Protein 6UQ8 (pdb70)

Organism: Leishmania major (NCBI:txid5664)

Radius of gyration: 29.62 Å; Cα contacts (8 Å, |Δi|>4): 2960; chains: 2; bounding box: 67×86×72 Å

Foldseek 3Di:
DDDDDDQFDFPCQQPPVFDKDFDPPQLVQWDWDADPRDIAIEGALLLLLVQLLVQLQVLQQFAAPLLLLLLLCLLPPPQRDPVSNVLSLLLLVLSQLSLVSAFGLFQQQAAKEKEKEAAPRAHHPPPNQVSNVNSQQCNQVVGQHAQDDWDPPDPPDIAGPPRSDDHHYHHHYDHDHKMKIKIFRAGPQQVVQKDKDWDAPVCPDVVNVLVVLLQSLLVNFCLQQDPWAKEKEKADADRVRQSVVRVCVQLVVSVRGAQDADPVWHKHWDVVVQVSSLVSQQVLQSHRQQGGRRSYSTYTYMYTDHDNGTIMMIIGIQHSSSGMKIWMQDSNGTMIGDGDSCSVVSDPAAAEQEQPDFVVVSLVVQQVDDFFGKYFYFWKEKEAADVRLVVQVVCVVVPDARDPVQQGGAYFHWFGGGAGVPFQGHQIAFHRPASNLVRQLVVLVRRGNQEYEGGGFYDQSNLVSLQVRSGFYWYFNPRSRSCQRRAWWDHKDFDADVVRPRNGIIMTGTGRGMTTTQHGNHSDGSCPSSSD/DDDDDDQFDFPCQQPPVFDKDFDPPQLVQKAWDADPRHIAMEGALLQLLVQLLVQLQVLQQFAAPLLLLLLLCLLPPPQWDPVQVVLSQLLLVLSQLSLVSAFGLFQQQAAKEKEKEAAPRAHHPPPNQVSNQNSQQNNQVVGQHAQDDWDPPDPPDIFGPVRSDDHHYHYHYDHDHKMKIKIFRAGPQQVVQKDKDWDAPVCPDVVNVLVVLLVSLLVNFCLQQDPWAKEKEKADADRVRQRVVRVCVQLVNSVRGAQDADPNWHKHKDVVVQVSSLVSQQVLQSHRQQGGRRSYSTYTYMYTDHDNGTIMMIMGIQHSSSGMKIWMQDSRGTIIGDGDSRSVVSDAAEQELPDAVVVSLVVQQVDDFFGKYFYFWKEKEAADVRLVVQVVCVVVPHANDPNQAGGAYFHWFGGHAGVPFQGHQIAFHRPASCLVRQLVVLVRHGNQEYEHGGFYDQSNLVSLQVRSGWYWYANPRSRSCQRRAWWHHKDFDADVSRHRRGIIMTGTGRGMTTTAHGNHSHGSCPSSSD

InterPro domains:
  IPR004646 Fe-S hydro-lyase, tartrate dehydratase alpha-type, catalytic domain [PF05681] (79-353)
  IPR004647 Fe-S hydro-lyase, tartrate dehydratase beta-type, catalytic domain [PF05683] (360-565)
  IPR004647 Fe-S hydro-lyase, tartrate dehydratase beta-type, catalytic domain [TIGR00723] (401-564)
  IPR011167 Iron-dependent fumarate hydratase [PIRSF001394] (62-565)
  IPR036660 Fe-S hydro-lyase, tartrate dehydratase beta-type, catalytic domain superfamily [G3DSA:3.20.130.10] (376-565)
  IPR036660 Fe-S hydro-lyase, tartrate dehydratase beta-type, catalytic domain superfamily [SSF117457] (390-563)
  IPR051208 Class-I Fumarase/Tartrate Dehydratase [PTHR30389] (26-566)

Structure (mmCIF, N/CA/C/O backbone):
data_6UQ8
#
_entry.id   6UQ8
#
_cell.length_a   65.732
_cell.length_b   84.748
_cell.length_c   240.120
_cell.angle_alpha   90.000
_cell.angle_beta   90.000
_cell.angle_gamma   90.000
#
_symmetry.space_group_name_H-M   'P 21 21 21'
#
loop_
_entity.id
_entity.type
_entity.pdbx_description
1 polymer 'Fumarate hydratase 2'
2 non-polymer 'IRON/SULFUR CLUSTER'
3 non-polymer '(2S)-2-hydroxybutanedioic acid'
4 non-polymer 'MALONIC ACID'
5 non-polymer GLYCEROL
6 water water
#
loop_
_atom_site.group_PDB
_atom_site.id
_atom_site.type_symbol
_atom_site.label_atom_id
_atom_site.label_alt_id
_atom_site.label_comp_id
_atom_site.label_asym_id
_atom_site.label_entity_id
_atom_site.label_seq_id
_atom_site.pdbx_PDB_ins_code
_atom_site.Cartn_x
_atom_site.Cartn_y
_atom_site.Cartn_z
_atom_site.occupancy
_atom_site.B_iso_or_equiv
_atom_site.auth_seq_id
_atom_site.auth_comp_id
_atom_site.auth_asym_id
_atom_site.auth_atom_id
_atom_site.pdbx_PDB_model_num
ATOM 1 N N . ASP A 1 64 ? 34.948 -41.745 -23.497 1.00 43.76 28 ASP A N 1
ATOM 2 C CA . ASP A 1 64 ? 35.003 -41.133 -22.176 1.00 32.59 28 ASP A CA 1
ATOM 3 C C . ASP A 1 64 ? 34.695 -39.638 -22.295 1.00 31.80 28 ASP A C 1
ATOM 4 O O . ASP A 1 64 ? 34.823 -39.038 -23.364 1.00 35.17 28 ASP A O 1
ATOM 8 N N . PHE A 1 65 ? 34.288 -39.051 -21.177 1.00 27.91 29 PHE A N 1
ATOM 9 C CA . PHE A 1 65 ? 33.914 -37.644 -21.150 1.00 25.81 29 PHE A CA 1
ATOM 10 C C . PHE A 1 65 ? 35.145 -36.759 -21.255 1.00 23.80 29 PHE A C 1
ATOM 11 O O . PHE A 1 65 ? 36.144 -36.978 -20.566 1.00 24.79 29 PHE A O 1
ATOM 28 N N A HIS A 1 66 ? 35.106 -35.789 -22.162 0.54 22.02 30 HIS A N 1
ATOM 29 N N B HIS A 1 66 ? 35.036 -35.708 -22.072 0.46 21.54 30 HIS A N 1
ATOM 30 C CA A HIS A 1 66 ? 36.130 -34.756 -22.211 0.54 22.23 30 HIS A CA 1
ATOM 31 C CA B HIS A 1 66 ? 36.126 -34.760 -22.307 0.46 22.15 30 HIS A CA 1
ATOM 32 C C A HIS A 1 66 ? 35.431 -33.416 -22.317 0.54 21.43 30 HIS A C 1
ATOM 33 C C B HIS A 1 66 ? 35.519 -33.364 -22.396 0.46 21.43 30 HIS A C 1
ATOM 34 O O A HIS A 1 66 ? 34.655 -33.186 -23.254 0.54 23.56 30 HIS A O 1
ATOM 35 O O B HIS A 1 66 ? 34.925 -33.017 -23.423 0.46 24.17 30 HIS A O 1
ATOM 62 N N . PHE A 1 67 ? 35.683 -32.555 -21.347 1.00 20.34 31 PHE A N 1
ATOM 63 C CA . PHE A 1 67 ? 35.130 -31.209 -21.385 1.00 20.52 31 PHE A CA 1
ATOM 64 C C . PHE A 1 67 ? 35.981 -30.335 -22.294 1.00 19.95 31 PHE A C 1
ATOM 65 O O . PHE A 1 67 ? 37.209 -30.294 -22.169 1.00 21.36 31 PHE A O 1
ATOM 82 N N . SER A 1 68 ? 35.314 -29.606 -23.176 1.00 17.18 32 SER A N 1
ATOM 83 C CA . SER A 1 68 ? 35.965 -28.676 -24.087 1.00 16.81 32 SER A CA 1
ATOM 84 C C . SER A 1 68 ? 35.146 -27.399 -24.081 1.00 15.83 32 SER A C 1
ATOM 85 O O . SER A 1 68 ? 34.012 -27.373 -24.577 1.00 16.95 32 SER A O 1
ATOM 93 N N . ALA A 1 69 ? 35.725 -26.332 -23.543 1.00 15.40 33 ALA A N 1
ATOM 94 C CA . ALA A 1 69 ? 35.086 -25.030 -23.611 1.00 14.61 33 ALA A CA 1
ATOM 95 C C . ALA A 1 69 ? 35.007 -24.590 -25.066 1.00 14.80 33 ALA A C 1
ATOM 96 O O . ALA A 1 69 ? 35.935 -24.816 -25.847 1.00 15.11 33 ALA A O 1
ATOM 103 N N . ILE A 1 70 ? 33.896 -23.964 -25.437 1.00 13.40 34 ILE A N 1
ATOM 104 C CA . ILE A 1 70 ? 33.773 -23.511 -26.821 1.00 12.85 34 ILE A CA 1
ATOM 105 C C . ILE A 1 70 ? 34.863 -22.504 -27.156 1.00 13.73 34 ILE A C 1
ATOM 106 O O . ILE A 1 70 ? 35.485 -22.578 -28.225 1.00 13.59 34 ILE A O 1
ATOM 122 N N . PHE A 1 71 ? 35.109 -21.548 -26.258 1.00 13.47 35 PHE A N 1
ATOM 123 C CA . PHE A 1 71 ? 36.074 -20.476 -26.489 1.00 13.67 35 PHE A CA 1
ATOM 124 C C . PHE A 1 71 ? 37.339 -20.723 -25.671 1.00 15.09 35 PHE A C 1
ATOM 125 O O . PHE A 1 71 ? 37.296 -20.750 -24.432 1.00 16.86 35 PHE A O 1
ATOM 142 N N . GLN A 1 72 ? 38.463 -20.874 -26.370 1.00 14.34 36 GLN A N 1
ATOM 143 C CA . GLN A 1 72 ? 39.764 -21.206 -25.776 1.00 13.98 36 GLN A CA 1
ATOM 144 C C . GLN A 1 72 ? 40.826 -20.206 -26.227 1.00 14.27 36 GLN A C 1
ATOM 145 O O . GLN A 1 72 ? 41.798 -20.557 -26.899 1.00 15.26 36 GLN A O 1
ATOM 159 N N . PRO A 1 73 ? 40.666 -18.932 -25.876 1.00 14.94 37 PRO A N 1
ATOM 160 C CA . PRO A 1 73 ? 41.698 -17.951 -26.228 1.00 15.39 37 PRO A CA 1
ATOM 161 C C . PRO A 1 73 ? 43.056 -18.311 -25.657 1.00 16.88 37 PRO A C 1
ATOM 162 O O . PRO A 1 73 ? 43.174 -18.776 -24.522 1.00 17.05 37 PRO A O 1
ATOM 173 N N . THR A 1 74 ? 44.102 -18.071 -26.440 1.00 16.05 38 THR A N 1
ATOM 174 C CA . THR A 1 74 ? 45.438 -18.246 -25.888 1.00 17.05 38 THR A CA 1
ATOM 175 C C . THR A 1 74 ? 45.832 -17.096 -24.972 1.00 17.23 38 THR A C 1
ATOM 176 O O . THR A 1 74 ? 46.791 -17.225 -24.198 1.00 19.02 38 THR A O 1
ATOM 187 N N . ASP A 1 75 ? 45.120 -15.975 -25.051 1.00 15.93 39 ASP A N 1
ATOM 188 C CA . ASP A 1 75 ? 45.402 -14.799 -24.223 1.00 17.46 39 ASP A CA 1
ATOM 189 C C . ASP A 1 75 ? 44.122 -14.387 -23.505 1.00 17.59 39 ASP A C 1
ATOM 190 O O . ASP A 1 75 ? 43.577 -13.308 -23.747 1.00 17.16 39 ASP A O 1
ATOM 199 N N . PRO A 1 76 ? 43.611 -15.231 -22.606 1.00 16.82 40 PRO A N 1
ATOM 200 C CA . PRO A 1 76 ? 42.295 -14.960 -22.000 1.00 16.88 40 PRO A CA 1
ATOM 201 C C . PRO A 1 76 ? 42.234 -13.686 -21.180 1.00 17.26 40 PRO A C 1
ATOM 202 O O . PRO A 1 76 ? 41.145 -13.111 -21.044 1.00 21.91 40 PRO A O 1
ATOM 213 N N . HIS A 1 77 ? 43.352 -13.238 -20.633 1.00 18.09 41 HIS A N 1
ATOM 214 C CA . HIS A 1 77 ? 43.406 -12.026 -19.824 1.00 18.91 41 HIS A CA 1
ATOM 215 C C . HIS A 1 77 ? 43.892 -10.809 -20.602 1.00 20.09 41 HIS A C 1
ATOM 216 O O . HIS A 1 77 ? 44.098 -9.748 -20.010 1.00 22.03 41 HIS A O 1
ATOM 230 N N . HIS A 1 78 ? 44.078 -10.938 -21.912 1.00 18.17 42 HIS A N 1
ATOM 231 C CA . HIS A 1 78 ? 44.403 -9.801 -22.772 1.00 16.27 42 HIS A CA 1
ATOM 232 C C . HIS A 1 78 ? 45.731 -9.152 -22.398 1.00 19.58 42 HIS A C 1
ATOM 233 O O . HIS A 1 78 ? 45.876 -7.926 -22.387 1.00 19.08 42 HIS A O 1
ATOM 247 N N . HIS A 1 79 ? 46.739 -9.992 -22.133 1.00 19.28 43 HIS A N 1
ATOM 248 C CA . HIS A 1 79 ? 48.092 -9.500 -21.881 1.00 23.25 43 HIS A CA 1
ATOM 249 C C . HIS A 1 79 ? 48.682 -8.752 -23.071 1.00 23.25 43 HIS A C 1
ATOM 250 O O . HIS A 1 79 ? 49.573 -7.917 -22.882 1.00 24.58 43 HIS A O 1
ATOM 264 N N . GLN A 1 80 ? 48.213 -9.023 -24.293 1.00 20.80 44 GLN A N 1
ATOM 265 C CA . GLN A 1 80 ? 48.668 -8.310 -25.485 1.00 20.81 44 GLN A CA 1
ATOM 266 C C . GLN A 1 80 ? 48.197 -6.861 -25.529 1.00 28.75 44 GLN A C 1
ATOM 267 O O . GLN A 1 80 ? 48.687 -6.088 -26.361 1.00 28.73 44 GLN A O 1
ATOM 276 N N . THR A 1 81 ? 47.253 -6.481 -24.678 1.00 19.21 45 THR A N 1
ATOM 277 C CA . THR A 1 81 ? 46.784 -5.107 -24.600 1.00 17.78 45 THR A CA 1
ATOM 278 C C . THR A 1 81 ? 47.589 -4.365 -23.537 1.00 18.09 45 THR A C 1
ATOM 279 O O . THR A 1 81 ? 47.949 -4.941 -22.512 1.00 18.47 45 THR A O 1
ATOM 290 N N . GLU A 1 82 ? 47.869 -3.086 -23.792 1.00 17.93 46 GLU A N 1
ATOM 291 C CA . GLU A 1 82 ? 48.550 -2.219 -22.838 1.00 16.91 46 GLU A CA 1
ATOM 292 C C . GLU A 1 82 ? 47.524 -1.616 -21.884 1.00 17.87 46 GLU A C 1
ATOM 293 O O . GLU A 1 82 ? 46.489 -1.102 -22.321 1.00 16.67 46 GLU A O 1
ATOM 305 N N . PHE A 1 83 ? 47.822 -1.668 -20.586 1.00 17.75 47 PHE A N 1
ATOM 306 C CA . PHE A 1 83 ? 46.940 -1.148 -19.552 1.00 17.82 47 PHE A CA 1
ATOM 307 C C . PHE A 1 83 ? 47.654 -0.088 -18.740 1.00 18.98 47 PHE A C 1
ATOM 308 O O . PHE A 1 83 ? 48.880 -0.120 -18.589 1.00 22.20 47 PHE A O 1
ATOM 325 N N . ALA A 1 84 ? 46.860 0.844 -18.232 1.00 18.99 48 ALA A N 1
ATOM 326 C CA . ALA A 1 84 ? 47.303 1.858 -17.285 1.00 21.18 48 ALA A CA 1
ATOM 327 C C . ALA A 1 84 ? 46.638 1.608 -15.937 1.00 18.55 48 ALA A C 1
ATOM 328 O O . ALA A 1 84 ? 45.457 1.268 -15.880 1.00 18.57 48 ALA A O 1
ATOM 335 N N . LYS A 1 85 ? 47.383 1.795 -14.847 1.00 20.30 49 LYS A N 1
ATOM 336 C CA . LYS A 1 85 ? 46.801 1.683 -13.523 1.00 18.92 49 LYS A CA 1
ATOM 337 C C . LYS A 1 85 ? 46.160 3.007 -13.133 1.00 20.04 49 LYS A C 1
ATOM 338 O O . LYS A 1 85 ? 46.732 4.081 -13.352 1.00 22.16 49 LYS A O 1
ATOM 357 N N . VAL A 1 86 ? 44.955 2.929 -12.582 1.00 19.79 50 VAL A N 1
ATOM 358 C CA . VAL A 1 86 ? 44.347 4.094 -11.951 1.00 20.75 50 VAL A CA 1
ATOM 359 C C . VAL A 1 86 ? 45.115 4.385 -10.667 1.00 20.95 50 VAL A C 1
ATOM 360 O O . VAL A 1 86 ? 45.150 3.559 -9.749 1.00 22.28 50 VAL A O 1
ATOM 373 N N . GLU A 1 87 ? 45.741 5.563 -10.598 1.00 22.25 51 GLU A N 1
ATOM 374 C CA . GLU A 1 87 ? 46.617 5.901 -9.483 1.00 26.42 51 GLU A CA 1
ATOM 375 C C . GLU A 1 87 ? 45.894 5.753 -8.150 1.00 23.55 51 GLU A C 1
ATOM 376 O O . GLU A 1 87 ? 44.767 6.230 -7.981 1.00 25.48 51 GLU A O 1
ATOM 380 N N . GLY A 1 88 ? 46.541 5.060 -7.218 1.00 24.17 52 GLY A N 1
ATOM 381 C CA . GLY A 1 88 ? 46.036 4.888 -5.871 1.00 24.22 52 GLY A CA 1
ATOM 382 C C . GLY A 1 88 ? 44.941 3.857 -5.714 1.00 24.38 52 GLY A C 1
ATOM 383 O O . GLY A 1 88 ? 44.475 3.644 -4.589 1.00 25.40 52 GLY A O 1
ATOM 387 N N . SER A 1 89 ? 44.533 3.189 -6.791 1.00 22.23 53 SER A N 1
ATOM 388 C CA . SER A 1 89 ? 43.331 2.360 -6.769 1.00 20.38 53 SER A CA 1
ATOM 389 C C . SER A 1 89 ? 43.493 1.063 -5.986 1.00 19.39 53 SER A C 1
ATOM 390 O O . SER A 1 89 ? 42.488 0.371 -5.768 1.00 19.39 53 SER A O 1
ATOM 398 N N . GLU A 1 90 ? 44.709 0.714 -5.556 1.00 21.40 54 GLU A N 1
ATOM 399 C CA . GLU A 1 90 ? 44.849 -0.435 -4.671 1.00 21.52 54 GLU A CA 1
ATOM 400 C C . GLU A 1 90 ? 44.077 -0.233 -3.374 1.00 20.68 54 GLU A C 1
ATOM 401 O O . GLU A 1 90 ? 43.745 -1.221 -2.700 1.00 21.79 54 GLU A O 1
ATOM 413 N N . LYS A 1 91 ? 43.729 1.015 -3.043 1.00 21.62 55 LYS A N 1
ATOM 414 C CA . LYS A 1 91 ? 42.951 1.277 -1.836 1.00 21.67 55 LYS A CA 1
ATOM 415 C C . LYS A 1 91 ? 41.548 0.683 -1.902 1.00 21.50 55 LYS A C 1
ATOM 416 O O . LYS A 1 91 ? 40.909 0.533 -0.852 1.00 23.46 55 LYS A O 1
ATOM 435 N N . TYR A 1 92 ? 41.072 0.298 -3.089 1.00 18.94 56 TYR A N 1
ATOM 436 C CA . TYR A 1 92 ? 39.728 -0.255 -3.237 1.00 18.07 56 TYR A CA 1
ATOM 437 C C . TYR A 1 92 ? 39.674 -1.772 -3.095 1.00 19.66 56 TYR A C 1
ATOM 438 O O . TYR A 1 92 ? 38.579 -2.339 -3.175 1.00 19.80 56 TYR A O 1
ATOM 456 N N . VAL A 1 93 ? 40.805 -2.444 -2.885 1.00 18.54 57 VAL A N 1
ATOM 457 C CA . VAL A 1 93 ? 40.812 -3.904 -2.870 1.00 17.91 57 VAL A CA 1
ATOM 458 C C . VAL A 1 93 ? 41.586 -4.399 -1.659 1.00 18.43 57 VAL A C 1
ATOM 459 O O . VAL A 1 93 ? 42.483 -3.720 -1.137 1.00 19.97 57 VAL A O 1
ATOM 472 N N . GLU A 1 94 ? 41.222 -5.598 -1.201 1.00 18.87 58 GLU A N 1
ATOM 473 C CA . GLU A 1 94 ? 41.887 -6.251 -0.077 1.00 19.42 58 GLU A CA 1
ATOM 474 C C . GLU A 1 94 ? 41.912 -7.749 -0.328 1.00 19.06 58 GLU A C 1
ATOM 475 O O . GLU A 1 94 ? 40.881 -8.334 -0.659 1.00 19.04 58 GLU A O 1
ATOM 487 N N . GLU A 1 95 ? 43.093 -8.356 -0.209 1.00 18.83 59 GLU A N 1
ATOM 488 C CA . GLU A 1 95 ? 43.231 -9.800 -0.329 1.00 18.75 59 GLU A CA 1
ATOM 489 C C . GLU A 1 95 ? 42.935 -10.458 1.010 1.00 16.89 59 GLU A C 1
ATOM 490 O O . GLU A 1 95 ? 43.451 -10.031 2.048 1.00 18.72 59 GLU A O 1
ATOM 502 N N . VAL A 1 96 ? 42.139 -11.517 0.971 1.00 16.61 60 VAL A N 1
ATOM 503 C CA . VAL A 1 96 ? 41.774 -12.272 2.160 1.00 17.26 60 VAL A CA 1
ATOM 504 C C . VAL A 1 96 ? 41.843 -13.753 1.828 1.00 16.43 60 VAL A C 1
ATOM 505 O O . VAL A 1 96 ? 42.015 -14.148 0.671 1.00 17.39 60 VAL A O 1
ATOM 518 N N . GLU A 1 97 ? 41.706 -14.575 2.863 1.00 18.74 61 GLU A N 1
ATOM 519 C CA . GLU A 1 97 ? 41.630 -16.017 2.689 1.00 17.76 61 GLU A CA 1
ATOM 520 C C . GLU A 1 97 ? 40.505 -16.559 3.550 1.00 17.42 61 GLU A C 1
ATOM 521 O O . GLU A 1 97 ? 40.441 -16.272 4.747 1.00 19.82 61 GLU A O 1
ATOM 533 N N . VAL A 1 98 ? 39.623 -17.330 2.924 1.00 20.12 62 VAL A N 1
ATOM 534 C CA . VAL A 1 98 ? 38.422 -17.880 3.540 1.00 25.90 62 VAL A CA 1
ATOM 535 C C . VAL A 1 98 ? 38.329 -19.338 3.098 1.00 21.58 62 VAL A C 1
ATOM 536 O O . VAL A 1 98 ? 38.475 -19.627 1.912 1.00 21.34 62 VAL A O 1
ATOM 549 N N . PHE A 1 99 ? 38.141 -20.253 4.041 1.00 21.60 63 PHE A N 1
ATOM 550 C CA . PHE A 1 99 ? 38.062 -21.688 3.745 1.00 23.98 63 PHE A CA 1
ATOM 551 C C . PHE A 1 99 ? 39.227 -22.144 2.859 1.00 22.84 63 PHE A C 1
ATOM 552 O O . PHE A 1 99 ? 39.071 -22.969 1.957 1.00 26.70 63 PHE A O 1
ATOM 569 N N . GLY A 1 100 ? 40.420 -21.605 3.125 1.00 20.76 64 GLY A N 1
ATOM 570 C CA . GLY A 1 100 ? 41.637 -21.995 2.441 1.00 20.24 64 GLY A CA 1
ATOM 571 C C . GLY A 1 100 ? 41.822 -21.398 1.065 1.00 21.16 64 GLY A C 1
ATOM 572 O O . GLY A 1 100 ? 42.843 -21.673 0.416 1.00 22.93 64 GLY A O 1
ATOM 576 N N . ARG A 1 101 ? 40.915 -20.540 0.630 1.00 19.05 65 ARG A N 1
ATOM 577 C CA . ARG A 1 101 ? 40.908 -20.028 -0.731 1.00 20.16 65 ARG A CA 1
ATOM 578 C C . ARG A 1 101 ? 41.155 -18.525 -0.740 1.00 19.67 65 ARG A C 1
ATOM 579 O O . ARG A 1 101 ? 40.668 -17.795 0.126 1.00 19.66 65 ARG A O 1
ATOM 600 N N . GLN A 1 102 ? 41.932 -18.075 -1.712 1.00 20.83 66 GLN A N 1
ATOM 601 C CA . GLN A 1 102 ? 42.267 -16.669 -1.837 1.00 21.13 66 GLN A CA 1
ATOM 602 C C . GLN A 1 102 ? 41.099 -15.931 -2.461 1.00 18.09 66 GLN A C 1
ATOM 603 O O . GLN A 1 102 ? 40.603 -16.320 -3.522 1.00 21.88 66 GLN A O 1
ATOM 617 N N . ALA A 1 103 ? 40.680 -14.850 -1.829 1.00 17.37 67 ALA A N 1
ATOM 618 C CA . ALA A 1 103 ? 39.576 -14.045 -2.325 1.00 16.58 67 ALA A CA 1
ATOM 619 C C . ALA A 1 103 ? 39.966 -12.580 -2.313 1.00 16.47 67 ALA A C 1
ATOM 620 O O . ALA A 1 103 ? 40.929 -12.165 -1.667 1.00 16.99 67 ALA A O 1
ATOM 627 N N . LEU A 1 104 ? 39.198 -11.787 -3.050 1.00 16.69 68 LEU A N 1
ATOM 628 C CA . LEU A 1 104 ? 39.463 -10.364 -3.179 1.00 16.60 68 LEU A CA 1
ATOM 629 C C . LEU A 1 104 ? 38.195 -9.610 -2.814 1.00 17.65 68 LEU A C 1
ATOM 630 O O . LEU A 1 104 ? 37.168 -9.765 -3.480 1.00 18.11 68 LEU A O 1
ATOM 646 N N A LYS A 1 105 ? 38.272 -8.768 -1.790 0.47 17.18 69 LYS A N 1
ATOM 647 N N B LYS A 1 105 ? 38.262 -8.829 -1.740 0.53 17.16 69 LYS A N 1
ATOM 648 C CA A LYS A 1 105 ? 37.163 -7.887 -1.442 0.47 17.92 69 LYS A CA 1
ATOM 649 C CA B LYS A 1 105 ? 37.213 -7.867 -1.437 0.53 18.15 69 LYS A CA 1
ATOM 650 C C A LYS A 1 105 ? 37.336 -6.560 -2.167 0.47 17.47 69 LYS A C 1
ATOM 651 C C B LYS A 1 105 ? 37.426 -6.658 -2.334 0.53 18.01 69 LYS A C 1
ATOM 652 O O A LYS A 1 105 ? 38.314 -5.837 -1.929 0.47 16.41 69 LYS A O 1
ATOM 653 O O B LYS A 1 105 ? 38.549 -6.153 -2.442 0.53 17.75 69 LYS A O 1
ATOM 690 N N . VAL A 1 106 ? 36.365 -6.228 -3.010 1.00 17.92 70 VAL A N 1
ATOM 691 C CA . VAL A 1 106 ? 36.402 -5.049 -3.869 1.00 17.01 70 VAL A CA 1
ATOM 692 C C . VAL A 1 106 ? 35.337 -4.073 -3.389 1.00 17.06 70 VAL A C 1
ATOM 693 O O . VAL A 1 106 ? 34.143 -4.399 -3.389 1.00 19.45 70 VAL A O 1
ATOM 706 N N . ASN A 1 107 ? 35.760 -2.878 -3.003 1.00 17.57 71 ASN A N 1
ATOM 707 C CA . ASN A 1 107 ? 34.819 -1.801 -2.718 1.00 18.08 71 ASN A CA 1
ATOM 708 C C . ASN A 1 107 ? 34.063 -1.477 -4.002 1.00 17.98 71 ASN A C 1
ATOM 709 O O . ASN A 1 107 ? 34.700 -1.191 -5.023 1.00 18.46 71 ASN A O 1
ATOM 720 N N . PRO A 1 108 ? 32.729 -1.534 -4.008 1.00 15.76 72 PRO A N 1
ATOM 721 C CA . PRO A 1 108 ? 31.989 -1.331 -5.263 1.00 16.81 72 PRO A CA 1
ATOM 722 C C . PRO A 1 108 ? 32.161 0.043 -5.862 1.00 16.61 72 PRO A C 1
ATOM 723 O O . PRO A 1 108 ? 31.873 0.214 -7.050 1.00 16.54 72 PRO A O 1
ATOM 734 N N A GLU A 1 109 ? 32.622 1.027 -5.084 0.45 16.91 73 GLU A N 1
ATOM 735 N N B GLU A 1 109 ? 32.625 1.027 -5.088 0.55 16.90 73 GLU A N 1
ATOM 736 C CA A GLU A 1 109 ? 32.975 2.318 -5.667 0.45 17.48 73 GLU A CA 1
ATOM 737 C CA B GLU A 1 109 ? 32.970 2.319 -5.675 0.55 17.27 73 GLU A CA 1
ATOM 738 C C A GLU A 1 109 ? 34.002 2.166 -6.786 0.45 18.52 73 GLU A C 1
ATOM 739 C C B GLU A 1 109 ? 34.014 2.174 -6.780 0.55 18.65 73 GLU A C 1
ATOM 740 O O A GLU A 1 109 ? 34.028 2.978 -7.719 0.45 16.95 73 GLU A O 1
ATOM 741 O O B GLU A 1 109 ? 34.063 3.002 -7.699 0.55 17.32 73 GLU A O 1
ATOM 764 N N . ALA A 1 110 ? 34.843 1.125 -6.726 1.00 15.85 74 ALA A N 1
ATOM 765 C CA . ALA A 1 110 ? 35.794 0.873 -7.808 1.00 16.76 74 ALA A CA 1
ATOM 766 C C . ALA A 1 110 ? 35.083 0.688 -9.140 1.00 16.13 74 ALA A C 1
ATOM 767 O O . ALA A 1 110 ? 35.605 1.086 -10.184 1.00 16.24 74 ALA A O 1
ATOM 774 N N A LEU A 1 111 ? 33.902 0.061 -9.122 0.69 15.15 75 LEU A N 1
ATOM 775 N N B LEU A 1 111 ? 33.900 0.063 -9.128 0.31 15.16 75 LEU A N 1
ATOM 776 C CA A LEU A 1 111 ? 33.137 -0.144 -10.346 0.69 14.79 75 LEU A CA 1
ATOM 777 C CA B LEU A 1 111 ? 33.155 -0.146 -10.367 0.31 15.09 75 LEU A CA 1
ATOM 778 C C A LEU A 1 111 ? 32.639 1.179 -10.908 0.69 14.63 75 LEU A C 1
ATOM 779 C C B LEU A 1 111 ? 32.607 1.168 -10.915 0.31 14.77 75 LEU A C 1
ATOM 780 O O A LEU A 1 111 ? 32.629 1.376 -12.131 0.69 15.04 75 LEU A O 1
ATOM 781 O O B LEU A 1 111 ? 32.527 1.350 -12.136 0.31 14.88 75 LEU A O 1
ATOM 812 N N . THR A 1 112 ? 32.206 2.086 -10.030 1.00 14.87 76 THR A N 1
ATOM 813 C CA . THR A 1 112 ? 31.780 3.407 -10.477 1.00 16.57 76 THR A CA 1
ATOM 814 C C . THR A 1 112 ? 32.947 4.170 -11.083 1.00 15.29 76 THR A C 1
ATOM 815 O O . THR A 1 112 ? 32.828 4.746 -12.171 1.00 16.24 76 THR A O 1
ATOM 826 N N A ILE A 1 113 ? 34.088 4.184 -10.391 0.57 15.52 77 ILE A N 1
ATOM 827 N N B ILE A 1 113 ? 34.080 4.197 -10.377 0.43 15.73 77 ILE A N 1
ATOM 828 C CA A ILE A 1 113 ? 35.265 4.888 -10.884 0.57 16.12 77 ILE A CA 1
ATOM 829 C CA B ILE A 1 113 ? 35.276 4.869 -10.872 0.43 16.38 77 ILE A CA 1
ATOM 830 C C A ILE A 1 113 ? 35.684 4.337 -12.240 0.57 16.23 77 ILE A C 1
ATOM 831 C C B ILE A 1 113 ? 35.649 4.334 -12.246 0.43 15.70 77 ILE A C 1
ATOM 832 O O A ILE A 1 113 ? 36.005 5.094 -13.166 0.57 15.55 77 ILE A O 1
ATOM 833 O O B ILE A 1 113 ? 35.901 5.094 -13.189 0.43 16.27 77 ILE A O 1
ATOM 864 N N . LEU A 1 114 ? 35.709 3.011 -12.370 1.00 15.71 78 LEU A N 1
ATOM 865 C CA . LEU A 1 114 ? 36.166 2.393 -13.602 1.00 14.85 78 LEU A CA 1
ATOM 866 C C . LEU A 1 114 ? 35.216 2.692 -14.752 1.00 15.69 78 LEU A C 1
ATOM 867 O O . LEU A 1 114 ? 35.652 3.088 -15.840 1.00 15.57 78 LEU A O 1
ATOM 884 N N . ALA A 1 115 ? 33.913 2.509 -14.540 1.00 13.70 79 ALA A N 1
ATOM 885 C CA . ALA A 1 115 ? 32.967 2.760 -15.629 1.00 14.55 79 ALA A CA 1
ATOM 886 C C . ALA A 1 115 ? 32.979 4.227 -16.039 1.00 15.21 79 ALA A C 1
ATOM 887 O O . ALA A 1 115 ? 32.864 4.552 -17.229 1.00 14.54 79 ALA A O 1
ATOM 894 N N A HIS A 1 116 ? 33.141 5.134 -15.074 0.53 14.53 80 HIS A N 1
ATOM 895 N N B HIS A 1 116 ? 33.091 5.132 -15.071 0.47 14.77 80 HIS A N 1
ATOM 896 C CA A HIS A 1 116 ? 33.196 6.557 -15.395 0.53 15.62 80 HIS A CA 1
ATOM 897 C CA B HIS A 1 116 ? 33.198 6.543 -15.408 0.47 15.74 80 HIS A CA 1
ATOM 898 C C A HIS A 1 116 ? 34.400 6.875 -16.271 0.53 15.72 80 HIS A C 1
ATOM 899 C C B HIS A 1 116 ? 34.376 6.778 -16.339 0.47 14.75 80 HIS A C 1
ATOM 900 O O A HIS A 1 116 ? 34.291 7.637 -17.238 0.53 15.33 80 HIS A O 1
ATOM 901 O O B HIS A 1 116 ? 34.225 7.363 -17.419 0.47 16.08 80 HIS A O 1
ATOM 928 N N . ARG A 1 117 ? 35.564 6.321 -15.945 1.00 15.97 81 ARG A N 1
ATOM 929 C CA . ARG A 1 117 ? 36.735 6.573 -16.772 1.00 17.17 81 ARG A CA 1
ATOM 930 C C . ARG A 1 117 ? 36.595 5.929 -18.149 1.00 16.29 81 ARG A C 1
ATOM 931 O O . ARG A 1 117 ? 36.920 6.554 -19.172 1.00 17.36 81 ARG A O 1
ATOM 953 N N . ALA A 1 118 ? 36.097 4.691 -18.207 1.00 14.66 82 ALA A N 1
ATOM 954 C CA . ALA A 1 118 ? 35.999 4.000 -19.484 1.00 15.82 82 ALA A CA 1
ATOM 955 C C . ALA A 1 118 ? 35.087 4.752 -20.433 1.00 16.42 82 ALA A C 1
ATOM 956 O O . ALA A 1 118 ? 35.412 4.933 -21.609 1.00 17.13 82 ALA A O 1
ATOM 963 N N . PHE A 1 119 ? 33.931 5.178 -19.958 1.00 14.20 83 PHE A N 1
ATOM 964 C CA . PHE A 1 119 ? 32.970 5.850 -20.826 1.00 14.22 83 PHE A CA 1
ATOM 965 C C . PHE A 1 119 ? 33.270 7.324 -21.011 1.00 19.56 83 PHE A C 1
ATOM 966 O O . PHE A 1 119 ? 32.474 8.014 -21.666 1.00 22.16 83 PHE A O 1
ATOM 983 N N . SER A 1 120 ? 34.386 7.803 -20.468 1.00 17.75 84 SER A N 1
ATOM 984 C CA . SER A 1 120 ? 34.970 9.084 -20.853 1.00 20.03 84 SER A CA 1
ATOM 985 C C . SER A 1 120 ? 36.062 8.890 -21.899 1.00 22.29 84 SER A C 1
ATOM 986 O O . SER A 1 120 ? 35.991 9.457 -23.008 1.00 22.10 84 SER A O 1
ATOM 994 N N . ASP A 1 121 ? 37.063 8.066 -21.576 1.00 21.84 85 ASP A N 1
ATOM 995 C CA . ASP A 1 121 ? 38.215 7.868 -22.447 1.00 23.42 85 ASP A CA 1
ATOM 996 C C . ASP A 1 121 ? 37.786 7.445 -23.837 1.00 20.63 85 ASP A C 1
ATOM 997 O O . ASP A 1 121 ? 38.360 7.885 -24.834 1.00 19.56 85 ASP A O 1
ATOM 1006 N N . VAL A 1 122 ? 36.796 6.564 -23.927 1.00 17.29 86 VAL A N 1
ATOM 1007 C CA . VAL A 1 122 ? 36.518 5.923 -25.191 1.00 17.62 86 VAL A CA 1
ATOM 1008 C C . VAL A 1 122 ? 35.963 6.900 -26.220 1.00 16.44 86 VAL A C 1
ATOM 1009 O O . VAL A 1 122 ? 35.983 6.611 -27.424 1.00 16.75 86 VAL A O 1
ATOM 1022 N N . HIS A 1 123 ? 35.472 8.052 -25.779 1.00 14.49 87 HIS A N 1
ATOM 1023 C CA . HIS A 1 123 ? 34.912 9.046 -26.678 1.00 14.26 87 HIS A CA 1
ATOM 1024 C C . HIS A 1 123 ? 35.937 9.998 -27.237 1.00 14.96 87 HIS A C 1
ATOM 1025 O O . HIS A 1 123 ? 35.602 10.809 -28.106 1.00 15.79 87 HIS A O 1
ATOM 1039 N N . HIS A 1 124 ? 37.183 9.904 -26.806 1.00 14.71 88 HIS A N 1
ATOM 1040 C CA . HIS A 1 124 ? 38.199 10.838 -27.242 1.00 14.57 88 HIS A CA 1
ATOM 1041 C C . HIS A 1 124 ? 39.412 10.196 -27.883 1.00 14.37 88 HIS A C 1
ATOM 1042 O O . HIS A 1 124 ? 40.227 10.923 -28.462 1.00 15.31 88 HIS A O 1
ATOM 1056 N N . PHE A 1 125 ? 39.527 8.867 -27.840 1.00 14.77 89 PHE A N 1
ATOM 1057 C CA . PHE A 1 125 ? 40.717 8.167 -28.283 1.00 14.15 89 PHE A CA 1
ATOM 1058 C C . PHE A 1 125 ? 40.300 6.857 -28.927 1.00 14.56 89 PHE A C 1
ATOM 1059 O O . PHE A 1 125 ? 39.225 6.324 -28.643 1.00 14.92 89 PHE A O 1
ATOM 1076 N N . PHE A 1 126 ? 41.189 6.331 -29.777 1.00 13.49 90 PHE A N 1
ATOM 1077 C CA . PHE A 1 126 ? 40.983 5.091 -30.515 1.00 12.82 90 PHE A CA 1
ATOM 1078 C C . PHE A 1 126 ? 42.156 4.135 -30.313 1.00 13.61 90 PHE A C 1
ATOM 1079 O O . PHE A 1 126 ? 43.241 4.524 -29.863 1.00 14.30 90 PHE A O 1
ATOM 1096 N N . ARG A 1 127 ? 41.927 2.870 -30.670 1.00 13.54 91 ARG A N 1
ATOM 1097 C CA . ARG A 1 127 ? 42.989 1.882 -30.708 1.00 13.28 91 ARG A CA 1
ATOM 1098 C C . ARG A 1 127 ? 43.883 2.089 -31.921 1.00 14.42 91 ARG A C 1
ATOM 1099 O O . ARG A 1 127 ? 43.463 2.611 -32.967 1.00 14.29 91 ARG A O 1
ATOM 1120 N N . LYS A 1 128 ? 45.111 1.595 -31.793 1.00 14.34 92 LYS A N 1
ATOM 1121 C CA . LYS A 1 128 ? 46.071 1.654 -32.889 1.00 16.68 92 LYS A CA 1
ATOM 1122 C C . LYS A 1 128 ? 45.577 0.918 -34.130 1.00 15.65 92 LYS A C 1
ATOM 1123 O O . LYS A 1 128 ? 45.827 1.382 -35.250 1.00 15.04 92 LYS A O 1
ATOM 1142 N N . ASP A 1 129 ? 44.886 -0.220 -33.985 1.00 14.50 93 ASP A N 1
ATOM 1143 C CA . ASP A 1 129 ? 44.496 -0.951 -35.196 1.00 15.52 93 ASP A CA 1
ATOM 1144 C C . ASP A 1 129 ? 43.521 -0.136 -36.038 1.00 16.20 93 ASP A C 1
ATOM 1145 O O . ASP A 1 129 ? 43.611 -0.130 -37.275 1.00 18.66 93 ASP A O 1
ATOM 1154 N N . HIS A 1 130 ? 42.654 0.632 -35.383 1.00 13.00 94 HIS A N 1
ATOM 1155 C CA . HIS A 1 130 ? 41.682 1.470 -36.076 1.00 12.83 94 HIS A CA 1
ATOM 1156 C C . HIS A 1 130 ? 42.382 2.625 -36.770 1.00 13.85 94 HIS A C 1
ATOM 1157 O O . HIS A 1 130 ? 42.156 2.886 -37.962 1.00 14.17 94 HIS A O 1
ATOM 1171 N N . LEU A 1 131 ? 43.252 3.326 -36.047 1.00 13.27 95 LEU A N 1
ATOM 1172 C CA . LEU A 1 131 ? 43.993 4.442 -36.620 1.00 13.93 95 LEU A CA 1
ATOM 1173 C C . LEU A 1 131 ? 44.885 3.993 -37.770 1.00 14.72 95 LEU A C 1
ATOM 1174 O O . LEU A 1 131 ? 44.989 4.684 -38.795 1.00 15.49 95 LEU A O 1
ATOM 1190 N N . GLU A 1 132 ? 45.554 2.851 -37.617 1.00 15.39 96 GLU A N 1
ATOM 1191 C CA . GLU A 1 132 ? 46.388 2.314 -38.688 1.00 15.51 96 GLU A CA 1
ATOM 1192 C C . GLU A 1 132 ? 45.570 2.043 -39.939 1.00 14.87 96 GLU A C 1
ATOM 1193 O O . GLU A 1 132 ? 46.081 2.186 -41.061 1.00 15.66 96 GLU A O 1
ATOM 1205 N N . GLY A 1 133 ? 44.305 1.644 -39.775 1.00 14.38 97 GLY A N 1
ATOM 1206 C CA . GLY A 1 133 ? 43.445 1.424 -40.925 1.00 13.97 97 GLY A CA 1
ATOM 1207 C C . GLY A 1 133 ? 43.198 2.693 -41.715 1.00 14.90 97 GLY A C 1
ATOM 1208 O O . GLY A 1 133 ? 43.222 2.685 -42.958 1.00 14.66 97 GLY A O 1
ATOM 1212 N N . TRP A 1 134 ? 42.957 3.803 -41.012 1.00 14.23 98 TRP A N 1
ATOM 1213 C CA . TRP A 1 134 ? 42.804 5.071 -41.710 1.00 13.59 98 TRP A CA 1
ATOM 1214 C C . TRP A 1 134 ? 44.091 5.470 -42.407 1.00 15.48 98 TRP A C 1
ATOM 1215 O O . TRP A 1 134 ? 44.061 5.955 -43.541 1.00 15.29 98 TRP A O 1
ATOM 1236 N N . ARG A 1 135 ? 45.239 5.278 -41.756 1.00 15.00 99 ARG A N 1
ATOM 1237 C CA . ARG A 1 135 ? 46.502 5.606 -42.403 1.00 16.01 99 ARG A CA 1
ATOM 1238 C C . ARG A 1 135 ? 46.710 4.753 -43.648 1.00 16.48 99 ARG A C 1
ATOM 1239 O O . ARG A 1 135 ? 47.199 5.248 -44.670 1.00 16.68 99 ARG A O 1
ATOM 1260 N N A ARG A 1 136 ? 46.345 3.469 -43.589 0.57 16.19 100 ARG A N 1
ATOM 1261 N N B ARG A 1 136 ? 46.317 3.483 -43.593 0.43 16.40 100 ARG A N 1
ATOM 1262 C CA A ARG A 1 136 ? 46.445 2.615 -44.772 0.57 18.72 100 ARG A CA 1
ATOM 1263 C CA B ARG A 1 136 ? 46.452 2.612 -44.754 0.43 18.78 100 ARG A CA 1
ATOM 1264 C C A ARG A 1 136 ? 45.641 3.190 -45.924 0.57 17.52 100 ARG A C 1
ATOM 1265 C C B ARG A 1 136 ? 45.617 3.121 -45.924 0.43 16.69 100 ARG A C 1
ATOM 1266 O O A ARG A 1 136 ? 46.120 3.250 -47.065 0.57 19.94 100 ARG A O 1
ATOM 1267 O O B ARG A 1 136 ? 46.062 3.077 -47.080 0.43 20.42 100 ARG A O 1
ATOM 1308 N N . ALA A 1 137 ? 44.412 3.624 -45.647 1.00 16.38 101 ALA A N 1
ATOM 1309 C CA . ALA A 1 137 ? 43.561 4.184 -46.694 1.00 17.86 101 ALA A CA 1
ATOM 1310 C C . ALA A 1 137 ? 44.160 5.446 -47.303 1.00 23.75 101 ALA A C 1
ATOM 1311 O O . ALA A 1 137 ? 43.829 5.793 -48.445 1.00 27.67 101 ALA A O 1
ATOM 1318 N N . ILE A 1 138 ? 44.968 6.191 -46.547 1.00 17.34 102 ILE A N 1
ATOM 1319 C CA . ILE A 1 138 ? 45.617 7.383 -47.089 1.00 17.60 102 ILE A CA 1
ATOM 1320 C C . ILE A 1 138 ? 46.839 7.013 -47.921 1.00 20.34 102 ILE A C 1
ATOM 1321 O O . ILE A 1 138 ? 47.091 7.614 -48.978 1.00 22.47 102 ILE A O 1
ATOM 1337 N N . GLU A 1 139 ? 47.622 6.029 -47.469 1.00 18.81 103 GLU A N 1
ATOM 1338 C CA . GLU A 1 139 ? 48.931 5.741 -48.053 1.00 19.30 103 GLU A CA 1
ATOM 1339 C C . GLU A 1 139 ? 48.915 4.676 -49.143 1.00 18.13 103 GLU A C 1
ATOM 1340 O O . GLU A 1 139 ? 49.899 4.567 -49.883 1.00 21.58 103 GLU A O 1
ATOM 1352 N N . ASP A 1 140 ? 47.868 3.896 -49.250 1.00 17.18 104 ASP A N 1
ATOM 1353 C CA . ASP A 1 140 ? 47.823 2.801 -50.226 1.00 17.07 104 ASP A CA 1
ATOM 1354 C C . ASP A 1 140 ? 47.634 3.382 -51.622 1.00 17.39 104 ASP A C 1
ATOM 1355 O O . ASP A 1 140 ? 46.650 4.092 -51.852 1.00 18.98 104 ASP A O 1
ATOM 1364 N N A PRO A 1 141 ? 48.536 3.135 -52.570 0.55 18.47 105 PRO A N 1
ATOM 1365 N N B PRO A 1 141 ? 48.509 3.086 -52.586 0.45 18.46 105 PRO A N 1
ATOM 1366 C CA A PRO A 1 141 ? 48.273 3.602 -53.943 0.55 18.88 105 PRO A CA 1
ATOM 1367 C CA B PRO A 1 141 ? 48.260 3.586 -53.948 0.45 18.90 105 PRO A CA 1
ATOM 1368 C C A PRO A 1 141 ? 46.952 3.101 -54.512 0.55 18.05 105 PRO A C 1
ATOM 1369 C C B PRO A 1 141 ? 46.943 3.100 -54.514 0.45 18.14 105 PRO A C 1
ATOM 1370 O O A PRO A 1 141 ? 46.375 3.765 -55.385 0.55 19.03 105 PRO A O 1
ATOM 1371 O O B PRO A 1 141 ? 46.358 3.770 -55.377 0.45 18.63 105 PRO A O 1
ATOM 1392 N N . GLU A 1 142 ? 46.453 1.952 -54.058 1.00 17.37 106 GLU A N 1
ATOM 1393 C CA . GLU A 1 142 ? 45.191 1.416 -54.544 1.00 17.52 106 GLU A CA 1
ATOM 1394 C C . GLU A 1 142 ? 43.972 2.081 -53.918 1.00 18.54 106 GLU A C 1
ATOM 1395 O O . GLU A 1 142 ? 42.859 1.878 -54.410 1.00 20.11 106 GLU A O 1
ATOM 1407 N N . ALA A 1 143 ? 44.138 2.885 -52.869 1.00 17.31 107 ALA A N 1
ATOM 1408 C CA . ALA A 1 143 ? 42.995 3.616 -52.346 1.00 16.35 107 ALA A CA 1
ATOM 1409 C C . ALA A 1 143 ? 42.510 4.611 -53.395 1.00 15.63 107 ALA A C 1
ATOM 1410 O O . ALA A 1 143 ? 43.306 5.235 -54.101 1.00 18.34 107 ALA A O 1
ATOM 1417 N N . SER A 1 144 ? 41.197 4.802 -53.456 1.00 13.94 108 SER A N 1
ATOM 1418 C CA . SER A 1 144 ? 40.659 5.832 -54.337 1.00 13.95 108 SER A CA 1
ATOM 1419 C C . SER A 1 144 ? 40.917 7.218 -53.748 1.00 15.67 108 SER A C 1
ATOM 1420 O O . SER A 1 144 ? 41.227 7.367 -52.566 1.00 15.25 108 SER A O 1
ATOM 1428 N N . ASP A 1 145 ? 40.760 8.248 -54.577 1.00 15.58 109 ASP A N 1
ATOM 1429 C CA . ASP A 1 145 ? 40.860 9.610 -54.064 1.00 16.11 109 ASP A CA 1
ATOM 1430 C C . ASP A 1 145 ? 39.835 9.848 -52.963 1.00 16.09 109 ASP A C 1
ATOM 1431 O O . ASP A 1 145 ? 40.139 10.482 -51.942 1.00 15.62 109 ASP A O 1
ATOM 1440 N N . ASN A 1 146 ? 38.623 9.322 -53.123 1.00 15.26 110 ASN A N 1
ATOM 1441 C CA . ASN A 1 146 ? 37.629 9.513 -52.075 1.00 14.58 110 ASN A CA 1
ATOM 1442 C C . ASN A 1 146 ? 37.988 8.741 -50.812 1.00 15.28 110 ASN A C 1
ATOM 1443 O O . ASN A 1 146 ? 37.726 9.218 -49.703 1.00 15.31 110 ASN A O 1
ATOM 1454 N N . ASP A 1 147 ? 38.540 7.522 -50.943 1.00 13.34 111 ASP A N 1
ATOM 1455 C CA . ASP A 1 147 ? 39.014 6.786 -49.773 1.00 14.35 111 ASP A CA 1
ATOM 1456 C C . ASP A 1 147 ? 39.972 7.650 -48.960 1.00 13.38 111 ASP A C 1
ATOM 1457 O O . ASP A 1 147 ? 39.871 7.741 -47.728 1.00 14.11 111 ASP A O 1
ATOM 1466 N N . ARG A 1 148 ? 40.938 8.265 -49.637 1.00 13.67 112 ARG A N 1
ATOM 1467 C CA . ARG A 1 148 ? 41.952 9.068 -48.965 1.00 13.97 112 ARG A CA 1
ATOM 1468 C C . ARG A 1 148 ? 41.323 10.282 -48.304 1.00 14.91 112 ARG A C 1
ATOM 1469 O O . ARG A 1 148 ? 41.698 10.651 -47.182 1.00 15.67 112 ARG A O 1
ATOM 1490 N N . TYR A 1 149 ? 40.353 10.897 -48.974 1.00 15.03 113 TYR A N 1
ATOM 1491 C CA . TYR A 1 149 ? 39.700 12.088 -48.438 1.00 14.99 113 TYR A CA 1
ATOM 1492 C C . TYR A 1 149 ? 38.914 11.753 -47.179 1.00 15.47 113 TYR A C 1
ATOM 1493 O O . TYR A 1 149 ? 38.976 12.480 -46.172 1.00 14.98 113 TYR A O 1
ATOM 1511 N N . VAL A 1 150 ? 38.148 10.664 -47.219 1.00 13.54 114 VAL A N 1
ATOM 1512 C CA . VAL A 1 150 ? 37.337 10.264 -46.074 1.00 13.10 114 VAL A CA 1
ATOM 1513 C C . VAL A 1 150 ? 38.224 9.892 -44.894 1.00 14.79 114 VAL A C 1
ATOM 1514 O O . VAL A 1 150 ? 37.992 10.327 -43.761 1.00 13.72 114 VAL A O 1
ATOM 1527 N N . ALA A 1 151 ? 39.257 9.076 -45.133 1.00 13.64 115 ALA A N 1
ATOM 1528 C CA . ALA A 1 151 ? 40.127 8.659 -44.039 1.00 14.28 115 ALA A CA 1
ATOM 1529 C C . ALA A 1 151 ? 40.879 9.842 -43.446 1.00 13.85 115 ALA A C 1
ATOM 1530 O O . ALA A 1 151 ? 41.089 9.898 -42.221 1.00 14.36 115 ALA A O 1
ATOM 1537 N N . THR A 1 152 ? 41.299 10.800 -44.283 1.00 12.91 116 THR A N 1
ATOM 1538 C CA . THR A 1 152 ? 41.946 11.998 -43.761 1.00 14.26 116 THR A CA 1
ATOM 1539 C C . THR A 1 152 ? 40.973 12.773 -42.878 1.00 15.66 116 THR A C 1
ATOM 1540 O O . THR A 1 152 ? 41.344 13.257 -41.800 1.00 15.05 116 THR A O 1
ATOM 1551 N N . THR A 1 153 ? 39.724 12.910 -43.326 1.00 14.82 117 THR A N 1
ATOM 1552 C CA . THR A 1 153 ? 38.730 13.616 -42.524 1.00 13.68 117 THR A CA 1
ATOM 1553 C C . THR A 1 153 ? 38.526 12.923 -41.185 1.00 15.16 117 THR A C 1
ATOM 1554 O O . THR A 1 153 ? 38.449 13.584 -40.143 1.00 14.14 117 THR A O 1
ATOM 1565 N N . LEU A 1 154 ? 38.429 11.594 -41.190 1.00 12.69 118 LEU A N 1
ATOM 1566 C CA . LEU A 1 154 ? 38.202 10.860 -39.946 1.00 13.21 118 LEU A CA 1
ATOM 1567 C C . LEU A 1 154 ? 39.402 10.960 -39.006 1.00 13.29 118 LEU A C 1
ATOM 1568 O O . LEU A 1 154 ? 39.228 11.077 -37.785 1.00 13.58 118 LEU A O 1
ATOM 1584 N N . LEU A 1 155 ? 40.624 10.935 -39.542 1.00 13.99 119 LEU A N 1
ATOM 1585 C CA . LEU A 1 155 ? 41.791 11.138 -38.690 1.00 14.90 119 LEU A CA 1
ATOM 1586 C C . LEU A 1 155 ? 41.824 12.547 -38.108 1.00 14.40 119 LEU A C 1
ATOM 1587 O O . LEU A 1 155 ? 42.147 12.722 -36.925 1.00 15.63 119 LEU A O 1
ATOM 1603 N N A LYS A 1 156 ? 41.495 13.564 -38.908 0.52 14.55 120 LYS A N 1
ATOM 1604 N N B LYS A 1 156 ? 41.498 13.565 -38.909 0.48 14.62 120 LYS A N 1
ATOM 1605 C CA A LYS A 1 156 ? 41.437 14.923 -38.373 0.52 16.18 120 LYS A CA 1
ATOM 1606 C CA B LYS A 1 156 ? 41.436 14.922 -38.372 0.48 16.15 120 LYS A CA 1
ATOM 1607 C C A LYS A 1 156 ? 40.357 15.044 -37.304 0.52 15.39 120 LYS A C 1
ATOM 1608 C C B LYS A 1 156 ? 40.360 15.037 -37.299 0.48 15.49 120 LYS A C 1
ATOM 1609 O O A LYS A 1 156 ? 40.550 15.731 -36.291 0.52 16.22 120 LYS A O 1
ATOM 1610 O O B LYS A 1 156 ? 40.556 15.715 -36.281 0.48 15.91 120 LYS A O 1
ATOM 1647 N N . ASN A 1 157 ? 39.223 14.367 -37.499 1.00 14.36 121 ASN A N 1
ATOM 1648 C CA . ASN A 1 157 ? 38.195 14.324 -36.469 1.00 13.83 121 ASN A CA 1
ATOM 1649 C C . ASN A 1 157 ? 38.743 13.723 -35.180 1.00 15.02 121 ASN A C 1
ATOM 1650 O O . ASN A 1 157 ? 38.465 14.221 -34.082 1.00 14.84 121 ASN A O 1
ATOM 1661 N N . ALA A 1 158 ? 39.493 12.622 -35.290 1.00 13.41 122 ALA A N 1
ATOM 1662 C CA . ALA A 1 158 ? 40.081 11.997 -34.108 1.00 13.81 122 ALA A CA 1
ATOM 1663 C C . ALA A 1 158 ? 41.040 12.945 -33.404 1.00 15.20 122 ALA A C 1
ATOM 1664 O O . ALA A 1 158 ? 41.127 12.937 -32.166 1.00 15.30 122 ALA A O 1
ATOM 1671 N N . CYS A 1 159 ? 41.778 13.757 -34.163 1.00 14.36 123 CYS A N 1
ATOM 1672 C CA . CYS A 1 159 ? 42.682 14.723 -33.539 1.00 16.65 123 CYS A CA 1
ATOM 1673 C C . CYS A 1 159 ? 41.912 15.746 -32.711 1.00 15.98 123 CYS A C 1
ATOM 1674 O O . CYS A 1 159 ? 42.356 16.133 -31.622 1.00 18.09 123 CYS A O 1
ATOM 1682 N N A ILE A 1 160 ? 40.768 16.212 -33.223 0.63 16.25 124 ILE A N 1
ATOM 1683 N N B ILE A 1 160 ? 40.752 16.183 -33.187 0.37 16.58 124 ILE A N 1
ATOM 1684 C CA A ILE A 1 160 ? 39.900 17.110 -32.461 0.63 16.54 124 ILE A CA 1
ATOM 1685 C CA B ILE A 1 160 ? 39.965 17.124 -32.399 0.37 16.86 124 ILE A CA 1
ATOM 1686 C C A ILE A 1 160 ? 39.399 16.418 -31.200 0.63 16.97 124 ILE A C 1
ATOM 1687 C C B ILE A 1 160 ? 39.359 16.434 -31.184 0.37 16.84 124 ILE A C 1
ATOM 1688 O O A ILE A 1 160 ? 39.472 16.969 -30.091 0.63 17.14 124 ILE A O 1
ATOM 1689 O O B ILE A 1 160 ? 39.333 17.002 -30.083 0.37 15.94 124 ILE A O 1
ATOM 1720 N N . ALA A 1 161 ? 38.874 15.201 -31.351 1.00 16.03 125 ALA A N 1
ATOM 1721 C CA . ALA A 1 161 ? 38.311 14.485 -30.213 1.00 14.68 125 ALA A CA 1
ATOM 1722 C C . ALA A 1 161 ? 39.344 14.259 -29.122 1.00 15.40 125 ALA A C 1
ATOM 1723 O O . ALA A 1 161 ? 38.997 14.248 -27.931 1.00 15.86 125 ALA A O 1
ATOM 1730 N N . ALA A 1 162 ? 40.611 14.108 -29.497 1.00 15.40 126 ALA A N 1
ATOM 1731 C CA . ALA A 1 162 ? 41.665 13.886 -28.517 1.00 15.85 126 ALA A CA 1
ATOM 1732 C C . ALA A 1 162 ? 41.892 15.099 -27.626 1.00 17.53 126 ALA A C 1
ATOM 1733 O O . ALA A 1 162 ? 42.604 14.973 -26.618 1.00 20.44 126 ALA A O 1
ATOM 1740 N N . GLY A 1 163 ? 41.299 16.246 -27.954 1.00 17.76 127 GLY A N 1
ATOM 1741 C CA . GLY A 1 163 ? 41.311 17.396 -27.056 1.00 19.94 127 GLY A CA 1
ATOM 1742 C C . GLY A 1 163 ? 40.446 17.234 -25.823 1.00 23.14 127 GLY A C 1
ATOM 1743 O O . GLY A 1 163 ? 40.472 18.110 -24.951 1.00 20.55 127 GLY A O 1
ATOM 1747 N N A ARG A 1 164 ? 39.676 16.149 -25.739 0.61 20.14 128 ARG A N 1
ATOM 1748 N N B ARG A 1 164 ? 39.678 16.154 -25.735 0.39 19.93 128 ARG A N 1
ATOM 1749 C CA A ARG A 1 164 ? 38.889 15.730 -24.579 0.61 17.09 128 ARG A CA 1
ATOM 1750 C CA B ARG A 1 164 ? 38.930 15.796 -24.538 0.39 18.41 128 ARG A CA 1
ATOM 1751 C C A ARG A 1 164 ? 37.643 16.574 -24.323 0.61 19.57 128 ARG A C 1
ATOM 1752 C C B ARG A 1 164 ? 37.778 16.746 -24.238 0.39 18.11 128 ARG A C 1
ATOM 1753 O O A ARG A 1 164 ? 36.965 16.364 -23.307 0.61 20.04 128 ARG A O 1
ATOM 1754 O O B ARG A 1 164 ? 37.354 16.853 -23.083 0.39 16.74 128 ARG A O 1
ATOM 1795 N N . VAL A 1 165 ? 37.283 17.474 -25.235 1.00 17.74 129 VAL A N 1
ATOM 1796 C CA . VAL A 1 165 ? 36.096 18.316 -25.086 1.00 18.41 129 VAL A CA 1
ATOM 1797 C C . VAL A 1 165 ? 34.940 17.765 -25.911 1.00 16.58 129 VAL A C 1
ATOM 1798 O O . VAL A 1 165 ? 33.855 17.503 -25.387 1.00 17.54 129 VAL A O 1
ATOM 1811 N N . LEU A 1 166 ? 35.157 17.581 -27.217 1.00 16.40 130 LEU A N 1
ATOM 1812 C CA . LEU A 1 166 ? 34.145 17.073 -28.132 1.00 15.04 130 LEU A CA 1
ATOM 1813 C C . LEU A 1 166 ? 34.312 15.577 -28.313 1.00 16.18 130 LEU A C 1
ATOM 1814 O O . LEU A 1 166 ? 35.439 15.109 -28.535 1.00 17.33 130 LEU A O 1
ATOM 1830 N N . PRO A 1 167 ? 33.242 14.796 -28.223 1.00 13.64 131 PRO A N 1
ATOM 1831 C CA . PRO A 1 167 ? 33.366 13.365 -28.506 1.00 13.56 131 PRO A CA 1
ATOM 1832 C C . PRO A 1 167 ? 33.528 13.115 -30.000 1.00 13.33 131 PRO A C 1
ATOM 1833 O O . PRO A 1 167 ? 33.096 13.895 -30.840 1.00 13.35 131 PRO A O 1
ATOM 1844 N N . SER A 1 168 ? 34.145 11.985 -30.322 1.00 12.55 132 SER A N 1
ATOM 1845 C CA . SER A 1 168 ? 34.428 11.663 -31.719 1.00 12.91 132 SER A CA 1
ATOM 1846 C C . SER A 1 168 ? 33.172 11.538 -32.569 1.00 13.21 132 SER A C 1
ATOM 1847 O O . SER A 1 168 ? 33.224 11.858 -33.759 1.00 13.69 132 SER A O 1
ATOM 1855 N N . CYS A 1 169 ? 32.049 11.086 -32.010 1.00 12.05 133 CYS A N 1
ATOM 1856 C CA . CYS A 1 169 ? 30.777 11.040 -32.725 1.00 11.92 133 CYS A CA 1
ATOM 1857 C C . CYS A 1 169 ? 29.684 11.673 -31.872 1.00 13.44 133 CYS A C 1
ATOM 1858 O O . CYS A 1 169 ? 29.716 11.575 -30.644 1.00 13.30 133 CYS A O 1
ATOM 1865 N N . GLN A 1 170 ? 28.704 12.314 -32.526 1.00 12.46 134 GLN A N 1
ATOM 1866 C CA . GLN A 1 170 ? 27.543 12.811 -31.785 1.00 12.87 134 GLN A CA 1
ATOM 1867 C C . GLN A 1 170 ? 26.776 11.675 -31.140 1.00 13.00 134 GLN A C 1
ATOM 1868 O O . GLN A 1 170 ? 26.170 11.861 -30.078 1.00 12.58 134 GLN A O 1
ATOM 1882 N N . ASP A 1 171 ? 26.760 10.506 -31.780 1.00 12.27 135 ASP A N 1
ATOM 1883 C CA . ASP A 1 171 ? 26.101 9.341 -31.208 1.00 11.57 135 ASP A CA 1
ATOM 1884 C C . ASP A 1 171 ? 27.087 8.708 -30.247 1.00 11.98 135 ASP A C 1
ATOM 1885 O O . ASP A 1 171 ? 27.899 7.868 -30.631 1.00 12.08 135 ASP A O 1
ATOM 1894 N N . THR A 1 172 ? 26.989 9.095 -28.973 1.00 11.35 136 THR A N 1
ATOM 1895 C CA . THR A 1 172 ? 27.876 8.568 -27.945 1.00 11.74 136 THR A CA 1
ATOM 1896 C C . THR A 1 172 ? 27.444 7.193 -27.446 1.00 11.78 136 THR A C 1
ATOM 1897 O O . THR A 1 172 ? 28.070 6.655 -26.524 1.00 12.91 136 THR A O 1
ATOM 1908 N N . GLY A 1 173 ? 26.436 6.596 -28.072 1.00 11.10 137 GLY A N 1
ATOM 1909 C CA . GLY A 1 173 ? 26.206 5.169 -27.991 1.00 11.72 137 GLY A CA 1
ATOM 1910 C C . GLY A 1 173 ? 25.364 4.710 -26.820 1.00 11.52 137 GLY A C 1
ATOM 1911 O O . GLY A 1 173 ? 25.017 5.468 -25.911 1.00 12.44 137 GLY A O 1
ATOM 1915 N N . THR A 1 174 ? 25.056 3.411 -26.868 1.00 11.51 138 THR A N 1
ATOM 1916 C CA . THR A 1 174 ? 24.564 2.648 -25.729 1.00 10.73 138 THR A CA 1
ATOM 1917 C C . THR A 1 174 ? 25.761 2.176 -24.915 1.00 11.32 138 THR A C 1
ATOM 1918 O O . THR A 1 174 ? 26.770 1.719 -25.483 1.00 12.13 138 THR A O 1
ATOM 1929 N N . ALA A 1 175 ? 25.659 2.302 -23.592 1.00 11.67 139 ALA A N 1
ATOM 1930 C CA . ALA A 1 175 ? 26.708 1.813 -22.705 1.00 12.53 139 ALA A CA 1
ATOM 1931 C C . ALA A 1 175 ? 26.518 0.319 -22.485 1.00 12.86 139 ALA A C 1
ATOM 1932 O O . ALA A 1 175 ? 25.480 -0.112 -21.956 1.00 13.29 139 ALA A O 1
ATOM 1939 N N . ILE A 1 176 ? 27.503 -0.471 -22.916 1.00 12.09 140 ILE A N 1
ATOM 1940 C CA . ILE A 1 176 ? 27.494 -1.919 -22.753 1.00 11.68 140 ILE A CA 1
ATOM 1941 C C . ILE A 1 176 ? 28.668 -2.307 -21.872 1.00 12.56 140 ILE A C 1
ATOM 1942 O O . ILE A 1 176 ? 29.794 -1.846 -22.093 1.00 12.75 140 ILE A O 1
ATOM 1958 N N . VAL A 1 177 ? 28.399 -3.156 -20.877 1.00 12.64 141 VAL A N 1
ATOM 1959 C CA . VAL A 1 177 ? 29.430 -3.709 -20.012 1.00 11.94 141 VAL A CA 1
ATOM 1960 C C . VAL A 1 177 ? 29.355 -5.225 -20.097 1.00 11.74 141 VAL A C 1
ATOM 1961 O O . VAL A 1 177 ? 28.339 -5.821 -19.718 1.00 13.86 141 VAL A O 1
ATOM 1974 N N . LEU A 1 178 ? 30.429 -5.848 -20.550 1.00 11.30 142 LEU A N 1
ATOM 1975 C CA . LEU A 1 178 ? 30.669 -7.271 -20.342 1.00 12.15 142 LEU A CA 1
ATOM 1976 C C . LEU A 1 178 ? 31.586 -7.370 -19.139 1.00 12.19 142 LEU A C 1
ATOM 1977 O O . LEU A 1 178 ? 32.714 -6.879 -19.173 1.00 13.95 142 LEU A O 1
ATOM 1993 N N . GLY A 1 179 ? 31.095 -7.973 -18.064 1.00 12.73 143 GLY A N 1
ATOM 1994 C CA . GLY A 1 179 ? 31.888 -8.168 -16.865 1.00 13.32 143 GLY A CA 1
ATOM 1995 C C . GLY A 1 179 ? 32.034 -9.645 -16.568 1.00 14.23 143 GLY A C 1
ATOM 1996 O O . GLY A 1 179 ? 31.147 -10.442 -16.859 1.00 15.74 143 GLY A O 1
ATOM 2000 N N . LYS A 1 180 ? 33.181 -10.004 -16.012 1.00 12.21 144 LYS A N 1
ATOM 2001 C CA . LYS A 1 180 ? 33.488 -11.387 -15.668 1.00 12.30 144 LYS A CA 1
ATOM 2002 C C . LYS A 1 180 ? 33.976 -11.373 -14.223 1.00 13.09 144 LYS A C 1
ATOM 2003 O O . LYS A 1 180 ? 35.126 -11.012 -13.958 1.00 12.63 144 LYS A O 1
ATOM 2022 N N . ARG A 1 181 ? 33.074 -11.710 -13.303 1.00 12.62 145 ARG A N 1
ATOM 2023 C CA . ARG A 1 181 ? 33.349 -11.634 -11.876 1.00 12.19 145 ARG A CA 1
ATOM 2024 C C . ARG A 1 181 ? 33.767 -13.003 -11.360 1.00 12.76 145 ARG A C 1
ATOM 2025 O O . ARG A 1 181 ? 32.992 -13.962 -11.442 1.00 13.04 145 ARG A O 1
ATOM 2046 N N . GLY A 1 182 ? 34.971 -13.084 -10.812 1.00 12.97 146 GLY A N 1
ATOM 2047 C CA . GLY A 1 182 ? 35.428 -14.337 -10.242 1.00 12.86 146 GLY A CA 1
ATOM 2048 C C . GLY A 1 182 ? 34.549 -14.793 -9.095 1.00 13.91 146 GLY A C 1
ATOM 2049 O O . GLY A 1 182 ? 33.990 -13.985 -8.347 1.00 14.16 146 GLY A O 1
ATOM 2053 N N . GLU A 1 183 ? 34.472 -16.123 -8.958 1.00 13.21 147 GLU A N 1
ATOM 2054 C CA . GLU A 1 183 ? 33.777 -16.782 -7.857 1.00 14.04 147 GLU A CA 1
ATOM 2055 C C . GLU A 1 183 ? 34.117 -16.145 -6.528 1.00 16.20 147 GLU A C 1
ATOM 2056 O O . GLU A 1 183 ? 33.249 -15.989 -5.657 1.00 18.39 147 GLU A O 1
ATOM 2068 N N . LEU A 1 184 ? 35.384 -15.801 -6.339 1.00 14.97 148 LEU A N 1
ATOM 2069 C CA . LEU A 1 184 ? 35.882 -15.280 -5.079 1.00 16.48 148 LEU A CA 1
ATOM 2070 C C . LEU A 1 184 ? 36.249 -13.804 -5.161 1.00 16.82 148 LEU A C 1
ATOM 2071 O O . LEU A 1 184 ? 37.092 -13.315 -4.394 1.00 17.80 148 LEU A O 1
ATOM 2087 N N . CYS A 1 185 ? 35.607 -13.087 -6.076 1.00 15.37 149 CYS A N 1
ATOM 2088 C CA . CYS A 1 185 ? 35.688 -11.638 -6.138 1.00 15.58 149 CYS A CA 1
ATOM 2089 C C . CYS A 1 185 ? 34.409 -11.105 -5.507 1.00 15.47 149 CYS A C 1
ATOM 2090 O O . CYS A 1 185 ? 33.316 -11.342 -6.035 1.00 16.29 149 CYS A O 1
ATOM 2098 N N . TRP A 1 186 ? 34.534 -10.421 -4.361 1.00 15.53 150 TRP A N 1
ATOM 2099 C CA . TRP A 1 186 ? 33.381 -10.045 -3.543 1.00 14.79 150 TRP A CA 1
ATOM 2100 C C . TRP A 1 186 ? 33.224 -8.535 -3.532 1.00 16.32 150 TRP A C 1
ATOM 2101 O O . TRP A 1 186 ? 34.009 -7.826 -2.906 1.00 18.98 150 TRP A O 1
ATOM 2122 N N . THR A 1 187 ? 32.174 -8.063 -4.190 1.00 15.48 151 THR A N 1
ATOM 2123 C CA . THR A 1 187 ? 31.879 -6.653 -4.371 1.00 15.47 151 THR A CA 1
ATOM 2124 C C . THR A 1 187 ? 30.762 -6.160 -3.465 1.00 16.53 151 THR A C 1
ATOM 2125 O O . THR A 1 187 ? 30.499 -4.949 -3.439 1.00 18.19 151 THR A O 1
ATOM 2136 N N . GLY A 1 188 ? 30.067 -7.055 -2.761 1.00 16.69 152 GLY A N 1
ATOM 2137 C CA . GLY A 1 188 ? 28.822 -6.709 -2.109 1.00 16.22 152 GLY A CA 1
ATOM 2138 C C . GLY A 1 188 ? 27.594 -6.949 -2.970 1.00 16.81 152 GLY A C 1
ATOM 2139 O O . GLY A 1 188 ? 26.469 -6.888 -2.453 1.00 18.32 152 GLY A O 1
ATOM 2143 N N . GLY A 1 189 ? 27.765 -7.207 -4.267 1.00 14.75 153 GLY A N 1
ATOM 2144 C CA . GLY A 1 189 ? 26.687 -7.688 -5.099 1.00 15.48 153 GLY A CA 1
ATOM 2145 C C . GLY A 1 189 ? 25.846 -6.641 -5.805 1.00 15.26 153 GLY A C 1
ATOM 2146 O O . GLY A 1 189 ? 25.003 -7.021 -6.616 1.00 16.14 153 GLY A O 1
ATOM 2150 N N . GLU A 1 190 ? 26.042 -5.352 -5.517 1.00 15.07 154 GLU A N 1
ATOM 2151 C CA . GLU A 1 190 ? 25.268 -4.273 -6.157 1.00 15.80 154 GLU A CA 1
ATOM 2152 C C . GLU A 1 190 ? 25.961 -3.744 -7.407 1.00 16.45 154 GLU A C 1
ATOM 2153 O O . GLU A 1 190 ? 25.900 -2.550 -7.746 1.00 16.17 154 GLU A O 1
ATOM 2165 N N . ASP A 1 191 ? 26.593 -4.659 -8.140 1.00 15.90 155 ASP A N 1
ATOM 2166 C CA . ASP A 1 191 ? 27.445 -4.280 -9.261 1.00 15.16 155 ASP A CA 1
ATOM 2167 C C . ASP A 1 191 ? 26.691 -3.453 -10.296 1.00 15.35 155 ASP A C 1
ATOM 2168 O O . ASP A 1 191 ? 27.232 -2.468 -10.816 1.00 14.17 155 ASP A O 1
ATOM 2177 N N . GLU A 1 192 ? 25.484 -3.837 -10.641 1.00 14.63 156 GLU A N 1
ATOM 2178 C CA . GLU A 1 192 ? 24.736 -3.127 -11.673 1.00 14.32 156 GLU A CA 1
ATOM 2179 C C . GLU A 1 192 ? 24.477 -1.683 -11.300 1.00 14.95 156 GLU A C 1
ATOM 2180 O O . GLU A 1 192 ? 24.621 -0.832 -12.103 1.00 14.69 156 GLU A O 1
ATOM 2192 N N . LYS A 1 193 ? 24.110 -1.445 -10.059 1.00 14.59 157 LYS A N 1
ATOM 2193 C CA . LYS A 1 193 ? 23.880 -0.072 -9.626 1.00 14.19 157 LYS A CA 1
ATOM 2194 C C . LYS A 1 193 ? 25.166 0.745 -9.680 1.00 14.98 157 LYS A C 1
ATOM 2195 O O . LYS A 1 193 ? 25.175 1.887 -10.157 1.00 15.29 157 LYS A O 1
ATOM 2214 N N . TYR A 1 194 ? 26.271 0.192 -9.178 1.00 14.68 158 TYR A N 1
ATOM 2215 C CA . TYR A 1 194 ? 27.506 0.968 -9.124 1.00 14.62 158 TYR A CA 1
ATOM 2216 C C . TYR A 1 194 ? 28.100 1.199 -10.515 1.00 14.84 158 TYR A C 1
ATOM 2217 O O . TYR A 1 194 ? 28.635 2.277 -10.791 1.00 15.16 158 TYR A O 1
ATOM 2235 N N . LEU A 1 195 ? 28.041 0.200 -11.401 1.00 14.08 159 LEU A N 1
ATOM 2236 C CA . LEU A 1 195 ? 28.459 0.426 -12.786 1.00 13.25 159 LEU A CA 1
ATOM 2237 C C . LEU A 1 195 ? 27.585 1.489 -13.430 1.00 14.27 159 LEU A C 1
ATOM 2238 O O . LEU A 1 195 ? 28.085 2.390 -14.113 1.00 14.90 159 LEU A O 1
ATOM 2254 N N . SER A 1 196 ? 26.274 1.403 -13.206 1.00 14.39 160 SER A N 1
ATOM 2255 C CA . SER A 1 196 ? 25.360 2.371 -13.804 1.00 13.80 160 SER A CA 1
ATOM 2256 C C . SER A 1 196 ? 25.634 3.770 -13.296 1.00 15.47 160 SER A C 1
ATOM 2257 O O . SER A 1 196 ? 25.509 4.737 -14.052 1.00 14.91 160 SER A O 1
ATOM 2265 N N . LYS A 1 197 ? 25.999 3.916 -12.023 1.00 14.68 161 LYS A N 1
ATOM 2266 C CA . LYS A 1 197 ? 26.318 5.247 -11.522 1.00 15.34 161 LYS A CA 1
ATOM 2267 C C . LYS A 1 197 ? 27.538 5.817 -12.242 1.00 15.19 161 LYS A C 1
ATOM 2268 O O . LYS A 1 197 ? 27.574 7.006 -12.563 1.00 16.27 161 LYS A O 1
ATOM 2287 N N . GLY A 1 198 ? 28.542 4.984 -12.527 1.00 14.15 162 GLY A N 1
ATOM 2288 C CA . GLY A 1 198 ? 29.709 5.471 -13.254 1.00 16.02 162 GLY A CA 1
ATOM 2289 C C . GLY A 1 198 ? 29.369 5.879 -14.676 1.00 14.56 162 GLY A C 1
ATOM 2290 O O . GLY A 1 198 ? 29.873 6.888 -15.180 1.00 15.26 162 GLY A O 1
ATOM 2294 N N . ILE A 1 199 ? 28.525 5.095 -15.328 1.00 13.90 163 ILE A N 1
ATOM 2295 C CA . ILE A 1 199 ? 28.039 5.433 -16.661 1.00 14.49 163 ILE A CA 1
ATOM 2296 C C . ILE A 1 199 ? 27.262 6.736 -16.615 1.00 14.22 163 ILE A C 1
ATOM 2297 O O . ILE A 1 199 ? 27.456 7.631 -17.452 1.00 14.54 163 ILE A O 1
ATOM 2313 N N . TRP A 1 200 ? 26.353 6.847 -15.644 1.00 13.90 164 TRP A N 1
ATOM 2314 C CA . TRP A 1 200 ? 25.576 8.066 -15.475 1.00 13.66 164 TRP A CA 1
ATOM 2315 C C . TRP A 1 200 ? 26.494 9.272 -15.326 1.00 16.31 164 TRP A C 1
ATOM 2316 O O . TRP A 1 200 ? 26.284 10.305 -15.970 1.00 15.69 164 TRP A O 1
ATOM 2337 N N . ASN A 1 201 ? 27.545 9.152 -14.507 1.00 15.35 165 ASN A N 1
ATOM 2338 C CA . ASN A 1 201 ? 28.503 10.246 -14.323 1.00 16.63 165 ASN A CA 1
ATOM 2339 C C . ASN A 1 201 ? 29.170 10.621 -15.640 1.00 16.55 165 ASN A C 1
ATOM 2340 O O . ASN A 1 201 ? 29.328 11.808 -15.957 1.00 19.15 165 ASN A O 1
ATOM 2351 N N . ALA A 1 202 ? 29.608 9.615 -16.398 1.00 15.69 166 ALA A N 1
ATOM 2352 C CA . ALA A 1 202 ? 30.301 9.872 -17.658 1.00 16.26 166 ALA A CA 1
ATOM 2353 C C . ALA A 1 202 ? 29.419 10.673 -18.611 1.00 16.06 166 ALA A C 1
ATOM 2354 O O . ALA A 1 202 ? 29.878 11.640 -19.232 1.00 18.88 166 ALA A O 1
ATOM 2361 N N . TYR A 1 203 ? 28.152 10.289 -18.736 1.00 14.21 167 TYR A N 1
ATOM 2362 C CA . TYR A 1 203 ? 27.264 10.954 -19.689 1.00 14.57 167 TYR A CA 1
ATOM 2363 C C . TYR A 1 203 ? 26.729 12.280 -19.156 1.00 15.52 167 TYR A C 1
ATOM 2364 O O . TYR A 1 203 ? 26.483 13.200 -19.954 1.00 15.33 167 TYR A O 1
ATOM 2382 N N . ARG A 1 204 ? 26.582 12.428 -17.832 1.00 15.70 168 ARG A N 1
ATOM 2383 C CA . ARG A 1 204 ? 26.043 13.658 -17.259 1.00 17.81 168 ARG A CA 1
ATOM 2384 C C . ARG A 1 204 ? 27.074 14.777 -17.272 1.00 16.75 168 ARG A C 1
ATOM 2385 O O . ARG A 1 204 ? 26.739 15.924 -17.585 1.00 18.65 168 ARG A O 1
ATOM 2406 N N . TYR A 1 205 ? 28.321 14.475 -16.910 1.00 17.52 169 TYR A N 1
ATOM 2407 C CA . TYR A 1 205 ? 29.320 15.504 -16.627 1.00 20.11 169 TYR A CA 1
ATOM 2408 C C . TYR A 1 205 ? 30.301 15.735 -17.761 1.00 22.55 169 TYR A C 1
ATOM 2409 O O . TYR A 1 205 ? 31.265 16.492 -17.589 1.00 25.44 169 TYR A O 1
ATOM 2427 N N . HIS A 1 206 ? 30.077 15.113 -18.905 1.00 18.47 170 HIS A N 1
ATOM 2428 C CA . HIS A 1 206 ? 30.868 15.339 -20.102 1.00 17.56 170 HIS A CA 1
ATOM 2429 C C . HIS A 1 206 ? 29.921 15.684 -21.244 1.00 16.43 170 HIS A C 1
ATOM 2430 O O . HIS A 1 206 ? 28.700 15.568 -21.118 1.00 16.34 170 HIS A O 1
ATOM 2444 N N . ASN A 1 207 ? 30.494 16.151 -22.355 1.00 16.03 171 ASN A N 1
ATOM 2445 C CA . ASN A 1 207 ? 29.702 16.663 -23.477 1.00 15.33 171 ASN A CA 1
ATOM 2446 C C . ASN A 1 207 ? 29.252 15.545 -24.414 1.00 14.96 171 ASN A C 1
ATOM 2447 O O . ASN A 1 207 ? 29.512 15.557 -25.617 1.00 14.82 171 ASN A O 1
ATOM 2458 N N . LEU A 1 208 ? 28.557 14.571 -23.830 1.00 14.43 172 LEU A N 1
ATOM 2459 C CA . LEU A 1 208 ? 28.072 13.392 -24.534 1.00 12.60 172 LEU A CA 1
ATOM 2460 C C . LEU A 1 208 ? 26.590 13.597 -24.865 1.00 14.10 172 LEU A C 1
ATOM 2461 O O . LEU A 1 208 ? 26.104 14.733 -24.913 1.00 14.47 172 LEU A O 1
ATOM 2477 N N . ARG A 1 209 ? 25.866 12.514 -25.117 1.00 13.16 173 ARG A N 1
ATOM 2478 C CA . ARG A 1 209 ? 24.480 12.615 -25.546 1.00 13.21 173 ARG A CA 1
ATOM 2479 C C . ARG A 1 209 ? 23.635 11.571 -24.838 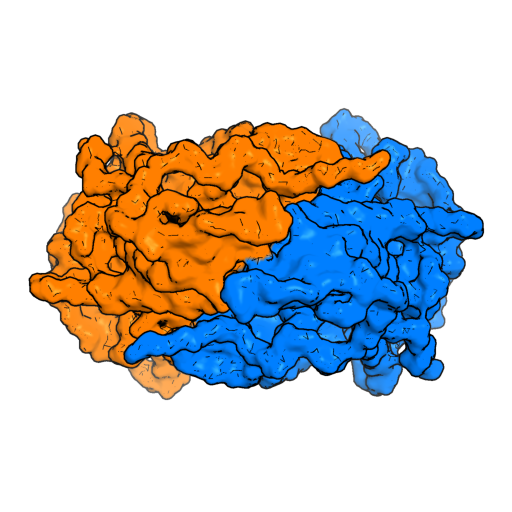1.00 13.55 173 ARG A C 1
ATOM 2480 O O . ARG A 1 209 ? 24.104 10.464 -24.564 1.00 14.44 173 ARG A O 1
ATOM 2501 N N . TYR A 1 210 ? 22.394 11.942 -24.530 1.00 14.27 174 TYR A N 1
ATOM 2502 C CA . TYR A 1 210 ? 21.427 11.014 -23.939 1.00 12.72 174 TYR A CA 1
ATOM 2503 C C . TYR A 1 210 ? 20.651 10.363 -25.078 1.00 14.01 174 TYR A C 1
ATOM 2504 O O . TYR A 1 210 ? 19.803 11.001 -25.708 1.00 14.89 174 TYR A O 1
ATOM 2522 N N . SER A 1 211 ? 20.968 9.100 -25.369 1.00 13.22 175 SER A N 1
ATOM 2523 C CA . SER A 1 211 ? 20.491 8.437 -26.574 1.00 12.34 175 SER A CA 1
ATOM 2524 C C . SER A 1 211 ? 19.456 7.355 -26.336 1.00 12.81 175 SER A C 1
ATOM 2525 O O . SER A 1 211 ? 19.074 6.680 -27.298 1.00 14.41 175 SER A O 1
ATOM 2533 N N . GLN A 1 212 ? 19.046 7.110 -25.104 1.00 12.52 176 GLN A N 1
ATOM 2534 C CA . GLN A 1 212 ? 18.138 6.006 -24.818 1.00 13.85 176 GLN A CA 1
ATOM 2535 C C . GLN A 1 212 ? 16.680 6.456 -24.762 1.00 12.72 176 GLN A C 1
ATOM 2536 O O . GLN A 1 212 ? 16.342 7.466 -24.126 1.00 14.67 176 GLN A O 1
ATOM 2550 N N . THR A 1 213 ? 15.822 5.683 -25.409 1.00 13.37 177 THR A N 1
ATOM 2551 C CA . THR A 1 213 ? 14.402 5.961 -25.551 1.00 13.26 177 THR A CA 1
ATOM 2552 C C . THR A 1 213 ? 13.607 4.925 -24.769 1.00 14.31 177 THR A C 1
ATOM 2553 O O . THR A 1 213 ? 13.644 3.734 -25.106 1.00 14.62 177 THR A O 1
ATOM 2564 N N . ALA A 1 214 ? 12.896 5.389 -23.742 1.00 14.64 178 ALA A N 1
ATOM 2565 C CA . ALA A 1 214 ? 12.027 4.544 -22.935 1.00 17.09 178 ALA A CA 1
ATOM 2566 C C . ALA A 1 214 ? 10.653 4.435 -23.572 1.00 15.76 178 ALA A C 1
ATOM 2567 O O . ALA A 1 214 ? 10.137 5.397 -24.162 1.00 15.81 178 ALA A O 1
ATOM 2574 N N . ALA A 1 215 ? 10.050 3.259 -23.424 1.00 14.19 179 ALA A N 1
ATOM 2575 C CA . ALA A 1 215 ? 8.680 2.996 -23.851 1.00 14.06 179 ALA A CA 1
ATOM 2576 C C . ALA A 1 215 ? 7.760 3.117 -22.643 1.00 15.60 179 ALA A C 1
ATOM 2577 O O . ALA A 1 215 ? 7.770 2.259 -21.751 1.00 15.51 179 ALA A O 1
ATOM 2584 N N . LEU A 1 216 ? 6.947 4.174 -22.626 1.00 16.27 180 LEU A N 1
ATOM 2585 C CA . LEU A 1 216 ? 5.928 4.307 -21.585 1.00 17.54 180 LEU A CA 1
ATOM 2586 C C . LEU A 1 216 ? 4.784 3.330 -21.824 1.00 19.93 180 LEU A C 1
ATOM 2587 O O . LEU A 1 216 ? 4.199 2.798 -20.868 1.00 21.65 180 LEU A O 1
ATOM 2603 N N . ASP A 1 217 ? 4.441 3.097 -23.089 1.00 16.52 181 ASP A N 1
ATOM 2604 C CA . ASP A 1 217 ? 3.601 1.984 -23.530 1.00 17.67 181 ASP A CA 1
ATOM 2605 C C . ASP A 1 217 ? 4.188 1.494 -24.846 1.00 16.29 181 ASP A C 1
ATOM 2606 O O . ASP A 1 217 ? 5.307 1.862 -25.217 1.00 16.96 181 ASP A O 1
ATOM 2615 N N . MET A 1 218 ? 3.458 0.646 -25.561 1.00 16.54 182 MET A N 1
ATOM 2616 C CA . MET A 1 218 ? 4.023 0.079 -26.775 1.00 15.24 182 MET A CA 1
ATOM 2617 C C . MET A 1 218 ? 4.530 1.167 -27.720 1.00 14.99 182 MET A C 1
ATOM 2618 O O . MET A 1 218 ? 5.563 0.994 -28.377 1.00 15.52 182 MET A O 1
ATOM 2632 N N . PHE A 1 219 ? 3.806 2.287 -27.818 1.00 15.99 183 PHE A N 1
ATOM 2633 C CA . PHE A 1 219 ? 4.105 3.320 -28.805 1.00 15.27 183 PHE A CA 1
ATOM 2634 C C . PHE A 1 219 ? 4.514 4.669 -28.230 1.00 16.39 183 PHE A C 1
ATOM 2635 O O . PHE A 1 219 ? 5.215 5.425 -28.913 1.00 20.11 183 PHE A O 1
ATOM 2652 N N . LYS A 1 220 ? 4.115 4.998 -27.015 1.00 15.57 184 LYS A N 1
ATOM 2653 C CA . LYS A 1 220 ? 4.431 6.291 -26.412 1.00 16.62 184 LYS A CA 1
ATOM 2654 C C . LYS A 1 220 ? 5.828 6.221 -25.808 1.00 16.92 184 LYS A C 1
ATOM 2655 O O . LYS A 1 220 ? 6.096 5.361 -24.962 1.00 17.93 184 LYS A O 1
ATOM 2674 N N . GLU A 1 221 ? 6.716 7.120 -26.229 1.00 15.87 185 GLU A N 1
ATOM 2675 C CA . GLU A 1 221 ? 8.125 7.059 -25.864 1.00 15.56 185 GLU A CA 1
ATOM 2676 C C . GLU A 1 221 ? 8.598 8.379 -25.282 1.00 17.28 185 GLU A C 1
ATOM 2677 O O . GLU A 1 221 ? 8.017 9.438 -25.529 1.00 19.32 185 GLU A O 1
ATOM 2689 N N . CYS A 1 222 ? 9.676 8.301 -24.502 1.00 16.62 186 CYS A N 1
ATOM 2690 C CA . CYS A 1 222 ? 10.357 9.486 -23.999 1.00 16.88 186 CYS A CA 1
ATOM 2691 C C . CYS A 1 222 ? 11.842 9.167 -23.898 1.00 17.15 186 CYS A C 1
ATOM 2692 O O . CYS A 1 222 ? 12.230 8.013 -23.735 1.00 19.46 186 CYS A O 1
ATOM 2700 N N . ASN A 1 223 ? 12.674 10.191 -24.000 1.00 16.31 187 ASN A N 1
ATOM 2701 C CA . ASN A 1 223 ? 14.096 10.002 -23.735 1.00 15.53 187 ASN A CA 1
ATOM 2702 C C . ASN A 1 223 ? 14.306 9.870 -22.231 1.00 17.52 187 ASN A C 1
ATOM 2703 O O . ASN A 1 223 ? 13.672 10.567 -21.434 1.00 18.11 187 ASN A O 1
ATOM 2714 N N . THR A 1 224 ? 15.194 8.960 -21.830 1.00 15.40 188 THR A N 1
ATOM 2715 C CA . THR A 1 224 ? 15.437 8.785 -20.400 1.00 14.96 188 THR A CA 1
ATOM 2716 C C . THR A 1 224 ? 16.225 9.935 -19.789 1.00 16.38 188 THR A C 1
ATOM 2717 O O . THR A 1 224 ? 16.255 10.062 -18.556 1.00 17.44 188 THR A O 1
ATOM 2728 N N . GLY A 1 225 ? 16.878 10.753 -20.611 1.00 15.73 189 GLY A N 1
ATOM 2729 C CA . GLY A 1 225 ? 17.570 11.927 -20.125 1.00 16.77 189 GLY A CA 1
ATOM 2730 C C . GLY A 1 225 ? 18.911 11.686 -19.474 1.00 15.90 189 GLY A C 1
ATOM 2731 O O . GLY A 1 225 ? 19.507 12.647 -18.962 1.00 16.97 189 GLY A O 1
ATOM 2735 N N . ASP A 1 226 ? 19.438 10.448 -19.507 1.00 15.35 190 ASP A N 1
ATOM 2736 C CA . ASP A 1 226 ? 20.710 10.191 -18.839 1.00 15.41 190 ASP A CA 1
ATOM 2737 C C . ASP A 1 226 ? 21.524 9.093 -19.513 1.00 14.90 190 ASP A C 1
ATOM 2738 O O . ASP A 1 226 ? 22.554 8.685 -18.959 1.00 15.46 190 ASP A O 1
ATOM 2747 N N . ASN A 1 227 ? 21.114 8.619 -20.687 1.00 14.22 191 ASN A N 1
ATOM 2748 C CA . ASN A 1 227 ? 21.746 7.523 -21.405 1.00 13.87 191 ASN A CA 1
ATOM 2749 C C . ASN A 1 227 ? 21.704 6.202 -20.663 1.00 13.31 191 ASN A C 1
ATOM 2750 O O . ASN A 1 227 ? 22.468 5.300 -20.997 1.00 14.29 191 ASN A O 1
ATOM 2761 N N . LEU A 1 228 ? 20.811 6.054 -19.702 1.00 14.25 192 LEU A N 1
ATOM 2762 C CA . LEU A 1 228 ? 20.494 4.764 -19.105 1.00 13.37 192 LEU A CA 1
ATOM 2763 C C . LEU A 1 228 ? 19.143 4.289 -19.627 1.00 14.22 192 LEU A C 1
ATOM 2764 O O . LEU A 1 228 ? 18.331 5.097 -20.093 1.00 14.96 192 LEU A O 1
ATOM 2780 N N . PRO A 1 229 ? 18.855 2.988 -19.596 1.00 12.95 193 PRO A N 1
ATOM 2781 C CA . PRO A 1 229 ? 19.682 1.922 -19.031 1.00 12.72 193 PRO A CA 1
ATOM 2782 C C . PRO A 1 229 ? 20.822 1.461 -19.913 1.00 13.51 193 PRO A C 1
ATOM 2783 O O . PRO A 1 229 ? 20.809 1.592 -21.139 1.00 14.46 193 PRO A O 1
ATOM 2794 N N . ALA A 1 230 ? 21.820 0.908 -19.239 1.00 14.05 194 ALA A N 1
ATOM 2795 C CA . ALA A 1 230 ? 22.944 0.239 -19.863 1.00 13.70 194 ALA A CA 1
ATOM 2796 C C . ALA A 1 230 ? 22.614 -1.232 -20.094 1.00 13.24 194 ALA A C 1
ATOM 2797 O O . ALA A 1 230 ? 21.729 -1.816 -19.451 1.00 15.40 194 ALA A O 1
ATOM 2804 N N . GLN A 1 231 ? 23.376 -1.861 -20.984 1.00 12.80 195 GLN A N 1
ATOM 2805 C CA . GLN A 1 231 ? 23.347 -3.311 -21.127 1.00 12.90 195 GLN A CA 1
ATOM 2806 C C . GLN A 1 231 ? 24.444 -3.875 -20.233 1.00 13.27 195 GLN A C 1
ATOM 2807 O O . GLN A 1 231 ? 25.627 -3.646 -20.488 1.00 13.85 195 GLN A O 1
ATOM 2821 N N . LEU A 1 232 ? 24.058 -4.589 -19.173 1.00 12.39 196 LEU A N 1
ATOM 2822 C CA . LEU A 1 232 ? 25.001 -5.062 -18.156 1.00 13.84 196 LEU A CA 1
ATOM 2823 C C . LEU A 1 232 ? 25.027 -6.587 -18.137 1.00 14.53 196 LEU A C 1
ATOM 2824 O O . LEU A 1 232 ? 24.150 -7.228 -17.548 1.00 19.18 196 LEU A O 1
ATOM 2840 N N . ASP A 1 233 ? 26.029 -7.170 -18.765 1.00 13.42 197 ASP A N 1
ATOM 2841 C CA . ASP A 1 233 ? 26.149 -8.622 -18.917 1.00 13.45 197 ASP A CA 1
ATOM 2842 C C . ASP A 1 233 ? 27.268 -9.074 -17.988 1.00 12.15 197 ASP A C 1
ATOM 2843 O O . ASP A 1 233 ? 28.443 -9.034 -18.359 1.00 13.34 197 ASP A O 1
ATOM 2852 N N . LEU A 1 234 ? 26.906 -9.518 -16.786 1.00 12.28 198 LEU A N 1
ATOM 2853 C CA . LEU A 1 234 ? 27.885 -9.837 -15.751 1.00 12.29 198 LEU A CA 1
ATOM 2854 C C . LEU A 1 234 ? 27.921 -11.353 -15.584 1.00 12.05 198 LEU A C 1
ATOM 2855 O O . LEU A 1 234 ? 26.917 -11.969 -15.192 1.00 13.67 198 LEU A O 1
ATOM 2871 N N . LEU A 1 235 ? 29.058 -11.943 -15.906 1.00 12.62 199 LEU A N 1
ATOM 2872 C CA . LEU A 1 235 ? 29.224 -13.390 -15.953 1.00 12.49 199 LEU A CA 1
ATOM 2873 C C . LEU A 1 235 ? 29.959 -13.890 -14.725 1.00 12.45 199 LEU A C 1
ATOM 2874 O O . LEU A 1 235 ? 30.770 -13.179 -14.134 1.00 13.47 199 LEU A O 1
ATOM 2890 N N . ALA A 1 236 ? 29.673 -15.134 -14.359 1.00 12.44 200 ALA A N 1
ATOM 2891 C CA . ALA A 1 236 ? 30.328 -15.817 -13.255 1.00 12.34 200 ALA A CA 1
ATOM 2892 C C . ALA A 1 236 ? 31.450 -16.679 -13.815 1.00 13.20 200 ALA A C 1
ATOM 2893 O O . ALA A 1 236 ? 31.211 -17.529 -14.671 1.00 15.81 200 ALA A O 1
ATOM 2900 N N . VAL A 1 237 ? 32.674 -16.443 -13.352 1.00 12.94 201 VAL A N 1
ATOM 2901 C CA . VAL A 1 237 ? 33.855 -17.109 -13.897 1.00 13.67 201 VAL A CA 1
ATOM 2902 C C . VAL A 1 237 ? 34.755 -17.569 -12.760 1.00 14.47 201 VAL A C 1
ATOM 2903 O O . VAL A 1 237 ? 34.537 -17.181 -11.599 1.00 13.29 201 VAL A O 1
ATOM 2916 N N . PRO A 1 238 ? 35.790 -18.364 -13.032 1.00 14.39 202 PRO A N 1
ATOM 2917 C CA . PRO A 1 238 ? 36.709 -18.764 -11.967 1.00 14.54 202 PRO A CA 1
ATOM 2918 C C . PRO A 1 238 ? 37.576 -17.616 -11.472 1.00 13.88 202 PRO A C 1
ATOM 2919 O O . PRO A 1 238 ? 37.783 -16.616 -12.161 1.00 15.15 202 PRO A O 1
ATOM 2930 N N . GLY A 1 239 ? 38.084 -17.774 -10.258 1.00 15.41 203 GLY A N 1
ATOM 2931 C CA . GLY A 1 239 ? 39.109 -16.907 -9.739 1.00 15.12 203 GLY A CA 1
ATOM 2932 C C . GLY A 1 239 ? 38.586 -15.819 -8.824 1.00 14.39 203 GLY A C 1
ATOM 2933 O O . GLY A 1 239 ? 37.489 -15.902 -8.269 1.00 17.06 203 GLY A O 1
ATOM 2937 N N . SER A 1 240 ? 39.423 -14.795 -8.629 1.00 15.67 204 SER A N 1
ATOM 2938 C CA . SER A 1 240 ? 39.104 -13.733 -7.681 1.00 16.68 204 SER A CA 1
ATOM 2939 C C . SER A 1 240 ? 39.217 -12.326 -8.263 1.00 16.89 204 SER A C 1
ATOM 2940 O O . SER A 1 240 ? 39.172 -11.353 -7.502 1.00 19.11 204 SER A O 1
ATOM 2948 N N . ASP A 1 241 ? 39.357 -12.190 -9.574 1.00 15.37 205 ASP A N 1
ATOM 2949 C CA . ASP A 1 241 ? 39.486 -10.892 -10.219 1.00 16.06 205 ASP A CA 1
ATOM 2950 C C . ASP A 1 241 ? 38.149 -10.483 -10.834 1.00 13.94 205 ASP A C 1
ATOM 2951 O O . ASP A 1 241 ? 37.161 -11.218 -10.818 1.00 13.57 205 ASP A O 1
ATOM 2960 N N . TYR A 1 242 ? 38.126 -9.292 -11.418 1.00 14.42 206 TYR A N 1
ATOM 2961 C CA . TYR A 1 242 ? 36.962 -8.808 -12.149 1.00 12.29 206 TYR A CA 1
ATOM 2962 C C . TYR A 1 242 ? 37.475 -8.232 -13.463 1.00 13.25 206 TYR A C 1
ATOM 2963 O O . TYR A 1 242 ? 38.241 -7.264 -13.455 1.00 14.57 206 TYR A O 1
ATOM 2981 N N A GLU A 1 243 ? 37.073 -8.832 -14.568 0.62 12.37 207 GLU A N 1
ATOM 2982 N N B GLU A 1 243 ? 37.050 -8.813 -14.579 0.38 12.45 207 GLU A N 1
ATOM 2983 C CA A GLU A 1 243 ? 37.531 -8.434 -15.889 0.62 12.41 207 GLU A CA 1
ATOM 2984 C CA B GLU A 1 243 ? 37.549 -8.443 -15.899 0.38 12.64 207 GLU A CA 1
ATOM 2985 C C A GLU A 1 243 ? 36.365 -7.839 -16.666 0.62 13.24 207 GLU A C 1
ATOM 2986 C C B GLU A 1 243 ? 36.404 -7.945 -16.774 0.38 12.89 207 GLU A C 1
ATOM 2987 O O A GLU A 1 243 ? 35.201 -8.174 -16.424 0.62 12.93 207 GLU A O 1
ATOM 2988 O O B GLU A 1 243 ? 35.305 -8.507 -16.758 0.38 13.27 207 GLU A O 1
ATOM 3011 N N . PHE A 1 244 ? 36.679 -6.906 -17.569 1.00 12.86 208 PHE A N 1
ATOM 3012 C CA . PHE A 1 244 ? 35.643 -6.165 -18.274 1.00 12.45 208 PHE A CA 1
ATOM 3013 C C . PHE A 1 244 ? 36.007 -5.880 -19.727 1.00 12.10 208 PHE A C 1
ATOM 3014 O O . PHE A 1 244 ? 37.178 -5.669 -20.072 1.00 13.17 208 PHE A O 1
ATOM 3031 N N . LEU A 1 245 ? 34.966 -5.822 -20.558 1.00 11.18 209 LEU A N 1
ATOM 3032 C CA . LEU A 1 245 ? 34.999 -5.122 -21.840 1.00 11.69 209 LEU A CA 1
ATOM 3033 C C . LEU A 1 245 ? 33.872 -4.097 -21.812 1.00 11.58 209 LEU A C 1
ATOM 3034 O O . LEU A 1 245 ? 32.701 -4.462 -21.664 1.00 12.88 209 LEU A O 1
ATOM 3050 N N . PHE A 1 246 ? 34.223 -2.820 -21.960 1.00 11.92 210 PHE A N 1
ATOM 3051 C CA . PHE A 1 246 ? 33.251 -1.738 -22.064 1.00 11.93 210 PHE A CA 1
ATOM 3052 C C . PHE A 1 246 ? 33.114 -1.360 -23.531 1.00 12.18 210 PHE A C 1
ATOM 3053 O O . PHE A 1 246 ? 34.125 -1.222 -24.223 1.00 12.50 210 PHE A O 1
ATOM 3070 N N . ILE A 1 247 ? 31.876 -1.202 -24.000 1.00 11.44 211 ILE A N 1
ATOM 3071 C CA . ILE A 1 247 ? 31.603 -0.821 -25.385 1.00 11.51 211 ILE A CA 1
ATOM 3072 C C . ILE A 1 247 ? 30.641 0.363 -25.361 1.00 11.85 211 ILE A C 1
ATOM 3073 O O . ILE A 1 247 ? 29.588 0.301 -24.719 1.00 12.03 211 ILE A O 1
ATOM 3089 N N . ALA A 1 248 ? 30.986 1.439 -26.071 1.00 11.89 212 ALA A N 1
ATOM 3090 C CA . ALA A 1 248 ? 30.047 2.553 -26.287 1.00 12.07 212 ALA A CA 1
ATOM 3091 C C . ALA A 1 248 ? 29.572 2.382 -27.722 1.00 12.18 212 ALA A C 1
ATOM 3092 O O . ALA A 1 248 ? 30.228 2.823 -28.675 1.00 12.18 212 ALA A O 1
ATOM 3099 N N . LYS A 1 249 ? 28.454 1.695 -27.878 1.00 10.98 213 LYS A N 1
ATOM 3100 C CA . LYS A 1 249 ? 28.051 1.178 -29.176 1.00 11.17 213 LYS A CA 1
ATOM 3101 C C . LYS A 1 249 ? 27.087 2.134 -29.860 1.00 10.93 213 LYS A C 1
ATOM 3102 O O . LYS A 1 249 ? 25.967 2.359 -29.389 1.00 11.82 213 LYS A O 1
ATOM 3121 N N . GLY A 1 250 ? 27.498 2.642 -31.014 1.00 11.01 214 GLY A N 1
ATOM 3122 C CA . GLY A 1 250 ? 26.637 3.517 -31.781 1.00 11.28 214 GLY A CA 1
ATOM 3123 C C . GLY A 1 250 ? 25.411 2.794 -32.312 1.00 12.62 214 GLY A C 1
ATOM 3124 O O . GLY A 1 250 ? 25.433 1.591 -32.604 1.00 12.27 214 GLY A O 1
ATOM 3128 N N . GLY A 1 251 ? 24.318 3.537 -32.436 1.00 12.35 215 GLY A N 1
ATOM 3129 C CA . GLY A 1 251 ? 23.096 2.958 -32.974 1.00 11.52 215 GLY A CA 1
ATOM 3130 C C . GLY A 1 251 ? 23.211 2.521 -34.422 1.00 11.92 215 GLY A C 1
ATOM 3131 O O . GLY A 1 251 ? 22.648 1.497 -34.815 1.00 11.42 215 GLY A O 1
ATOM 3135 N N . GLY A 1 252 ? 23.895 3.308 -35.255 1.00 12.16 216 GLY A N 1
ATOM 3136 C CA . GLY A 1 252 ? 23.967 2.968 -36.663 1.00 12.05 216 GLY A CA 1
ATOM 3137 C C . GLY A 1 252 ? 24.660 1.646 -36.922 1.00 11.18 216 GLY A C 1
ATOM 3138 O O . GLY A 1 252 ? 24.245 0.877 -37.793 1.00 12.39 216 GLY A O 1
ATOM 3142 N N . SER A 1 253 ? 25.744 1.375 -36.196 1.00 11.87 217 SER A N 1
ATOM 3143 C CA . SER A 1 253 ? 26.422 0.089 -36.347 1.00 11.03 217 SER A CA 1
ATOM 3144 C C . SER A 1 253 ? 25.692 -1.029 -35.614 1.00 12.83 217 SER A C 1
ATOM 3145 O O . SER A 1 253 ? 25.702 -2.164 -36.090 1.00 11.84 217 SER A O 1
ATOM 3153 N N . ALA A 1 254 ? 25.027 -0.726 -34.499 1.00 11.38 218 ALA A N 1
ATOM 3154 C CA . ALA A 1 254 ? 24.162 -1.711 -33.855 1.00 10.53 218 ALA A CA 1
ATOM 3155 C C . ALA A 1 254 ? 23.087 -2.198 -34.815 1.00 10.88 218 ALA A C 1
ATOM 3156 O O . ALA A 1 254 ? 22.685 -3.376 -34.775 1.00 11.10 218 ALA A O 1
ATOM 3163 N N . ASN A 1 255 ? 22.590 -1.297 -35.676 1.00 10.41 219 ASN A N 1
ATOM 3164 C CA . ASN A 1 255 ? 21.541 -1.648 -36.635 1.00 11.41 219 ASN A CA 1
ATOM 3165 C C . ASN A 1 255 ? 22.066 -2.542 -37.750 1.00 11.45 219 ASN A C 1
ATOM 3166 O O . ASN A 1 255 ? 21.254 -3.176 -38.438 1.00 14.55 219 ASN A O 1
ATOM 3177 N N . LYS A 1 256 ? 23.376 -2.567 -37.962 1.00 10.85 220 LYS A N 1
ATOM 3178 C CA . LYS A 1 256 ? 24.030 -3.429 -38.944 1.00 12.83 220 LYS A CA 1
ATOM 3179 C C . LYS A 1 256 ? 24.653 -4.627 -38.248 1.00 15.08 220 LYS A C 1
ATOM 3180 O O . LYS A 1 256 ? 25.862 -4.888 -38.342 1.00 19.74 220 LYS A O 1
ATOM 3199 N N . ALA A 1 257 ? 23.827 -5.242 -37.406 1.00 13.23 221 ALA A N 1
ATOM 3200 C CA . ALA A 1 257 ? 24.058 -6.557 -36.822 1.00 12.53 221 ALA A CA 1
ATOM 3201 C C . ALA A 1 257 ? 22.909 -7.416 -37.316 1.00 11.25 221 ALA A C 1
ATOM 3202 O O . ALA A 1 257 ? 21.746 -7.169 -36.983 1.00 11.88 221 ALA A O 1
ATOM 3209 N N . TYR A 1 258 ? 23.218 -8.391 -38.156 1.00 11.11 222 TYR A N 1
ATOM 3210 C CA . TYR A 1 258 ? 22.219 -9.188 -38.839 1.00 10.86 222 TYR A CA 1
ATOM 3211 C C . TYR A 1 258 ? 22.375 -10.661 -38.503 1.00 10.37 222 TYR A C 1
ATOM 3212 O O . TYR A 1 258 ? 23.493 -11.167 -38.371 1.00 11.16 222 TYR A O 1
ATOM 3230 N N . LEU A 1 259 ? 21.233 -11.336 -38.393 1.00 10.59 223 LEU A N 1
ATOM 3231 C CA . LEU A 1 259 ? 21.145 -12.775 -38.157 1.00 10.52 223 LEU A CA 1
ATOM 3232 C C . LEU A 1 259 ? 20.515 -13.444 -39.360 1.00 10.53 223 LEU A C 1
ATOM 3233 O O . LEU A 1 259 ? 19.434 -13.045 -39.795 1.00 11.19 223 LEU A O 1
ATOM 3249 N N . TYR A 1 260 ? 21.164 -14.482 -39.864 1.00 11.17 224 TYR A N 1
ATOM 3250 C CA . TYR A 1 260 ? 20.637 -15.285 -40.960 1.00 10.63 224 TYR A CA 1
ATOM 3251 C C . TYR A 1 260 ? 20.458 -16.708 -40.471 1.00 11.27 224 TYR A C 1
ATOM 3252 O O . TYR A 1 260 ? 21.298 -17.233 -39.736 1.00 13.29 224 TYR A O 1
ATOM 3270 N N . GLN A 1 261 ? 19.365 -17.339 -40.880 1.00 11.02 225 GLN A N 1
ATOM 3271 C CA . GLN A 1 261 ? 19.082 -18.727 -40.518 1.00 11.33 225 GLN A CA 1
ATOM 3272 C C . GLN A 1 261 ? 19.322 -19.544 -41.774 1.00 11.46 225 GLN A C 1
ATOM 3273 O O . GLN A 1 261 ? 18.493 -19.557 -42.684 1.00 13.19 225 GLN A O 1
ATOM 3287 N N . GLU A 1 262 ? 20.468 -20.204 -41.829 1.00 10.64 226 GLU A N 1
ATOM 3288 C CA . GLU A 1 262 ? 20.938 -20.876 -43.029 1.00 11.47 226 GLU A CA 1
ATOM 3289 C C . GLU A 1 262 ? 20.945 -22.381 -42.806 1.00 12.17 226 GLU A C 1
ATOM 3290 O O . GLU A 1 262 ? 20.402 -22.872 -41.812 1.00 13.06 226 GLU A O 1
ATOM 3302 N N . THR A 1 263 ? 21.549 -23.110 -43.742 1.00 12.43 227 THR A N 1
ATOM 3303 C CA . THR A 1 263 ? 21.569 -24.567 -43.716 1.00 12.96 227 THR A CA 1
ATOM 3304 C C . THR A 1 263 ? 22.922 -25.082 -44.182 1.00 12.70 227 THR A C 1
ATOM 3305 O O . THR A 1 263 ? 23.760 -24.339 -44.703 1.00 12.69 227 THR A O 1
ATOM 3316 N N . LYS A 1 264 ? 23.072 -26.410 -44.066 1.00 12.84 228 LYS A N 1
ATOM 3317 C CA . LYS A 1 264 ? 24.207 -27.142 -44.614 1.00 12.70 228 LYS A CA 1
ATOM 3318 C C . LYS A 1 264 ? 24.454 -26.824 -46.080 1.00 13.11 228 LYS A C 1
ATOM 3319 O O . LYS A 1 264 ? 25.593 -26.919 -46.551 1.00 13.38 228 LYS A O 1
ATOM 3338 N N . ALA A 1 265 ? 23.416 -26.448 -46.826 1.00 13.16 229 ALA A N 1
ATOM 3339 C CA . ALA A 1 265 ? 23.598 -26.138 -48.239 1.00 14.06 229 ALA A CA 1
ATOM 3340 C C . ALA A 1 265 ? 24.482 -24.912 -48.464 1.00 13.86 229 ALA A C 1
ATOM 3341 O O . ALA A 1 265 ? 25.004 -24.726 -49.572 1.00 15.31 229 ALA A O 1
ATOM 3348 N N . LEU A 1 266 ? 24.652 -24.070 -47.435 1.00 13.26 230 LEU A N 1
ATOM 3349 C CA . LEU A 1 266 ? 25.562 -22.936 -47.521 1.00 12.30 230 LEU A CA 1
ATOM 3350 C C . LEU A 1 266 ? 27.020 -23.345 -47.373 1.00 12.58 230 LEU A C 1
ATOM 3351 O O . LEU A 1 266 ? 27.919 -22.598 -47.791 1.00 13.47 230 LEU A O 1
ATOM 3367 N N . LEU A 1 267 ? 27.278 -24.483 -46.737 1.00 12.77 231 LEU A N 1
ATOM 3368 C CA . LEU A 1 267 ? 28.602 -24.815 -46.210 1.00 12.85 231 LEU A CA 1
ATOM 3369 C C . LEU A 1 267 ? 29.448 -25.519 -47.277 1.00 13.95 231 LEU A C 1
ATOM 3370 O O . LEU A 1 267 ? 29.868 -26.683 -47.160 1.00 14.49 231 LEU A O 1
ATOM 3386 N N . ASN A 1 268 ? 29.743 -24.747 -48.320 1.00 12.69 232 ASN A N 1
ATOM 3387 C CA . ASN A 1 268 ? 30.725 -25.120 -49.332 1.00 12.95 232 ASN A CA 1
ATOM 3388 C C . ASN A 1 268 ? 31.328 -23.831 -49.872 1.00 14.14 232 ASN A C 1
ATOM 3389 O O . ASN A 1 268 ? 30.730 -22.756 -49.727 1.00 14.25 232 ASN A O 1
ATOM 3400 N N . PRO A 1 269 ? 32.538 -23.893 -50.452 1.00 14.93 233 PRO A N 1
ATOM 3401 C CA . PRO A 1 269 ? 33.245 -22.647 -50.820 1.00 14.97 233 PRO A CA 1
ATOM 3402 C C . PRO A 1 269 ? 32.472 -21.746 -51.765 1.00 14.04 233 PRO A C 1
ATOM 3403 O O . PRO A 1 269 ? 32.435 -20.525 -51.560 1.00 15.68 233 PRO A O 1
ATOM 3414 N N . LYS A 1 270 ? 31.840 -22.304 -52.804 1.00 15.64 234 LYS A N 1
ATOM 3415 C CA . LYS A 1 270 ? 31.139 -21.463 -53.774 1.00 15.45 234 LYS A CA 1
ATOM 3416 C C . LYS A 1 270 ? 29.941 -20.767 -53.134 1.00 14.87 234 LYS A C 1
ATOM 3417 O O . LYS A 1 270 ? 29.744 -19.556 -53.303 1.00 15.86 234 LYS A O 1
ATOM 3426 N N . SER A 1 271 ? 29.113 -21.524 -52.407 1.00 15.09 235 SER A N 1
ATOM 3427 C CA . SER A 1 271 ? 27.940 -20.934 -51.769 1.00 14.54 235 SER A CA 1
ATOM 3428 C C . SER A 1 271 ? 28.342 -19.898 -50.728 1.00 13.44 235 SER A C 1
ATOM 3429 O O . SER A 1 271 ? 27.728 -18.825 -50.643 1.00 13.84 235 SER A O 1
ATOM 3437 N N . LEU A 1 272 ? 29.368 -20.189 -49.925 1.00 13.21 236 LEU A N 1
ATOM 3438 C CA . LEU A 1 272 ? 29.707 -19.250 -48.861 1.00 12.06 236 LEU A CA 1
ATOM 3439 C C . LEU A 1 272 ? 30.264 -17.955 -49.441 1.00 12.94 236 LEU A C 1
ATOM 3440 O O . LEU A 1 272 ? 29.919 -16.865 -48.968 1.00 13.54 236 LEU A O 1
ATOM 3456 N N A ARG A 1 273 ? 31.124 -18.038 -50.464 0.53 14.09 237 ARG A N 1
ATOM 3457 N N B ARG A 1 273 ? 31.124 -18.048 -50.465 0.47 14.11 237 ARG A N 1
ATOM 3458 C CA A ARG A 1 273 ? 31.644 -16.800 -51.032 0.53 14.59 237 ARG A CA 1
ATOM 3459 C CA B ARG A 1 273 ? 31.662 -16.833 -51.073 0.47 13.91 237 ARG A CA 1
ATOM 3460 C C A ARG A 1 273 ? 30.525 -15.965 -51.650 0.53 14.58 237 ARG A C 1
ATOM 3461 C C B ARG A 1 273 ? 30.547 -15.977 -51.668 0.47 14.90 237 ARG A C 1
ATOM 3462 O O A ARG A 1 273 ? 30.500 -14.742 -51.489 0.53 15.46 237 ARG A O 1
ATOM 3463 O O B ARG A 1 273 ? 30.546 -14.753 -51.509 0.47 15.25 237 ARG A O 1
ATOM 3504 N N . ALA A 1 274 ? 29.584 -16.603 -52.350 1.00 13.59 238 ALA A N 1
ATOM 3505 C CA . ALA A 1 274 ? 28.475 -15.847 -52.932 1.00 14.00 238 ALA A CA 1
ATOM 3506 C C . ALA A 1 274 ? 27.619 -15.202 -51.852 1.00 14.02 238 ALA A C 1
ATOM 3507 O O . ALA A 1 274 ? 27.167 -14.057 -51.997 1.00 15.51 238 ALA A O 1
ATOM 3514 N N . PHE A 1 275 ? 27.401 -15.918 -50.750 1.00 13.78 239 PHE A N 1
ATOM 3515 C CA . PHE A 1 275 ? 26.647 -15.372 -49.623 1.00 13.23 239 PHE A CA 1
ATOM 3516 C C . PHE A 1 275 ? 27.339 -14.146 -49.033 1.00 12.81 239 PHE A C 1
ATOM 3517 O O . PHE A 1 275 ? 26.697 -13.124 -48.756 1.00 13.73 239 PHE A O 1
ATOM 3534 N N . ILE A 1 276 ? 28.654 -14.232 -48.835 1.00 13.52 240 ILE A N 1
ATOM 3535 C CA . ILE A 1 276 ? 29.391 -13.103 -48.277 1.00 13.29 240 ILE A CA 1
ATOM 3536 C C . ILE A 1 276 ? 29.266 -11.877 -49.181 1.00 13.97 240 ILE A C 1
ATOM 3537 O O . ILE A 1 276 ? 29.001 -10.764 -48.711 1.00 14.41 240 ILE A O 1
ATOM 3553 N N A GLU A 1 277 ? 29.436 -12.082 -50.492 0.50 14.31 241 GLU A N 1
ATOM 3554 N N B GLU A 1 277 ? 29.444 -12.049 -50.487 0.50 14.34 241 GLU A N 1
ATOM 3555 C CA A GLU A 1 277 ? 29.342 -10.991 -51.462 0.50 14.95 241 GLU A CA 1
ATOM 3556 C CA B GLU A 1 277 ? 29.296 -10.905 -51.387 0.50 14.58 241 GLU A CA 1
ATOM 3557 C C A GLU A 1 277 ? 27.968 -10.336 -51.425 0.50 15.54 241 GLU A C 1
ATOM 3558 C C B GLU A 1 277 ? 27.919 -10.273 -51.233 0.50 15.53 241 GLU A C 1
ATOM 3559 O O A GLU A 1 277 ? 27.855 -9.112 -51.570 0.50 17.08 241 GLU A O 1
ATOM 3560 O O B GLU A 1 277 ? 27.797 -9.056 -51.023 0.50 12.86 241 GLU A O 1
ATOM 3583 N N A GLU A 1 278 ? 26.910 -11.134 -51.238 0.50 14.48 242 GLU A N 1
ATOM 3584 N N B GLU A 1 278 ? 26.867 -11.095 -51.320 0.50 13.99 242 GLU A N 1
ATOM 3585 C CA A GLU A 1 278 ? 25.555 -10.592 -51.196 0.50 15.07 242 GLU A CA 1
ATOM 3586 C CA B GLU A 1 278 ? 25.499 -10.610 -51.181 0.50 14.98 242 GLU A CA 1
ATOM 3587 C C A GLU A 1 278 ? 25.294 -9.858 -49.887 0.50 14.88 242 GLU A C 1
ATOM 3588 C C B GLU A 1 278 ? 25.317 -9.837 -49.883 0.50 15.22 242 GLU A C 1
ATOM 3589 O O A GLU A 1 278 ? 24.718 -8.762 -49.884 0.50 15.94 242 GLU A O 1
ATOM 3590 O O B GLU A 1 278 ? 24.817 -8.705 -49.877 0.50 14.64 242 GLU A O 1
ATOM 3613 N N . LYS A 1 279 ? 25.712 -10.434 -48.760 1.00 14.00 243 LYS A N 1
ATOM 3614 C CA . LYS A 1 279 ? 25.386 -9.832 -47.476 1.00 13.63 243 LYS A CA 1
ATOM 3615 C C . LYS A 1 279 ? 26.223 -8.589 -47.189 1.00 13.35 243 LYS A C 1
ATOM 3616 O O . LYS A 1 279 ? 25.727 -7.646 -46.571 1.00 14.13 243 LYS A O 1
ATOM 3635 N N A LEU A 1 280 ? 27.482 -8.548 -47.625 0.54 14.85 244 LEU A N 1
ATOM 3636 N N B LEU A 1 280 ? 27.485 -8.565 -47.608 0.46 14.79 244 LEU A N 1
ATOM 3637 C CA A LEU A 1 280 ? 28.264 -7.343 -47.358 0.54 13.54 244 LEU A CA 1
ATOM 3638 C CA B LEU A 1 280 ? 28.273 -7.364 -47.355 0.46 13.75 244 LEU A CA 1
ATOM 3639 C C A LEU A 1 280 ? 27.614 -6.124 -47.995 0.54 14.22 244 LEU A C 1
ATOM 3640 C C B LEU A 1 280 ? 27.656 -6.152 -48.043 0.46 13.86 244 LEU A C 1
ATOM 3641 O O A LEU A 1 280 ? 27.595 -5.044 -47.399 0.54 14.24 244 LEU A O 1
ATOM 3642 O O B LEU A 1 280 ? 27.706 -5.044 -47.505 0.46 13.52 244 LEU A O 1
ATOM 3673 N N A LYS A 1 281 ? 27.056 -6.274 -49.203 0.54 13.76 245 LYS A N 1
ATOM 3674 N N B LYS A 1 281 ? 27.042 -6.342 -49.218 0.46 14.57 245 LYS A N 1
ATOM 3675 C CA A LYS A 1 281 ? 26.415 -5.142 -49.862 0.54 13.77 245 LYS A CA 1
ATOM 3676 C CA B LYS A 1 281 ? 26.371 -5.236 -49.895 0.46 14.41 245 LYS A CA 1
ATOM 3677 C C A LYS A 1 281 ? 25.215 -4.633 -49.080 0.54 13.19 245 LYS A C 1
ATOM 3678 C C B LYS A 1 281 ? 25.273 -4.641 -49.028 0.46 13.03 245 LYS A C 1
ATOM 3679 O O A LYS A 1 281 ? 24.862 -3.454 -49.209 0.54 15.13 245 LYS A O 1
ATOM 3680 O O B LYS A 1 281 ? 25.047 -3.425 -49.043 0.46 14.62 245 LYS A O 1
ATOM 3717 N N . THR A 1 282 ? 24.582 -5.480 -48.255 1.00 13.67 246 THR A N 1
ATOM 3718 C CA . THR A 1 282 ? 23.438 -5.020 -47.469 1.00 13.73 246 THR A CA 1
ATOM 3719 C C . THR A 1 282 ? 23.858 -4.141 -46.294 1.00 13.50 246 THR A C 1
ATOM 3720 O O . THR A 1 282 ? 23.009 -3.446 -45.717 1.00 15.86 246 THR A O 1
ATOM 3731 N N . LEU A 1 283 ? 25.141 -4.152 -45.930 1.00 13.12 247 LEU A N 1
ATOM 3732 C CA . LEU A 1 283 ? 25.650 -3.186 -44.966 1.00 13.33 247 LEU A CA 1
ATOM 3733 C C . LEU A 1 283 ? 25.679 -1.795 -45.579 1.00 13.76 247 LEU A C 1
ATOM 3734 O O . LEU A 1 283 ? 25.485 -0.792 -44.871 1.00 14.91 247 LEU A O 1
ATOM 3750 N N . GLY A 1 284 ? 25.933 -1.714 -46.876 1.00 13.52 248 GLY A N 1
ATOM 3751 C CA . GLY A 1 284 ? 26.048 -0.441 -47.544 1.00 12.43 248 GLY A CA 1
ATOM 3752 C C . GLY A 1 284 ? 27.075 0.450 -46.872 1.00 12.45 248 GLY A C 1
ATOM 3753 O O . GLY A 1 284 ? 28.025 -0.014 -46.228 1.00 13.35 248 GLY A O 1
ATOM 3757 N N . THR A 1 285 ? 26.869 1.754 -47.010 1.00 12.04 249 THR A N 1
ATOM 3758 C CA . THR A 1 285 ? 27.656 2.750 -46.302 1.00 11.96 249 THR A CA 1
ATOM 3759 C C . THR A 1 285 ? 26.890 3.294 -45.107 1.00 13.84 249 THR A C 1
ATOM 3760 O O . THR A 1 285 ? 27.251 4.329 -44.549 1.00 14.00 249 THR A O 1
ATOM 3771 N N . ALA A 1 286 ? 25.841 2.599 -44.691 1.00 12.91 250 ALA A N 1
ATOM 3772 C CA . ALA A 1 286 ? 24.933 3.127 -43.693 1.00 13.19 250 ALA A CA 1
ATOM 3773 C C . ALA A 1 286 ? 25.491 3.123 -42.276 1.00 12.10 250 ALA A C 1
ATOM 3774 O O . ALA A 1 286 ? 24.856 3.734 -41.405 1.00 13.80 250 ALA A O 1
ATOM 3781 N N . ALA A 1 287 ? 26.630 2.486 -42.014 1.00 12.46 251 ALA A N 1
ATOM 3782 C CA . ALA A 1 287 ? 27.265 2.507 -40.696 1.00 12.46 251 ALA A CA 1
ATOM 3783 C C . ALA A 1 287 ? 28.690 3.062 -40.749 1.00 12.31 251 ALA A C 1
ATOM 3784 O O . ALA A 1 287 ? 29.554 2.662 -39.984 1.00 12.10 251 ALA A O 1
ATOM 3791 N N . CYS A 1 288 ? 28.929 4.034 -41.621 1.00 12.32 252 CYS A N 1
ATOM 3792 C CA . CYS A 1 288 ? 30.156 4.833 -41.597 1.00 12.11 252 CYS A CA 1
ATOM 3793 C C . CYS A 1 288 ? 31.416 3.985 -41.723 1.00 11.90 252 CYS A C 1
ATOM 3794 O O . CYS A 1 288 ? 32.268 3.970 -40.821 1.00 11.84 252 CYS A O 1
ATOM 3801 N N . PRO A 1 289 ? 31.594 3.288 -42.837 1.00 12.21 253 PRO A N 1
ATOM 3802 C CA . PRO A 1 289 ? 32.852 2.586 -43.081 1.00 11.27 253 PRO A CA 1
ATOM 3803 C C . PRO A 1 289 ? 34.009 3.562 -43.230 1.00 12.09 253 PRO A C 1
ATOM 3804 O O . PRO A 1 289 ? 33.798 4.782 -43.365 1.00 12.87 253 PRO A O 1
ATOM 3815 N N . PRO A 1 290 ? 35.263 3.083 -43.215 1.00 12.32 254 PRO A N 1
ATOM 3816 C CA . PRO A 1 290 ? 35.699 1.682 -43.185 1.00 11.38 254 PRO A CA 1
ATOM 3817 C C . PRO A 1 290 ? 35.225 0.899 -41.960 1.00 12.02 254 PRO A C 1
ATOM 3818 O O . PRO A 1 290 ? 35.252 1.389 -40.830 1.00 12.55 254 PRO A O 1
ATOM 3829 N N . TYR A 1 291 ? 34.799 -0.338 -42.189 1.00 11.77 255 TYR A N 1
ATOM 3830 C CA . TYR A 1 291 ? 34.272 -1.201 -41.149 1.00 11.60 255 TYR A CA 1
ATOM 3831 C C . TYR A 1 291 ? 35.314 -2.167 -40.607 1.00 12.19 255 TYR A C 1
ATOM 3832 O O . TYR A 1 291 ? 36.169 -2.666 -41.341 1.00 12.79 255 TYR A O 1
ATOM 3850 N N . HIS A 1 292 ? 35.190 -2.507 -39.333 1.00 11.24 256 HIS A N 1
ATOM 3851 C CA . HIS A 1 292 ? 35.694 -3.791 -38.847 1.00 11.00 256 HIS A CA 1
ATOM 3852 C C . HIS A 1 292 ? 34.550 -4.765 -39.070 1.00 11.35 256 HIS A C 1
ATOM 3853 O O . HIS A 1 292 ? 33.481 -4.609 -38.470 1.00 12.50 256 HIS A O 1
ATOM 3867 N N . ILE A 1 293 ? 34.744 -5.732 -39.971 1.00 11.53 257 ILE A N 1
ATOM 3868 C CA . ILE A 1 293 ? 33.687 -6.667 -40.340 1.00 11.26 257 ILE A CA 1
ATOM 3869 C C . ILE A 1 293 ? 33.870 -7.955 -39.565 1.00 11.96 257 ILE A C 1
ATOM 3870 O O . ILE A 1 293 ? 34.955 -8.554 -39.591 1.00 13.74 257 ILE A O 1
ATOM 3886 N N . ALA A 1 294 ? 32.809 -8.417 -38.919 1.00 10.74 258 ALA A N 1
ATOM 3887 C CA . ALA A 1 294 ? 32.828 -9.704 -38.237 1.00 11.13 258 ALA A CA 1
ATOM 3888 C C . ALA A 1 294 ? 31.745 -10.608 -38.804 1.00 9.72 258 ALA A C 1
ATOM 3889 O O . ALA A 1 294 ? 30.619 -10.176 -39.080 1.00 10.81 258 ALA A O 1
ATOM 3896 N N . LEU A 1 295 ? 32.111 -11.873 -38.994 1.00 10.88 259 LEU A N 1
ATOM 3897 C CA . LEU A 1 295 ? 31.220 -12.880 -39.553 1.00 11.20 259 LEU A CA 1
ATOM 3898 C C . LEU A 1 295 ? 31.356 -14.125 -38.697 1.00 10.15 259 LEU A C 1
ATOM 3899 O O . LEU A 1 295 ? 32.472 -14.615 -38.477 1.00 11.67 259 LEU A O 1
ATOM 3915 N N . VAL A 1 296 ? 30.231 -14.638 -38.216 1.00 10.33 260 VAL A N 1
ATOM 3916 C CA . VAL A 1 296 ? 30.202 -15.832 -37.377 1.00 10.92 260 VAL A CA 1
ATOM 3917 C C . VAL A 1 296 ? 29.348 -16.865 -38.086 1.00 10.49 260 VAL A C 1
ATOM 3918 O O . VAL A 1 296 ? 28.178 -16.601 -38.404 1.00 11.26 260 VAL A O 1
ATOM 3931 N N A ILE A 1 297 ? 29.950 -18.026 -38.357 0.54 10.61 261 ILE A N 1
ATOM 3932 N N B ILE A 1 297 ? 29.917 -18.039 -38.332 0.46 10.85 261 ILE A N 1
ATOM 3933 C CA A ILE A 1 297 ? 29.305 -19.153 -39.028 0.54 10.34 261 ILE A CA 1
ATOM 3934 C CA B ILE A 1 297 ? 29.213 -19.108 -39.032 0.46 11.39 261 ILE A CA 1
ATOM 3935 C C A ILE A 1 297 ? 29.022 -20.207 -37.964 0.54 9.93 261 ILE A C 1
ATOM 3936 C C B ILE A 1 297 ? 29.004 -20.242 -38.047 0.46 10.06 261 ILE A C 1
ATOM 3937 O O A ILE A 1 297 ? 29.957 -20.762 -37.374 0.54 9.91 261 ILE A O 1
ATOM 3938 O O B ILE A 1 297 ? 29.965 -20.886 -37.611 0.46 11.49 261 ILE A O 1
ATOM 3969 N N . GLY A 1 298 ? 27.745 -20.487 -37.717 1.00 10.43 262 GLY A N 1
ATOM 3970 C CA . GLY A 1 298 ? 27.353 -21.462 -36.709 1.00 11.12 262 GLY A CA 1
ATOM 3971 C C . GLY A 1 298 ? 27.031 -20.811 -35.380 1.00 10.51 262 GLY A C 1
ATOM 3972 O O . GLY A 1 298 ? 27.001 -19.581 -35.253 1.00 11.37 262 GLY A O 1
ATOM 3977 N N . GLY A 1 299 ? 26.805 -21.654 -34.383 1.00 10.63 263 GLY A N 1
ATOM 3978 C CA . GLY A 1 299 ? 26.503 -21.230 -33.028 1.00 10.36 263 GLY A CA 1
ATOM 3979 C C . GLY A 1 299 ? 25.464 -22.132 -32.402 1.00 11.35 263 GLY A C 1
ATOM 3980 O O . GLY A 1 299 ? 24.712 -22.827 -33.090 1.00 11.58 263 GLY A O 1
ATOM 3984 N N . THR A 1 300 ? 25.403 -22.089 -31.070 1.00 10.47 264 THR A N 1
ATOM 3985 C CA . THR A 1 300 ? 24.503 -22.950 -30.317 1.00 11.13 264 THR A CA 1
ATOM 3986 C C . THR A 1 300 ? 23.103 -22.362 -30.202 1.00 10.68 264 THR A C 1
ATOM 3987 O O . THR A 1 300 ? 22.180 -23.088 -29.809 1.00 11.83 264 THR A O 1
ATOM 3998 N N . SER A 1 301 ? 22.918 -21.090 -30.543 1.00 11.05 265 SER A N 1
ATOM 3999 C CA . SER A 1 301 ? 21.617 -20.430 -30.591 1.00 10.60 265 SER A CA 1
ATOM 4000 C C . SER A 1 301 ? 21.819 -19.112 -31.319 1.00 10.31 265 SER A C 1
ATOM 4001 O O . SER A 1 301 ? 22.943 -18.623 -31.431 1.00 11.20 265 SER A O 1
ATOM 4009 N N . ALA A 1 302 ? 20.714 -18.520 -31.776 1.00 11.00 266 ALA A N 1
ATOM 4010 C CA . ALA A 1 302 ? 20.788 -17.217 -32.440 1.00 11.07 266 ALA A CA 1
ATOM 4011 C C . ALA A 1 302 ? 21.443 -16.168 -31.544 1.00 10.35 266 ALA A C 1
ATOM 4012 O O . ALA A 1 302 ? 22.275 -15.375 -32.006 1.00 11.10 266 ALA A O 1
ATOM 4019 N N . GLU A 1 303 ? 21.064 -16.132 -30.274 1.00 10.87 267 GLU A N 1
ATOM 4020 C CA . GLU A 1 303 ? 21.599 -15.123 -29.368 1.00 11.00 267 GLU A CA 1
ATOM 4021 C C . GLU A 1 303 ? 23.082 -15.337 -29.131 1.00 10.67 267 GLU A C 1
ATOM 4022 O O . GLU A 1 303 ? 23.841 -14.368 -29.012 1.00 12.25 267 GLU A O 1
ATOM 4034 N N . MET A 1 304 ? 23.530 -16.593 -29.076 1.00 10.69 268 MET A N 1
ATOM 4035 C CA . MET A 1 304 ? 24.959 -16.861 -28.931 1.00 10.07 268 MET A CA 1
ATOM 4036 C C . MET A 1 304 ? 25.731 -16.450 -30.187 1.00 9.64 268 MET A C 1
ATOM 4037 O O . MET A 1 304 ? 26.803 -15.833 -30.088 1.00 10.78 268 MET A O 1
ATOM 4051 N N . THR A 1 305 ? 25.204 -16.755 -31.367 1.00 10.22 269 THR A N 1
ATOM 4052 C CA . THR A 1 305 ? 25.815 -16.274 -32.599 1.00 10.04 269 THR A CA 1
ATOM 4053 C C . THR A 1 305 ? 25.946 -14.759 -32.590 1.00 10.29 269 THR A C 1
ATOM 4054 O O . THR A 1 305 ? 26.995 -14.219 -32.960 1.00 10.48 269 THR A O 1
ATOM 4065 N N . MET A 1 306 ? 24.876 -14.052 -32.198 1.00 10.19 270 MET A N 1
ATOM 4066 C CA . MET A 1 306 ? 24.907 -12.595 -32.241 1.00 10.72 270 MET A CA 1
ATOM 4067 C C . MET A 1 306 ? 25.824 -11.998 -31.177 1.00 9.98 270 MET A C 1
ATOM 4068 O O . MET A 1 306 ? 26.493 -10.999 -31.443 1.00 11.04 270 MET A O 1
ATOM 4082 N N A LYS A 1 307 ? 25.920 -12.601 -29.992 0.43 9.92 271 LYS A N 1
ATOM 4083 N N B LYS A 1 307 ? 25.889 -12.596 -29.983 0.57 10.62 271 LYS A N 1
ATOM 4084 C CA A LYS A 1 307 ? 26.885 -12.085 -29.032 0.43 10.05 271 LYS A CA 1
ATOM 4085 C CA B LYS A 1 307 ? 26.872 -12.152 -29.006 0.57 11.65 271 LYS A CA 1
ATOM 4086 C C A LYS A 1 307 ? 28.307 -12.366 -29.499 0.43 11.24 271 LYS A C 1
ATOM 4087 C C B LYS A 1 307 ? 28.272 -12.338 -29.566 0.57 10.53 271 LYS A C 1
ATOM 4088 O O A LYS A 1 307 ? 29.220 -11.557 -29.270 0.43 10.17 271 LYS A O 1
ATOM 4089 O O B LYS A 1 307 ? 29.119 -11.432 -29.504 0.57 10.87 271 LYS A O 1
ATOM 4126 N N . THR A 1 308 ? 28.524 -13.506 -30.155 1.00 9.99 272 THR A N 1
ATOM 4127 C CA . THR A 1 308 ? 29.853 -13.803 -30.650 1.00 10.44 272 THR A CA 1
ATOM 4128 C C . THR A 1 308 ? 30.258 -12.818 -31.742 1.00 10.91 272 THR A C 1
ATOM 4129 O O . THR A 1 308 ? 31.414 -12.376 -31.788 1.00 10.88 272 THR A O 1
ATOM 4140 N N . VAL A 1 309 ? 29.337 -12.475 -32.650 1.00 9.95 273 VAL A N 1
ATOM 4141 C CA . VAL A 1 309 ? 29.724 -11.562 -33.729 1.00 9.93 273 VAL A CA 1
ATOM 4142 C C . VAL A 1 309 ? 29.986 -10.151 -33.194 1.00 10.66 273 VAL A C 1
ATOM 4143 O O . VAL A 1 309 ? 30.908 -9.471 -33.663 1.00 10.56 273 VAL A O 1
ATOM 4156 N N . LYS A 1 310 ? 29.239 -9.709 -32.179 1.00 10.35 274 LYS A N 1
ATOM 4157 C CA . LYS A 1 310 ? 29.562 -8.450 -31.506 1.00 11.09 274 LYS A CA 1
ATOM 4158 C C . LYS A 1 310 ? 30.971 -8.498 -30.953 1.00 10.05 274 LYS A C 1
ATOM 4159 O O . LYS A 1 310 ? 31.795 -7.605 -31.203 1.00 11.04 274 LYS A O 1
ATOM 4178 N N . LEU A 1 311 ? 31.279 -9.523 -30.172 1.00 10.30 275 LEU A N 1
ATOM 4179 C CA . LEU A 1 311 ? 32.587 -9.567 -29.532 1.00 10.96 275 LEU A CA 1
ATOM 4180 C C . LEU A 1 311 ? 33.705 -9.688 -30.562 1.00 11.36 275 LEU A C 1
ATOM 4181 O O . LEU A 1 311 ? 34.782 -9.091 -30.409 1.00 11.53 275 LEU A O 1
ATOM 4197 N N . ALA A 1 312 ? 33.461 -10.442 -31.630 1.00 11.09 276 ALA A N 1
ATOM 4198 C CA . ALA A 1 312 ? 34.450 -10.557 -32.691 1.00 11.32 276 ALA A CA 1
ATOM 4199 C C . ALA A 1 312 ? 34.740 -9.200 -33.309 1.00 11.42 276 ALA A C 1
ATOM 4200 O O . ALA A 1 312 ? 35.902 -8.896 -33.605 1.00 11.89 276 ALA A O 1
ATOM 4207 N N . SER A 1 313 ? 33.701 -8.370 -33.500 1.00 10.99 277 SER A N 1
ATOM 4208 C CA . SER A 1 313 ? 33.893 -7.047 -34.093 1.00 10.88 277 SER A CA 1
ATOM 4209 C C . SER A 1 313 ? 34.698 -6.125 -33.194 1.00 12.09 277 SER A C 1
ATOM 4210 O O . SER A 1 313 ? 35.324 -5.188 -33.705 1.00 12.09 277 SER A O 1
ATOM 4218 N N . CYS A 1 314 ? 34.711 -6.388 -31.891 1.00 11.57 278 CYS A N 1
ATOM 4219 C CA . CYS A 1 314 ? 35.506 -5.648 -30.911 1.00 11.36 278 CYS A CA 1
ATOM 4220 C C . CYS A 1 314 ? 36.901 -6.229 -30.741 1.00 11.46 278 CYS A C 1
ATOM 4221 O O . CYS A 1 314 ? 37.643 -5.793 -29.855 1.00 12.58 278 CYS A O 1
ATOM 4229 N N . ARG A 1 315 ? 37.262 -7.221 -31.561 1.00 11.82 279 ARG A N 1
ATOM 4230 C CA . ARG A 1 315 ? 38.552 -7.908 -31.522 1.00 11.54 279 ARG A CA 1
ATOM 4231 C C . ARG A 1 315 ? 38.778 -8.634 -30.199 1.00 12.98 279 ARG A C 1
ATOM 4232 O O . ARG A 1 315 ? 39.912 -8.944 -29.835 1.00 14.32 279 ARG A O 1
ATOM 4253 N N . TYR A 1 316 ? 37.689 -8.978 -29.508 1.00 12.64 280 TYR A N 1
ATOM 4254 C CA . TYR A 1 316 ? 37.783 -9.653 -28.219 1.00 12.36 280 TYR A CA 1
ATOM 4255 C C . TYR A 1 316 ? 38.239 -11.088 -28.361 1.00 12.00 280 TYR A C 1
ATOM 4256 O O . TYR A 1 316 ? 38.806 -11.647 -27.411 1.00 13.92 280 TYR A O 1
ATOM 4274 N N . TYR A 1 317 ? 38.000 -11.705 -29.516 1.00 12.59 281 TYR A N 1
ATOM 4275 C CA . TYR A 1 317 ? 38.324 -13.113 -29.747 1.00 12.92 281 TYR A CA 1
ATOM 4276 C C . TYR A 1 317 ? 39.560 -13.293 -30.630 1.00 13.67 281 TYR A C 1
ATOM 4277 O O . TYR A 1 317 ? 39.754 -14.355 -31.234 1.00 13.39 281 TYR A O 1
ATOM 4295 N N . ASP A 1 318 ? 40.438 -12.296 -30.673 1.00 12.66 282 ASP A N 1
ATOM 4296 C CA . ASP A 1 318 ? 41.563 -12.357 -31.601 1.00 13.28 282 ASP A CA 1
ATOM 4297 C C . ASP A 1 318 ? 42.511 -13.517 -31.310 1.00 12.64 282 ASP A C 1
ATOM 4298 O O . ASP A 1 318 ? 43.174 -14.004 -32.231 1.00 14.98 282 ASP A O 1
ATOM 4307 N N . SER A 1 319 ? 42.585 -13.994 -30.066 1.00 13.62 283 SER A N 1
ATOM 4308 C CA . SER A 1 319 ? 43.538 -15.035 -29.693 1.00 14.55 283 SER A CA 1
ATOM 4309 C C . SER A 1 319 ? 42.952 -16.439 -29.707 1.00 14.17 283 SER A C 1
ATOM 4310 O O . SER A 1 319 ? 43.583 -17.360 -29.190 1.00 14.25 283 SER A O 1
ATOM 4318 N N . LEU A 1 320 ? 41.789 -16.635 -30.320 1.00 13.83 284 LEU A N 1
ATOM 4319 C CA . LEU A 1 320 ? 41.260 -17.987 -30.438 1.00 13.75 284 LEU A CA 1
ATOM 4320 C C . LEU A 1 320 ? 42.190 -18.867 -31.277 1.00 13.73 284 LEU A C 1
ATOM 4321 O O . LEU A 1 320 ? 42.990 -18.375 -32.076 1.00 14.90 284 LEU A O 1
ATOM 4337 N N . PRO A 1 321 ? 42.086 -20.186 -31.120 1.00 13.26 285 PRO A N 1
ATOM 4338 C CA . PRO A 1 321 ? 42.742 -21.089 -32.066 1.00 14.94 285 PRO A CA 1
ATOM 4339 C C . PRO A 1 321 ? 42.291 -20.789 -33.483 1.00 13.78 285 PRO A C 1
ATOM 4340 O O . PRO A 1 321 ? 41.242 -20.189 -33.714 1.00 14.60 285 PRO A O 1
ATOM 4351 N N . THR A 1 322 ? 43.089 -21.253 -34.446 1.00 14.81 286 THR A N 1
ATOM 4352 C CA . THR A 1 322 ? 42.769 -21.096 -35.861 1.00 15.30 286 THR A CA 1
ATOM 4353 C C . THR A 1 322 ? 42.426 -22.425 -36.533 1.00 13.40 286 THR A C 1
ATOM 4354 O O . THR A 1 322 ? 42.327 -22.477 -37.769 1.00 16.27 286 THR A O 1
ATOM 4365 N N . THR A 1 323 ? 42.221 -23.484 -35.753 1.00 14.90 287 THR A N 1
ATOM 4366 C CA . THR A 1 323 ? 41.747 -24.756 -36.281 1.00 15.55 287 THR A CA 1
ATOM 4367 C C . THR A 1 323 ? 40.679 -25.324 -35.360 1.00 15.99 287 THR A C 1
ATOM 4368 O O . THR A 1 323 ? 40.680 -25.084 -34.151 1.00 14.92 287 THR A O 1
ATOM 4379 N N . GLY A 1 324 ? 39.770 -26.098 -35.942 1.00 14.85 288 GLY A N 1
ATOM 4380 C CA . GLY A 1 324 ? 38.754 -26.780 -35.164 1.00 14.84 288 GLY A CA 1
ATOM 4381 C C . GLY A 1 324 ? 39.220 -28.136 -34.644 1.00 15.43 288 GLY A C 1
ATOM 4382 O O . GLY A 1 324 ? 40.345 -28.571 -34.875 1.00 17.32 288 GLY A O 1
ATOM 4386 N N . ASP A 1 325 ? 38.320 -28.803 -33.920 1.00 15.21 289 ASP A N 1
ATOM 4387 C CA . ASP A 1 325 ? 38.610 -30.145 -33.419 1.00 15.48 289 ASP A CA 1
ATOM 4388 C C . ASP A 1 325 ? 37.318 -30.942 -33.244 1.00 15.90 289 ASP A C 1
ATOM 4389 O O . ASP A 1 325 ? 36.209 -30.435 -33.428 1.00 16.10 289 ASP A O 1
ATOM 4398 N N . LYS A 1 326 ? 37.472 -32.220 -32.879 1.00 17.95 290 LYS A N 1
ATOM 4399 C CA . LYS A 1 326 ? 36.305 -33.079 -32.789 1.00 19.64 290 LYS A CA 1
ATOM 4400 C C . LYS A 1 326 ? 35.424 -32.765 -31.591 1.00 17.74 290 LYS A C 1
ATOM 4401 O O . LYS A 1 326 ? 34.369 -33.387 -31.447 1.00 18.87 290 LYS A O 1
ATOM 4420 N N . TYR A 1 327 ? 35.825 -31.832 -30.729 1.00 15.27 291 TYR A N 1
ATOM 4421 C CA . TYR A 1 327 ? 35.023 -31.396 -29.600 1.00 14.50 291 TYR A CA 1
ATOM 4422 C C . TYR A 1 327 ? 34.234 -30.129 -29.902 1.00 14.97 291 TYR A C 1
ATOM 4423 O O . TYR A 1 327 ? 33.514 -29.644 -29.025 1.00 16.51 291 TYR A O 1
ATOM 4441 N N . GLY A 1 328 ? 34.390 -29.565 -31.095 1.00 14.41 292 GLY A N 1
ATOM 4442 C CA . GLY A 1 328 ? 33.581 -28.442 -31.513 1.00 15.46 292 GLY A CA 1
ATOM 4443 C C . GLY A 1 328 ? 34.041 -27.089 -31.025 1.00 14.56 292 GLY A C 1
ATOM 4444 O O . GLY A 1 328 ? 33.226 -26.159 -30.962 1.00 17.13 292 GLY A O 1
ATOM 4448 N N . ARG A 1 329 ? 35.314 -26.919 -30.703 1.00 13.50 293 ARG A N 1
ATOM 4449 C CA . ARG A 1 329 ? 35.770 -25.625 -30.230 1.00 13.69 293 ARG A CA 1
ATOM 4450 C C . ARG A 1 329 ? 35.649 -24.570 -31.325 1.00 14.21 293 ARG A C 1
ATOM 4451 O O . ARG A 1 329 ? 35.787 -24.850 -32.523 1.00 13.49 293 ARG A O 1
ATOM 4472 N N . ALA A 1 330 ? 35.409 -23.337 -30.898 1.00 13.20 294 ALA A N 1
ATOM 4473 C CA . ALA A 1 330 ? 35.416 -22.190 -31.792 1.00 11.58 294 ALA A CA 1
ATOM 4474 C C . ALA A 1 330 ? 36.809 -21.940 -32.361 1.00 12.31 294 ALA A C 1
ATOM 4475 O O . ALA A 1 330 ? 37.839 -22.202 -31.714 1.00 13.37 294 ALA A O 1
ATOM 4482 N N . PHE A 1 331 ? 36.860 -21.375 -33.569 1.00 12.41 295 PHE A N 1
ATOM 4483 C CA . PHE A 1 331 ? 38.146 -20.958 -34.106 1.00 12.83 295 PHE A CA 1
ATOM 4484 C C . PHE A 1 331 ? 37.978 -19.755 -35.009 1.00 12.49 295 PHE A C 1
ATOM 4485 O O . PHE A 1 331 ? 36.929 -19.567 -35.628 1.00 13.20 295 PHE A O 1
ATOM 4502 N N . ARG A 1 332 ? 39.024 -18.930 -35.059 1.00 13.52 296 ARG A N 1
ATOM 4503 C CA . ARG A 1 332 ? 39.137 -17.899 -36.070 1.00 13.83 296 ARG A CA 1
ATOM 4504 C C . ARG A 1 332 ? 39.639 -18.559 -37.340 1.00 13.04 296 ARG A C 1
ATOM 4505 O O . ARG A 1 332 ? 40.473 -19.464 -37.286 1.00 14.12 296 ARG A O 1
ATOM 4526 N N . ASP A 1 333 ? 39.157 -18.097 -38.486 1.00 13.46 297 ASP A N 1
ATOM 4527 C CA . ASP A 1 333 ? 39.508 -18.685 -39.778 1.00 13.20 297 ASP A CA 1
ATOM 4528 C C . ASP A 1 333 ? 40.220 -17.652 -40.645 1.00 15.03 297 ASP A C 1
ATOM 4529 O O . ASP A 1 333 ? 39.572 -16.874 -41.368 1.00 14.02 297 ASP A O 1
ATOM 4538 N N . PRO A 1 334 ? 41.559 -17.606 -40.598 1.00 15.57 298 PRO A N 1
ATOM 4539 C CA . PRO A 1 334 ? 42.287 -16.590 -41.376 1.00 16.31 298 PRO A CA 1
ATOM 4540 C C . PRO A 1 334 ? 42.051 -16.688 -42.868 1.00 15.29 298 PRO A C 1
ATOM 4541 O O . PRO A 1 334 ? 42.023 -15.647 -43.538 1.00 15.51 298 PRO A O 1
ATOM 4552 N N . GLU A 1 335 ? 41.893 -17.885 -43.425 1.00 15.50 299 GLU A N 1
ATOM 4553 C CA . GLU A 1 335 ? 41.633 -17.986 -44.856 1.00 16.35 299 GLU A CA 1
ATOM 4554 C C . GLU A 1 335 ? 40.364 -17.223 -45.226 1.00 15.13 299 GLU A C 1
ATOM 4555 O O . GLU A 1 335 ? 40.325 -16.493 -46.233 1.00 14.82 299 GLU A O 1
ATOM 4567 N N . TRP A 1 336 ? 39.301 -17.403 -44.437 1.00 13.33 300 TRP A N 1
ATOM 4568 C CA . TRP A 1 336 ? 38.034 -16.756 -44.744 1.00 13.29 300 TRP A CA 1
ATOM 4569 C C . TRP A 1 336 ? 38.037 -15.287 -44.355 1.00 13.21 300 TRP A C 1
ATOM 4570 O O . TRP A 1 336 ? 37.325 -14.501 -44.984 1.00 13.37 300 TRP A O 1
ATOM 4591 N N . GLU A 1 337 ? 38.860 -14.874 -43.388 1.00 13.30 301 GLU A N 1
ATOM 4592 C CA . GLU A 1 337 ? 39.065 -13.446 -43.163 1.00 13.55 301 GLU A CA 1
ATOM 4593 C C . GLU A 1 337 ? 39.658 -12.793 -44.404 1.00 13.80 301 GLU A C 1
ATOM 4594 O O . GLU A 1 337 ? 39.230 -11.708 -44.811 1.00 13.46 301 GLU A O 1
ATOM 4606 N N . LYS A 1 338 ? 40.636 -13.446 -45.024 1.00 12.78 302 LYS A N 1
ATOM 4607 C CA . LYS A 1 338 ? 41.242 -12.900 -46.232 1.00 13.44 302 LYS A CA 1
ATOM 4608 C C . LYS A 1 338 ? 40.222 -12.834 -47.365 1.00 15.37 302 LYS A C 1
ATOM 4609 O O . LYS A 1 338 ? 40.191 -11.861 -48.126 1.00 15.07 302 LYS A O 1
ATOM 4618 N N . ILE A 1 339 ? 39.350 -13.842 -47.473 1.00 13.48 303 ILE A N 1
ATOM 4619 C CA . ILE A 1 339 ? 38.302 -13.827 -48.488 1.00 13.95 303 ILE A CA 1
ATOM 4620 C C . ILE A 1 339 ? 37.318 -12.683 -48.241 1.00 12.16 303 ILE A C 1
ATOM 4621 O O . ILE A 1 339 ? 36.952 -11.951 -49.167 1.00 13.98 303 ILE A O 1
ATOM 4637 N N . VAL A 1 340 ? 36.895 -12.484 -46.991 1.00 12.41 304 VAL A N 1
ATOM 4638 C CA . VAL A 1 340 ? 36.024 -11.348 -46.687 1.00 12.34 304 VAL A CA 1
ATOM 4639 C C . VAL A 1 340 ? 36.692 -10.045 -47.112 1.00 12.59 304 VAL A C 1
ATOM 4640 O O . VAL A 1 340 ? 36.050 -9.170 -47.712 1.00 12.81 304 VAL A O 1
ATOM 4653 N N . MET A 1 341 ? 37.979 -9.888 -46.818 1.00 13.51 305 MET A N 1
ATOM 4654 C CA . MET A 1 341 ? 38.660 -8.656 -47.200 1.00 14.18 305 MET A CA 1
ATOM 4655 C C . MET A 1 341 ? 38.735 -8.507 -48.708 1.00 14.54 305 MET A C 1
ATOM 4656 O O . MET A 1 341 ? 38.622 -7.387 -49.222 1.00 14.34 305 MET A O 1
ATOM 4670 N N . GLU A 1 342 ? 38.980 -9.601 -49.438 1.00 13.79 306 GLU A N 1
ATOM 4671 C CA . GLU A 1 342 ? 39.001 -9.520 -50.894 1.00 13.47 306 GLU A CA 1
ATOM 4672 C C . GLU A 1 342 ? 37.642 -9.103 -51.431 1.00 14.05 306 GLU A C 1
ATOM 4673 O O . GLU A 1 342 ? 37.561 -8.261 -52.338 1.00 15.00 306 GLU A O 1
ATOM 4682 N N . VAL A 1 343 ? 36.568 -9.689 -50.911 1.00 13.69 307 VAL A N 1
ATOM 4683 C CA . VAL A 1 343 ? 35.225 -9.291 -51.326 1.00 13.55 307 VAL A CA 1
ATOM 4684 C C . VAL A 1 343 ? 34.987 -7.812 -51.027 1.00 13.62 307 VAL A C 1
ATOM 4685 O O . VAL A 1 343 ? 34.489 -7.053 -51.879 1.00 14.13 307 VAL A O 1
ATOM 4699 N N . ALA A 1 344 ? 35.368 -7.362 -49.831 1.00 12.77 308 ALA A N 1
ATOM 4700 C CA . ALA A 1 344 ? 35.153 -5.968 -49.448 1.00 13.29 308 ALA A CA 1
ATOM 4701 C C . ALA A 1 344 ? 35.906 -5.021 -50.364 1.00 15.09 308 ALA A C 1
ATOM 4702 O O . ALA A 1 344 ? 35.358 -4.001 -50.793 1.00 14.43 308 ALA A O 1
ATOM 4709 N N . GLN A 1 345 ? 37.166 -5.333 -50.660 1.00 13.98 309 GLN A N 1
ATOM 4710 C CA . GLN A 1 345 ? 37.975 -4.479 -51.514 1.00 13.82 309 GLN A CA 1
ATOM 4711 C C . GLN A 1 345 ? 37.437 -4.469 -52.938 1.00 15.80 309 GLN A C 1
ATOM 4712 O O . GLN A 1 345 ? 37.256 -3.399 -53.536 1.00 18.30 309 GLN A O 1
ATOM 4726 N N . LYS A 1 346 ? 37.159 -5.643 -53.495 1.00 14.65 310 LYS A N 1
ATOM 4727 C CA . LYS A 1 346 ? 36.721 -5.730 -54.886 1.00 15.71 310 LYS A CA 1
ATOM 4728 C C . LYS A 1 346 ? 35.309 -5.212 -55.089 1.00 15.98 310 LYS A C 1
ATOM 4729 O O . LYS A 1 346 ? 34.924 -4.920 -56.227 1.00 17.03 310 LYS A O 1
ATOM 4738 N N . SER A 1 347 ? 34.541 -5.036 -54.019 1.00 15.91 311 SER A N 1
ATOM 4739 C CA . SER A 1 347 ? 33.185 -4.543 -54.170 1.00 14.04 311 SER A CA 1
ATOM 4740 C C . SER A 1 347 ? 33.156 -3.150 -54.754 1.00 15.00 311 SER A C 1
ATOM 4741 O O . SER A 1 347 ? 32.135 -2.754 -55.337 1.00 16.18 311 SER A O 1
ATOM 4749 N N . GLY A 1 348 ? 34.232 -2.392 -54.577 1.00 15.09 312 GLY A N 1
ATOM 4750 C CA . GLY A 1 348 ? 34.258 -1.009 -54.995 1.00 13.71 312 GLY A CA 1
ATOM 4751 C C . GLY A 1 348 ? 33.455 -0.060 -54.133 1.00 13.44 312 GLY A C 1
ATOM 4752 O O . GLY A 1 348 ? 33.399 1.133 -54.460 1.00 14.31 312 GLY A O 1
ATOM 4756 N N . ILE A 1 349 ? 32.839 -0.537 -53.055 1.00 14.09 313 ILE A N 1
ATOM 4757 C CA . ILE A 1 349 ? 32.002 0.348 -52.243 1.00 13.12 313 ILE A CA 1
ATOM 4758 C C . ILE A 1 349 ? 32.852 1.434 -51.609 1.00 12.98 313 ILE A C 1
ATOM 4759 O O . ILE A 1 349 ? 32.468 2.615 -51.575 1.00 14.83 313 ILE A O 1
ATOM 4775 N N . GLY A 1 350 ? 34.017 1.047 -51.086 1.00 12.92 314 GLY A N 1
ATOM 4776 C CA . GLY A 1 350 ? 34.989 1.974 -50.571 1.00 14.14 314 GLY A CA 1
ATOM 4777 C C . GLY A 1 350 ? 34.656 2.520 -49.196 1.00 11.98 314 GLY A C 1
ATOM 4778 O O . GLY A 1 350 ? 33.680 2.153 -48.533 1.00 13.07 314 GLY A O 1
ATOM 4782 N N . ALA A 1 351 ? 35.505 3.466 -48.789 1.00 12.63 315 ALA A N 1
ATOM 4783 C CA . ALA A 1 351 ? 35.323 4.216 -47.549 1.00 12.64 315 ALA A CA 1
ATOM 4784 C C . ALA A 1 351 ? 34.280 5.310 -47.782 1.00 12.53 315 ALA A C 1
ATOM 4785 O O . ALA A 1 351 ? 34.575 6.501 -47.839 1.00 14.25 315 ALA A O 1
ATOM 4792 N N . GLN A 1 352 ? 33.036 4.851 -47.910 1.00 13.46 316 GLN A N 1
ATOM 4793 C CA . GLN A 1 352 ? 31.810 5.643 -48.000 1.00 13.20 316 GLN A CA 1
ATOM 4794 C C . GLN A 1 352 ? 31.439 6.115 -49.399 1.00 13.31 316 GLN A C 1
ATOM 4795 O O . GLN A 1 352 ? 30.248 6.264 -49.681 1.00 13.78 316 GLN A O 1
ATOM 4809 N N . PHE A 1 353 ? 32.417 6.397 -50.272 1.00 12.97 317 PHE A N 1
ATOM 4810 C CA . PHE A 1 353 ? 32.110 7.069 -51.538 1.00 12.44 317 PHE A CA 1
ATOM 4811 C C . PHE A 1 353 ? 32.874 6.475 -52.725 1.00 13.66 317 PHE A C 1
ATOM 4812 O O . PHE A 1 353 ? 33.264 7.186 -53.662 1.00 15.04 317 PHE A O 1
ATOM 4829 N N . GLY A 1 354 ? 33.041 5.150 -52.713 1.00 13.40 318 GLY A N 1
ATOM 4830 C CA . GLY A 1 354 ? 33.641 4.433 -53.828 1.00 14.55 318 GLY A CA 1
ATOM 4831 C C . GLY A 1 354 ? 35.133 4.253 -53.656 1.00 15.93 318 GLY A C 1
ATOM 4832 O O . GLY A 1 354 ? 35.854 5.225 -53.395 1.00 16.65 318 GLY A O 1
ATOM 4836 N N . GLY A 1 355 ? 35.605 3.022 -53.818 1.00 14.15 319 GLY A N 1
ATOM 4837 C CA . GLY A 1 355 ? 37.023 2.725 -53.698 1.00 14.15 319 GLY A CA 1
ATOM 4838 C C . GLY A 1 355 ? 37.269 1.328 -53.137 1.00 14.56 319 GLY A C 1
ATOM 4839 O O . GLY A 1 355 ? 36.475 0.406 -53.332 1.00 14.09 319 GLY A O 1
ATOM 4843 N N . LYS A 1 356 ? 38.391 1.223 -52.434 1.00 14.11 320 LYS A N 1
ATOM 4844 C CA . LYS A 1 356 ? 38.905 -0.037 -51.922 1.00 13.73 320 LYS A CA 1
ATOM 4845 C C . LYS A 1 356 ? 38.633 -0.237 -50.441 1.00 14.26 320 LYS A C 1
ATOM 4846 O O . LYS A 1 356 ? 38.603 -1.388 -49.992 1.00 14.40 320 LYS A O 1
ATOM 4865 N N . TYR A 1 357 ? 38.419 0.835 -49.680 1.00 13.03 321 TYR A N 1
ATOM 4866 C CA . TYR A 1 357 ? 38.488 0.779 -48.218 1.00 12.95 321 TYR A CA 1
ATOM 4867 C C . TYR A 1 357 ? 37.115 0.677 -47.552 1.00 12.55 321 TYR A C 1
ATOM 4868 O O . TYR A 1 357 ? 36.818 1.315 -46.547 1.00 13.35 321 TYR A O 1
ATOM 4886 N N . PHE A 1 358 ? 36.272 -0.224 -48.064 1.00 12.70 322 PHE A N 1
ATOM 4887 C CA . PHE A 1 358 ? 35.055 -0.611 -47.364 1.00 12.21 322 PHE A CA 1
ATOM 4888 C C . PHE A 1 358 ? 35.355 -1.146 -45.966 1.00 12.64 322 PHE A C 1
ATOM 4889 O O . PHE A 1 358 ? 34.574 -0.909 -45.035 1.00 12.36 322 PHE A O 1
ATOM 4906 N N . ALA A 1 359 ? 36.469 -1.867 -45.793 1.00 13.08 323 ALA A N 1
ATOM 4907 C CA . ALA A 1 359 ? 36.814 -2.536 -44.539 1.00 11.90 323 ALA A CA 1
ATOM 4908 C C . ALA A 1 359 ? 38.260 -2.275 -44.106 1.00 13.08 323 ALA A C 1
ATOM 4909 O O . ALA A 1 359 ? 39.187 -2.302 -44.921 1.00 15.58 323 ALA A O 1
ATOM 4916 N N . HIS A 1 360 ? 38.430 -2.038 -42.797 1.00 14.05 324 HIS A N 1
ATOM 4917 C CA . HIS A 1 360 ? 39.741 -2.048 -42.142 1.00 16.25 324 HIS A CA 1
ATOM 4918 C C . HIS A 1 360 ? 40.316 -3.453 -42.078 1.00 13.11 324 HIS A C 1
ATOM 4919 O O . HIS A 1 360 ? 41.504 -3.669 -42.338 1.00 15.31 324 HIS A O 1
ATOM 4933 N N . GLN A 1 361 ? 39.497 -4.396 -41.625 1.00 14.03 325 GLN A N 1
ATOM 4934 C CA . GLN A 1 361 ? 39.936 -5.753 -41.323 1.00 13.31 325 GLN A CA 1
ATOM 4935 C C . GLN A 1 361 ? 38.691 -6.588 -41.107 1.00 12.62 325 GLN A C 1
ATOM 4936 O O . GLN A 1 361 ? 37.577 -6.070 -41.006 1.00 13.15 325 GLN A O 1
ATOM 4950 N N . ALA A 1 362 ? 38.898 -7.898 -41.057 1.00 12.94 326 ALA A N 1
ATOM 4951 C CA . ALA A 1 362 ? 37.812 -8.851 -40.917 1.00 12.35 326 ALA A CA 1
ATOM 4952 C C . ALA A 1 362 ? 38.151 -9.864 -39.839 1.00 12.54 326 ALA A C 1
ATOM 4953 O O . ALA A 1 362 ? 39.317 -10.206 -39.628 1.00 12.88 326 ALA A O 1
ATOM 4960 N N . ARG A 1 363 ? 37.108 -10.345 -39.168 1.00 11.72 327 ARG A N 1
ATOM 4961 C CA . ARG A 1 363 ? 37.189 -11.425 -38.191 1.00 11.01 327 ARG A CA 1
ATOM 4962 C C . ARG A 1 363 ? 36.123 -12.438 -38.566 1.00 11.86 327 ARG A C 1
ATOM 4963 O O . ARG A 1 363 ? 34.956 -12.079 -38.751 1.00 13.08 327 ARG A O 1
ATOM 4984 N N . VAL A 1 364 ? 36.532 -13.693 -38.718 1.00 10.85 328 VAL A N 1
ATOM 4985 C CA . VAL A 1 364 ? 35.614 -14.776 -39.069 1.00 11.53 328 VAL A CA 1
ATOM 4986 C C . VAL A 1 364 ? 35.770 -15.848 -38.005 1.00 11.92 328 VAL A C 1
ATOM 4987 O O . VAL A 1 364 ? 36.871 -16.387 -37.816 1.00 13.30 328 VAL A O 1
ATOM 5000 N N A ILE A 1 365 ? 34.685 -16.164 -37.308 0.54 11.10 329 ILE A N 1
ATOM 5001 N N B ILE A 1 365 ? 34.680 -16.137 -37.302 0.46 11.18 329 ILE A N 1
ATOM 5002 C CA A ILE A 1 365 ? 34.713 -17.192 -36.272 0.54 10.83 329 ILE A CA 1
ATOM 5003 C CA B ILE A 1 365 ? 34.648 -17.168 -36.272 0.46 10.84 329 ILE A CA 1
ATOM 5004 C C A ILE A 1 365 ? 33.754 -18.299 -36.667 0.54 10.15 329 ILE A C 1
ATOM 5005 C C B ILE A 1 365 ? 33.763 -18.296 -36.779 0.46 10.24 329 ILE A C 1
ATOM 5006 O O A ILE A 1 365 ? 32.558 -18.051 -36.891 0.54 10.88 329 ILE A O 1
ATOM 5007 O O B ILE A 1 365 ? 32.630 -18.057 -37.214 0.46 10.36 329 ILE A O 1
ATOM 5038 N N . ARG A 1 366 ? 34.278 -19.521 -36.726 1.00 11.60 330 ARG A N 1
ATOM 5039 C CA . ARG A 1 366 ? 33.488 -20.709 -37.011 1.00 11.24 330 ARG A CA 1
ATOM 5040 C C . ARG A 1 366 ? 33.120 -21.371 -35.687 1.00 11.03 330 ARG A C 1
ATOM 5041 O O . ARG A 1 366 ? 33.991 -21.582 -34.830 1.00 11.91 330 ARG A O 1
ATOM 5063 N N . LEU A 1 367 ? 31.841 -21.673 -35.513 1.00 10.57 331 LEU A N 1
ATOM 5064 C CA . LEU A 1 367 ? 31.298 -22.246 -34.293 1.00 11.72 331 LEU A CA 1
ATOM 5065 C C . LEU A 1 367 ? 30.640 -23.593 -34.564 1.00 10.78 331 LEU A C 1
ATOM 5066 O O . LEU A 1 367 ? 30.220 -23.875 -35.699 1.00 10.48 331 LEU A O 1
ATOM 5082 N N . PRO A 1 368 ? 30.490 -24.423 -33.530 1.00 11.24 332 PRO A N 1
ATOM 5083 C CA . PRO A 1 368 ? 29.708 -25.653 -33.668 1.00 11.03 332 PRO A CA 1
ATOM 5084 C C . PRO A 1 368 ? 28.247 -25.332 -33.918 1.00 12.38 332 PRO A C 1
ATOM 5085 O O . PRO A 1 368 ? 27.783 -24.213 -33.698 1.00 11.66 332 PRO A O 1
ATOM 5096 N N . ARG A 1 369 ? 27.508 -26.338 -34.388 1.00 10.78 333 ARG A N 1
ATOM 5097 C CA . ARG A 1 369 ? 26.088 -26.155 -34.663 1.00 10.63 333 ARG A CA 1
ATOM 5098 C C . ARG A 1 369 ? 25.333 -27.460 -34.444 1.00 10.88 333 ARG A C 1
ATOM 5099 O O . ARG A 1 369 ? 25.870 -28.553 -34.651 1.00 11.63 333 ARG A O 1
ATOM 5120 N N . HIS A 1 370 ? 24.063 -27.341 -34.066 1.00 10.64 334 HIS A N 1
ATOM 5121 C CA . HIS A 1 370 ? 23.153 -28.479 -34.143 1.00 10.88 334 HIS A CA 1
ATOM 5122 C C . HIS A 1 370 ? 23.030 -28.884 -35.614 1.00 11.47 334 HIS A C 1
ATOM 5123 O O . HIS A 1 370 ? 23.003 -28.035 -36.499 1.00 10.84 334 HIS A O 1
ATOM 5137 N N . GLY A 1 371 ? 22.972 -30.193 -35.900 1.00 11.47 335 GLY A N 1
ATOM 5138 C CA . GLY A 1 371 ? 22.904 -30.623 -37.297 1.00 11.08 335 GLY A CA 1
ATOM 5139 C C . GLY A 1 371 ? 21.770 -30.008 -38.093 1.00 11.15 335 GLY A C 1
ATOM 5140 O O . GLY A 1 371 ? 21.886 -29.815 -39.308 1.00 13.10 335 GLY A O 1
ATOM 5144 N N . ALA A 1 372 ? 20.662 -29.679 -37.434 1.00 10.62 336 ALA A N 1
ATOM 5145 C CA . ALA A 1 372 ? 19.524 -29.089 -38.131 1.00 10.20 336 ALA A CA 1
ATOM 5146 C C . ALA A 1 372 ? 19.645 -27.590 -38.349 1.00 10.13 336 ALA A C 1
ATOM 5147 O O . ALA A 1 372 ? 18.766 -27.015 -38.989 1.00 11.62 336 ALA A O 1
ATOM 5154 N N . SER A 1 373 ? 20.692 -26.958 -37.828 1.00 10.76 337 SER A N 1
ATOM 5155 C CA . SER A 1 373 ? 20.759 -25.502 -37.700 1.00 11.31 337 SER A CA 1
ATOM 5156 C C . SER A 1 373 ? 22.043 -24.944 -38.287 1.00 10.65 337 SER A C 1
ATOM 5157 O O . SER A 1 373 ? 23.096 -25.582 -38.254 1.00 11.83 337 SER A O 1
ATOM 5165 N N . CYS A 1 374 ? 21.979 -23.712 -38.780 1.00 11.48 338 CYS A N 1
ATOM 5166 C CA . CYS A 1 374 ? 23.190 -22.980 -39.132 1.00 11.54 338 CYS A CA 1
ATOM 5167 C C . CYS A 1 374 ? 22.905 -21.497 -39.025 1.00 11.03 338 CYS A C 1
ATOM 5168 O O . CYS A 1 374 ? 22.740 -20.794 -40.037 1.00 11.12 338 CYS A O 1
ATOM 5176 N N . PRO A 1 375 ? 22.840 -20.974 -37.810 1.00 10.24 339 PRO A N 1
ATOM 5177 C CA . PRO A 1 375 ? 22.745 -19.517 -37.664 1.00 10.35 339 PRO A CA 1
ATOM 5178 C C . PRO A 1 375 ? 24.038 -18.873 -38.138 1.00 10.16 339 PRO A C 1
ATOM 5179 O O . PRO A 1 375 ? 25.120 -19.445 -37.999 1.00 11.11 339 PRO A O 1
ATOM 5190 N N . VAL A 1 376 ? 23.911 -17.675 -38.699 1.00 10.60 340 VAL A N 1
ATOM 5191 C CA . VAL A 1 376 ? 25.048 -16.907 -39.193 1.00 10.56 340 VAL A CA 1
ATOM 5192 C C . VAL A 1 376 ? 24.843 -15.472 -38.743 1.00 11.36 340 VAL A C 1
ATOM 5193 O O . VAL A 1 376 ? 23.741 -14.926 -38.868 1.00 11.57 340 VAL A O 1
ATOM 5206 N N . GLY A 1 377 ? 25.888 -14.864 -38.200 1.00 10.63 341 GLY A N 1
ATOM 5207 C CA . GLY A 1 377 ? 25.850 -13.467 -37.789 1.00 11.22 341 GLY A CA 1
ATOM 5208 C C . GLY A 1 377 ? 26.822 -12.623 -38.593 1.00 9.86 341 GLY A C 1
ATOM 5209 O O . GLY A 1 377 ? 27.939 -13.050 -38.890 1.00 11.29 341 GLY A O 1
ATOM 5213 N N . LEU A 1 378 ? 26.388 -11.410 -38.952 1.00 10.27 342 LEU A N 1
ATOM 5214 C CA . LEU A 1 378 ? 27.235 -10.440 -39.628 1.00 10.91 342 LEU A CA 1
ATOM 5215 C C . LEU A 1 378 ? 27.085 -9.125 -38.886 1.00 12.12 342 LEU A C 1
ATOM 5216 O O . LEU A 1 378 ? 25.964 -8.684 -38.647 1.00 13.20 342 LEU A O 1
ATOM 5232 N N . ALA A 1 379 ? 28.198 -8.478 -38.530 1.00 10.83 343 ALA A N 1
ATOM 5233 C CA . ALA A 1 379 ? 28.099 -7.213 -37.826 1.00 10.91 343 ALA A CA 1
ATOM 5234 C C . ALA A 1 379 ? 29.352 -6.397 -38.086 1.00 11.32 343 ALA A C 1
ATOM 5235 O O . ALA A 1 379 ? 30.390 -6.927 -38.488 1.00 13.45 343 ALA A O 1
ATOM 5242 N N . VAL A 1 380 ? 29.254 -5.097 -37.845 1.00 10.99 344 VAL A N 1
ATOM 5243 C CA . VAL A 1 380 ? 30.386 -4.203 -38.036 1.00 10.09 344 VAL A CA 1
ATOM 5244 C C . VAL A 1 380 ? 30.659 -3.384 -36.790 1.00 10.79 344 VAL A C 1
ATOM 5245 O O . VAL A 1 380 ? 29.764 -3.104 -35.987 1.00 12.14 344 VAL A O 1
ATOM 5258 N N . SER A 1 381 ? 31.903 -2.953 -36.665 1.00 11.24 345 SER A N 1
ATOM 5259 C CA . SER A 1 381 ? 32.234 -1.780 -35.859 1.00 10.66 345 SER A CA 1
ATOM 5260 C C . SER A 1 381 ? 32.464 -0.627 -36.829 1.00 11.82 345 SER A C 1
ATOM 5261 O O . SER A 1 381 ? 33.184 -0.782 -37.829 1.00 12.39 345 SER A O 1
ATOM 5269 N N . CYS A 1 382 ? 31.811 0.499 -36.560 1.00 10.69 346 CYS A N 1
ATOM 5270 C CA . CYS A 1 382 ? 31.797 1.663 -37.426 1.00 10.23 346 CYS A CA 1
ATOM 5271 C C . CYS A 1 382 ? 32.999 2.557 -37.132 1.00 12.01 346 CYS A C 1
ATOM 5272 O O . CYS A 1 382 ? 33.884 2.236 -36.334 1.00 12.54 346 CYS A O 1
ATOM 5279 N N . SER A 1 383 ? 33.020 3.732 -37.767 1.00 11.90 347 SER A N 1
ATOM 5280 C CA . SER A 1 383 ? 34.092 4.703 -37.542 1.00 11.68 347 SER A CA 1
ATOM 5281 C C . SER A 1 383 ? 34.212 5.096 -36.073 1.00 12.23 347 SER A C 1
ATOM 5282 O O . SER A 1 383 ? 35.320 5.405 -35.607 1.00 12.89 347 SER A O 1
ATOM 5290 N N . ALA A 1 384 ? 33.100 5.126 -35.343 1.00 11.33 348 ALA A N 1
ATOM 5291 C CA . ALA A 1 384 ? 33.129 5.361 -33.891 1.00 11.89 348 ALA A CA 1
ATOM 5292 C C . ALA A 1 384 ? 33.372 4.028 -33.183 1.00 12.13 348 ALA A C 1
ATOM 5293 O O . ALA A 1 384 ? 32.526 3.479 -32.480 1.00 12.67 348 ALA A O 1
ATOM 5300 N N . ASP A 1 385 ? 34.570 3.511 -33.415 1.00 12.20 349 ASP A N 1
ATOM 5301 C CA . ASP A 1 385 ? 34.994 2.204 -32.919 1.00 11.70 349 ASP A CA 1
ATOM 5302 C C . ASP A 1 385 ? 35.427 2.403 -31.474 1.00 11.53 349 ASP A C 1
ATOM 5303 O O . ASP A 1 385 ? 36.507 2.921 -31.217 1.00 13.01 349 ASP A O 1
ATOM 5312 N N . ARG A 1 386 ? 34.575 1.998 -30.527 1.00 12.22 350 ARG A N 1
ATOM 5313 C CA . ARG A 1 386 ? 34.709 2.403 -29.121 1.00 11.73 350 ARG A CA 1
ATOM 5314 C C . ARG A 1 386 ? 34.546 1.212 -28.176 1.00 11.25 350 ARG A C 1
ATOM 5315 O O . ARG A 1 386 ? 33.417 0.836 -27.829 1.00 12.24 350 ARG A O 1
ATOM 5336 N N . GLN A 1 387 ? 35.677 0.663 -27.740 1.00 11.51 351 GLN A N 1
ATOM 5337 C CA . GLN A 1 387 ? 35.688 -0.356 -26.696 1.00 11.59 351 GLN A CA 1
ATOM 5338 C C . GLN A 1 387 ? 36.952 -0.209 -25.866 1.00 13.02 351 GLN A C 1
ATOM 5339 O O . GLN A 1 387 ? 37.978 0.276 -26.345 1.00 13.30 351 GLN A O 1
ATOM 5353 N N A ILE A 1 388 ? 36.857 -0.600 -24.592 0.45 11.96 352 ILE A N 1
ATOM 5354 N N B ILE A 1 388 ? 36.888 -0.684 -24.633 0.55 12.14 352 ILE A N 1
ATOM 5355 C CA A ILE A 1 388 ? 37.966 -0.527 -23.641 0.45 13.54 352 ILE A CA 1
ATOM 5356 C CA B ILE A 1 388 ? 38.042 -0.568 -23.761 0.55 12.82 352 ILE A CA 1
ATOM 5357 C C A ILE A 1 388 ? 37.943 -1.785 -22.782 0.45 11.76 352 ILE A C 1
ATOM 5358 C C B ILE A 1 388 ? 38.002 -1.694 -22.735 0.55 13.65 352 ILE A C 1
ATOM 5359 O O A ILE A 1 388 ? 36.905 -2.135 -22.210 0.45 12.03 352 ILE A O 1
ATOM 5360 O O B ILE A 1 388 ? 36.999 -1.904 -22.043 0.55 12.78 352 ILE A O 1
ATOM 5391 N N . LEU A 1 389 ? 39.084 -2.456 -22.691 1.00 11.98 353 LEU A N 1
ATOM 5392 C CA . LEU A 1 389 ? 39.248 -3.559 -21.756 1.00 12.19 353 LEU A CA 1
ATOM 5393 C C . LEU A 1 389 ? 39.701 -3.017 -20.409 1.00 12.48 353 LEU A C 1
ATOM 5394 O O . LEU A 1 389 ? 40.329 -1.966 -20.314 1.00 13.83 353 LEU A O 1
ATOM 5411 N N . ALA A 1 390 ? 39.388 -3.757 -19.351 1.00 12.91 354 ALA A N 1
ATOM 5412 C CA . ALA A 1 390 ? 39.800 -3.348 -18.011 1.00 12.79 354 ALA A CA 1
ATOM 5413 C C . ALA A 1 390 ? 39.791 -4.549 -17.079 1.00 13.50 354 ALA A C 1
ATOM 5414 O O . ALA A 1 390 ? 39.145 -5.557 -17.349 1.00 13.82 354 ALA A O 1
ATOM 5421 N N . HIS A 1 391 ? 40.496 -4.420 -15.959 1.00 13.73 355 HIS A N 1
ATOM 5422 C CA . HIS A 1 391 ? 40.413 -5.444 -14.933 1.00 14.51 355 HIS A CA 1
ATOM 5423 C C . HIS A 1 391 ? 40.707 -4.847 -13.572 1.00 15.40 355 HIS A C 1
ATOM 5424 O O . HIS A 1 391 ? 41.426 -3.852 -13.448 1.00 15.33 355 HIS A O 1
ATOM 5438 N N . ILE A 1 392 ? 40.123 -5.473 -12.557 1.00 13.45 356 ILE A N 1
ATOM 5439 C CA . ILE A 1 392 ? 40.378 -5.169 -11.153 1.00 15.24 356 ILE A CA 1
ATOM 5440 C C . ILE A 1 392 ? 41.012 -6.404 -10.525 1.00 15.12 356 ILE A C 1
ATOM 5441 O O . ILE A 1 392 ? 40.497 -7.522 -10.680 1.00 14.81 356 ILE A O 1
ATOM 5457 N N . ASN A 1 393 ? 42.138 -6.210 -9.850 1.00 14.89 357 ASN A N 1
ATOM 5458 C CA . ASN A 1 393 ? 42.839 -7.320 -9.216 1.00 15.88 357 ASN A CA 1
ATOM 5459 C C . ASN A 1 393 ? 43.467 -6.828 -7.918 1.00 16.44 357 ASN A C 1
ATOM 5460 O O . ASN A 1 393 ? 43.193 -5.721 -7.450 1.00 17.01 357 ASN A O 1
ATOM 5471 N N . LYS A 1 394 ? 44.322 -7.664 -7.322 1.00 17.78 358 LYS A N 1
ATOM 5472 C CA . LYS A 1 394 ? 44.913 -7.338 -6.028 1.00 17.63 358 LYS A CA 1
ATOM 5473 C C . LYS A 1 394 ? 45.749 -6.065 -6.048 1.00 18.33 358 LYS A C 1
ATOM 5474 O O . LYS A 1 394 ? 46.049 -5.522 -4.978 1.00 21.34 358 LYS A O 1
ATOM 5493 N N . SER A 1 395 ? 46.136 -5.581 -7.234 1.00 18.20 359 SER A N 1
ATOM 5494 C CA . SER A 1 395 ? 46.950 -4.379 -7.380 1.00 21.68 359 SER A CA 1
ATOM 5495 C C . SER A 1 395 ? 46.122 -3.142 -7.688 1.00 19.93 359 SER A C 1
ATOM 5496 O O . SER A 1 395 ? 46.677 -2.040 -7.725 1.00 23.59 359 SER A O 1
ATOM 5504 N N . GLY A 1 396 ? 44.817 -3.293 -7.913 1.00 18.31 360 GLY A N 1
ATOM 5505 C CA . GLY A 1 396 ? 43.961 -2.147 -8.153 1.00 19.11 360 GLY A CA 1
ATOM 5506 C C . GLY A 1 396 ? 43.185 -2.244 -9.453 1.00 16.95 360 GLY A C 1
ATOM 5507 O O . GLY A 1 396 ? 42.849 -3.338 -9.918 1.00 17.62 360 GLY A O 1
ATOM 5511 N N . ILE A 1 397 ? 42.910 -1.074 -10.036 1.00 16.59 361 ILE A N 1
ATOM 5512 C CA . ILE A 1 397 ? 42.074 -0.919 -11.223 1.00 15.98 361 ILE A CA 1
ATOM 5513 C C . ILE A 1 397 ? 42.971 -0.607 -12.417 1.00 15.44 361 ILE A C 1
ATOM 5514 O O . ILE A 1 397 ? 43.749 0.353 -12.378 1.00 17.20 361 ILE A O 1
ATOM 5530 N N . TYR A 1 398 ? 42.855 -1.412 -13.472 1.00 16.20 362 TYR A N 1
ATOM 5531 C CA . TYR A 1 398 ? 43.625 -1.251 -14.703 1.00 16.12 362 TYR A CA 1
ATOM 5532 C C . TYR A 1 398 ? 42.691 -1.043 -15.888 1.00 15.88 362 TYR A C 1
ATOM 5533 O O . TYR A 1 398 ? 41.664 -1.721 -16.012 1.00 15.04 362 TYR A O 1
ATOM 5551 N N . ILE A 1 399 ? 43.040 -0.103 -16.768 1.00 15.11 363 ILE A N 1
ATOM 5552 C CA . ILE A 1 399 ? 42.202 0.224 -17.911 1.00 15.08 363 ILE A CA 1
ATOM 5553 C C . ILE A 1 399 ? 43.068 0.280 -19.164 1.00 13.65 363 ILE A C 1
ATOM 5554 O O . ILE A 1 399 ? 44.201 0.773 -19.140 1.00 15.63 363 ILE A O 1
ATOM 5570 N N . GLU A 1 400 ? 42.523 -0.232 -20.267 1.00 14.08 364 GLU A N 1
ATOM 5571 C CA . GLU A 1 400 ? 43.267 -0.252 -21.518 1.00 14.87 364 GLU A CA 1
ATOM 5572 C C . GLU A 1 400 ? 43.684 1.163 -21.916 1.00 14.33 364 GLU A C 1
ATOM 5573 O O . GLU A 1 400 ? 42.902 2.113 -21.815 1.00 15.53 364 GLU A O 1
ATOM 5585 N N . GLN A 1 401 ? 44.936 1.284 -22.364 1.00 14.22 365 GLN A N 1
ATOM 5586 C CA . GLN A 1 401 ? 45.519 2.537 -22.834 1.00 14.76 365 GLN A CA 1
ATOM 5587 C C . GLN A 1 401 ? 45.244 2.676 -24.325 1.00 15.06 365 GLN A C 1
ATOM 5588 O O . GLN A 1 401 ? 45.712 1.856 -25.125 1.00 16.40 365 GLN A O 1
ATOM 5602 N N . LEU A 1 402 ? 44.468 3.689 -24.693 1.00 14.77 366 LEU A N 1
ATOM 5603 C CA . LEU A 1 402 ? 44.199 4.006 -26.093 1.00 15.62 366 LEU A CA 1
ATOM 5604 C C . LEU A 1 402 ? 45.250 5.012 -26.593 1.00 16.14 366 LEU A C 1
ATOM 5605 O O . LEU A 1 402 ? 46.110 5.487 -25.846 1.00 17.55 366 LEU A O 1
ATOM 5621 N N . GLU A 1 403 ? 45.213 5.334 -27.890 1.00 16.00 367 GLU A N 1
ATOM 5622 C CA . GLU A 1 403 ? 46.236 6.176 -28.502 1.00 15.89 367 GLU A CA 1
ATOM 5623 C C . GLU A 1 403 ? 45.900 7.646 -28.282 1.00 18.73 367 GLU A C 1
ATOM 5624 O O . GLU A 1 403 ? 44.919 8.162 -28.828 1.00 19.21 367 GLU A O 1
ATOM 5636 N N A GLN A 1 404 ? 46.724 8.326 -27.484 0.49 19.27 368 GLN A N 1
ATOM 5637 N N B GLN A 1 404 ? 46.703 8.337 -27.490 0.51 19.30 368 GLN A N 1
ATOM 5638 C CA A GLN A 1 404 ? 46.462 9.714 -27.132 0.49 21.31 368 GLN A CA 1
ATOM 5639 C CA B GLN A 1 404 ? 46.372 9.715 -27.165 0.51 21.21 368 GLN A CA 1
ATOM 5640 C C A GLN A 1 404 ? 46.887 10.688 -28.216 0.49 20.94 368 GLN A C 1
ATOM 5641 C C B GLN A 1 404 ? 47.049 10.727 -28.088 0.51 21.13 368 GLN A C 1
ATOM 5642 O O A GLN A 1 404 ? 46.415 11.833 -28.219 0.49 18.65 368 GLN A O 1
ATOM 5643 O O B GLN A 1 404 ? 46.847 11.931 -27.908 0.51 22.81 368 GLN A O 1
ATOM 5670 N N . ASN A 1 405 ? 47.777 10.267 -29.114 1.00 20.73 369 ASN A N 1
ATOM 5671 C CA . ASN A 1 405 ? 48.345 11.133 -30.152 1.00 20.93 369 ASN A CA 1
ATOM 5672 C C . ASN A 1 405 ? 48.004 10.597 -31.543 1.00 22.18 369 ASN A C 1
ATOM 5673 O O . ASN A 1 405 ? 48.882 10.111 -32.269 1.00 21.39 369 ASN A O 1
ATOM 5685 N N . PRO A 1 406 ? 46.735 10.675 -31.950 1.00 19.64 370 PRO A N 1
ATOM 5686 C CA . PRO A 1 406 ? 46.370 10.217 -33.301 1.00 18.68 370 PRO A CA 1
ATOM 5687 C C . PRO A 1 406 ? 47.009 11.005 -34.430 1.00 17.68 370 PRO A C 1
ATOM 5688 O O . PRO A 1 406 ? 47.091 10.485 -35.543 1.00 19.79 370 PRO A O 1
ATOM 5699 N N . ALA A 1 407 ? 47.474 12.234 -34.183 1.00 19.87 371 ALA A N 1
ATOM 5700 C CA . ALA A 1 407 ? 48.061 13.035 -35.252 1.00 20.35 371 ALA A CA 1
ATOM 5701 C C . ALA A 1 407 ? 49.271 12.358 -35.875 1.00 22.50 371 ALA A C 1
ATOM 5702 O O . ALA A 1 407 ? 49.600 12.645 -37.031 1.00 23.23 371 ALA A O 1
ATOM 5709 N N . GLN A 1 408 ? 49.930 11.451 -35.151 1.00 21.75 372 GLN A N 1
ATOM 5710 C CA . GLN A 1 408 ? 51.084 10.780 -35.739 1.00 23.79 372 GLN A CA 1
ATOM 5711 C C . GLN A 1 408 ? 50.711 9.907 -36.931 1.00 24.36 372 GLN A C 1
ATOM 5712 O O . GLN A 1 408 ? 51.601 9.525 -37.695 1.00 26.22 372 GLN A O 1
ATOM 5726 N N . TYR A 1 409 ? 49.422 9.594 -37.122 1.00 21.12 373 TYR A N 1
ATOM 5727 C CA . TYR A 1 409 ? 48.985 8.740 -38.221 1.00 21.37 373 TYR A CA 1
ATOM 5728 C C . TYR A 1 409 ? 48.655 9.514 -39.483 1.00 21.99 373 TYR A C 1
ATOM 5729 O O . TYR A 1 409 ? 48.374 8.890 -40.514 1.00 24.16 373 TYR A O 1
ATOM 5747 N N . LEU A 1 410 ? 48.651 10.845 -39.420 1.00 22.29 374 LEU A N 1
ATOM 5748 C CA . LEU A 1 410 ? 48.436 11.669 -40.595 1.00 23.19 374 LEU A CA 1
ATOM 5749 C C . LEU A 1 410 ? 49.754 11.844 -41.345 1.00 28.33 374 LEU A C 1
ATOM 5750 O O . LEU A 1 410 ? 50.822 11.897 -40.731 1.00 34.04 374 LEU A O 1
ATOM 5766 N N . PRO A 1 411 ? 49.707 11.986 -42.677 1.00 35.58 375 PRO A N 1
ATOM 5767 C CA . PRO A 1 411 ? 50.947 12.034 -43.462 1.00 38.88 375 PRO A CA 1
ATOM 5768 C C . PRO A 1 411 ? 51.716 13.348 -43.337 1.00 37.13 375 PRO A C 1
ATOM 5769 O O . PRO A 1 411 ? 51.209 14.306 -42.751 1.00 46.19 375 PRO A O 1
ATOM 5780 N N . THR A 1 421 ? 38.267 21.308 -56.646 1.00 40.76 385 THR A N 1
ATOM 5781 C CA . THR A 1 421 ? 37.906 19.947 -56.273 1.00 40.98 385 THR A CA 1
ATOM 5782 C C . THR A 1 421 ? 36.494 19.866 -55.688 1.00 46.63 385 THR A C 1
ATOM 5783 O O . THR A 1 421 ? 35.965 18.767 -55.503 1.00 48.28 385 THR A O 1
ATOM 5787 N N . SER A 1 422 ? 35.886 21.014 -55.378 1.00 34.77 386 SER A N 1
ATOM 5788 C CA . SER A 1 422 ? 34.507 21.028 -54.901 1.00 27.03 386 SER A CA 1
ATOM 5789 C C . SER A 1 422 ? 33.774 22.259 -55.420 1.00 26.61 386 SER A C 1
ATOM 5790 O O . SER A 1 422 ? 34.381 23.251 -55.831 1.00 30.97 386 SER A O 1
ATOM 5798 N N . VAL A 1 423 ? 32.447 22.156 -55.412 1.00 20.06 387 VAL A N 1
ATOM 5799 C CA . VAL A 1 423 ? 31.541 23.216 -55.844 1.00 22.15 387 VAL A CA 1
ATOM 5800 C C . VAL A 1 423 ? 30.979 23.907 -54.606 1.00 18.60 387 VAL A C 1
ATOM 5801 O O . VAL A 1 423 ? 30.394 23.249 -53.741 1.00 18.93 387 VAL A O 1
ATOM 5814 N N . LYS A 1 424 ? 31.125 25.226 -54.526 1.00 20.20 388 LYS A N 1
ATOM 5815 C CA . LYS A 1 424 ? 30.557 25.974 -53.409 1.00 18.18 388 LYS A CA 1
ATOM 5816 C C . LYS A 1 424 ? 29.066 26.190 -53.643 1.00 18.70 388 LYS A C 1
ATOM 5817 O O . LYS A 1 424 ? 28.656 26.695 -54.694 1.00 21.47 388 LYS A O 1
ATOM 5826 N N . VAL A 1 425 ? 28.263 25.814 -52.651 1.00 17.71 389 VAL A N 1
ATOM 5827 C CA . VAL A 1 425 ? 26.806 25.907 -52.720 1.00 19.00 389 VAL A CA 1
ATOM 5828 C C . VAL A 1 425 ? 26.325 26.826 -51.599 1.00 19.97 389 VAL A C 1
ATOM 5829 O O . VAL A 1 425 ? 26.451 26.495 -50.412 1.00 20.51 389 VAL A O 1
ATOM 5842 N N . ASP A 1 426 ? 25.763 27.967 -51.980 1.00 19.78 390 ASP A N 1
ATOM 5843 C CA . ASP A 1 426 ? 25.234 28.950 -51.036 1.00 20.34 390 ASP A CA 1
ATOM 5844 C C . ASP A 1 426 ? 23.787 28.576 -50.754 1.00 20.83 390 ASP A C 1
ATOM 5845 O O . ASP A 1 426 ? 22.931 28.686 -51.639 1.00 23.38 390 ASP A O 1
ATOM 5854 N N . LEU A 1 427 ? 23.509 28.148 -49.525 1.00 21.46 391 LEU A N 1
ATOM 5855 C CA . LEU A 1 427 ? 22.155 27.777 -49.145 1.00 21.85 391 LEU A CA 1
ATOM 5856 C C . LEU A 1 427 ? 21.308 28.993 -48.781 1.00 25.69 391 LEU A C 1
ATOM 5857 O O . LEU A 1 427 ? 20.089 28.848 -48.635 1.00 31.76 391 LEU A O 1
ATOM 5873 N N . LYS A 1 428 ? 21.919 30.178 -48.665 1.00 25.39 392 LYS A N 1
ATOM 5874 C CA . LYS A 1 428 ? 21.214 31.401 -48.288 1.00 23.29 392 LYS A CA 1
ATOM 5875 C C . LYS A 1 428 ? 20.598 32.028 -49.526 1.00 29.23 392 LYS A C 1
ATOM 5876 O O . LYS A 1 428 ? 20.780 33.218 -49.824 1.00 31.00 392 LYS A O 1
ATOM 5895 N N . ARG A 1 429 ? 19.923 31.203 -50.279 1.00 27.69 393 ARG A N 1
ATOM 5896 C CA . ARG A 1 429 ? 19.249 31.576 -51.505 1.00 28.22 393 ARG A CA 1
ATOM 5897 C C . ARG A 1 429 ? 17.904 30.881 -51.444 1.00 25.28 393 ARG A C 1
ATOM 5898 O O . ARG A 1 429 ? 17.715 29.970 -50.631 1.00 27.18 393 ARG A O 1
ATOM 5919 N N . PRO A 1 430 ? 16.955 31.276 -52.283 1.00 23.29 394 PRO A N 1
ATOM 5920 C CA . PRO A 1 430 ? 15.711 30.508 -52.380 1.00 25.79 394 PRO A CA 1
ATOM 5921 C C . PRO A 1 430 ? 16.028 29.051 -52.687 1.00 26.55 394 PRO A C 1
ATOM 5922 O O . PRO A 1 430 ? 16.942 28.734 -53.451 1.00 23.96 394 PRO A O 1
ATOM 5933 N N . ILE A 1 431 ? 15.288 28.143 -52.055 1.00 23.22 395 ILE A N 1
ATOM 5934 C CA . ILE A 1 431 ? 15.636 26.738 -52.211 1.00 23.88 395 ILE A CA 1
ATOM 5935 C C . ILE A 1 431 ? 15.525 26.302 -53.667 1.00 20.49 395 ILE A C 1
ATOM 5936 O O . ILE A 1 431 ? 16.242 25.396 -54.106 1.00 22.45 395 ILE A O 1
ATOM 5952 N N . ASP A 1 432 ? 14.656 26.940 -54.447 1.00 21.02 396 ASP A N 1
ATOM 5953 C CA . ASP A 1 432 ? 14.554 26.538 -55.844 1.00 21.29 396 ASP A CA 1
ATOM 5954 C C . ASP A 1 432 ? 15.807 26.901 -56.633 1.00 23.43 396 ASP A C 1
ATOM 5955 O O . ASP A 1 432 ? 16.146 26.214 -57.606 1.00 22.53 396 ASP A O 1
ATOM 5964 N N . LYS A 1 433 ? 16.511 27.964 -56.238 1.00 21.03 397 LYS A N 1
ATOM 5965 C CA . LYS A 1 433 ? 17.784 28.279 -56.881 1.00 20.54 397 LYS A CA 1
ATOM 5966 C C . LYS A 1 433 ? 18.869 27.284 -56.477 1.00 20.96 397 LYS A C 1
ATOM 5967 O O . LYS A 1 433 ? 19.760 26.977 -57.283 1.00 20.26 397 LYS A O 1
ATOM 5986 N N . VAL A 1 434 ? 18.835 26.793 -55.235 1.00 18.46 398 VAL A N 1
ATOM 5987 C CA . VAL A 1 434 ? 19.789 25.773 -54.827 1.00 17.75 398 VAL A CA 1
ATOM 5988 C C . VAL A 1 434 ? 19.563 24.513 -55.638 1.00 20.75 398 VAL A C 1
ATOM 5989 O O . VAL A 1 434 ? 20.513 23.887 -56.122 1.00 20.30 398 VAL A O 1
ATOM 6002 N N . ARG A 1 435 ? 18.292 24.119 -55.795 1.00 20.51 399 ARG A N 1
ATOM 6003 C CA . ARG A 1 435 ? 17.974 22.959 -56.620 1.00 20.35 399 ARG A CA 1
ATOM 6004 C C . ARG A 1 435 ? 18.489 23.162 -58.036 1.00 19.37 399 ARG A C 1
ATOM 6005 O O . ARG A 1 435 ? 19.074 22.238 -58.629 1.00 20.08 399 ARG A O 1
ATOM 6026 N N A GLN A 1 436 ? 18.293 24.362 -58.592 0.58 20.23 400 GLN A N 1
ATOM 6027 N N B GLN A 1 436 ? 18.294 24.363 -58.592 0.42 19.85 400 GLN A N 1
ATOM 6028 C CA A GLN A 1 436 ? 18.775 24.640 -59.938 0.58 20.62 400 GLN A CA 1
ATOM 6029 C CA B GLN A 1 436 ? 18.781 24.648 -59.936 0.42 20.74 400 GLN A CA 1
ATOM 6030 C C A GLN A 1 436 ? 20.290 24.485 -60.029 0.58 22.69 400 GLN A C 1
ATOM 6031 C C B GLN A 1 436 ? 20.292 24.478 -60.023 0.42 22.40 400 GLN A C 1
ATOM 6032 O O A GLN A 1 436 ? 20.802 23.920 -61.003 0.58 24.01 400 GLN A O 1
ATOM 6033 O O B GLN A 1 436 ? 20.801 23.903 -60.993 0.42 23.67 400 GLN A O 1
ATOM 6059 N N . GLN A 1 437 ? 21.028 24.972 -59.025 1.00 20.62 401 GLN A N 1
ATOM 6060 C CA . GLN A 1 437 ? 22.480 24.822 -59.051 1.00 20.63 401 GLN A CA 1
ATOM 6061 C C . GLN A 1 437 ? 22.877 23.353 -58.991 1.00 21.76 401 GLN A C 1
ATOM 6062 O O . GLN A 1 437 ? 23.687 22.879 -59.795 1.00 21.19 401 GLN A O 1
ATOM 6077 N N . LEU A 1 438 ? 22.305 22.613 -58.056 1.00 19.29 402 LEU A N 1
ATOM 6078 C CA . LEU A 1 438 ? 22.668 21.209 -57.935 1.00 17.36 402 LEU A CA 1
ATOM 6079 C C . LEU A 1 438 ? 22.351 20.433 -59.210 1.00 19.70 402 LEU A C 1
ATOM 6080 O O . LEU A 1 438 ? 23.060 19.475 -59.543 1.00 19.45 402 LEU A O 1
ATOM 6096 N N . SER A 1 439 ? 21.294 20.820 -59.933 1.00 19.90 403 SER A N 1
ATOM 6097 C CA . SER A 1 439 ? 20.902 20.089 -61.133 1.00 19.46 403 SER A CA 1
ATOM 6098 C C . SER A 1 439 ? 21.957 20.170 -62.225 1.00 21.31 403 SER A C 1
ATOM 6099 O O . SER A 1 439 ? 21.922 19.373 -63.166 1.00 22.09 403 SER A O 1
ATOM 6107 N N A GLN A 1 440 ? 22.902 21.101 -62.107 0.59 20.67 404 GLN A N 1
ATOM 6108 N N B GLN A 1 440 ? 22.902 21.092 -62.128 0.41 20.98 404 GLN A N 1
ATOM 6109 C CA A GLN A 1 440 ? 23.955 21.286 -63.098 0.59 21.54 404 GLN A CA 1
ATOM 6110 C CA B GLN A 1 440 ? 23.917 21.233 -63.162 0.41 21.71 404 GLN A CA 1
ATOM 6111 C C A GLN A 1 440 ? 25.033 20.208 -63.029 0.59 20.05 404 GLN A C 1
ATOM 6112 C C B GLN A 1 440 ? 25.104 20.293 -62.959 0.41 20.58 404 GLN A C 1
ATOM 6113 O O A GLN A 1 440 ? 25.845 20.105 -63.956 0.59 24.42 404 GLN A O 1
ATOM 6114 O O B GLN A 1 440 ? 26.089 20.395 -63.702 0.41 22.15 404 GLN A O 1
ATOM 6141 N N . TYR A 1 441 ? 25.041 19.389 -61.981 1.00 19.82 405 TYR A N 1
ATOM 6142 C CA . TYR A 1 441 ? 26.174 18.527 -61.685 1.00 21.07 405 TYR A CA 1
ATOM 6143 C C . TYR A 1 441 ? 25.785 17.057 -61.604 1.00 20.02 405 TYR A C 1
ATOM 6144 O O . TYR A 1 441 ? 24.657 16.714 -61.224 1.00 21.03 405 TYR A O 1
ATOM 6162 N N . PRO A 1 442 ? 26.718 16.160 -61.917 1.00 19.75 406 PRO A N 1
ATOM 6163 C CA . PRO A 1 442 ? 26.434 14.727 -61.807 1.00 20.18 406 PRO A CA 1
ATOM 6164 C C . PRO A 1 442 ? 26.576 14.217 -60.380 1.00 17.97 406 PRO A C 1
ATOM 6165 O O . PRO A 1 442 ? 27.232 14.824 -59.526 1.00 19.47 406 PRO A O 1
ATOM 6176 N N . VAL A 1 443 ? 25.978 13.050 -60.136 1.00 17.66 407 VAL A N 1
ATOM 6177 C CA . VAL A 1 443 ? 26.199 12.385 -58.866 1.00 15.87 407 VAL A CA 1
ATOM 6178 C C . VAL A 1 443 ? 27.692 12.118 -58.721 1.00 17.94 407 VAL A C 1
ATOM 6179 O O . VAL A 1 443 ? 28.418 11.950 -59.709 1.00 18.91 407 VAL A O 1
ATOM 6192 N N . GLY A 1 444 ? 28.162 12.126 -57.473 1.00 17.07 408 GLY A N 1
ATOM 6193 C CA . GLY A 1 444 ? 29.578 12.040 -57.190 1.00 17.22 408 GLY A CA 1
ATOM 6194 C C . GLY A 1 444 ? 30.283 13.370 -57.051 1.00 17.57 408 GLY A C 1
ATOM 6195 O O . GLY A 1 444 ? 31.423 13.401 -56.578 1.00 18.38 408 GLY A O 1
ATOM 6199 N N . THR A 1 445 ? 29.648 14.467 -57.448 1.00 15.98 409 THR A N 1
ATOM 6200 C CA . THR A 1 445 ? 30.241 15.790 -57.307 1.00 16.01 409 THR A CA 1
ATOM 6201 C C . THR A 1 445 ? 30.355 16.143 -55.834 1.00 16.87 409 THR A C 1
ATOM 6202 O O . THR A 1 445 ? 29.407 15.970 -55.066 1.00 17.09 409 THR A O 1
ATOM 6213 N N . ARG A 1 446 ? 31.517 16.658 -55.439 1.00 18.06 410 ARG A N 1
ATOM 6214 C CA . ARG A 1 446 ? 31.694 17.111 -54.073 1.00 17.34 410 ARG A CA 1
ATOM 6215 C C . ARG A 1 446 ? 31.286 18.575 -54.000 1.00 17.41 410 ARG A C 1
ATOM 6216 O O . ARG A 1 446 ? 31.682 19.379 -54.841 1.00 18.60 410 ARG A O 1
ATOM 6237 N N . VAL A 1 447 ? 30.497 18.903 -52.985 1.00 16.73 411 VAL A N 1
ATOM 6238 C CA . VAL A 1 447 ? 30.010 20.253 -52.745 1.00 16.87 411 VAL A CA 1
ATOM 6239 C C . VAL A 1 447 ? 30.453 20.712 -51.359 1.00 16.55 411 VAL A C 1
ATOM 6240 O O . VAL A 1 447 ? 30.790 19.914 -50.480 1.00 17.59 411 VAL A O 1
ATOM 6253 N N A MET A 1 448 ? 30.421 22.030 -51.172 0.58 16.90 412 MET A N 1
ATOM 6254 N N B MET A 1 448 ? 30.475 22.036 -51.195 0.42 16.88 412 MET A N 1
ATOM 6255 C CA A MET A 1 448 ? 30.723 22.659 -49.891 0.58 15.76 412 MET A CA 1
ATOM 6256 C CA B MET A 1 448 ? 30.724 22.694 -49.919 0.42 16.25 412 MET A CA 1
ATOM 6257 C C A MET A 1 448 ? 29.570 23.603 -49.582 0.58 15.43 412 MET A C 1
ATOM 6258 C C B MET A 1 448 ? 29.514 23.566 -49.632 0.42 15.43 412 MET A C 1
ATOM 6259 O O A MET A 1 448 ? 29.377 24.603 -50.277 0.58 17.94 412 MET A O 1
ATOM 6260 O O B MET A 1 448 ? 29.211 24.477 -50.407 0.42 16.88 412 MET A O 1
ATOM 6287 N N . LEU A 1 449 ? 28.812 23.270 -48.538 1.00 15.10 413 LEU A N 1
ATOM 6288 C CA . LEU A 1 449 ? 27.567 23.959 -48.213 1.00 17.62 413 LEU A CA 1
ATOM 6289 C C . LEU A 1 449 ? 27.793 25.112 -47.247 1.00 16.50 413 LEU A C 1
ATOM 6290 O O . LEU A 1 449 ? 28.520 24.973 -46.251 1.00 16.75 413 LEU A O 1
ATOM 6306 N N . ASN A 1 450 ? 27.108 26.225 -47.517 1.00 18.10 414 ASN A N 1
ATOM 6307 C CA . ASN A 1 450 ? 27.216 27.440 -46.713 1.00 16.50 414 ASN A CA 1
ATOM 6308 C C . ASN A 1 450 ? 25.828 28.027 -46.522 1.00 18.25 414 ASN A C 1
ATOM 6309 O O . ASN A 1 450 ? 25.251 28.568 -47.462 1.00 21.16 414 ASN A O 1
ATOM 6320 N N . GLY A 1 451 ? 25.310 27.957 -45.298 1.00 17.63 415 GLY A N 1
ATOM 6321 C CA . GLY A 1 451 ? 24.021 28.552 -44.997 1.00 18.21 415 GLY A CA 1
ATOM 6322 C C . GLY A 1 451 ? 23.219 27.716 -44.015 1.00 16.30 415 GLY A C 1
ATOM 6323 O O . GLY A 1 451 ? 23.783 26.985 -43.198 1.00 17.18 415 GLY A O 1
ATOM 6327 N N . THR A 1 452 ? 21.895 27.841 -44.103 1.00 18.85 416 THR A N 1
ATOM 6328 C CA . THR A 1 452 ? 20.981 27.268 -43.121 1.00 16.34 416 THR A CA 1
ATOM 6329 C C . THR A 1 452 ? 20.609 25.831 -43.470 1.00 17.20 416 THR A C 1
ATOM 6330 O O . THR A 1 452 ? 20.299 25.516 -44.626 1.00 16.71 416 THR A O 1
ATOM 6341 N N . LEU A 1 453 ? 20.626 24.976 -42.453 1.00 15.93 417 LEU A N 1
ATOM 6342 C CA . LEU A 1 453 ? 20.044 23.644 -42.495 1.00 15.81 417 LEU A CA 1
ATOM 6343 C C . LEU A 1 453 ? 18.948 23.555 -41.442 1.00 16.64 417 LEU A C 1
ATOM 6344 O O . LEU A 1 453 ? 19.106 24.061 -40.323 1.00 16.68 417 LEU A O 1
ATOM 6360 N N . ILE A 1 454 ? 17.862 22.881 -41.786 1.00 16.77 418 ILE A N 1
ATOM 6361 C CA . ILE A 1 454 ? 16.834 22.507 -40.823 1.00 16.55 418 ILE A CA 1
ATOM 6362 C C . ILE A 1 454 ? 17.060 21.053 -40.438 1.00 15.83 418 ILE A C 1
ATOM 6363 O O . ILE A 1 454 ? 17.122 20.175 -41.303 1.00 16.14 418 ILE A O 1
ATOM 6379 N N . VAL A 1 455 ? 17.182 20.794 -39.141 1.00 14.79 419 VAL A N 1
ATOM 6380 C CA . VAL A 1 455 ? 17.595 19.491 -38.633 1.00 15.80 419 VAL A CA 1
ATOM 6381 C C . VAL A 1 455 ? 16.370 18.740 -38.132 1.00 14.72 419 VAL A C 1
ATOM 6382 O O . VAL A 1 455 ? 15.621 19.256 -37.290 1.00 16.98 419 VAL A O 1
ATOM 6395 N N . ALA A 1 456 ? 16.155 17.548 -38.674 1.00 16.15 420 ALA A N 1
ATOM 6396 C CA . ALA A 1 456 ? 15.009 16.722 -38.306 1.00 16.93 420 ALA A CA 1
ATOM 6397 C C . ALA A 1 456 ? 15.384 15.274 -38.546 1.00 15.79 420 ALA A C 1
ATOM 6398 O O . ALA A 1 456 ? 15.805 14.912 -39.647 1.00 15.60 420 ALA A O 1
ATOM 6405 N N . ALA A 1 457 ? 15.225 14.434 -37.519 1.00 15.91 421 ALA A N 1
ATOM 6406 C CA . ALA A 1 457 ? 15.546 13.015 -37.636 1.00 15.71 421 ALA A CA 1
ATOM 6407 C C . ALA A 1 457 ? 14.303 12.152 -37.408 1.00 15.58 421 ALA A C 1
ATOM 6408 O O . ALA A 1 457 ? 13.211 12.554 -37.795 1.00 15.38 421 ALA A O 1
ATOM 6415 N N . ASP A 1 458 ? 14.450 10.983 -36.763 1.00 15.23 422 ASP A N 1
ATOM 6416 C CA . ASP A 1 458 ? 13.400 9.967 -36.797 1.00 13.98 422 ASP A CA 1
ATOM 6417 C C . ASP A 1 458 ? 12.112 10.433 -36.124 1.00 16.35 422 ASP A C 1
ATOM 6418 O O . ASP A 1 458 ? 11.026 10.307 -36.705 1.00 16.62 422 ASP A O 1
ATOM 6427 N N A ILE A 1 459 ? 12.205 10.978 -34.912 0.53 15.65 423 ILE A N 1
ATOM 6428 N N B ILE A 1 459 ? 12.201 10.907 -34.872 0.47 16.85 423 ILE A N 1
ATOM 6429 C CA A ILE A 1 459 ? 10.993 11.309 -34.168 0.53 18.81 423 ILE A CA 1
ATOM 6430 C CA B ILE A 1 459 ? 10.999 11.338 -34.155 0.47 18.65 423 ILE A CA 1
ATOM 6431 C C A ILE A 1 459 ? 10.299 12.518 -34.777 0.53 18.17 423 ILE A C 1
ATOM 6432 C C B ILE A 1 459 ? 10.316 12.455 -34.915 0.47 17.61 423 ILE A C 1
ATOM 6433 O O A ILE A 1 459 ? 9.065 12.582 -34.826 0.53 15.48 423 ILE A O 1
ATOM 6434 O O B ILE A 1 459 ? 9.113 12.400 -35.195 0.47 20.32 423 ILE A O 1
ATOM 6465 N N . ALA A 1 460 ? 11.075 13.513 -35.220 1.00 17.48 424 ALA A N 1
ATOM 6466 C CA . ALA A 1 460 ? 10.495 14.674 -35.872 1.00 17.00 424 ALA A CA 1
ATOM 6467 C C . ALA A 1 460 ? 9.772 14.289 -37.154 1.00 16.26 424 ALA A C 1
ATOM 6468 O O . ALA A 1 460 ? 8.664 14.774 -37.410 1.00 17.76 424 ALA A O 1
ATOM 6475 N N . HIS A 1 461 ? 10.383 13.426 -37.975 1.00 16.05 425 HIS A N 1
ATOM 6476 C CA . HIS A 1 461 ? 9.719 12.980 -39.197 1.00 16.70 425 HIS A CA 1
ATOM 6477 C C . HIS A 1 461 ? 8.422 12.250 -38.871 1.00 16.73 425 HIS A C 1
ATOM 6478 O O . HIS A 1 461 ? 7.395 12.483 -39.513 1.00 17.18 425 HIS A O 1
ATOM 6492 N N . ALA A 1 462 ? 8.453 11.361 -37.877 1.00 16.58 426 ALA A N 1
ATOM 6493 C CA . ALA A 1 462 ? 7.240 10.633 -37.506 1.00 17.71 426 ALA A CA 1
ATOM 6494 C C . ALA A 1 462 ? 6.155 11.578 -37.002 1.00 17.88 426 ALA A C 1
ATOM 6495 O O . ALA A 1 462 ? 4.981 11.432 -37.362 1.00 20.03 426 ALA A O 1
ATOM 6502 N N . LYS A 1 463 ? 6.518 12.571 -36.187 1.00 18.87 427 LYS A N 1
ATOM 6503 C CA . LYS A 1 463 ? 5.521 13.507 -35.679 1.00 18.98 427 LYS A CA 1
ATOM 6504 C C . LYS A 1 463 ? 4.911 14.341 -36.801 1.00 20.64 427 LYS A C 1
ATOM 6505 O O . LYS A 1 463 ? 3.708 14.632 -36.789 1.00 22.46 427 LYS A O 1
ATOM 6514 N N . ILE A 1 464 ? 5.734 14.763 -37.762 1.00 20.30 428 ILE A N 1
ATOM 6515 C CA . ILE A 1 464 ? 5.241 15.567 -38.869 1.00 22.57 428 ILE A CA 1
ATOM 6516 C C . ILE A 1 464 ? 4.328 14.746 -39.766 1.00 21.22 428 ILE A C 1
ATOM 6517 O O . ILE A 1 464 ? 3.282 15.238 -40.209 1.00 21.44 428 ILE A O 1
ATOM 6534 N N . LYS A 1 465 ? 4.684 13.489 -40.037 1.00 19.03 429 LYS A N 1
ATOM 6535 C CA . LYS A 1 465 ? 3.782 12.635 -40.804 1.00 18.87 429 LYS A CA 1
ATOM 6536 C C . LYS A 1 465 ? 2.454 12.474 -40.080 1.00 22.70 429 LYS A C 1
ATOM 6537 O O . LYS A 1 465 ? 1.392 12.511 -40.706 1.00 22.99 429 LYS A O 1
ATOM 6556 N N . GLU A 1 466 ? 2.497 12.278 -38.761 1.00 23.16 430 GLU A N 1
ATOM 6557 C CA . GLU A 1 466 ? 1.264 12.134 -37.995 1.00 27.23 430 GLU A CA 1
ATOM 6558 C C . GLU A 1 466 ? 0.401 13.382 -38.115 1.00 29.09 430 GLU A C 1
ATOM 6559 O O . GLU A 1 466 ? -0.827 13.290 -38.251 1.00 26.50 430 GLU A O 1
ATOM 6571 N N . MET A 1 467 ? 1.021 14.564 -38.058 1.00 23.30 431 MET A N 1
ATOM 6572 C CA . MET A 1 467 ? 0.265 15.796 -38.258 1.00 23.25 431 MET A CA 1
ATOM 6573 C C . MET A 1 467 ? -0.389 15.820 -39.629 1.00 26.08 431 MET A C 1
ATOM 6574 O O . MET A 1 467 ? -1.550 16.228 -39.772 1.00 26.96 431 MET A O 1
ATOM 6588 N N . MET A 1 468 ? 0.341 15.390 -40.656 1.00 25.43 432 MET A N 1
ATOM 6589 C CA . MET A 1 468 ? -0.203 15.418 -42.009 1.00 24.66 432 MET A CA 1
ATOM 6590 C C . MET A 1 468 ? -1.330 14.407 -42.157 1.00 27.63 432 MET A C 1
ATOM 6591 O O . MET A 1 468 ? -2.336 14.687 -42.822 1.00 28.17 432 MET A O 1
ATOM 6605 N N . ASP A 1 469 ? -1.185 13.240 -41.518 1.00 25.44 433 ASP A N 1
ATOM 6606 C CA . ASP A 1 469 ? -2.236 12.227 -41.544 1.00 25.81 433 ASP A CA 1
ATOM 6607 C C . ASP A 1 469 ? -3.501 12.742 -40.877 1.00 29.20 433 ASP A C 1
ATOM 6608 O O . ASP A 1 469 ? -4.600 12.280 -41.192 1.00 32.13 433 ASP A O 1
ATOM 6617 N N . ASN A 1 470 ? -3.363 13.679 -39.947 1.00 29.51 434 ASN A N 1
ATOM 6618 C CA . ASN A 1 470 ? -4.496 14.314 -39.290 1.00 32.63 434 ASN A CA 1
ATOM 6619 C C . ASN A 1 470 ? -4.928 15.606 -39.974 1.00 35.33 434 ASN A C 1
ATOM 6620 O O . ASN A 1 470 ? -5.647 16.406 -39.365 1.00 36.74 434 ASN A O 1
ATOM 6631 N N . GLY A 1 471 ? -4.510 15.822 -41.222 1.00 30.17 435 GLY A N 1
ATOM 6632 C CA . GLY A 1 471 ? -4.992 16.929 -42.024 1.00 34.55 435 GLY A CA 1
ATOM 6633 C C . GLY A 1 471 ? -4.196 18.213 -41.933 1.00 33.61 435 GLY A C 1
ATOM 6634 O O . GLY A 1 471 ? -4.593 19.205 -42.557 1.00 31.94 435 GLY A O 1
ATOM 6638 N N . GLU A 1 472 ? -3.083 18.235 -41.196 1.00 31.36 436 GLU A N 1
ATOM 6639 C CA . GLU A 1 472 ? -2.329 19.476 -41.113 1.00 31.52 436 GLU A CA 1
ATOM 6640 C C . GLU A 1 472 ? -1.351 19.564 -42.277 1.00 28.00 436 GLU A C 1
ATOM 6641 O O . GLU A 1 472 ? -0.973 18.549 -42.865 1.00 28.20 436 GLU A O 1
ATOM 6653 N N . PRO A 1 473 ? -0.949 20.770 -42.663 1.00 29.17 437 PRO A N 1
ATOM 6654 C CA . PRO A 1 473 ? 0.022 20.907 -43.755 1.00 26.27 437 PRO A CA 1
ATOM 6655 C C . PRO A 1 473 ? 1.417 20.508 -43.298 1.00 24.08 437 PRO A C 1
ATOM 6656 O O . PRO A 1 473 ? 1.730 20.500 -42.108 1.00 28.65 437 PRO A O 1
ATOM 6667 N N . LEU A 1 474 ? 2.255 20.146 -44.268 1.00 24.69 438 LEU A N 1
ATOM 6668 C CA . LEU A 1 474 ? 3.689 20.080 -44.004 1.00 21.83 438 LEU A CA 1
ATOM 6669 C C . LEU A 1 474 ? 4.145 21.449 -43.493 1.00 21.38 438 LEU A C 1
ATOM 6670 O O . LEU A 1 474 ? 3.843 22.469 -44.128 1.00 24.03 438 LEU A O 1
ATOM 6686 N N . PRO A 1 475 ? 4.864 21.519 -42.365 1.00 22.11 439 PRO A N 1
ATOM 6687 C CA . PRO A 1 475 ? 5.225 22.832 -41.812 1.00 22.13 439 PRO A CA 1
ATOM 6688 C C . PRO A 1 475 ? 6.108 23.618 -42.762 1.00 20.93 439 PRO A C 1
ATOM 6689 O O . PRO A 1 475 ? 6.938 23.057 -43.477 1.00 22.37 439 PRO A O 1
ATOM 6700 N N . GLU A 1 476 ? 5.930 24.942 -42.729 1.00 23.27 440 GLU A N 1
ATOM 6701 C CA . GLU A 1 476 ? 6.718 25.830 -43.573 1.00 22.33 440 GLU A CA 1
ATOM 6702 C C . GLU A 1 476 ? 8.213 25.651 -43.336 1.00 23.87 440 GLU A C 1
ATOM 6703 O O . GLU A 1 476 ? 9.001 25.760 -44.282 1.00 22.27 440 GLU A O 1
ATOM 6715 N N . TYR A 1 477 ? 8.628 25.374 -42.094 1.00 22.45 441 TYR A N 1
ATOM 6716 C CA . TYR A 1 477 ? 10.055 25.227 -41.834 1.00 20.48 441 TYR A CA 1
ATOM 6717 C C . TYR A 1 477 ? 10.651 23.991 -42.487 1.00 22.55 441 TYR A C 1
ATOM 6718 O O . TYR A 1 477 ? 11.872 23.839 -42.457 1.00 23.01 441 TYR A O 1
ATOM 6736 N N . MET A 1 478 ? 9.834 23.096 -43.059 1.00 19.55 442 MET A N 1
ATOM 6737 C CA . MET A 1 478 ? 10.352 21.971 -43.824 1.00 18.58 442 MET A CA 1
ATOM 6738 C C . MET A 1 478 ? 10.526 22.288 -45.302 1.00 19.79 442 MET A C 1
ATOM 6739 O O . MET A 1 478 ? 10.960 21.409 -46.060 1.00 20.76 442 MET A O 1
ATOM 6753 N N . LYS A 1 479 ? 10.222 23.519 -45.714 1.00 19.86 443 LYS A N 1
ATOM 6754 C CA . LYS A 1 479 ? 10.218 23.907 -47.113 1.00 21.38 443 LYS A CA 1
ATOM 6755 C C . LYS A 1 479 ? 11.250 24.976 -47.445 1.00 20.61 443 LYS A C 1
ATOM 6756 O O . LYS A 1 479 ? 11.398 25.313 -48.621 1.00 24.09 443 LYS A O 1
ATOM 6775 N N . THR A 1 480 ? 11.968 25.514 -46.461 1.00 21.87 444 THR A N 1
ATOM 6776 C CA . THR A 1 480 ? 12.786 26.705 -46.690 1.00 21.76 444 THR A CA 1
ATOM 6777 C C . THR A 1 480 ? 14.275 26.405 -46.884 1.00 22.86 444 THR A C 1
ATOM 6778 O O . THR A 1 480 ? 14.966 27.201 -47.536 1.00 23.22 444 THR A O 1
ATOM 6789 N N . SER A 1 481 ? 14.774 25.290 -46.367 1.00 21.38 445 SER A N 1
ATOM 6790 C CA . SER A 1 481 ? 16.197 24.966 -46.346 1.00 19.61 445 SER A CA 1
ATOM 6791 C C . SER A 1 481 ? 16.340 23.468 -46.524 1.00 19.77 445 SER A C 1
ATOM 6792 O O . SER A 1 481 ? 15.406 22.712 -46.228 1.00 19.73 445 SER A O 1
ATOM 6800 N N . PRO A 1 482 ? 17.521 22.988 -46.920 1.00 17.88 446 PRO A N 1
ATOM 6801 C CA . PRO A 1 482 ? 17.755 21.543 -46.905 1.00 18.35 446 PRO A CA 1
ATOM 6802 C C . PRO A 1 482 ? 17.564 20.972 -45.510 1.00 16.71 446 PRO A C 1
ATOM 6803 O O . PRO A 1 482 ? 17.813 21.647 -44.505 1.00 17.38 446 PRO A O 1
ATOM 6814 N N . ILE A 1 483 ? 17.132 19.721 -45.465 1.00 15.32 447 ILE A N 1
ATOM 6815 C CA . ILE A 1 483 ? 16.887 18.988 -44.229 1.00 14.95 447 ILE A CA 1
ATOM 6816 C C . ILE A 1 483 ? 18.112 18.131 -43.922 1.00 14.51 447 ILE A C 1
ATOM 6817 O O . ILE A 1 483 ? 18.458 17.217 -44.685 1.00 16.59 447 ILE A O 1
ATOM 6833 N N . TYR A 1 484 ? 18.721 18.381 -42.761 1.00 14.05 448 TYR A N 1
ATOM 6834 C CA . TYR A 1 484 ? 19.857 17.622 -42.254 1.00 14.01 448 TYR A CA 1
ATOM 6835 C C . TYR A 1 484 ? 19.333 16.639 -41.218 1.00 13.30 448 TYR A C 1
ATOM 6836 O O . TYR A 1 484 ? 18.751 17.055 -40.202 1.00 14.80 448 TYR A O 1
ATOM 6854 N N . TYR A 1 485 ? 19.522 15.348 -41.463 1.00 13.09 449 TYR A N 1
ATOM 6855 C CA . TYR A 1 485 ? 19.114 14.352 -40.479 1.00 12.35 449 TYR A CA 1
ATOM 6856 C C . TYR A 1 485 ? 20.249 14.211 -39.472 1.00 13.18 449 TYR A C 1
ATOM 6857 O O . TYR A 1 485 ? 21.318 13.693 -39.812 1.00 13.13 449 TYR A O 1
ATOM 6875 N N . ALA A 1 486 ? 20.038 14.653 -38.228 1.00 12.43 450 ALA A N 1
ATOM 6876 C CA . ALA A 1 486 ? 21.111 14.606 -37.245 1.00 12.35 450 ALA A CA 1
ATOM 6877 C C . ALA A 1 486 ? 20.511 14.831 -35.866 1.00 13.78 450 ALA A C 1
ATOM 6878 O O . ALA A 1 486 ? 19.421 15.395 -35.732 1.00 15.02 450 ALA A O 1
ATOM 6885 N N . GLY A 1 487 ? 21.271 14.433 -34.846 1.00 14.33 451 GLY A N 1
ATOM 6886 C CA . GLY A 1 487 ? 20.931 14.709 -33.464 1.00 15.15 451 GLY A CA 1
ATOM 6887 C C . GLY A 1 487 ? 22.176 15.096 -32.691 1.00 12.67 451 GLY A C 1
ATOM 6888 O O . GLY A 1 487 ? 23.116 14.307 -32.573 1.00 14.27 451 GLY A O 1
ATOM 6892 N N . PRO A 1 488 ? 22.218 16.305 -32.152 1.00 13.46 452 PRO A N 1
ATOM 6893 C CA . PRO A 1 488 ? 23.463 16.794 -31.555 1.00 14.64 452 PRO A CA 1
ATOM 6894 C C . PRO A 1 488 ? 23.733 16.227 -30.173 1.00 13.55 452 PRO A C 1
ATOM 6895 O O . PRO A 1 488 ? 22.821 15.964 -29.390 1.00 15.91 452 PRO A O 1
ATOM 6906 N N . ALA A 1 489 ? 25.016 16.059 -29.885 1.00 13.72 453 ALA A N 1
ATOM 6907 C CA . ALA A 1 489 ? 25.473 15.890 -28.513 1.00 14.73 453 ALA A CA 1
ATOM 6908 C C . ALA A 1 489 ? 25.468 17.239 -27.787 1.00 14.48 453 ALA A C 1
ATOM 6909 O O . ALA A 1 489 ? 25.220 18.301 -28.374 1.00 15.62 453 ALA A O 1
ATOM 6916 N N . LYS A 1 490 ? 25.712 17.196 -26.478 1.00 14.73 454 LYS A N 1
ATOM 6917 C CA . LYS A 1 490 ? 25.597 18.402 -25.664 1.00 15.63 454 LYS A CA 1
ATOM 6918 C C . LYS A 1 490 ? 26.674 19.426 -26.020 1.00 16.03 454 LYS A C 1
ATOM 6919 O O . LYS A 1 490 ? 27.798 19.086 -26.399 1.00 16.45 454 LYS A O 1
ATOM 6938 N N . THR A 1 491 ? 26.316 20.698 -25.882 1.00 16.44 455 THR A N 1
ATOM 6939 C CA . THR A 1 491 ? 27.202 21.783 -26.280 1.00 17.09 455 THR A CA 1
ATOM 6940 C C . THR A 1 491 ? 28.205 22.107 -25.176 1.00 16.92 455 THR A C 1
ATOM 6941 O O . THR A 1 491 ? 27.792 22.476 -24.064 1.00 19.66 455 THR A O 1
ATOM 6952 N N . PRO A 1 492 ? 29.513 22.038 -25.443 1.00 17.11 456 PRO A N 1
ATOM 6953 C CA . PRO A 1 492 ? 30.493 22.479 -24.442 1.00 18.97 456 PRO A CA 1
ATOM 6954 C C . PRO A 1 492 ? 30.362 23.967 -24.156 1.00 18.76 456 PRO A C 1
ATOM 6955 O O . PRO A 1 492 ? 30.035 24.774 -25.033 1.00 19.98 456 PRO A O 1
ATOM 6966 N N . GLU A 1 493 ? 30.650 24.330 -22.908 1.00 21.71 457 GLU A N 1
ATOM 6967 C CA . GLU A 1 493 ? 30.666 25.734 -22.537 1.00 25.41 457 GLU A CA 1
ATOM 6968 C C . GLU A 1 493 ? 31.589 26.494 -23.479 1.00 20.50 457 GLU A C 1
ATOM 6969 O O . GLU A 1 493 ? 32.727 26.081 -23.729 1.00 25.53 457 GLU A O 1
ATOM 6973 N N . GLY A 1 494 ? 31.078 27.588 -24.035 1.00 24.58 458 GLY A N 1
ATOM 6974 C CA . GLY A 1 494 ? 31.852 28.424 -24.920 1.00 23.17 458 GLY A CA 1
ATOM 6975 C C . GLY A 1 494 ? 31.864 28.012 -26.369 1.00 27.63 458 GLY A C 1
ATOM 6976 O O . GLY A 1 494 ? 32.408 28.750 -27.197 1.00 29.87 458 GLY A O 1
ATOM 6980 N N . TYR A 1 495 ? 31.253 26.886 -26.714 1.00 22.57 459 TYR A N 1
ATOM 6981 C CA . TYR A 1 495 ? 31.222 26.418 -28.091 1.00 22.94 459 TYR A CA 1
ATOM 6982 C C . TYR A 1 495 ? 29.870 26.719 -28.724 1.00 20.19 459 TYR A C 1
ATOM 6983 O O . TYR A 1 495 ? 28.835 26.745 -28.056 1.00 23.67 459 TYR A O 1
ATOM 7001 N N . ALA A 1 496 ? 29.876 26.873 -30.050 1.00 21.88 460 ALA A N 1
ATOM 7002 C CA . ALA A 1 496 ? 28.625 27.090 -30.755 1.00 24.34 460 ALA A CA 1
ATOM 7003 C C . ALA A 1 496 ? 27.801 25.815 -30.832 1.00 20.27 460 ALA A C 1
ATOM 7004 O O . ALA A 1 496 ? 26.565 25.875 -30.899 1.00 20.48 460 ALA A O 1
ATOM 7011 N N . SER A 1 497 ? 28.466 24.659 -30.797 1.00 18.86 461 SER A N 1
ATOM 7012 C CA . SER A 1 497 ? 27.834 23.377 -31.046 1.00 17.37 461 SER A CA 1
ATOM 7013 C C . SER A 1 497 ? 28.627 22.261 -30.378 1.00 17.16 461 SER A C 1
ATOM 7014 O O . SER A 1 497 ? 29.862 22.310 -30.325 1.00 19.49 461 SER A O 1
ATOM 7022 N N . GLY A 1 498 ? 27.909 21.241 -29.906 1.00 16.14 462 GLY A N 1
ATOM 7023 C CA . GLY A 1 498 ? 28.530 19.969 -29.613 1.00 17.23 462 GLY A CA 1
ATOM 7024 C C . GLY A 1 498 ? 28.716 19.164 -30.882 1.00 14.62 462 GLY A C 1
ATOM 7025 O O . GLY A 1 498 ? 28.358 19.595 -31.978 1.00 14.79 462 GLY A O 1
ATOM 7029 N N . SER A 1 499 ? 29.293 17.979 -30.735 1.00 14.26 463 SER A N 1
ATOM 7030 C CA . SER A 1 499 ? 29.461 17.105 -31.894 1.00 13.39 463 SER A CA 1
ATOM 7031 C C . SER A 1 499 ? 28.114 16.893 -32.573 1.00 14.54 463 SER A C 1
ATOM 7032 O O . SER A 1 499 ? 27.091 16.732 -31.912 1.00 14.05 463 SER A O 1
ATOM 7040 N N . PHE A 1 500 ? 28.108 16.920 -33.912 1.00 14.24 464 PHE A N 1
ATOM 7041 C CA . PHE A 1 500 ? 26.845 17.104 -34.627 1.00 14.46 464 PHE A CA 1
ATOM 7042 C C . PHE A 1 500 ? 26.933 16.573 -36.058 1.00 14.35 464 PHE A C 1
ATOM 7043 O O . PHE A 1 500 ? 26.654 17.312 -37.018 1.00 14.76 464 PHE A O 1
ATOM 7060 N N . GLY A 1 501 ? 27.310 15.303 -36.202 1.00 12.64 465 GLY A N 1
ATOM 7061 C CA . GLY A 1 501 ? 27.371 14.649 -37.492 1.00 13.08 465 GLY A CA 1
ATOM 7062 C C . GLY A 1 501 ? 26.063 14.013 -37.894 1.00 14.11 465 GLY A C 1
ATOM 7063 O O . GLY A 1 501 ? 25.093 13.989 -37.130 1.00 13.45 465 GLY A O 1
ATOM 7067 N N . PRO A 1 502 ? 26.027 13.463 -39.108 1.00 12.95 466 PRO A N 1
ATOM 7068 C CA . PRO A 1 502 ? 24.771 12.981 -39.689 1.00 12.75 466 PRO A CA 1
ATOM 7069 C C . PRO A 1 502 ? 24.308 11.636 -39.163 1.00 12.14 466 PRO A C 1
ATOM 7070 O O . PRO A 1 502 ? 25.100 10.791 -38.762 1.00 12.24 466 PRO A O 1
ATOM 7081 N N A THR A 1 503 ? 22.996 11.435 -39.190 0.46 11.56 467 THR A N 1
ATOM 7082 N N B THR A 1 503 ? 22.993 11.457 -39.238 0.54 12.66 467 THR A N 1
ATOM 7083 C CA A THR A 1 503 ? 22.402 10.131 -38.926 0.46 14.74 467 THR A CA 1
ATOM 7084 C CA B THR A 1 503 ? 22.244 10.233 -39.007 0.54 12.59 467 THR A CA 1
ATOM 7085 C C A THR A 1 503 ? 22.083 9.421 -40.245 0.46 12.61 467 THR A C 1
ATOM 7086 C C B THR A 1 503 ? 22.162 9.404 -40.289 0.54 11.22 467 THR A C 1
ATOM 7087 O O A THR A 1 503 ? 22.080 10.011 -41.332 0.46 12.63 467 THR A O 1
ATOM 7088 O O B THR A 1 503 ? 22.386 9.900 -41.395 0.54 13.52 467 THR A O 1
ATOM 7109 N N . THR A 1 504 ? 21.824 8.124 -40.127 1.00 12.26 468 THR A N 1
ATOM 7110 C CA . THR A 1 504 ? 21.639 7.250 -41.282 1.00 12.32 468 THR A CA 1
ATOM 7111 C C . THR A 1 504 ? 20.394 7.638 -42.076 1.00 12.88 468 THR A C 1
ATOM 7112 O O . THR A 1 504 ? 19.269 7.638 -41.550 1.00 13.81 468 THR A O 1
ATOM 7124 N N . ALA A 1 505 ? 20.600 7.933 -43.360 1.00 12.63 469 ALA A N 1
ATOM 7125 C CA . ALA A 1 505 ? 19.535 8.463 -44.201 1.00 13.67 469 ALA A CA 1
ATOM 7126 C C . ALA A 1 505 ? 18.408 7.460 -44.426 1.00 14.00 469 ALA A C 1
ATOM 7127 O O . ALA A 1 505 ? 17.232 7.852 -44.518 1.00 14.76 469 ALA A O 1
ATOM 7134 N N . GLY A 1 506 ? 18.755 6.180 -44.562 1.00 13.70 470 GLY A N 1
ATOM 7135 C CA . GLY A 1 506 ? 17.781 5.177 -44.962 1.00 14.86 470 GLY A CA 1
ATOM 7136 C C . GLY A 1 506 ? 16.581 5.096 -44.042 1.00 14.24 470 GLY A C 1
ATOM 7137 O O . GLY A 1 506 ? 15.478 4.751 -44.488 1.00 15.44 470 GLY A O 1
ATOM 7141 N N . ARG A 1 507 ? 16.763 5.417 -42.763 1.00 14.07 471 ARG A N 1
ATOM 7142 C CA . ARG A 1 507 ? 15.657 5.321 -41.820 1.00 14.89 471 ARG A CA 1
ATOM 7143 C C . ARG A 1 507 ? 14.565 6.337 -42.103 1.00 14.28 471 ARG A C 1
ATOM 7144 O O . ARG A 1 507 ? 13.460 6.201 -41.570 1.00 15.94 471 ARG A O 1
ATOM 7165 N N . MET A 1 508 ? 14.850 7.369 -42.901 1.00 14.17 472 MET A N 1
ATOM 7166 C CA . MET A 1 508 ? 13.872 8.384 -43.251 1.00 14.90 472 MET A CA 1
ATOM 7167 C C . MET A 1 508 ? 13.293 8.183 -44.652 1.00 14.04 472 MET A C 1
ATOM 7168 O O . MET A 1 508 ? 12.546 9.052 -45.124 1.00 15.06 472 MET A O 1
ATOM 7182 N N . ASP A 1 509 ? 13.634 7.080 -45.331 1.00 14.46 473 ASP A N 1
ATOM 7183 C CA . ASP A 1 509 ? 13.235 6.921 -46.728 1.00 15.69 473 ASP A CA 1
ATOM 7184 C C . ASP A 1 509 ? 11.726 6.951 -46.915 1.00 16.53 473 ASP A C 1
ATOM 7185 O O . ASP A 1 509 ? 11.254 7.433 -47.948 1.00 17.99 473 ASP A O 1
ATOM 7194 N N . SER A 1 510 ? 10.960 6.431 -45.951 1.00 16.75 474 SER A N 1
ATOM 7195 C CA . SER A 1 510 ? 9.515 6.369 -46.136 1.00 16.93 474 SER A CA 1
ATOM 7196 C C . SER A 1 510 ? 8.846 7.734 -46.134 1.00 18.89 474 SER A C 1
ATOM 7197 O O . SER A 1 510 ? 7.667 7.818 -46.490 1.00 20.45 474 SER A O 1
ATOM 7205 N N . TYR A 1 511 ? 9.554 8.803 -45.762 1.00 17.38 475 TYR A N 1
ATOM 7206 C CA . TYR A 1 511 ? 8.961 10.129 -45.700 1.00 17.13 475 TYR A CA 1
ATOM 7207 C C . TYR A 1 511 ? 9.237 10.994 -46.925 1.00 17.27 475 TYR A C 1
ATOM 7208 O O . TYR A 1 511 ? 8.566 12.013 -47.097 1.00 18.09 475 TYR A O 1
ATOM 7226 N N . VAL A 1 512 ? 10.223 10.636 -47.748 1.00 17.95 476 VAL A N 1
ATOM 7227 C CA . VAL A 1 512 ? 10.727 11.590 -48.734 1.00 16.44 476 VAL A CA 1
ATOM 7228 C C . VAL A 1 512 ? 9.669 11.909 -49.783 1.00 17.85 476 VAL A C 1
ATOM 7229 O O . VAL A 1 512 ? 9.371 13.080 -50.037 1.00 17.71 476 VAL A O 1
ATOM 7242 N N . ASP A 1 513 ? 9.111 10.881 -50.431 1.00 18.51 477 ASP A N 1
ATOM 7243 C CA . ASP A 1 513 ? 8.111 11.147 -51.460 1.00 17.98 477 ASP A CA 1
ATOM 7244 C C . ASP A 1 513 ? 6.927 11.909 -50.891 1.00 17.94 477 ASP A C 1
ATOM 7245 O O . ASP A 1 513 ? 6.444 12.864 -51.510 1.00 18.69 477 ASP A O 1
ATOM 7254 N N . LEU A 1 514 ? 6.446 11.508 -49.710 1.00 18.21 478 LEU A N 1
ATOM 7255 C CA . LEU A 1 514 ? 5.338 12.225 -49.090 1.00 19.12 478 LEU A CA 1
ATOM 7256 C C . LEU A 1 514 ? 5.656 13.705 -48.903 1.00 19.09 478 LEU A C 1
ATOM 7257 O O . LEU A 1 514 ? 4.860 14.579 -49.273 1.00 20.26 478 LEU A O 1
ATOM 7273 N N . PHE A 1 515 ? 6.804 14.006 -48.292 1.00 19.52 479 PHE A N 1
ATOM 7274 C CA . PHE A 1 515 ? 7.108 15.404 -47.999 1.00 18.88 479 PHE A CA 1
ATOM 7275 C C . PHE A 1 515 ? 7.331 16.201 -49.282 1.00 18.60 479 PHE A C 1
ATOM 7276 O O . PHE A 1 515 ? 6.883 17.347 -49.388 1.00 18.95 479 PHE A O 1
ATOM 7293 N N . GLN A 1 516 ? 8.013 15.605 -50.268 1.00 18.66 480 GLN A N 1
ATOM 7294 C CA . GLN A 1 516 ? 8.238 16.306 -51.537 1.00 18.10 480 GLN A CA 1
ATOM 7295 C C . GLN A 1 516 ? 6.935 16.552 -52.282 1.00 20.99 480 GLN A C 1
ATOM 7296 O O . GLN A 1 516 ? 6.793 17.584 -52.946 1.00 21.06 480 GLN A O 1
ATOM 7310 N N A SER A 1 517 ? 5.976 15.629 -52.184 0.36 19.47 481 SER A N 1
ATOM 7311 N N B SER A 1 517 ? 5.981 15.622 -52.184 0.64 19.71 481 SER A N 1
ATOM 7312 C CA A SER A 1 517 ? 4.675 15.836 -52.810 0.36 19.93 481 SER A CA 1
ATOM 7313 C CA B SER A 1 517 ? 4.669 15.830 -52.789 0.64 19.75 481 SER A CA 1
ATOM 7314 C C A SER A 1 517 ? 3.859 16.916 -52.114 0.36 21.00 481 SER A C 1
ATOM 7315 C C B SER A 1 517 ? 3.944 17.011 -52.171 0.64 22.19 481 SER A C 1
ATOM 7316 O O A SER A 1 517 ? 2.821 17.318 -52.649 0.36 22.26 481 SER A O 1
ATOM 7317 O O B SER A 1 517 ? 3.067 17.591 -52.819 0.64 23.30 481 SER A O 1
ATOM 7332 N N . HIS A 1 518 ? 4.298 17.389 -50.945 1.00 22.13 482 HIS A N 1
ATOM 7333 C CA . HIS A 1 518 ? 3.704 18.526 -50.256 1.00 21.91 482 HIS A CA 1
ATOM 7334 C C . HIS A 1 518 ? 4.645 19.721 -50.214 1.00 23.30 482 HIS A C 1
ATOM 7335 O O . HIS A 1 518 ? 4.428 20.650 -49.433 1.00 26.74 482 HIS A O 1
ATOM 7350 N N . GLY A 1 519 ? 5.677 19.721 -51.053 1.00 21.89 483 GLY A N 1
ATOM 7351 C CA . GLY A 1 519 ? 6.449 20.925 -51.297 1.00 21.07 483 GLY A CA 1
ATOM 7352 C C . GLY A 1 519 ? 7.663 21.133 -50.421 1.00 22.01 483 GLY A C 1
ATOM 7353 O O . GLY A 1 519 ? 8.172 22.260 -50.372 1.00 22.61 483 GLY A O 1
ATOM 7357 N N . GLY A 1 520 ? 8.148 20.097 -49.734 1.00 21.36 484 GLY A N 1
ATOM 7358 C CA . GLY A 1 520 ? 9.305 20.228 -48.873 1.00 19.54 484 GLY A CA 1
ATOM 7359 C C . GLY A 1 520 ? 10.215 19.022 -48.967 1.00 19.29 484 GLY A C 1
ATOM 7360 O O . GLY A 1 520 ? 9.954 18.068 -49.697 1.00 19.60 484 GLY A O 1
ATOM 7364 N N . SER A 1 521 ? 11.301 19.088 -48.208 1.00 18.21 485 SER A N 1
ATOM 7365 C CA . SER A 1 521 ? 12.312 18.044 -48.206 1.00 17.21 485 SER A CA 1
ATOM 7366 C C . SER A 1 521 ? 12.883 17.766 -49.602 1.00 16.16 485 SER A C 1
ATOM 7367 O O . SER A 1 521 ? 13.333 16.649 -49.886 1.00 17.46 485 SER A O 1
ATOM 7375 N N . TYR A 1 522 ? 12.946 18.790 -50.460 1.00 16.94 486 TYR A N 1
ATOM 7376 C CA . TYR A 1 522 ? 13.508 18.581 -51.792 1.00 17.71 486 TYR A CA 1
ATOM 7377 C C . TYR A 1 522 ? 15.002 18.292 -51.749 1.00 19.28 486 TYR A C 1
ATOM 7378 O O . TYR A 1 522 ? 15.522 17.625 -52.647 1.00 20.18 486 TYR A O 1
ATOM 7396 N N . ILE A 1 523 ? 15.714 18.807 -50.749 1.00 16.12 487 ILE A N 1
ATOM 7397 C CA . ILE A 1 523 ? 17.134 18.517 -50.570 1.00 15.90 487 ILE A CA 1
ATOM 7398 C C . ILE A 1 523 ? 17.304 17.969 -49.167 1.00 14.62 487 ILE A C 1
ATOM 7399 O O . ILE A 1 523 ? 16.895 18.618 -48.196 1.00 16.82 487 ILE A O 1
ATOM 7415 N N . THR A 1 524 ? 17.881 16.781 -49.058 1.00 14.75 488 THR A N 1
ATOM 7416 C CA . THR A 1 524 ? 18.193 16.179 -47.773 1.00 13.90 488 THR A CA 1
ATOM 7417 C C . THR A 1 524 ? 19.693 15.935 -47.690 1.00 14.63 488 THR A C 1
ATOM 7418 O O . THR A 1 524 ? 20.375 15.775 -48.709 1.00 15.48 488 THR A O 1
ATOM 7429 N N . LEU A 1 525 ? 20.206 15.974 -46.461 1.00 13.83 489 LEU A N 1
ATOM 7430 C CA . LEU A 1 525 ? 21.627 15.838 -46.152 1.00 13.90 489 LEU A CA 1
ATOM 7431 C C . LEU A 1 525 ? 21.753 14.878 -44.986 1.00 14.05 489 LEU A C 1
ATOM 7432 O O . LEU A 1 525 ? 21.184 15.113 -43.917 1.00 14.42 489 LEU A O 1
ATOM 7448 N N . ALA A 1 526 ? 22.479 13.789 -45.198 1.00 12.52 490 ALA A N 1
ATOM 7449 C CA . ALA A 1 526 ? 22.663 12.782 -44.166 1.00 12.86 490 ALA A CA 1
ATOM 7450 C C . ALA A 1 526 ? 23.803 11.867 -44.603 1.00 12.91 490 ALA A C 1
ATOM 7451 O O . ALA A 1 526 ? 24.673 12.307 -45.360 1.00 13.87 490 ALA A O 1
ATOM 7458 N N . LYS A 1 527 ? 23.835 10.620 -44.153 1.00 12.41 491 LYS A N 1
ATOM 7459 C CA . LYS A 1 527 ? 24.861 9.690 -44.607 1.00 12.47 491 LYS A CA 1
ATOM 7460 C C . LYS A 1 527 ? 24.247 8.330 -44.857 1.00 13.79 491 LYS A C 1
ATOM 7461 O O . LYS A 1 527 ? 23.251 7.956 -44.235 1.00 13.66 491 LYS A O 1
ATOM 7480 N N . GLY A 1 528 ? 24.854 7.601 -45.777 1.00 12.88 492 GLY A N 1
ATOM 7481 C CA . GLY A 1 528 ? 24.414 6.268 -46.118 1.00 13.39 492 GLY A CA 1
ATOM 7482 C C . GLY A 1 528 ? 23.687 6.220 -47.453 1.00 13.17 492 GLY A C 1
ATOM 7483 O O . GLY A 1 528 ? 23.073 7.195 -47.906 1.00 13.74 492 GLY A O 1
ATOM 7487 N N . ASN A 1 529 ? 23.728 5.046 -48.071 1.00 13.92 493 ASN A N 1
ATOM 7488 C CA . ASN A 1 529 ? 22.973 4.785 -49.281 1.00 14.28 493 ASN A CA 1
ATOM 7489 C C . ASN A 1 529 ? 21.494 4.621 -48.952 1.00 13.88 493 ASN A C 1
ATOM 7490 O O . ASN A 1 529 ? 21.123 4.196 -47.854 1.00 15.73 493 ASN A O 1
ATOM 7501 N N . ARG A 1 530 ? 20.643 4.976 -49.911 1.00 14.67 494 ARG A N 1
ATOM 7502 C CA . ARG A 1 530 ? 19.205 4.984 -49.696 1.00 14.33 494 ARG A CA 1
ATOM 7503 C C . ARG A 1 530 ? 18.507 4.036 -50.662 1.00 16.31 494 ARG A C 1
ATOM 7504 O O . ARG A 1 530 ? 19.085 3.563 -51.641 1.00 17.07 494 ARG A O 1
ATOM 7525 N N . SER A 1 531 ? 17.235 3.791 -50.378 1.00 16.55 495 SER A N 1
ATOM 7526 C CA . SER A 1 531 ? 16.452 2.864 -51.184 1.00 17.25 495 SER A CA 1
ATOM 7527 C C . SER A 1 531 ? 15.966 3.502 -52.482 1.00 18.02 495 SER A C 1
ATOM 7528 O O . SER A 1 531 ? 16.008 4.719 -52.684 1.00 17.99 495 SER A O 1
ATOM 7536 N N . LYS A 1 532 ? 15.484 2.646 -53.390 1.00 18.65 496 LYS A N 1
ATOM 7537 C CA . LYS A 1 532 ? 15.067 3.112 -54.706 1.00 18.55 496 LYS A CA 1
ATOM 7538 C C . LYS A 1 532 ? 13.912 4.110 -54.631 1.00 17.41 496 LYS A C 1
ATOM 7539 O O . LYS A 1 532 ? 13.807 4.990 -55.493 1.00 18.99 496 LYS A O 1
ATOM 7548 N N . GLN A 1 533 ? 13.043 4.002 -53.621 1.00 18.62 497 GLN A N 1
ATOM 7549 C CA . GLN A 1 533 ? 11.943 4.955 -53.517 1.00 18.19 497 GLN A CA 1
ATOM 7550 C C . GLN A 1 533 ? 12.458 6.388 -53.421 1.00 18.49 497 GLN A C 1
ATOM 7551 O O . GLN A 1 533 ? 11.798 7.317 -53.886 1.00 18.81 497 GLN A O 1
ATOM 7565 N N . VAL A 1 534 ? 13.633 6.589 -52.828 1.00 17.46 498 VAL A N 1
ATOM 7566 C CA . VAL A 1 534 ? 14.170 7.945 -52.729 1.00 15.78 498 VAL A CA 1
ATOM 7567 C C . VAL A 1 534 ? 14.713 8.433 -54.067 1.00 17.05 498 VAL A C 1
ATOM 7568 O O . VAL A 1 534 ? 14.504 9.586 -54.441 1.00 17.24 498 VAL A O 1
ATOM 7581 N N . THR A 1 535 ? 15.415 7.567 -54.809 1.00 17.01 499 THR A N 1
ATOM 7582 C CA . THR A 1 535 ? 15.847 7.932 -56.152 1.00 17.00 499 THR A CA 1
ATOM 7583 C C . THR A 1 535 ? 14.647 8.297 -57.014 1.00 17.01 499 THR A C 1
ATOM 7584 O O . THR A 1 535 ? 14.664 9.306 -57.724 1.00 17.01 499 THR A O 1
ATOM 7595 N N . ASP A 1 536 ? 13.575 7.501 -56.930 1.00 17.85 500 ASP A N 1
ATOM 7596 C CA . ASP A 1 536 ? 12.378 7.784 -57.718 1.00 17.35 500 ASP A CA 1
ATOM 7597 C C . ASP A 1 536 ? 11.728 9.093 -57.282 1.00 18.10 500 ASP A C 1
ATOM 7598 O O . ASP A 1 536 ? 11.287 9.885 -58.120 1.00 18.54 500 ASP A O 1
ATOM 7607 N N . ALA A 1 537 ? 11.658 9.333 -55.968 1.00 17.81 501 ALA A N 1
ATOM 7608 C CA . ALA A 1 537 ? 11.066 10.569 -55.477 1.00 18.46 501 ALA A CA 1
ATOM 7609 C C . ALA A 1 537 ? 11.838 11.762 -56.002 1.00 18.07 501 ALA A C 1
ATOM 7610 O O . ALA A 1 537 ? 11.257 12.730 -56.483 1.00 17.76 501 ALA A O 1
ATOM 7617 N N . CYS A 1 538 ? 13.165 11.708 -55.919 1.00 17.28 502 CYS A N 1
ATOM 7618 C CA . CYS A 1 538 ? 13.948 12.859 -56.358 1.00 15.51 502 CYS A CA 1
ATOM 7619 C C . CYS A 1 538 ? 13.792 13.111 -57.848 1.00 16.65 502 CYS A C 1
ATOM 7620 O O . CYS A 1 538 ? 13.811 14.260 -58.287 1.00 17.50 502 CYS A O 1
ATOM 7628 N N . LYS A 1 539 ? 13.626 12.052 -58.644 1.00 17.89 503 LYS A N 1
ATOM 7629 C CA . LYS A 1 539 ? 13.393 12.249 -60.071 1.00 18.01 503 LYS A CA 1
ATOM 7630 C C . LYS A 1 539 ? 12.005 12.827 -60.333 1.00 20.23 503 LYS A C 1
ATOM 7631 O O . LYS A 1 539 ? 11.851 13.745 -61.151 1.00 21.54 503 LYS A O 1
ATOM 7650 N N . LYS A 1 540 ? 10.994 12.333 -59.608 1.00 18.31 504 LYS A N 1
ATOM 7651 C CA . LYS A 1 540 ? 9.636 12.845 -59.803 1.00 19.51 504 LYS A CA 1
ATOM 7652 C C . LYS A 1 540 ? 9.519 14.306 -59.400 1.00 20.47 504 LYS A C 1
ATOM 7653 O O . LYS A 1 540 ? 8.767 15.062 -60.016 1.00 21.36 504 LYS A O 1
ATOM 7672 N N . HIS A 1 541 ? 10.217 14.708 -58.336 1.00 19.48 505 HIS A N 1
ATOM 7673 C CA . HIS A 1 541 ? 9.959 15.988 -57.695 1.00 19.68 505 HIS A CA 1
ATOM 7674 C C . HIS A 1 541 ? 11.084 16.996 -57.822 1.00 20.64 505 HIS A C 1
ATOM 7675 O O . HIS A 1 541 ? 10.991 18.067 -57.221 1.00 23.89 505 HIS A O 1
ATOM 7689 N N . GLY A 1 542 ? 12.153 16.677 -58.535 1.00 19.42 506 GLY A N 1
ATOM 7690 C CA . GLY A 1 542 ? 13.243 17.617 -58.692 1.00 19.02 506 GLY A CA 1
ATOM 7691 C C . GLY A 1 542 ? 14.030 17.784 -57.406 1.00 19.18 506 GLY A C 1
ATOM 7692 O O . GLY A 1 542 ? 14.348 18.919 -57.018 1.00 20.92 506 GLY A O 1
ATOM 7696 N N . GLY A 1 543 ? 14.359 16.676 -56.748 1.00 17.59 507 GLY A N 1
ATOM 7697 C CA . GLY A 1 543 ? 15.058 16.691 -55.487 1.00 16.22 507 GLY A CA 1
ATOM 7698 C C . GLY A 1 543 ? 16.453 16.091 -55.571 1.00 17.66 507 GLY A C 1
ATOM 7699 O O . GLY A 1 543 ? 16.896 15.617 -56.613 1.00 17.43 507 GLY A O 1
ATOM 7703 N N . PHE A 1 544 ? 17.153 16.181 -54.432 1.00 15.54 508 PHE A N 1
ATOM 7704 C CA . PHE A 1 544 ? 18.532 15.727 -54.290 1.00 15.54 508 PHE A CA 1
ATOM 7705 C C . PHE A 1 544 ? 18.746 15.165 -52.903 1.00 14.91 508 PHE A C 1
ATOM 7706 O O . PHE A 1 544 ? 18.151 15.636 -51.926 1.00 16.57 508 PHE A O 1
ATOM 7723 N N . TYR A 1 545 ? 19.619 14.163 -52.823 1.00 14.12 509 TYR A N 1
ATOM 7724 C CA . TYR A 1 545 ? 20.121 13.665 -51.551 1.00 14.32 509 TYR A CA 1
ATOM 7725 C C . TYR A 1 545 ? 21.630 13.852 -51.537 1.00 16.52 509 TYR A C 1
ATOM 7726 O O . TYR A 1 545 ? 22.330 13.365 -52.434 1.00 15.13 509 TYR A O 1
ATOM 7744 N N . LEU A 1 546 ? 22.109 14.595 -50.542 1.00 14.94 510 LEU A N 1
ATOM 7745 C CA . LEU A 1 546 ? 23.524 14.903 -50.345 1.00 13.99 510 LEU A CA 1
ATOM 7746 C C . LEU A 1 546 ? 24.064 14.060 -49.196 1.00 14.85 510 LEU A C 1
ATOM 7747 O O . LEU A 1 546 ? 23.465 14.008 -48.113 1.00 14.71 510 LEU A O 1
ATOM 7763 N N . GLY A 1 547 ? 25.172 13.372 -49.455 1.00 14.34 511 GLY A N 1
ATOM 7764 C CA . GLY A 1 547 ? 25.828 12.557 -48.458 1.00 13.50 511 GLY A CA 1
ATOM 7765 C C . GLY A 1 547 ? 26.966 13.303 -47.794 1.00 13.93 511 GLY A C 1
ATOM 7766 O O . GLY A 1 547 ? 27.986 13.600 -48.416 1.00 14.84 511 GLY A O 1
ATOM 7770 N N . SER A 1 548 ? 26.761 13.671 -46.533 1.00 13.75 512 SER A N 1
ATOM 7771 C CA . SER A 1 548 ? 27.864 14.073 -45.674 1.00 14.48 512 SER A CA 1
ATOM 7772 C C . SER A 1 548 ? 28.802 12.898 -45.465 1.00 13.59 512 SER A C 1
ATOM 7773 O O . SER A 1 548 ? 28.398 11.730 -45.525 1.00 13.65 512 SER A O 1
ATOM 7781 N N A ILE A 1 549 ? 30.073 13.197 -45.192 0.45 13.17 513 ILE A N 1
ATOM 7782 N N B ILE A 1 549 ? 30.071 13.208 -45.191 0.55 12.91 513 ILE A N 1
ATOM 7783 C CA A ILE A 1 549 ? 30.917 12.154 -44.629 0.45 12.80 513 ILE A CA 1
ATOM 7784 C CA B ILE A 1 549 ? 30.943 12.198 -44.607 0.55 13.81 513 ILE A CA 1
ATOM 7785 C C A ILE A 1 549 ? 30.293 11.720 -43.314 0.45 13.39 513 ILE A C 1
ATOM 7786 C C B ILE A 1 549 ? 30.279 11.721 -43.318 0.55 13.47 513 ILE A C 1
ATOM 7787 O O A ILE A 1 549 ? 29.790 12.541 -42.532 0.45 13.07 513 ILE A O 1
ATOM 7788 O O B ILE A 1 549 ? 29.729 12.525 -42.551 0.55 12.76 513 ILE A O 1
ATOM 7819 N N . GLY A 1 550 ? 30.292 10.408 -43.088 1.00 13.51 514 GLY A N 1
ATOM 7820 C CA . GLY A 1 550 ? 29.701 9.830 -41.889 1.00 12.33 514 GLY A CA 1
ATOM 7821 C C . GLY A 1 550 ? 30.761 9.639 -40.826 1.00 13.01 514 GLY A C 1
ATOM 7822 O O . GLY A 1 550 ? 31.835 9.102 -41.104 1.00 14.19 514 GLY A O 1
ATOM 7827 N N . GLY A 1 551 ? 30.477 10.135 -39.621 1.00 12.87 515 GLY A N 1
ATOM 7828 C CA . GLY A 1 551 ? 31.379 9.967 -38.510 1.00 12.42 515 GLY A CA 1
ATOM 7829 C C . GLY A 1 551 ? 32.138 11.183 -37.995 1.00 12.69 515 GLY A C 1
ATOM 7830 O O . GLY A 1 551 ? 32.482 11.212 -36.810 1.00 13.25 515 GLY A O 1
ATOM 7834 N N . PRO A 1 552 ? 32.457 12.201 -38.816 1.00 12.70 516 PRO A N 1
ATOM 7835 C CA . PRO A 1 552 ? 33.388 13.244 -38.321 1.00 14.05 516 PRO A CA 1
ATOM 7836 C C . PRO A 1 552 ? 32.680 14.369 -37.563 1.00 12.77 516 PRO A C 1
ATOM 7837 O O . PRO A 1 552 ? 32.742 15.554 -37.927 1.00 13.50 516 PRO A O 1
ATOM 7848 N N . ALA A 1 553 ? 32.006 13.986 -36.477 1.00 13.14 517 ALA A N 1
ATOM 7849 C CA . ALA A 1 553 ? 31.081 14.887 -35.785 1.00 12.99 517 ALA A CA 1
ATOM 7850 C C . ALA A 1 553 ? 31.795 16.007 -35.051 1.00 12.20 517 ALA A C 1
ATOM 7851 O O . ALA A 1 553 ? 31.241 17.113 -34.921 1.00 13.60 517 ALA A O 1
ATOM 7858 N N . ALA A 1 554 ? 33.002 15.738 -34.537 1.00 12.70 518 ALA A N 1
ATOM 7859 C CA . ALA A 1 554 ? 33.745 16.738 -33.781 1.00 13.96 518 ALA A CA 1
ATOM 7860 C C . ALA A 1 554 ? 34.323 17.808 -34.695 1.00 16.28 518 ALA A C 1
ATOM 7861 O O . ALA A 1 554 ? 34.212 19.012 -34.403 1.00 15.98 518 ALA A O 1
ATOM 7868 N N . ILE A 1 555 ? 34.920 17.412 -35.827 1.00 15.25 519 ILE A N 1
ATOM 7869 C CA . ILE A 1 555 ? 35.450 18.422 -36.738 1.00 15.71 519 ILE A CA 1
ATOM 7870 C C . ILE A 1 555 ? 34.324 19.207 -37.423 1.00 15.36 519 ILE A C 1
ATOM 7871 O O . ILE A 1 555 ? 34.458 20.409 -37.661 1.00 17.08 519 ILE A O 1
ATOM 7887 N N . LEU A 1 556 ? 33.194 18.570 -37.718 1.00 14.04 520 LEU A N 1
ATOM 7888 C CA . LEU A 1 556 ? 32.051 19.328 -38.219 1.00 15.21 520 LEU A CA 1
ATOM 7889 C C . LEU A 1 556 ? 31.610 20.374 -37.205 1.00 16.92 520 LEU A C 1
ATOM 7890 O O . LEU A 1 556 ? 31.374 21.536 -37.557 1.00 17.12 520 LEU A O 1
ATOM 7906 N N . ALA A 1 557 ? 31.502 19.992 -35.932 1.00 16.03 521 ALA A N 1
ATOM 7907 C CA . ALA A 1 557 ? 31.106 20.962 -34.917 1.00 17.51 521 ALA A CA 1
ATOM 7908 C C . ALA A 1 557 ? 32.133 22.075 -34.773 1.00 20.52 521 ALA A C 1
ATOM 7909 O O . ALA A 1 557 ? 31.774 23.256 -34.673 1.00 22.76 521 ALA A O 1
ATOM 7916 N N . LYS A 1 558 ? 33.416 21.723 -34.755 1.00 17.52 522 LYS A N 1
ATOM 7917 C CA . LYS A 1 558 ? 34.450 22.724 -34.494 1.00 19.43 522 LYS A CA 1
ATOM 7918 C C . LYS A 1 558 ? 34.579 23.710 -35.645 1.00 21.46 522 LYS A C 1
ATOM 7919 O O . LYS A 1 558 ? 34.745 24.919 -35.412 1.00 23.64 522 LYS A O 1
ATOM 7938 N N . ASP A 1 559 ? 34.560 23.220 -36.888 1.00 18.41 523 ASP A N 1
ATOM 7939 C CA . ASP A 1 559 ? 34.918 24.022 -38.056 1.00 19.68 523 ASP A CA 1
ATOM 7940 C C . ASP A 1 559 ? 33.731 24.465 -38.895 1.00 19.27 523 ASP A C 1
ATOM 7941 O O . ASP A 1 559 ? 33.825 25.514 -39.550 1.00 21.08 523 ASP A O 1
ATOM 7950 N N . SER A 1 560 ? 32.630 23.710 -38.916 1.00 17.42 524 SER A N 1
ATOM 7951 C CA . SER A 1 560 ? 31.529 23.994 -39.825 1.00 16.94 524 SER A CA 1
ATOM 7952 C C . SER A 1 560 ? 30.273 24.544 -39.169 1.00 17.06 524 SER A C 1
ATOM 7953 O O . SER A 1 560 ? 29.622 25.394 -39.770 1.00 19.11 524 SER A O 1
ATOM 7961 N N A ILE A 1 561 ? 29.896 24.130 -37.967 0.64 17.38 525 ILE A N 1
ATOM 7962 N N B ILE A 1 561 ? 29.900 24.067 -37.982 0.36 17.07 525 ILE A N 1
ATOM 7963 C CA A ILE A 1 561 ? 28.605 24.529 -37.413 0.64 16.42 525 ILE A CA 1
ATOM 7964 C CA B ILE A 1 561 ? 28.673 24.514 -37.324 0.36 16.78 525 ILE A CA 1
ATOM 7965 C C A ILE A 1 561 ? 28.794 25.780 -36.565 0.64 17.33 525 ILE A C 1
ATOM 7966 C C B ILE A 1 561 ? 28.949 25.847 -36.640 0.36 18.65 525 ILE A C 1
ATOM 7967 O O A ILE A 1 561 ? 29.438 25.745 -35.513 0.64 20.20 525 ILE A O 1
ATOM 7968 O O B ILE A 1 561 ? 29.843 25.952 -35.793 0.36 18.56 525 ILE A O 1
ATOM 7999 N N . LYS A 1 562 ? 28.201 26.882 -37.019 1.00 17.85 526 LYS A N 1
ATOM 8000 C CA . LYS A 1 562 ? 28.430 28.188 -36.443 1.00 17.27 526 LYS A CA 1
ATOM 8001 C C . LYS A 1 562 ? 27.350 28.659 -35.490 1.00 19.78 526 LYS A C 1
ATOM 8002 O O . LYS A 1 562 ? 27.622 29.534 -34.666 1.00 20.79 526 LYS A O 1
ATOM 8021 N N . GLN A 1 563 ? 26.131 28.161 -35.626 1.00 19.33 527 GLN A N 1
ATOM 8022 C CA . GLN A 1 563 ? 25.047 28.587 -34.756 1.00 18.94 527 GLN A CA 1
ATOM 8023 C C . GLN A 1 563 ? 23.995 27.492 -34.746 1.00 19.36 527 GLN A C 1
ATOM 8024 O O . GLN A 1 563 ? 23.715 26.881 -35.779 1.00 20.20 527 GLN A O 1
ATOM 8038 N N . VAL A 1 564 ? 23.412 27.264 -33.574 1.00 18.86 528 VAL A N 1
ATOM 8039 C CA . VAL A 1 564 ? 22.371 26.267 -33.378 1.00 18.69 528 VAL A CA 1
ATOM 8040 C C . VAL A 1 564 ? 21.251 26.885 -32.560 1.00 22.41 528 VAL A C 1
ATOM 8041 O O . VAL A 1 564 ? 21.505 27.459 -31.494 1.00 25.31 528 VAL A O 1
ATOM 8054 N N . THR A 1 565 ? 20.021 26.766 -33.050 1.00 19.88 529 THR A N 1
ATOM 8055 C CA . THR A 1 565 ? 18.849 27.250 -32.332 1.00 23.63 529 THR A CA 1
ATOM 8056 C C . THR A 1 565 ? 17.728 26.230 -32.473 1.00 26.50 529 THR A C 1
ATOM 8057 O O . THR A 1 565 ? 17.632 25.530 -33.487 1.00 23.38 529 THR A O 1
ATOM 8068 N N . CYS A 1 566 ? 16.935 26.082 -31.421 1.00 25.04 530 CYS A N 1
ATOM 8069 C CA . CYS A 1 566 ? 15.809 25.161 -31.462 1.00 23.04 530 CYS A CA 1
ATOM 8070 C C . CYS A 1 566 ? 14.617 25.830 -32.125 1.00 20.95 530 CYS A C 1
ATOM 8071 O O . CYS A 1 566 ? 14.247 26.955 -31.768 1.00 26.28 530 CYS A O 1
ATOM 8079 N N . LEU A 1 567 ? 14.037 25.154 -33.117 1.00 20.82 531 LEU A N 1
ATOM 8080 C CA . LEU A 1 567 ? 12.956 25.704 -33.924 1.00 22.53 531 LEU A CA 1
ATOM 8081 C C . LEU A 1 567 ? 11.584 25.131 -33.597 1.00 24.33 531 LEU A C 1
ATOM 8082 O O . LEU A 1 567 ? 10.603 25.877 -33.573 1.00 24.57 531 LEU A O 1
ATOM 8098 N N . ALA A 1 568 ? 11.482 23.823 -33.367 1.00 24.10 532 ALA A N 1
ATOM 8099 C CA . ALA A 1 568 ? 10.189 23.210 -33.102 1.00 25.59 532 ALA A CA 1
ATOM 8100 C C . ALA A 1 568 ? 10.378 21.978 -32.230 1.00 25.78 532 ALA A C 1
ATOM 8101 O O . ALA A 1 568 ? 11.460 21.392 -32.157 1.00 21.72 532 ALA A O 1
ATOM 8108 N N . PHE A 1 569 ? 9.298 21.594 -31.555 1.00 28.23 533 PHE A N 1
ATOM 8109 C CA . PHE A 1 569 ? 9.279 20.420 -30.693 1.00 28.37 533 PHE A CA 1
ATOM 8110 C C . PHE A 1 569 ? 10.388 20.477 -29.639 1.00 30.32 533 PHE A C 1
ATOM 8111 O O . PHE A 1 569 ? 11.136 19.511 -29.470 1.00 25.60 533 PHE A O 1
ATOM 8128 N N . PRO A 1 570 ? 10.519 21.590 -28.909 1.00 23.34 534 PRO A N 1
ATOM 8129 C CA . PRO A 1 570 ? 11.588 21.657 -27.902 1.00 26.64 534 PRO A CA 1
ATOM 8130 C C . PRO A 1 570 ? 11.476 20.558 -26.869 1.00 27.35 534 PRO A C 1
ATOM 8131 O O . PRO A 1 570 ? 12.489 20.136 -26.303 1.00 32.39 534 PRO A O 1
ATOM 8142 N N . GLU A 1 571 ? 10.263 20.063 -26.630 1.00 29.47 535 GLU A N 1
ATOM 8143 C CA . GLU A 1 571 ? 10.074 19.009 -25.648 1.00 33.39 535 GLU A CA 1
ATOM 8144 C C . GLU A 1 571 ? 10.841 17.746 -26.007 1.00 37.43 535 GLU A C 1
ATOM 8145 O O . GLU A 1 571 ? 11.055 16.898 -25.136 1.00 38.55 535 GLU A O 1
ATOM 8157 N N . LEU A 1 572 ? 11.260 17.599 -27.266 1.00 34.69 536 LEU A N 1
ATOM 8158 C CA . LEU A 1 572 ? 11.965 16.402 -27.709 1.00 24.22 536 LEU A CA 1
ATOM 8159 C C . LEU A 1 572 ? 13.457 16.426 -27.413 1.00 27.05 536 LEU A C 1
ATOM 8160 O O . LEU A 1 572 ? 14.155 15.481 -27.793 1.00 25.07 536 LEU A O 1
ATOM 8176 N N . GLY A 1 573 ? 13.977 17.469 -26.785 1.00 25.81 537 GLY A N 1
ATOM 8177 C CA . GLY A 1 573 ? 15.392 17.462 -26.462 1.00 30.23 537 GLY A CA 1
ATOM 8178 C C . GLY A 1 573 ? 16.219 17.482 -27.730 1.00 25.23 537 GLY A C 1
ATOM 8179 O O . GLY A 1 573 ? 15.978 18.290 -28.630 1.00 23.79 537 GLY A O 1
ATOM 8183 N N . MET A 1 574 ? 17.197 16.581 -27.823 1.00 24.86 538 MET A N 1
ATOM 8184 C CA . MET A 1 574 ? 18.095 16.623 -28.971 1.00 25.48 538 MET A CA 1
ATOM 8185 C C . MET A 1 574 ? 17.394 16.195 -30.245 1.00 20.49 538 MET A C 1
ATOM 8186 O O . MET A 1 574 ? 17.916 16.451 -31.338 1.00 19.66 538 MET A O 1
ATOM 8200 N N . GLU A 1 575 ? 16.224 15.569 -30.129 1.00 21.29 539 GLU A N 1
ATOM 8201 C CA . GLU A 1 575 ? 15.463 15.087 -31.277 1.00 22.28 539 GLU A CA 1
ATOM 8202 C C . GLU A 1 575 ? 14.460 16.136 -31.739 1.00 19.54 539 GLU A C 1
ATOM 8203 O O . GLU A 1 575 ? 13.620 15.850 -32.601 1.00 20.44 539 GLU A O 1
ATOM 8215 N N . ALA A 1 576 ? 14.536 17.347 -31.181 1.00 20.40 540 ALA A N 1
ATOM 8216 C CA . ALA A 1 576 ? 13.781 18.496 -31.652 1.00 19.66 540 ALA A CA 1
ATOM 8217 C C . ALA A 1 576 ? 14.213 18.854 -33.069 1.00 19.30 540 ALA A C 1
ATOM 8218 O O . ALA A 1 576 ? 15.211 18.350 -33.589 1.00 19.45 540 ALA A O 1
ATOM 8225 N N . VAL A 1 577 ? 13.420 19.711 -33.690 1.00 19.93 541 VAL A N 1
ATOM 8226 C CA . VAL A 1 577 ? 13.812 20.347 -34.946 1.00 18.28 541 VAL A CA 1
ATOM 8227 C C . VAL A 1 577 ? 14.697 21.538 -34.623 1.00 18.86 541 VAL A C 1
ATOM 8228 O O . VAL A 1 577 ? 14.306 22.439 -33.867 1.00 20.66 541 VAL A O 1
ATOM 8241 N N . TRP A 1 578 ? 15.883 21.559 -35.221 1.00 16.87 542 TRP A N 1
ATOM 8242 C CA . TRP A 1 578 ? 16.823 22.651 -35.032 1.00 16.61 542 TRP A CA 1
ATOM 8243 C C . TRP A 1 578 ? 16.997 23.429 -36.325 1.00 17.06 542 TRP A C 1
ATOM 8244 O O . TRP A 1 578 ? 16.780 22.916 -37.424 1.00 18.68 542 TRP A O 1
ATOM 8265 N N . LYS A 1 579 ? 17.400 24.684 -36.178 1.00 18.60 543 LYS A N 1
ATOM 8266 C CA . LYS A 1 579 ? 17.822 25.522 -37.295 1.00 16.90 543 LYS A CA 1
ATOM 8267 C C . LYS A 1 579 ? 19.295 25.825 -37.047 1.00 18.44 543 LYS A C 1
ATOM 8268 O O . LYS A 1 579 ? 19.645 26.397 -36.007 1.00 19.20 543 LYS A O 1
ATOM 8287 N N . ILE A 1 580 ? 20.162 25.397 -37.965 1.00 16.97 544 ILE A N 1
ATOM 8288 C CA . ILE A 1 580 ? 21.602 25.562 -37.783 1.00 17.36 544 ILE A CA 1
ATOM 8289 C C . ILE A 1 580 ? 22.189 26.304 -38.972 1.00 17.26 544 ILE A C 1
ATOM 8290 O O . ILE A 1 580 ? 21.677 26.231 -40.094 1.00 17.37 544 ILE A O 1
ATOM 8306 N N . GLU A 1 581 ? 23.259 27.047 -38.708 1.00 15.74 545 GLU A N 1
ATOM 8307 C CA . GLU A 1 581 ? 24.002 27.767 -39.740 1.00 16.11 545 GLU A CA 1
ATOM 8308 C C . GLU A 1 581 ? 25.369 27.117 -39.873 1.00 16.06 545 GLU A C 1
ATOM 8309 O O . GLU A 1 581 ? 26.060 26.907 -38.872 1.00 18.23 545 GLU A O 1
ATOM 8321 N N . VAL A 1 582 ? 25.750 26.771 -41.109 1.00 16.38 546 VAL A N 1
ATOM 8322 C CA . VAL A 1 582 ? 26.984 26.028 -41.359 1.00 15.24 546 VAL A CA 1
ATOM 8323 C C . VAL A 1 582 ? 27.823 26.749 -42.412 1.00 16.74 546 VAL A C 1
ATOM 8324 O O . VAL A 1 582 ? 27.314 27.488 -43.248 1.00 17.51 546 VAL A O 1
ATOM 8337 N N . GLU A 1 583 ? 29.136 26.485 -42.364 1.00 16.76 547 GLU A N 1
ATOM 8338 C CA . GLU A 1 583 ? 30.083 26.969 -43.357 1.00 15.88 547 GLU A CA 1
ATOM 8339 C C . GLU A 1 583 ? 31.008 25.820 -43.741 1.00 15.88 547 GLU A C 1
ATOM 8340 O O . GLU A 1 583 ? 31.351 24.981 -42.907 1.00 18.41 547 GLU A O 1
ATOM 8352 N N . ASP A 1 584 ? 31.385 25.790 -45.023 1.00 17.61 548 ASP A N 1
ATOM 8353 C CA . ASP A 1 584 ? 32.368 24.813 -45.506 1.00 19.77 548 ASP A CA 1
ATOM 8354 C C . ASP A 1 584 ? 31.983 23.387 -45.119 1.00 18.51 548 ASP A C 1
ATOM 8355 O O . ASP A 1 584 ? 32.819 22.590 -44.690 1.00 19.99 548 ASP A O 1
ATOM 8364 N N . PHE A 1 585 ? 30.703 23.050 -45.246 1.00 16.21 549 PHE A N 1
ATOM 8365 C CA . PHE A 1 585 ? 30.216 21.736 -44.825 1.00 16.91 549 PHE A CA 1
ATOM 8366 C C . PHE A 1 585 ? 30.309 20.797 -46.024 1.00 13.88 549 PHE A C 1
ATOM 8367 O O . PHE A 1 585 ? 29.584 21.004 -47.007 1.00 15.10 549 PHE A O 1
ATOM 8384 N N . PRO A 1 586 ? 31.172 19.782 -46.007 1.00 14.40 550 PRO A N 1
ATOM 8385 C CA . PRO A 1 586 ? 31.369 18.960 -47.215 1.00 15.34 550 PRO A CA 1
ATOM 8386 C C . PRO A 1 586 ? 30.288 17.913 -47.401 1.00 13.45 550 PRO A C 1
ATOM 8387 O O . PRO A 1 586 ? 29.784 17.324 -46.457 1.00 14.61 550 PRO A O 1
ATOM 8398 N N . ALA A 1 587 ? 29.965 17.645 -48.668 1.00 14.36 551 ALA A N 1
ATOM 8399 C CA . ALA A 1 587 ? 29.059 16.545 -48.984 1.00 14.73 551 ALA A CA 1
ATOM 8400 C C . ALA A 1 587 ? 29.295 16.135 -50.429 1.00 14.50 551 ALA A C 1
ATOM 8401 O O . ALA A 1 587 ? 29.952 16.839 -51.193 1.00 16.65 551 ALA A O 1
ATOM 8408 N N . PHE A 1 588 ? 28.754 14.978 -50.794 1.00 14.19 552 PHE A N 1
ATOM 8409 C CA . PHE A 1 588 ? 28.735 14.519 -52.174 1.00 14.09 552 PHE A CA 1
ATOM 8410 C C . PHE A 1 588 ? 27.292 14.458 -52.641 1.00 13.89 552 PHE A C 1
ATOM 8411 O O . PHE A 1 588 ? 26.403 14.109 -51.868 1.00 15.39 552 PHE A O 1
ATOM 8428 N N . ILE A 1 589 ? 27.057 14.760 -53.914 1.00 15.73 553 ILE A N 1
ATOM 8429 C CA . ILE A 1 589 ? 25.723 14.553 -54.478 1.00 15.51 553 ILE A CA 1
ATOM 8430 C C . ILE A 1 589 ? 25.537 13.052 -54.692 1.00 14.62 553 ILE A C 1
ATOM 8431 O O . ILE A 1 589 ? 26.149 12.466 -55.590 1.00 17.39 553 ILE A O 1
ATOM 8447 N N . VAL A 1 590 ? 24.694 12.431 -53.881 1.00 14.82 554 VAL A N 1
ATOM 8448 C CA . VAL A 1 590 ? 24.487 10.985 -53.950 1.00 15.83 554 VAL A CA 1
ATOM 8449 C C . VAL A 1 590 ? 23.350 10.641 -54.900 1.00 17.44 554 VAL A C 1
ATOM 8450 O O . VAL A 1 590 ? 23.493 9.741 -55.735 1.00 17.75 554 VAL A O 1
ATOM 8463 N N . VAL A 1 591 ? 22.211 11.319 -54.768 1.00 15.23 555 VAL A N 1
ATOM 8464 C CA . VAL A 1 591 ? 21.062 11.143 -55.661 1.00 14.85 555 VAL A CA 1
ATOM 8465 C C . VAL A 1 591 ? 20.747 12.488 -56.281 1.00 16.77 555 VAL A C 1
ATOM 8466 O O . VAL A 1 591 ? 20.646 13.492 -55.567 1.00 16.92 555 VAL A O 1
ATOM 8479 N N . ASP A 1 592 ? 20.586 12.521 -57.606 1.00 16.15 556 ASP A N 1
ATOM 8480 C CA . ASP A 1 592 ? 20.248 13.746 -58.310 1.00 17.34 556 ASP A CA 1
ATOM 8481 C C . ASP A 1 592 ? 18.749 13.781 -58.617 1.00 17.23 556 ASP A C 1
ATOM 8482 O O . ASP A 1 592 ? 17.956 12.995 -58.075 1.00 17.09 556 ASP A O 1
ATOM 8491 N N . ASP A 1 593 ? 18.364 14.717 -59.481 1.00 17.44 557 ASP A N 1
ATOM 8492 C CA . ASP A 1 593 ? 16.978 14.918 -59.895 1.00 17.79 557 ASP A CA 1
ATOM 8493 C C . ASP A 1 593 ? 16.662 14.219 -61.214 1.00 19.95 557 ASP A C 1
ATOM 8494 O O . ASP A 1 593 ? 15.691 14.579 -61.891 1.00 20.93 557 ASP A O 1
ATOM 8503 N N . LYS A 1 594 ? 17.450 13.210 -61.581 1.00 18.11 558 LYS A N 1
ATOM 8504 C CA . LYS A 1 594 ? 17.387 12.619 -62.914 1.00 18.96 558 LYS A CA 1
ATOM 8505 C C . LYS A 1 594 ? 17.359 11.096 -62.869 1.00 21.12 558 LYS A C 1
ATOM 8506 O O . LYS A 1 594 ? 17.443 10.459 -63.930 1.00 23.14 558 LYS A O 1
ATOM 8525 N N . GLY A 1 595 ? 17.251 10.498 -61.691 1.00 17.83 559 GLY A N 1
ATOM 8526 C CA . GLY A 1 595 ? 17.254 9.064 -61.564 1.00 17.27 559 GLY A CA 1
ATOM 8527 C C . GLY A 1 595 ? 18.596 8.433 -61.286 1.00 17.21 559 GLY A C 1
ATOM 8528 O O . GLY A 1 595 ? 18.694 7.199 -61.288 1.00 19.86 559 GLY A O 1
ATOM 8532 N N . ASN A 1 596 ? 19.635 9.226 -61.058 1.00 18.46 560 ASN A N 1
ATOM 8533 C CA . ASN A 1 596 ? 20.968 8.692 -60.834 1.00 17.97 560 ASN A CA 1
ATOM 8534 C C . ASN A 1 596 ? 21.313 8.646 -59.351 1.00 17.94 560 ASN A C 1
ATOM 8535 O O . ASN A 1 596 ? 20.840 9.458 -58.550 1.00 17.42 560 ASN A O 1
ATOM 8546 N N . ASP A 1 597 ? 22.141 7.668 -58.999 1.00 15.87 561 ASP A N 1
ATOM 8547 C CA . ASP A 1 597 ? 22.494 7.355 -57.619 1.00 15.95 561 ASP A CA 1
ATOM 8548 C C . ASP A 1 597 ? 23.945 6.904 -57.637 1.00 19.59 561 ASP A C 1
ATOM 8549 O O . ASP A 1 597 ? 24.302 5.971 -58.359 1.00 17.91 561 ASP A O 1
ATOM 8558 N N A MET A 1 598 ? 24.760 7.572 -56.818 0.58 17.23 562 MET A N 1
ATOM 8559 N N B MET A 1 598 ? 24.810 7.568 -56.877 0.42 16.60 562 MET A N 1
ATOM 8560 C CA A MET A 1 598 ? 26.186 7.301 -56.741 0.58 18.68 562 MET A CA 1
ATOM 8561 C CA B MET A 1 598 ? 26.211 7.195 -56.986 0.42 17.38 562 MET A CA 1
ATOM 8562 C C A MET A 1 598 ? 26.466 5.847 -56.409 0.58 16.86 562 MET A C 1
ATOM 8563 C C B MET A 1 598 ? 26.499 5.819 -56.397 0.42 17.47 562 MET A C 1
ATOM 8564 O O A MET A 1 598 ? 27.541 5.332 -56.736 0.58 19.07 562 MET A O 1
ATOM 8565 O O B MET A 1 598 ? 27.624 5.331 -56.545 0.42 17.38 562 MET A O 1
ATOM 8592 N N . TYR A 1 599 ? 25.530 5.177 -55.740 1.00 15.08 563 TYR A N 1
ATOM 8593 C CA . TYR A 1 599 ? 25.699 3.820 -55.253 1.00 16.14 563 TYR A CA 1
ATOM 8594 C C . TYR A 1 599 ? 25.068 2.775 -56.169 1.00 17.05 563 TYR A C 1
ATOM 8595 O O . TYR A 1 599 ? 25.033 1.596 -55.808 1.00 19.49 563 TYR A O 1
ATOM 8613 N N . SER A 1 600 ? 24.572 3.165 -57.337 1.00 18.21 564 SER A N 1
ATOM 8614 C CA . SER A 1 600 ? 23.766 2.220 -58.116 1.00 20.21 564 SER A CA 1
ATOM 8615 C C . SER A 1 600 ? 24.584 1.053 -58.667 1.00 23.74 564 SER A C 1
ATOM 8616 O O . SER A 1 600 ? 24.014 -0.006 -58.952 1.00 27.24 564 SER A O 1
ATOM 8624 N N . LYS A 1 601 ? 25.877 1.247 -58.917 1.00 18.49 565 LYS A N 1
ATOM 8625 C CA . LYS A 1 601 ? 26.726 0.156 -59.393 1.00 21.31 565 LYS A CA 1
ATOM 8626 C C . LYS A 1 601 ? 27.266 -0.688 -58.240 1.00 22.60 565 LYS A C 1
ATOM 8627 O O . LYS A 1 601 ? 27.176 -1.920 -58.260 1.00 24.04 565 LYS A O 1
ATOM 8633 N N . THR A 1 602 ? 27.792 -0.051 -57.197 1.00 17.60 566 THR A N 1
ATOM 8634 C CA . THR A 1 602 ? 28.456 -0.805 -56.141 1.00 16.42 566 THR A CA 1
ATOM 8635 C C . THR A 1 602 ? 27.473 -1.456 -55.177 1.00 17.04 566 THR A C 1
ATOM 8636 O O . THR A 1 602 ? 27.820 -2.458 -54.534 1.00 18.47 566 THR A O 1
ATOM 8647 N N . LEU A 1 603 ? 26.261 -0.921 -55.069 1.00 17.13 567 LEU A N 1
ATOM 8648 C CA . LEU A 1 603 ? 25.261 -1.447 -54.151 1.00 20.01 567 LEU A CA 1
ATOM 8649 C C . LEU A 1 603 ? 24.008 -1.876 -54.910 1.00 36.05 567 LEU A C 1
ATOM 8650 O O . LEU A 1 603 ? 22.894 -1.804 -54.390 1.00 43.93 567 LEU A O 1
ATOM 8666 N N . ALA A 1 604 ? 24.198 -2.347 -56.137 1.00 35.43 568 ALA A N 1
ATOM 8667 C CA . ALA A 1 604 ? 23.112 -2.880 -56.954 1.00 48.14 568 ALA A CA 1
ATOM 8668 C C . ALA A 1 604 ? 22.554 -4.136 -56.300 1.00 50.76 568 ALA A C 1
ATOM 8669 O O . ALA A 1 604 ? 23.299 -5.086 -56.038 1.00 51.02 568 ALA A O 1
ATOM 8676 N N . ASP B 1 64 ? 18.725 13.732 -10.495 1.00 50.35 28 ASP B N 1
ATOM 8677 C CA . ASP B 1 64 ? 19.504 12.814 -9.673 1.00 42.18 28 ASP B CA 1
ATOM 8678 C C . ASP B 1 64 ? 19.553 11.424 -10.308 1.00 36.54 28 ASP B C 1
ATOM 8679 O O . ASP B 1 64 ? 18.706 11.064 -11.123 1.00 36.29 28 ASP B O 1
ATOM 8683 N N . PHE B 1 65 ? 20.562 10.653 -9.918 1.00 30.63 29 PHE B N 1
ATOM 8684 C CA . PHE B 1 65 ? 20.733 9.304 -10.435 1.00 23.99 29 PHE B CA 1
ATOM 8685 C C . PHE B 1 65 ? 19.685 8.384 -9.825 1.00 25.64 29 PHE B C 1
ATOM 8686 O O . PHE B 1 65 ? 19.415 8.429 -8.623 1.00 26.05 29 PHE B O 1
ATOM 8703 N N . HIS B 1 66 ? 19.093 7.542 -10.667 1.00 25.13 30 HIS B N 1
ATOM 8704 C CA . HIS B 1 66 ? 18.148 6.532 -10.210 1.00 26.09 30 HIS B CA 1
ATOM 8705 C C . HIS B 1 66 ? 18.437 5.271 -11.001 1.00 23.84 30 HIS B C 1
ATOM 8706 O O . HIS B 1 66 ? 18.272 5.254 -12.224 1.00 26.55 30 HIS B O 1
ATOM 8720 N N . PHE B 1 67 ? 18.892 4.230 -10.317 1.00 23.07 31 PHE B N 1
ATOM 8721 C CA . PHE B 1 67 ? 19.155 2.974 -10.997 1.00 21.94 31 PHE B CA 1
ATOM 8722 C C . PHE B 1 67 ? 17.843 2.234 -11.198 1.00 19.63 31 PHE B C 1
ATOM 8723 O O . PHE B 1 67 ? 17.046 2.089 -10.262 1.00 21.92 31 PHE B O 1
ATOM 8740 N N . SER B 1 68 ? 17.642 1.740 -12.412 1.00 18.57 32 SER B N 1
ATOM 8741 C CA . SER B 1 68 ? 16.474 0.936 -12.761 1.00 17.01 32 SER B CA 1
ATOM 8742 C C . SER B 1 68 ? 16.947 -0.249 -13.589 1.00 16.37 32 SER B C 1
ATOM 8743 O O . SER B 1 68 ? 17.408 -0.081 -14.723 1.00 16.45 32 SER B O 1
ATOM 8751 N N . ALA B 1 69 ? 16.832 -1.449 -13.033 1.00 16.58 33 ALA B N 1
ATOM 8752 C CA . ALA B 1 69 ? 17.131 -2.647 -13.798 1.00 16.99 33 ALA B CA 1
ATOM 8753 C C . ALA B 1 69 ? 16.141 -2.785 -14.946 1.00 15.80 33 ALA B C 1
ATOM 8754 O O . ALA B 1 69 ? 14.951 -2.502 -14.804 1.00 16.20 33 ALA B O 1
ATOM 8761 N N . ILE B 1 70 ? 16.623 -3.245 -16.091 1.00 14.77 34 ILE B N 1
ATOM 8762 C CA . ILE B 1 70 ? 15.716 -3.419 -17.225 1.00 15.17 34 ILE B CA 1
ATOM 8763 C C . ILE B 1 70 ? 14.631 -4.435 -16.893 1.00 14.77 34 ILE B C 1
ATOM 8764 O O . ILE B 1 70 ? 13.446 -4.205 -17.155 1.00 14.08 34 ILE B O 1
ATOM 8780 N N . PHE B 1 71 ? 15.014 -5.560 -16.294 1.00 14.30 35 PHE B N 1
ATOM 8781 C CA . PHE B 1 71 ? 14.074 -6.632 -15.984 1.00 14.50 35 PHE B CA 1
ATOM 8782 C C . PHE B 1 71 ? 13.764 -6.635 -14.489 1.00 15.30 35 PHE B C 1
ATOM 8783 O O . PHE B 1 71 ? 14.667 -6.814 -13.655 1.00 17.03 35 PHE B O 1
ATOM 8800 N N . GLN B 1 72 ? 12.491 -6.437 -14.162 1.00 13.87 36 GLN B N 1
ATOM 8801 C CA . GLN B 1 72 ? 12.011 -6.329 -12.781 1.00 14.64 36 GLN B CA 1
ATOM 8802 C C . G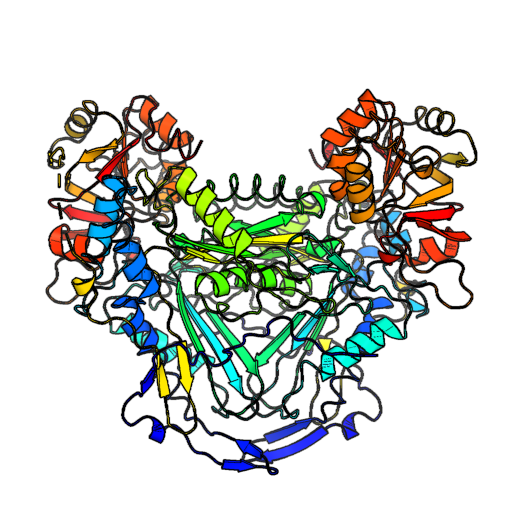LN B 1 72 ? 10.848 -7.290 -12.574 1.00 14.70 36 GLN B C 1
ATOM 8803 O O . GLN B 1 72 ? 9.725 -6.885 -12.266 1.00 16.37 36 GLN B O 1
ATOM 8817 N N . PRO B 1 73 ? 11.095 -8.591 -12.719 1.00 15.24 37 PRO B N 1
ATOM 8818 C CA . PRO B 1 73 ? 10.031 -9.567 -12.439 1.00 17.24 37 PRO B CA 1
ATOM 8819 C C . PRO B 1 73 ? 9.512 -9.447 -11.011 1.00 16.98 37 PRO B C 1
ATOM 8820 O O . PRO B 1 73 ? 10.273 -9.228 -10.065 1.00 18.53 37 PRO B O 1
ATOM 8831 N N . THR B 1 74 ? 8.202 -9.615 -10.848 1.00 15.97 38 THR B N 1
ATOM 8832 C CA . THR B 1 74 ? 7.649 -9.674 -9.501 1.00 17.81 38 THR B CA 1
ATOM 8833 C C . THR B 1 74 ? 7.918 -11.010 -8.835 1.00 18.06 38 THR B C 1
ATOM 8834 O O . THR B 1 74 ? 7.767 -11.112 -7.612 1.00 19.79 38 THR B O 1
ATOM 8845 N N . ASP B 1 75 ? 8.294 -12.021 -9.610 1.00 16.26 39 ASP B N 1
ATOM 8846 C CA . ASP B 1 75 ? 8.582 -13.364 -9.098 1.00 17.48 39 ASP B CA 1
ATOM 8847 C C . ASP B 1 75 ? 9.965 -13.793 -9.573 1.00 17.22 39 ASP B C 1
ATOM 8848 O O . ASP B 1 75 ? 10.109 -14.728 -10.370 1.00 17.28 39 ASP B O 1
ATOM 8857 N N . PRO B 1 76 ? 11.016 -13.097 -9.128 1.00 15.98 40 PRO B N 1
ATOM 8858 C CA . PRO B 1 76 ? 12.360 -13.368 -9.660 1.00 18.77 40 PRO B CA 1
ATOM 8859 C C . PRO B 1 76 ? 12.860 -14.772 -9.380 1.00 21.04 40 PRO B C 1
ATOM 8860 O O . PRO B 1 76 ? 13.670 -15.290 -10.157 1.00 22.78 40 PRO B O 1
ATOM 8871 N N . HIS B 1 77 ? 12.400 -15.408 -8.311 1.00 18.90 41 HIS B N 1
ATOM 8872 C CA . HIS B 1 77 ? 12.835 -16.753 -7.949 1.00 19.28 41 HIS B CA 1
ATOM 8873 C C . HIS B 1 77 ? 11.855 -17.830 -8.391 1.00 23.58 41 HIS B C 1
ATOM 8874 O O . HIS B 1 77 ? 12.024 -18.997 -8.025 1.00 24.12 41 HIS B O 1
ATOM 8888 N N . HIS B 1 78 ? 10.835 -17.472 -9.171 1.00 19.57 42 HIS B N 1
ATOM 8889 C CA . HIS B 1 78 ? 9.925 -18.449 -9.759 1.00 18.56 42 HIS B CA 1
ATOM 8890 C C . HIS B 1 78 ? 9.178 -19.250 -8.705 1.00 20.58 42 HIS B C 1
ATOM 8891 O O . HIS B 1 78 ? 8.990 -20.464 -8.833 1.00 19.26 42 HIS B O 1
ATOM 8905 N N . HIS B 1 79 ? 8.697 -18.544 -7.681 1.00 20.43 43 HIS B N 1
ATOM 8906 C CA . HIS B 1 79 ? 7.826 -19.145 -6.682 1.00 21.41 43 HIS B CA 1
ATOM 8907 C C . HIS B 1 79 ? 6.538 -19.682 -7.275 1.00 22.22 43 HIS B C 1
ATOM 8908 O O . HIS B 1 79 ? 5.901 -20.547 -6.657 1.00 25.73 43 HIS B O 1
ATOM 8922 N N . GLN B 1 80 ? 6.124 -19.204 -8.448 1.00 20.94 44 GLN B N 1
ATOM 8923 C CA . GLN B 1 80 ? 4.935 -19.747 -9.084 1.00 20.43 44 GLN B CA 1
ATOM 8924 C C . GLN B 1 80 ? 5.137 -21.169 -9.577 1.00 25.75 44 GLN B C 1
ATOM 8925 O O . GLN B 1 80 ? 4.159 -21.821 -9.957 1.00 30.08 44 GLN B O 1
ATOM 8939 N N . THR B 1 81 ? 6.379 -21.643 -9.632 1.00 19.65 45 THR B N 1
ATOM 8940 C CA . THR B 1 81 ? 6.677 -22.990 -10.078 1.00 17.71 45 THR B CA 1
ATOM 8941 C C . THR B 1 81 ? 6.783 -23.940 -8.888 1.00 15.75 45 THR B C 1
ATOM 8942 O O . THR B 1 81 ? 7.239 -23.561 -7.808 1.00 17.94 45 THR B O 1
ATOM 8953 N N . GLU B 1 82 ? 6.320 -25.166 -9.097 1.00 16.49 46 GLU B N 1
ATOM 8954 C CA . GLU B 1 82 ? 6.427 -26.250 -8.125 1.00 15.95 46 GLU B CA 1
ATOM 8955 C C . GLU B 1 82 ? 7.743 -26.988 -8.336 1.00 15.48 46 GLU B C 1
ATOM 8956 O O . GLU B 1 82 ? 8.099 -27.300 -9.477 1.00 16.00 46 GLU B O 1
ATOM 8968 N N . PHE B 1 83 ? 8.459 -27.262 -7.241 1.00 15.00 47 PHE B N 1
ATOM 8969 C CA . PHE B 1 83 ? 9.741 -27.958 -7.301 1.00 14.27 47 PHE B CA 1
ATOM 8970 C C . PHE B 1 83 ? 9.716 -29.168 -6.381 1.00 15.06 47 PHE B C 1
ATOM 8971 O O . PHE B 1 83 ? 9.037 -29.174 -5.347 1.00 16.63 47 PHE B O 1
ATOM 8988 N N . ALA B 1 84 ? 10.483 -30.187 -6.756 1.00 15.12 48 ALA B N 1
ATOM 8989 C CA . ALA B 1 84 ? 10.758 -31.333 -5.914 1.00 16.80 48 ALA B CA 1
ATOM 8990 C C . ALA B 1 84 ? 12.228 -31.302 -5.514 1.00 15.78 48 ALA B C 1
ATOM 8991 O O . ALA B 1 84 ? 13.089 -30.968 -6.325 1.00 16.41 48 ALA B O 1
ATOM 8998 N N . LYS B 1 85 ? 12.515 -31.647 -4.268 1.00 17.07 49 LYS B N 1
ATOM 8999 C CA . LYS B 1 85 ? 13.891 -31.729 -3.812 1.00 16.06 49 LYS B CA 1
ATOM 9000 C C . LYS B 1 85 ? 14.451 -33.098 -4.146 1.00 18.37 49 LYS B C 1
ATOM 9001 O O . LYS B 1 85 ? 13.807 -34.121 -3.879 1.00 21.68 49 LYS B O 1
ATOM 9020 N N . VAL B 1 86 ? 15.673 -33.119 -4.669 1.00 18.88 50 VAL B N 1
ATOM 9021 C CA . VAL B 1 86 ? 16.402 -34.369 -4.869 1.00 20.37 50 VAL B CA 1
ATOM 9022 C C . VAL B 1 86 ? 16.739 -34.971 -3.507 1.00 24.15 50 VAL B C 1
ATOM 9023 O O . VAL B 1 86 ? 17.380 -34.327 -2.669 1.00 21.94 50 VAL B O 1
ATOM 9036 N N . GLU B 1 87 ? 16.252 -36.195 -3.251 1.00 25.10 51 GLU B N 1
ATOM 9037 C CA . GLU B 1 87 ? 16.439 -36.832 -1.948 1.00 27.23 51 GLU B CA 1
ATOM 9038 C C . GLU B 1 87 ? 17.924 -36.905 -1.591 1.00 24.36 51 GLU B C 1
ATOM 9039 O O . GLU B 1 87 ? 18.757 -37.257 -2.430 1.00 27.13 51 GLU B O 1
ATOM 9043 N N . GLY B 1 88 ? 18.240 -36.514 -0.365 1.00 29.56 52 GLY B N 1
ATOM 9044 C CA . GLY B 1 88 ? 19.586 -36.563 0.164 1.00 32.66 52 GLY B CA 1
ATOM 9045 C C . GLY B 1 88 ? 20.499 -35.451 -0.297 1.00 33.54 52 GLY B C 1
ATOM 9046 O O . GLY B 1 88 ? 21.641 -35.379 0.171 1.00 30.98 52 GLY B O 1
ATOM 9050 N N . SER B 1 89 ? 20.022 -34.545 -1.155 1.00 24.91 53 SER B N 1
ATOM 9051 C CA . SER B 1 89 ? 20.913 -33.579 -1.790 1.00 24.18 53 SER B CA 1
ATOM 9052 C C . SER B 1 89 ? 21.430 -32.519 -0.823 1.00 24.27 53 SER B C 1
ATOM 9053 O O . SER B 1 89 ? 22.336 -31.762 -1.195 1.00 21.21 53 SER B O 1
ATOM 9061 N N . GLU B 1 90 ? 20.907 -32.446 0.407 1.00 22.98 54 GLU B N 1
ATOM 9062 C CA . GLU B 1 90 ? 21.485 -31.539 1.393 1.00 25.05 54 GLU B CA 1
ATOM 9063 C C . GLU B 1 90 ? 22.939 -31.893 1.704 1.00 21.14 54 GLU B C 1
ATOM 9064 O O . GLU B 1 90 ? 23.690 -31.030 2.175 1.00 24.12 54 GLU B O 1
ATOM 9076 N N . LYS B 1 91 ? 23.358 -33.120 1.392 1.00 22.57 55 LYS B N 1
ATOM 9077 C CA . LYS B 1 91 ? 24.743 -33.507 1.624 1.00 28.17 55 LYS B CA 1
ATOM 9078 C C . LYS B 1 91 ? 25.716 -32.744 0.735 1.00 25.18 55 LYS B C 1
ATOM 9079 O O . LYS B 1 91 ? 26.918 -32.746 1.020 1.00 27.40 55 LYS B O 1
ATOM 9088 N N . TYR B 1 92 ? 25.235 -32.095 -0.328 1.00 21.96 56 TYR B N 1
ATOM 9089 C CA . TYR B 1 92 ? 26.108 -31.390 -1.256 1.00 22.10 56 TYR B CA 1
ATOM 9090 C C . TYR B 1 92 ? 26.273 -29.917 -0.932 1.00 21.07 56 TYR B C 1
ATOM 9091 O O . TYR B 1 92 ? 27.010 -29.223 -1.643 1.00 22.09 56 TYR B O 1
ATOM 9109 N N . VAL B 1 93 ? 25.608 -29.412 0.097 1.00 20.49 57 VAL B N 1
ATOM 9110 C CA . VAL B 1 93 ? 25.619 -27.989 0.398 1.00 21.88 57 VAL B CA 1
ATOM 9111 C C . VAL B 1 93 ? 25.877 -27.767 1.874 1.00 20.67 57 VAL B C 1
ATOM 9112 O O . VAL B 1 93 ? 25.538 -28.601 2.725 1.00 21.55 57 VAL B O 1
ATOM 9125 N N . GLU B 1 94 ? 26.479 -26.627 2.183 1.00 20.88 58 GLU B N 1
ATOM 9126 C CA . GLU B 1 94 ? 26.708 -26.246 3.568 1.00 23.63 58 GLU B CA 1
ATOM 9127 C C . GLU B 1 94 ? 26.602 -24.735 3.690 1.00 23.09 58 GLU B C 1
ATOM 9128 O O . GLU B 1 94 ? 27.382 -23.994 3.079 1.00 20.97 58 GLU B O 1
ATOM 9140 N N . GLU B 1 95 ? 25.710 -24.276 4.555 1.00 23.52 59 GLU B N 1
ATOM 9141 C CA . GLU B 1 95 ? 25.590 -22.859 4.825 1.00 24.75 59 GLU B CA 1
ATOM 9142 C C . GLU B 1 95 ? 26.724 -22.461 5.757 1.00 24.15 59 GLU B C 1
ATOM 9143 O O . GLU B 1 95 ? 26.998 -23.141 6.753 1.00 25.70 59 GLU B O 1
ATOM 9155 N N . VAL B 1 96 ? 27.394 -21.367 5.432 1.00 25.93 60 VAL B N 1
ATOM 9156 C CA . VAL B 1 96 ? 28.513 -20.869 6.213 1.00 22.83 60 VAL B CA 1
ATOM 9157 C C . VAL B 1 96 ? 28.379 -19.358 6.313 1.00 28.21 60 VAL B C 1
ATOM 9158 O O . VAL B 1 96 ? 27.534 -18.739 5.665 1.00 25.68 60 VAL B O 1
ATOM 9171 N N . GLU B 1 97 ? 29.244 -18.761 7.109 1.00 34.18 61 GLU B N 1
ATOM 9172 C CA . GLU B 1 97 ? 29.252 -17.318 7.263 1.00 43.66 61 GLU B CA 1
ATOM 9173 C C . GLU B 1 97 ? 30.673 -16.820 7.100 1.00 47.35 61 GLU B C 1
ATOM 9174 O O . GLU B 1 97 ? 31.594 -17.330 7.744 1.00 53.69 61 GLU B O 1
ATOM 9186 N N . VAL B 1 98 ? 30.838 -15.816 6.246 1.00 37.25 62 VAL B N 1
ATOM 9187 C CA . VAL B 1 98 ? 32.149 -15.289 5.909 1.00 40.74 62 VAL B CA 1
ATOM 9188 C C . VAL B 1 98 ? 32.077 -13.779 6.032 1.00 29.57 62 VAL B C 1
ATOM 9189 O O . VAL B 1 98 ? 31.225 -13.139 5.403 1.00 28.12 62 VAL B O 1
ATOM 9193 N N . PHE B 1 99 ? 32.962 -13.214 6.851 1.00 30.51 63 PHE B N 1
ATOM 9194 C CA . PHE B 1 99 ? 33.018 -11.771 7.045 1.00 33.01 63 PHE B CA 1
ATOM 9195 C C . PHE B 1 99 ? 31.629 -11.187 7.294 1.00 28.44 63 PHE B C 1
ATOM 9196 O O . PHE B 1 99 ? 31.261 -10.144 6.749 1.00 34.43 63 PHE B O 1
ATOM 9213 N N . GLY B 1 100 ? 30.841 -11.896 8.098 1.00 29.22 64 GLY B N 1
ATOM 9214 C CA . GLY B 1 100 ? 29.539 -11.438 8.538 1.00 35.13 64 GLY B CA 1
ATOM 9215 C C . GLY B 1 100 ? 28.394 -11.606 7.563 1.00 35.34 64 GLY B C 1
ATOM 9216 O O . GLY B 1 100 ? 27.299 -11.102 7.836 1.00 40.08 64 GLY B O 1
ATOM 9220 N N A ARG B 1 101 ? 28.601 -12.278 6.434 0.54 24.83 65 ARG B N 1
ATOM 9221 N N B ARG B 1 101 ? 28.595 -12.328 6.461 0.46 25.38 65 ARG B N 1
ATOM 9222 C CA A ARG B 1 101 ? 27.534 -12.489 5.471 0.54 25.22 65 ARG B CA 1
ATOM 9223 C CA B ARG B 1 101 ? 27.579 -12.495 5.435 0.46 25.12 65 ARG B CA 1
ATOM 9224 C C A ARG B 1 101 ? 27.276 -13.976 5.282 0.54 25.62 65 ARG B C 1
ATOM 9225 C C B ARG B 1 101 ? 27.301 -13.975 5.208 0.46 25.40 65 ARG B C 1
ATOM 9226 O O A ARG B 1 101 ? 28.152 -14.816 5.508 0.54 29.64 65 ARG B O 1
ATOM 9227 O O B ARG B 1 101 ? 28.195 -14.817 5.338 0.46 28.57 65 ARG B O 1
ATOM 9268 N N . GLN B 1 102 ? 26.052 -14.287 4.862 1.00 27.40 66 GLN B N 1
ATOM 9269 C CA . GLN B 1 102 ? 25.646 -15.666 4.618 1.00 27.44 66 GLN B CA 1
ATOM 9270 C C . GLN B 1 102 ? 26.192 -16.145 3.280 1.00 23.85 66 GLN B C 1
ATOM 9271 O O . GLN B 1 102 ? 26.046 -15.475 2.258 1.00 24.45 66 GLN B O 1
ATOM 9276 N N . ALA B 1 103 ? 26.826 -17.304 3.285 1.00 22.02 67 ALA B N 1
ATOM 9277 C CA . ALA B 1 103 ? 27.372 -17.899 2.075 1.00 20.26 67 ALA B CA 1
ATOM 9278 C C . ALA B 1 103 ? 27.002 -19.377 2.021 1.00 18.19 67 ALA B C 1
ATOM 9279 O O . ALA B 1 103 ? 26.534 -19.971 3.000 1.00 20.35 67 ALA B O 1
ATOM 9286 N N . LEU B 1 104 ? 27.206 -19.977 0.857 1.00 17.80 68 LEU B N 1
ATOM 9287 C CA . LEU B 1 104 ? 26.869 -21.375 0.621 1.00 16.92 68 LEU B CA 1
ATOM 9288 C C . LEU B 1 104 ? 28.017 -22.076 -0.088 1.00 17.60 68 LEU B C 1
ATOM 9289 O O . LEU B 1 104 ? 28.411 -21.665 -1.189 1.00 18.68 68 LEU B O 1
ATOM 9305 N N . LYS B 1 105 ? 28.554 -23.118 0.534 1.00 18.01 69 LYS B N 1
ATOM 9306 C CA . LYS B 1 105 ? 29.482 -24.025 -0.116 1.00 17.84 69 LYS B CA 1
ATOM 9307 C C . LYS B 1 105 ? 28.678 -25.088 -0.852 1.00 18.06 69 LYS B C 1
ATOM 9308 O O . LYS B 1 105 ? 27.837 -25.766 -0.248 1.00 19.23 69 LYS B O 1
ATOM 9327 N N . VAL B 1 106 ? 28.941 -25.245 -2.143 1.00 18.17 70 VAL B N 1
ATOM 9328 C CA . VAL B 1 106 ? 28.270 -26.228 -2.978 1.00 17.86 70 VAL B CA 1
ATOM 9329 C C . VAL B 1 106 ? 29.331 -27.164 -3.537 1.00 19.43 70 VAL B C 1
ATOM 9330 O O . VAL B 1 106 ? 30.238 -26.719 -4.249 1.00 19.40 70 VAL B O 1
ATOM 9343 N N . ASN B 1 107 ? 29.228 -28.447 -3.210 1.00 17.13 71 ASN B N 1
ATOM 9344 C CA . ASN B 1 107 ? 30.034 -29.474 -3.866 1.00 17.87 71 ASN B CA 1
ATOM 9345 C C . ASN B 1 107 ? 29.682 -29.463 -5.346 1.00 18.56 71 ASN B C 1
ATOM 9346 O O . ASN B 1 107 ? 28.503 -29.621 -5.687 1.00 17.46 71 ASN B O 1
ATOM 9357 N N . PRO B 1 108 ? 30.644 -29.283 -6.252 1.00 17.54 72 PRO B N 1
ATOM 9358 C CA . PRO B 1 108 ? 30.282 -29.165 -7.673 1.00 16.89 72 PRO B CA 1
ATOM 9359 C C . PRO B 1 108 ? 29.642 -30.417 -8.245 1.00 16.32 72 PRO B C 1
ATOM 9360 O O . PRO B 1 108 ? 29.014 -30.343 -9.301 1.00 16.21 72 PRO B O 1
ATOM 9371 N N A GLU B 1 109 ? 29.774 -31.569 -7.591 0.53 17.78 73 GLU B N 1
ATOM 9372 N N B GLU B 1 109 ? 29.776 -31.568 -7.582 0.47 17.81 73 GLU B N 1
ATOM 9373 C CA A GLU B 1 109 ? 29.036 -32.742 -8.040 0.53 17.32 73 GLU B CA 1
ATOM 9374 C CA B GLU B 1 109 ? 29.041 -32.750 -8.016 0.47 17.46 73 GLU B CA 1
ATOM 9375 C C A GLU B 1 109 ? 27.529 -32.498 -8.045 0.53 17.54 73 GLU B C 1
ATOM 9376 C C B GLU B 1 109 ? 27.537 -32.483 -8.060 0.47 17.51 73 GLU B C 1
ATOM 9377 O O A GLU B 1 109 ? 26.811 -33.162 -8.797 0.53 16.48 73 GLU B O 1
ATOM 9378 O O B GLU B 1 109 ? 26.824 -33.107 -8.855 0.47 16.98 73 GLU B O 1
ATOM 9401 N N . ALA B 1 110 ? 27.037 -31.557 -7.229 1.00 15.95 74 ALA B N 1
ATOM 9402 C CA . ALA B 1 110 ? 25.617 -31.187 -7.282 1.00 16.07 74 ALA B CA 1
ATOM 9403 C C . ALA B 1 110 ? 25.230 -30.658 -8.655 1.00 16.03 74 ALA B C 1
ATOM 9404 O O . ALA B 1 110 ? 24.108 -30.881 -9.112 1.00 16.70 74 ALA B O 1
ATOM 9411 N N A LEU B 1 111 ? 26.139 -29.951 -9.319 0.67 14.16 75 LEU B N 1
ATOM 9412 N N B LEU B 1 111 ? 26.138 -29.945 -9.324 0.33 14.38 75 LEU B N 1
ATOM 9413 C CA A LEU B 1 111 ? 25.849 -29.455 -10.657 0.67 14.79 75 LEU B CA 1
ATOM 9414 C CA B LEU B 1 111 ? 25.839 -29.447 -10.662 0.33 14.66 75 LEU B CA 1
ATOM 9415 C C A LEU B 1 111 ? 25.705 -30.604 -11.646 0.67 13.77 75 LEU B C 1
ATOM 9416 C C B LEU B 1 111 ? 25.735 -30.584 -11.674 0.33 14.16 75 LEU B C 1
ATOM 9417 O O A LEU B 1 111 ? 24.837 -30.572 -12.530 0.67 15.45 75 LEU B O 1
ATOM 9418 O O B LEU B 1 111 ? 24.929 -30.509 -12.611 0.33 14.77 75 LEU B O 1
ATOM 9449 N N . THR B 1 112 ? 26.547 -31.633 -11.511 1.00 14.79 76 THR B N 1
ATOM 9450 C CA . THR B 1 112 ? 26.432 -32.808 -12.373 1.00 15.65 76 THR B CA 1
ATOM 9451 C C . THR B 1 112 ? 25.103 -33.513 -12.140 1.00 15.05 76 THR B C 1
ATOM 9452 O O . THR B 1 112 ? 24.387 -33.853 -13.093 1.00 15.51 76 THR B O 1
ATOM 9463 N N . ILE B 1 113 ? 24.782 -33.774 -10.871 1.00 15.92 77 ILE B N 1
ATOM 9464 C CA . ILE B 1 113 ? 23.531 -34.439 -10.510 1.00 15.05 77 ILE B CA 1
ATOM 9465 C C . ILE B 1 113 ? 22.345 -33.679 -11.082 1.00 16.03 77 ILE B C 1
ATOM 9466 O O . ILE B 1 113 ? 21.426 -34.266 -11.674 1.00 15.40 77 ILE B O 1
ATOM 9482 N N . LEU B 1 114 ? 22.334 -32.366 -10.885 1.00 15.66 78 LEU B N 1
ATOM 9483 C CA . LEU B 1 114 ? 21.210 -31.549 -11.320 1.00 14.98 78 LEU B CA 1
ATOM 9484 C C . LEU B 1 114 ? 21.071 -31.559 -12.839 1.00 14.35 78 LEU B C 1
ATOM 9485 O O . LEU B 1 114 ? 19.973 -31.759 -13.367 1.00 14.80 78 LEU B O 1
ATOM 9501 N N . ALA B 1 115 ? 22.164 -31.313 -13.566 1.00 13.54 79 ALA B N 1
ATOM 9502 C CA . ALA B 1 115 ? 22.079 -31.277 -15.022 1.00 13.44 79 ALA B CA 1
ATOM 9503 C C . ALA B 1 115 ? 21.671 -32.635 -15.582 1.00 14.32 79 ALA B C 1
ATOM 9504 O O . ALA B 1 115 ? 20.899 -32.716 -16.547 1.00 14.47 79 ALA B O 1
ATOM 9511 N N A HIS B 1 116 ? 22.173 -33.719 -14.992 0.55 14.46 80 HIS B N 1
ATOM 9512 N N B HIS B 1 116 ? 22.195 -33.713 -15.000 0.45 14.24 80 HIS B N 1
ATOM 9513 C CA A HIS B 1 116 ? 21.775 -35.049 -15.444 0.55 15.20 80 HIS B CA 1
ATOM 9514 C CA B HIS B 1 116 ? 21.787 -35.048 -15.416 0.45 15.34 80 HIS B CA 1
ATOM 9515 C C A HIS B 1 116 ? 20.273 -35.260 -15.272 0.55 14.70 80 HIS B C 1
ATOM 9516 C C B HIS B 1 116 ? 20.280 -35.224 -15.281 0.45 14.71 80 HIS B C 1
ATOM 9517 O O A HIS B 1 116 ? 19.590 -35.747 -16.181 0.55 16.11 80 HIS B O 1
ATOM 9518 O O B HIS B 1 116 ? 19.600 -35.648 -16.224 0.45 16.25 80 HIS B O 1
ATOM 9545 N N . ARG B 1 117 ? 19.731 -34.890 -14.117 1.00 14.59 81 ARG B N 1
ATOM 9546 C CA . ARG B 1 117 ? 18.303 -35.095 -13.903 1.00 16.69 81 ARG B CA 1
ATOM 9547 C C . ARG B 1 117 ? 17.478 -34.192 -14.807 1.00 15.10 81 ARG B C 1
ATOM 9548 O O . ARG B 1 117 ? 16.494 -34.639 -15.399 1.00 17.06 81 ARG B O 1
ATOM 9570 N N . ALA B 1 118 ? 17.875 -32.929 -14.957 1.00 14.78 82 ALA B N 1
ATOM 9571 C CA . ALA B 1 118 ? 17.105 -31.998 -15.774 1.00 15.21 82 ALA B CA 1
ATOM 9572 C C . ALA B 1 118 ? 17.038 -32.468 -17.218 1.00 14.82 82 ALA B C 1
ATOM 9573 O O . ALA B 1 118 ? 15.965 -32.479 -17.830 1.00 17.30 82 ALA B O 1
ATOM 9580 N N . PHE B 1 119 ? 18.165 -32.878 -17.777 1.00 15.09 83 PHE B N 1
ATOM 9581 C CA . PHE B 1 119 ? 18.211 -33.284 -19.177 1.00 16.56 83 PHE B CA 1
ATOM 9582 C C . PHE B 1 119 ? 17.787 -34.724 -19.398 1.00 20.49 83 PHE B C 1
ATOM 9583 O O . PHE B 1 119 ? 17.855 -35.197 -20.545 1.00 25.41 83 PHE B O 1
ATOM 9600 N N . SER B 1 120 ? 17.355 -35.411 -18.345 1.00 18.43 84 SER B N 1
ATOM 9601 C CA . SER B 1 120 ? 16.597 -36.657 -18.466 1.00 20.75 84 SER B CA 1
ATOM 9602 C C . SER B 1 120 ? 15.099 -36.385 -18.390 1.00 21.46 84 SER B C 1
ATOM 9603 O O . SER B 1 120 ? 14.354 -36.728 -19.318 1.00 24.76 84 SER B O 1
ATOM 9611 N N . ASP B 1 121 ? 14.655 -35.731 -17.309 1.00 19.63 85 ASP B N 1
ATOM 9612 C CA . ASP B 1 121 ? 13.232 -35.492 -17.065 1.00 22.91 85 ASP B CA 1
ATOM 9613 C C . ASP B 1 121 ? 12.587 -34.761 -18.229 1.00 20.75 85 ASP B C 1
ATOM 9614 O O . ASP B 1 121 ? 11.429 -35.008 -18.576 1.00 18.52 85 ASP B O 1
ATOM 9623 N N . VAL B 1 122 ? 13.295 -33.790 -18.800 1.00 16.05 86 VAL B N 1
ATOM 9624 C CA . VAL B 1 122 ? 12.637 -32.881 -19.717 1.00 16.17 86 VAL B CA 1
ATOM 9625 C C . VAL B 1 122 ? 12.228 -33.571 -21.010 1.00 14.73 86 VAL B C 1
ATOM 9626 O O . VAL B 1 122 ? 11.397 -33.042 -21.754 1.00 17.33 86 VAL B O 1
ATOM 9639 N N . HIS B 1 123 ? 12.800 -34.734 -21.298 1.00 15.11 87 HIS B N 1
ATOM 9640 C CA . HIS B 1 123 ? 12.498 -35.478 -22.506 1.00 14.39 87 HIS B CA 1
ATOM 9641 C C . HIS B 1 123 ? 11.299 -36.382 -22.374 1.00 16.36 87 HIS B C 1
ATOM 9642 O O . HIS B 1 123 ? 10.877 -36.975 -23.372 1.00 15.77 87 HIS B O 1
ATOM 9656 N N . HIS B 1 124 ? 10.712 -36.479 -21.191 1.00 15.03 88 HIS B N 1
ATOM 9657 C CA . HIS B 1 124 ? 9.628 -37.411 -20.974 1.00 14.60 88 HIS B CA 1
ATOM 9658 C C . HIS B 1 124 ? 8.366 -36.757 -20.451 1.00 13.57 88 HIS B C 1
ATOM 9659 O O . HIS B 1 124 ? 7.319 -37.412 -20.437 1.00 15.73 88 HIS B O 1
ATOM 9673 N N . PHE B 1 125 ? 8.420 -35.481 -20.074 1.00 14.82 89 PHE B N 1
ATOM 9674 C CA . PHE B 1 125 ? 7.298 -34.806 -19.446 1.00 14.36 89 PHE B CA 1
ATOM 9675 C C . PHE B 1 125 ? 7.245 -33.364 -19.916 1.00 15.29 89 PHE B C 1
ATOM 9676 O O . PHE B 1 125 ? 8.252 -32.800 -20.359 1.00 15.91 89 PHE B O 1
ATOM 9693 N N . PHE B 1 126 ? 6.057 -32.765 -19.788 1.00 15.13 90 PHE B N 1
ATOM 9694 C CA . PHE B 1 126 ? 5.770 -31.402 -20.218 1.00 14.06 90 PHE B CA 1
ATOM 9695 C C . PHE B 1 126 ? 5.146 -30.577 -19.094 1.00 15.63 90 PHE B C 1
ATOM 9696 O O . PHE B 1 126 ? 4.653 -31.112 -18.095 1.00 15.77 90 PHE B O 1
ATOM 9713 N N . ARG B 1 127 ? 5.150 -29.255 -19.282 1.00 14.82 91 ARG B N 1
ATOM 9714 C CA . ARG B 1 127 ? 4.440 -28.349 -18.397 1.00 13.67 91 ARG B CA 1
ATOM 9715 C C . ARG B 1 127 ? 2.938 -28.380 -18.658 1.00 16.83 91 ARG B C 1
ATOM 9716 O O . ARG B 1 127 ? 2.468 -28.696 -19.758 1.00 15.92 91 ARG B O 1
ATOM 9737 N N . LYS B 1 128 ? 2.188 -27.994 -17.629 1.00 14.98 92 LYS B N 1
ATOM 9738 C CA . LYS B 1 128 ? 0.736 -27.934 -17.745 1.00 17.19 92 LYS B CA 1
ATOM 9739 C C . LYS B 1 128 ? 0.280 -26.948 -18.815 1.00 17.95 92 LYS B C 1
ATOM 9740 O O . LYS B 1 128 ? -0.699 -27.215 -19.517 1.00 17.57 92 LYS B O 1
ATOM 9744 N N . ASP B 1 129 ? 0.946 -25.793 -18.957 1.00 16.46 93 ASP B N 1
ATOM 9745 C CA . ASP B 1 129 ? 0.455 -24.822 -19.936 1.00 16.30 93 ASP B CA 1
ATOM 9746 C C . ASP B 1 129 ? 0.526 -25.383 -21.353 1.00 18.86 93 ASP B C 1
ATOM 9747 O O . ASP B 1 129 ? -0.386 -25.144 -22.165 1.00 20.67 93 ASP B O 1
ATOM 9756 N N . HIS B 1 130 ? 1.536 -26.206 -21.629 1.00 15.82 94 HIS B N 1
ATOM 9757 C CA . HIS B 1 130 ? 1.683 -26.846 -22.938 1.00 15.38 94 HIS B CA 1
ATOM 9758 C C . HIS B 1 130 ? 0.607 -27.914 -23.159 1.00 16.66 94 HIS B C 1
ATOM 9759 O O . HIS B 1 130 ? -0.103 -27.912 -24.176 1.00 15.64 94 HIS B O 1
ATOM 9773 N N . LEU B 1 131 ? 0.447 -28.819 -22.192 1.00 16.48 95 LEU B N 1
ATOM 9774 C CA . LEU B 1 131 ? -0.569 -29.868 -22.287 1.00 16.49 95 LEU B CA 1
ATOM 9775 C C . LEU B 1 131 ? -1.971 -29.278 -22.373 1.00 18.90 95 LEU B C 1
ATOM 9776 O O . LEU B 1 131 ? -2.815 -29.781 -23.130 1.00 18.09 95 LEU B O 1
ATOM 9792 N N . GLU B 1 132 ? -2.249 -28.230 -21.581 1.00 18.31 96 GLU B N 1
ATOM 9793 C CA . GLU B 1 132 ? -3.551 -27.565 -21.632 1.00 18.73 96 GLU B CA 1
ATOM 9794 C C . GLU B 1 132 ? -3.841 -27.030 -23.027 1.00 19.06 96 GLU B C 1
ATOM 9795 O O . GLU B 1 132 ? -4.995 -27.014 -23.465 1.00 17.92 96 GLU B O 1
ATOM 9807 N N . GLY B 1 133 ? -2.811 -26.570 -23.734 1.00 16.95 97 GLY B N 1
ATOM 9808 C CA . GLY B 1 133 ? -3.017 -26.077 -25.084 1.00 16.76 97 GLY B CA 1
ATOM 9809 C C . GLY B 1 133 ? -3.479 -27.160 -26.035 1.00 16.68 97 GLY B C 1
ATOM 9810 O O . GLY B 1 133 ? -4.336 -26.922 -26.892 1.00 18.16 97 GLY B O 1
ATOM 9814 N N . TRP B 1 134 ? -2.883 -28.349 -25.936 1.00 16.30 98 TRP B N 1
ATOM 9815 C CA . TRP B 1 134 ? -3.331 -29.460 -26.771 1.00 17.28 98 TRP B CA 1
ATOM 9816 C C . TRP B 1 134 ? -4.767 -29.840 -26.428 1.00 18.50 98 TRP B C 1
ATOM 9817 O O . TRP B 1 134 ? -5.579 -30.122 -27.322 1.00 18.22 98 TRP B O 1
ATOM 9838 N N . ARG B 1 135 ? -5.108 -29.848 -25.138 1.00 17.92 99 ARG B N 1
ATOM 9839 C CA . ARG B 1 135 ? -6.483 -30.157 -24.769 1.00 19.32 99 ARG B CA 1
ATOM 9840 C C . ARG B 1 135 ? -7.445 -29.113 -25.322 1.00 17.79 99 ARG B C 1
ATOM 9841 O O . ARG B 1 135 ? -8.533 -29.464 -25.806 1.00 19.97 99 ARG B O 1
ATOM 9862 N N A ARG B 1 136 ? -7.055 -27.838 -25.287 0.40 18.67 100 ARG B N 1
ATOM 9863 N N B ARG B 1 136 ? -7.081 -27.830 -25.249 0.60 18.53 100 ARG B N 1
ATOM 9864 C CA A ARG B 1 136 ? -7.914 -26.769 -25.784 0.40 20.27 100 ARG B CA 1
ATOM 9865 C CA B ARG B 1 136 ? -7.936 -26.785 -25.803 0.60 19.67 100 ARG B CA 1
ATOM 9866 C C A ARG B 1 136 ? -8.148 -26.886 -27.288 0.40 23.39 100 ARG B C 1
ATOM 9867 C C B ARG B 1 136 ? -8.202 -27.031 -27.281 0.60 24.85 100 ARG B C 1
ATOM 9868 O O A ARG B 1 136 ? -9.221 -26.509 -27.779 0.40 25.03 100 ARG B O 1
ATOM 9869 O O B ARG B 1 136 ? -9.345 -26.916 -27.746 0.60 21.32 100 ARG B O 1
ATOM 9910 N N . ALA B 1 137 ? -7.162 -27.396 -28.031 1.00 20.32 101 ALA B N 1
ATOM 9911 C CA . ALA B 1 137 ? -7.342 -27.638 -29.455 1.00 20.35 101 ALA B CA 1
ATOM 9912 C C . ALA B 1 137 ? -8.311 -28.785 -29.707 1.00 24.21 101 ALA B C 1
ATOM 9913 O O . ALA B 1 137 ? -9.055 -28.754 -30.693 1.00 34.54 101 ALA B O 1
ATOM 9920 N N . ILE B 1 138 ? -8.350 -29.775 -28.815 1.00 20.20 102 ILE B N 1
ATOM 9921 C CA . ILE B 1 138 ? -9.263 -30.901 -28.986 1.00 22.93 102 ILE B CA 1
ATOM 9922 C C . ILE B 1 138 ? -10.688 -30.500 -28.619 1.00 26.94 102 ILE B C 1
ATOM 9923 O O . ILE B 1 138 ? -11.645 -30.856 -29.316 1.00 27.75 102 ILE B O 1
ATOM 9939 N N . GLU B 1 139 ? -10.856 -29.704 -27.568 1.00 23.87 103 GLU B N 1
ATOM 9940 C CA . GLU B 1 139 ? -12.184 -29.455 -27.022 1.00 22.19 103 GLU B CA 1
ATOM 9941 C C . GLU B 1 139 ? -12.892 -28.259 -27.644 1.00 26.75 103 GLU B C 1
ATOM 9942 O O . GLU B 1 139 ? -14.121 -28.154 -27.513 1.00 27.04 103 GLU B O 1
ATOM 9954 N N . ASP B 1 140 ? -12.175 -27.391 -28.333 1.00 22.96 104 ASP B N 1
ATOM 9955 C CA . ASP B 1 140 ? -12.743 -26.167 -28.887 1.00 22.01 104 ASP B CA 1
ATOM 9956 C C . ASP B 1 140 ? -13.627 -26.512 -30.081 1.00 26.20 104 ASP B C 1
ATOM 9957 O O . ASP B 1 140 ? -13.136 -27.095 -31.054 1.00 23.88 104 ASP B O 1
ATOM 9966 N N . PRO B 1 141 ? -14.921 -26.184 -30.059 1.00 24.10 105 PRO B N 1
ATOM 9967 C CA . PRO B 1 141 ? -15.754 -26.444 -31.247 1.00 25.58 105 PRO B CA 1
ATOM 9968 C C . PRO B 1 141 ? -15.265 -25.738 -32.492 1.00 24.40 105 PRO B C 1
ATOM 9969 O O . PRO B 1 141 ? -15.593 -26.181 -33.603 1.00 27.41 105 PRO B O 1
ATOM 9980 N N . GLU B 1 142 ? -14.503 -24.654 -32.347 1.00 23.46 106 GLU B N 1
ATOM 9981 C CA . GLU B 1 142 ? -13.997 -23.890 -33.479 1.00 21.81 106 GLU B CA 1
ATOM 9982 C C . GLU B 1 142 ? -12.699 -24.454 -34.050 1.00 19.51 106 GLU B C 1
ATOM 9983 O O . GLU B 1 142 ? -12.244 -23.969 -35.090 1.00 23.08 106 GLU B O 1
ATOM 9995 N N . ALA B 1 143 ? -12.089 -25.433 -33.390 1.00 21.82 107 ALA B N 1
ATOM 9996 C CA . ALA B 1 143 ? -10.927 -26.107 -33.955 1.00 21.64 107 ALA B CA 1
ATOM 9997 C C . ALA B 1 143 ? -11.331 -26.891 -35.200 1.00 20.79 107 ALA B C 1
ATOM 9998 O O . ALA B 1 143 ? -12.468 -27.352 -35.335 1.00 21.50 107 ALA B O 1
ATOM 10005 N N . SER B 1 144 ? -10.396 -26.997 -36.144 1.00 20.46 108 SER B N 1
ATOM 10006 C CA . SER B 1 144 ? -10.634 -27.824 -37.320 1.00 18.97 108 SER B CA 1
ATOM 10007 C C . SER B 1 144 ? -10.460 -29.298 -36.974 1.00 19.27 108 SER B C 1
ATOM 10008 O O . SER B 1 144 ? -9.879 -29.659 -35.945 1.00 18.79 108 SER B O 1
ATOM 10016 N N . ASP B 1 145 ? -10.948 -30.164 -37.864 1.00 20.48 109 ASP B N 1
ATOM 10017 C CA . ASP B 1 145 ? -10.704 -31.591 -37.678 1.00 19.68 109 ASP B CA 1
ATOM 10018 C C . ASP B 1 145 ? -9.202 -31.875 -37.627 1.00 17.38 109 ASP B C 1
ATOM 10019 O O . ASP B 1 145 ? -8.747 -32.700 -36.829 1.00 19.14 109 ASP B O 1
ATOM 10028 N N . ASN B 1 146 ? -8.415 -31.200 -38.472 1.00 17.25 110 ASN B N 1
ATOM 10029 C CA . ASN B 1 146 ? -6.972 -31.428 -38.470 1.00 16.12 110 ASN B CA 1
ATOM 10030 C C . ASN B 1 146 ? -6.327 -30.907 -37.184 1.0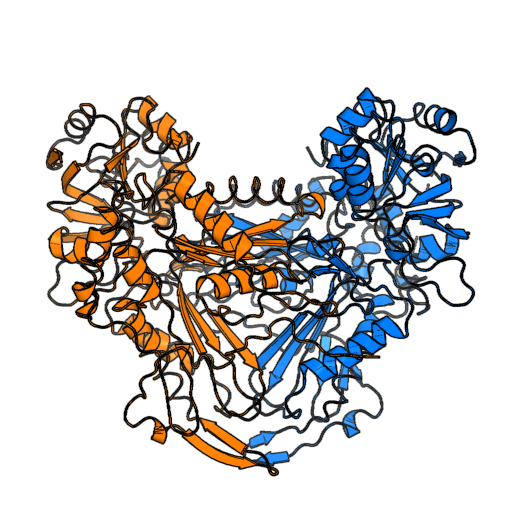0 16.74 110 ASN B C 1
ATOM 10031 O O . ASN B 1 146 ? -5.384 -31.518 -36.678 1.00 17.44 110 ASN B O 1
ATOM 10042 N N . ASP B 1 147 ? -6.803 -29.771 -36.652 1.00 16.80 111 ASP B N 1
ATOM 10043 C CA . ASP B 1 147 ? -6.321 -29.307 -35.345 1.00 16.91 111 ASP B CA 1
ATOM 10044 C C . ASP B 1 147 ? -6.475 -30.405 -34.291 1.00 16.05 111 ASP B C 1
ATOM 10045 O O . ASP B 1 147 ? -5.537 -30.711 -33.541 1.00 16.64 111 ASP B O 1
ATOM 10054 N N A ARG B 1 148 ? -7.664 -31.010 -34.222 0.73 17.64 112 ARG B N 1
ATOM 10055 N N B ARG B 1 148 ? -7.671 -30.994 -34.205 0.27 17.57 112 ARG B N 1
ATOM 10056 C CA A ARG B 1 148 ? -7.914 -32.031 -33.209 0.73 16.25 112 ARG B CA 1
ATOM 10057 C CA B ARG B 1 148 ? -7.911 -32.034 -33.210 0.27 17.43 112 ARG B CA 1
ATOM 10058 C C A ARG B 1 148 ? -7.081 -33.276 -33.457 0.73 17.98 112 ARG B C 1
ATOM 10059 C C B ARG B 1 148 ? -7.030 -33.246 -33.463 0.27 18.01 112 ARG B C 1
ATOM 10060 O O A ARG B 1 148 ? -6.607 -33.908 -32.510 0.73 17.73 112 ARG B O 1
ATOM 10061 O O B ARG B 1 148 ? -6.469 -33.823 -32.524 0.27 19.26 112 ARG B O 1
ATOM 10102 N N . TYR B 1 149 ? -6.901 -33.652 -34.727 1.00 16.69 113 TYR B N 1
ATOM 10103 C CA . TYR B 1 149 ? -6.117 -34.838 -35.048 1.00 17.87 113 TYR B CA 1
ATOM 10104 C C . TYR B 1 149 ? -4.663 -34.663 -34.614 1.00 16.71 113 TYR B C 1
ATOM 10105 O O . TYR B 1 149 ? -4.075 -35.559 -33.992 1.00 16.93 113 TYR B O 1
ATOM 10124 N N . VAL B 1 150 ? -4.073 -33.509 -34.934 1.00 16.77 114 VAL B N 1
ATOM 10125 C CA . VAL B 1 150 ? -2.679 -33.235 -34.582 1.00 14.77 114 VAL B CA 1
ATOM 10126 C C . VAL B 1 150 ? -2.503 -33.159 -33.067 1.00 15.08 114 VAL B C 1
ATOM 10127 O O . VAL B 1 150 ? -1.597 -33.774 -32.503 1.00 15.48 114 VAL B O 1
ATOM 10140 N N . ALA B 1 151 ? -3.383 -32.425 -32.384 1.00 16.33 115 ALA B N 1
ATOM 10141 C CA . ALA B 1 151 ? -3.264 -32.295 -30.931 1.00 16.57 115 ALA B CA 1
ATOM 10142 C C . ALA B 1 151 ? -3.455 -33.635 -30.233 1.00 16.31 115 ALA B C 1
ATOM 10143 O O . ALA B 1 151 ? -2.752 -33.940 -29.260 1.00 16.54 115 ALA B O 1
ATOM 10150 N N . THR B 1 152 ? -4.386 -34.465 -30.724 1.00 16.41 116 THR B N 1
ATOM 10151 C CA . THR B 1 152 ? -4.547 -35.800 -30.151 1.00 17.62 116 THR B CA 1
ATOM 10152 C C . THR B 1 152 ? -3.291 -36.637 -30.343 1.00 18.41 116 THR B C 1
ATOM 10153 O O . THR B 1 152 ? -2.850 -37.324 -29.413 1.00 17.33 116 THR B O 1
ATOM 10164 N N . THR B 1 153 ? -2.706 -36.600 -31.548 1.00 15.90 117 THR B N 1
ATOM 10165 C CA . THR B 1 153 ? -1.482 -37.356 -31.805 1.00 15.83 117 THR B CA 1
ATOM 10166 C C . THR B 1 153 ? -0.368 -36.912 -30.859 1.00 15.84 117 THR B C 1
ATOM 10167 O O . THR B 1 153 ? 0.356 -37.741 -30.302 1.00 15.98 117 THR B O 1
ATOM 10178 N N . LEU B 1 154 ? -0.218 -35.606 -30.675 1.00 15.70 118 LEU B N 1
ATOM 10179 C CA . LEU B 1 154 ? 0.843 -35.096 -29.817 1.00 14.91 118 LEU B CA 1
ATOM 10180 C C . LEU B 1 154 ? 0.617 -35.476 -28.360 1.00 15.93 118 LEU B C 1
ATOM 10181 O O . LEU B 1 154 ? 1.572 -35.801 -27.647 1.00 14.43 118 LEU B O 1
ATOM 10197 N N . LEU B 1 155 ? -0.638 -35.461 -27.896 1.00 17.00 119 LEU B N 1
ATOM 10198 C CA . LEU B 1 155 ? -0.914 -35.905 -26.531 1.00 16.79 119 LEU B CA 1
ATOM 10199 C C . LEU B 1 155 ? -0.632 -37.393 -26.355 1.00 16.65 119 LEU B C 1
ATOM 10200 O O . LEU B 1 155 ? -0.052 -37.807 -25.342 1.00 17.54 119 LEU B O 1
ATOM 10216 N N A LYS B 1 156 ? -1.016 -38.215 -27.334 0.52 16.03 120 LYS B N 1
ATOM 10217 N N B LYS B 1 156 ? -1.017 -38.216 -27.335 0.48 16.10 120 LYS B N 1
ATOM 10218 C CA A LYS B 1 156 ? -0.700 -39.639 -27.258 0.52 16.89 120 LYS B CA 1
ATOM 10219 C CA B LYS B 1 156 ? -0.702 -39.640 -27.263 0.48 16.89 120 LYS B CA 1
ATOM 10220 C C A LYS B 1 156 ? 0.810 -39.864 -27.275 0.52 15.94 120 LYS B C 1
ATOM 10221 C C B LYS B 1 156 ? 0.807 -39.868 -27.280 0.48 16.05 120 LYS B C 1
ATOM 10222 O O A LYS B 1 156 ? 1.327 -40.731 -26.561 0.52 16.72 120 LYS B O 1
ATOM 10223 O O B LYS B 1 156 ? 1.322 -40.746 -26.577 0.48 17.13 120 LYS B O 1
ATOM 10260 N N . ASN B 1 157 ? 1.535 -39.078 -28.071 1.00 15.65 121 ASN B N 1
ATOM 10261 C CA . ASN B 1 157 ? 2.990 -39.146 -28.056 1.00 15.77 121 ASN B CA 1
ATOM 10262 C C . ASN B 1 157 ? 3.533 -38.821 -26.668 1.00 14.20 121 ASN B C 1
ATOM 10263 O O . ASN B 1 157 ? 4.440 -39.503 -26.171 1.00 14.85 121 ASN B O 1
ATOM 10274 N N . ALA B 1 158 ? 2.983 -37.788 -26.026 1.00 15.12 122 ALA B N 1
ATOM 10275 C CA . ALA B 1 158 ? 3.437 -37.427 -24.689 1.00 15.62 122 ALA B CA 1
ATOM 10276 C C . ALA B 1 158 ? 3.182 -38.555 -23.697 1.00 15.97 122 ALA B C 1
ATOM 10277 O O . ALA B 1 158 ? 3.978 -38.773 -22.770 1.00 16.18 122 ALA B O 1
ATOM 10284 N N . CYS B 1 159 ? 2.069 -39.282 -23.869 1.00 17.03 123 CYS B N 1
ATOM 10285 C CA . CYS B 1 159 ? 1.779 -40.422 -23.003 1.00 18.17 123 CYS B CA 1
ATOM 10286 C C . CYS B 1 159 ? 2.844 -41.500 -23.137 1.00 19.08 123 CYS B C 1
ATOM 10287 O O . CYS B 1 159 ? 3.276 -42.079 -22.137 1.00 19.45 123 CYS B O 1
ATOM 10295 N N A ILE B 1 160 ? 3.277 -41.779 -24.369 0.45 16.00 124 ILE B N 1
ATOM 10296 N N B ILE B 1 160 ? 3.298 -41.774 -24.358 0.55 16.00 124 ILE B N 1
ATOM 10297 C CA A ILE B 1 160 ? 4.358 -42.738 -24.594 0.45 16.91 124 ILE B CA 1
ATOM 10298 C CA B ILE B 1 160 ? 4.358 -42.764 -24.535 0.55 16.46 124 ILE B CA 1
ATOM 10299 C C A ILE B 1 160 ? 5.642 -42.250 -23.931 0.45 16.60 124 ILE B C 1
ATOM 10300 C C B ILE B 1 160 ? 5.672 -42.262 -23.948 0.55 16.39 124 ILE B C 1
ATOM 10301 O O A ILE B 1 160 ? 6.312 -42.999 -23.210 0.45 17.13 124 ILE B O 1
ATOM 10302 O O B ILE B 1 160 ? 6.399 -43.019 -23.293 0.55 18.03 124 ILE B O 1
ATOM 10333 N N . ALA B 1 161 ? 5.998 -40.978 -24.162 1.00 16.42 125 ALA B N 1
ATOM 10334 C CA . ALA B 1 161 ? 7.245 -40.433 -23.626 1.00 15.27 125 ALA B CA 1
ATOM 10335 C C . ALA B 1 161 ? 7.279 -40.487 -22.108 1.00 16.83 125 ALA B C 1
ATOM 10336 O O . ALA B 1 161 ? 8.356 -40.638 -21.520 1.00 16.33 125 ALA B O 1
ATOM 10344 N N . ALA B 1 162 ? 6.119 -40.374 -21.463 1.00 16.30 126 ALA B N 1
ATOM 10345 C CA . ALA B 1 162 ? 6.062 -40.427 -20.006 1.00 19.90 126 ALA B CA 1
ATOM 10346 C C . ALA B 1 162 ? 6.425 -41.800 -19.466 1.00 19.48 126 ALA B C 1
ATOM 10347 O O . ALA B 1 162 ? 6.608 -41.930 -18.248 1.00 21.41 126 ALA B O 1
ATOM 10354 N N . GLY B 1 163 ? 6.548 -42.811 -20.325 1.00 19.56 127 GLY B N 1
ATOM 10355 C CA . GLY B 1 163 ? 7.083 -44.098 -19.903 1.00 19.00 127 GLY B CA 1
ATOM 10356 C C . GLY B 1 163 ? 8.566 -44.091 -19.605 1.00 19.01 127 GLY B C 1
ATOM 10357 O O . GLY B 1 163 ? 9.095 -45.103 -19.125 1.00 21.12 127 GLY B O 1
ATOM 10361 N N . ARG B 1 164 ? 9.249 -42.988 -19.885 1.00 17.80 128 ARG B N 1
ATOM 10362 C CA . ARG B 1 164 ? 10.644 -42.765 -19.530 1.00 18.66 128 ARG B CA 1
ATOM 10363 C C . ARG B 1 164 ? 11.632 -43.588 -20.347 1.00 19.11 128 ARG B C 1
ATOM 10364 O O . ARG B 1 164 ? 12.811 -43.671 -19.978 1.00 22.44 128 ARG B O 1
ATOM 10385 N N . VAL B 1 165 ? 11.212 -44.174 -21.467 1.00 17.54 129 VAL B N 1
ATOM 10386 C CA . VAL B 1 165 ? 12.110 -44.926 -22.341 1.00 17.83 129 VAL B CA 1
ATOM 10387 C C . VAL B 1 165 ? 12.402 -44.144 -23.621 1.00 17.22 129 VAL B C 1
ATOM 10388 O O . VAL B 1 165 ? 13.560 -43.887 -23.949 1.00 17.63 129 VAL B O 1
ATOM 10401 N N . LEU B 1 166 ? 11.367 -43.760 -24.342 1.00 16.95 130 LEU B N 1
ATOM 10402 C CA . LEU B 1 166 ? 11.496 -43.000 -25.579 1.00 15.44 130 LEU B CA 1
ATOM 10403 C C . LEU B 1 166 ? 11.341 -41.518 -25.296 1.00 16.02 130 LEU B C 1
ATOM 10404 O O . LEU B 1 166 ? 10.406 -41.116 -24.585 1.00 16.41 130 LEU B O 1
ATOM 10420 N N . PRO B 1 167 ? 12.216 -40.673 -25.819 1.00 13.78 131 PRO B N 1
ATOM 10421 C CA . PRO B 1 167 ? 12.024 -39.231 -25.657 1.00 12.52 131 PRO B CA 1
ATOM 10422 C C . PRO B 1 167 ? 10.884 -38.731 -26.535 1.00 13.23 131 PRO B C 1
ATOM 10423 O O . PRO B 1 167 ? 10.535 -39.320 -27.562 1.00 13.37 131 PRO B O 1
ATOM 10434 N N . SER B 1 168 ? 10.303 -37.605 -26.123 1.00 13.21 132 SER B N 1
ATOM 10435 C CA . SER B 1 168 ? 9.153 -37.050 -26.831 1.00 13.40 132 SER B CA 1
ATOM 10436 C C . SER B 1 168 ? 9.476 -36.670 -28.276 1.00 13.63 132 SER B C 1
ATOM 10437 O O . SER B 1 168 ? 8.592 -36.766 -29.135 1.00 14.44 132 SER B O 1
ATOM 10445 N N . CYS B 1 169 ? 10.708 -36.234 -28.570 1.00 12.56 133 CYS B N 1
ATOM 10446 C CA . CYS B 1 169 ? 11.110 -35.940 -29.944 1.00 12.28 133 CYS B CA 1
ATOM 10447 C C . CYS B 1 169 ? 12.446 -36.612 -30.234 1.00 12.03 133 CYS B C 1
ATOM 10448 O O . CYS B 1 169 ? 13.282 -36.761 -29.336 1.00 12.73 133 CYS B O 1
ATOM 10455 N N . GLN B 1 170 ? 12.648 -37.046 -31.492 1.00 12.26 134 GLN B N 1
ATOM 10456 C CA . GLN B 1 170 ? 13.958 -37.579 -31.874 1.00 12.34 134 GLN B CA 1
ATOM 10457 C C . GLN B 1 170 ? 15.036 -36.525 -31.725 1.00 11.83 134 GLN B C 1
ATOM 10458 O O . GLN B 1 170 ? 16.186 -36.847 -31.423 1.00 12.17 134 GLN B O 1
ATOM 10472 N N . ASP B 1 171 ? 14.685 -35.260 -31.947 1.00 11.41 135 ASP B N 1
ATOM 10473 C CA . ASP B 1 171 ? 15.636 -34.168 -31.785 1.00 11.75 135 ASP B CA 1
ATOM 10474 C C . ASP B 1 171 ? 15.640 -33.805 -30.307 1.00 10.88 135 ASP B C 1
ATOM 10475 O O . ASP B 1 171 ? 14.856 -32.975 -29.845 1.00 11.76 135 ASP B O 1
ATOM 10484 N N . THR B 1 172 ? 16.551 -34.424 -29.573 1.00 10.99 136 THR B N 1
ATOM 10485 C CA . THR B 1 172 ? 16.679 -34.179 -28.146 1.00 10.97 136 THR B CA 1
ATOM 10486 C C . THR B 1 172 ? 17.452 -32.887 -27.839 1.00 11.93 136 THR B C 1
ATOM 10487 O O . THR B 1 172 ? 17.691 -32.565 -26.665 1.00 11.56 136 THR B O 1
ATOM 10498 N N . GLY B 1 173 ? 17.756 -32.092 -28.866 1.00 11.33 137 GLY B N 1
ATOM 10499 C CA . GLY B 1 173 ? 18.082 -30.695 -28.690 1.00 10.60 137 GLY B CA 1
ATOM 10500 C C . GLY B 1 173 ? 19.539 -30.402 -28.396 1.00 11.34 137 GLY B C 1
ATOM 10501 O O . GLY B 1 173 ? 20.377 -31.290 -28.198 1.00 12.17 137 GLY B O 1
ATOM 10505 N N . THR B 1 174 ? 19.822 -29.100 -28.402 1.00 10.82 138 THR B N 1
ATOM 10506 C CA . THR B 1 174 ? 21.029 -28.542 -27.821 1.00 10.41 138 THR B CA 1
ATOM 10507 C C . THR B 1 174 ? 20.780 -28.332 -26.335 1.00 11.26 138 THR B C 1
ATOM 10508 O O . THR B 1 174 ? 19.702 -27.871 -25.937 1.00 11.49 138 THR B O 1
ATOM 10519 N N . ALA B 1 175 ? 21.760 -28.695 -25.516 1.00 11.37 139 ALA B N 1
ATOM 10520 C CA . ALA B 1 175 ? 21.678 -28.466 -24.074 1.00 10.90 139 ALA B CA 1
ATOM 10521 C C . ALA B 1 175 ? 22.079 -27.029 -23.767 1.00 11.99 139 ALA B C 1
ATOM 10522 O O . ALA B 1 175 ? 23.223 -26.626 -24.003 1.00 13.22 139 ALA B O 1
ATOM 10529 N N . ILE B 1 176 ? 21.138 -26.253 -23.238 1.00 11.32 140 ILE B N 1
ATOM 10530 C CA . ILE B 1 176 ? 21.361 -24.867 -22.848 1.00 12.03 140 ILE B CA 1
ATOM 10531 C C . ILE B 1 176 ? 21.162 -24.746 -21.339 1.00 12.23 140 ILE B C 1
ATOM 10532 O O . ILE B 1 176 ? 20.177 -25.259 -20.782 1.00 13.60 140 ILE B O 1
ATOM 10548 N N . VAL B 1 177 ? 22.106 -24.084 -20.674 1.00 12.81 141 VAL B N 1
ATOM 10549 C CA . VAL B 1 177 ? 22.012 -23.784 -19.249 1.00 11.65 141 VAL B CA 1
ATOM 10550 C C . VAL B 1 177 ? 22.124 -22.282 -19.067 1.00 12.38 141 VAL B C 1
ATOM 10551 O O . VAL B 1 177 ? 23.161 -21.697 -19.403 1.00 14.08 141 VAL B O 1
ATOM 10564 N N . LEU B 1 178 ? 21.088 -21.665 -18.508 1.00 11.10 142 LEU B N 1
ATOM 10565 C CA . LEU B 1 178 ? 21.178 -20.329 -17.928 1.00 12.21 142 LEU B CA 1
ATOM 10566 C C . LEU B 1 178 ? 21.363 -20.533 -16.431 1.00 12.22 142 LEU B C 1
ATOM 10567 O O . LEU B 1 178 ? 20.497 -21.115 -15.776 1.00 13.66 142 LEU B O 1
ATOM 10583 N N . GLY B 1 179 ? 22.498 -20.115 -15.902 1.00 11.55 143 GLY B N 1
ATOM 10584 C CA . GLY B 1 179 ? 22.777 -20.230 -14.484 1.00 12.86 143 GLY B CA 1
ATOM 10585 C C . GLY B 1 179 ? 22.995 -18.859 -13.892 1.00 14.29 143 GLY B C 1
ATOM 10586 O O . GLY B 1 179 ? 23.506 -17.956 -14.559 1.00 15.69 143 GLY B O 1
ATOM 10590 N N A LYS B 1 180 ? 22.548 -18.687 -12.653 0.69 11.97 144 LYS B N 1
ATOM 10591 N N B LYS B 1 180 ? 22.609 -18.706 -12.634 0.31 12.79 144 LYS B N 1
ATOM 10592 C CA A LYS B 1 180 ? 22.699 -17.427 -11.922 0.69 14.13 144 LYS B CA 1
ATOM 10593 C CA B LYS B 1 180 ? 22.720 -17.430 -11.933 0.31 13.75 144 LYS B CA 1
ATOM 10594 C C A LYS B 1 180 ? 23.364 -17.778 -10.596 0.69 12.06 144 LYS B C 1
ATOM 10595 C C B LYS B 1 180 ? 23.357 -17.734 -10.582 0.31 12.36 144 LYS B C 1
ATOM 10596 O O A LYS B 1 180 ? 22.701 -18.293 -9.692 0.69 12.47 144 LYS B O 1
ATOM 10597 O O B LYS B 1 180 ? 22.672 -18.161 -9.649 0.31 13.89 144 LYS B O 1
ATOM 10634 N N . ARG B 1 181 ? 24.673 -17.537 -10.499 1.00 12.51 145 ARG B N 1
ATOM 10635 C CA . ARG B 1 181 ? 25.461 -17.915 -9.328 1.00 12.65 145 ARG B CA 1
ATOM 10636 C C . ARG B 1 181 ? 25.617 -16.712 -8.421 1.00 13.66 145 ARG B C 1
ATOM 10637 O O . ARG B 1 181 ? 26.179 -15.688 -8.823 1.00 13.00 145 ARG B O 1
ATOM 10658 N N . GLY B 1 182 ? 25.137 -16.844 -7.196 1.00 13.16 146 GLY B N 1
ATOM 10659 C CA . GLY B 1 182 ? 25.281 -15.759 -6.246 1.00 13.96 146 GLY B CA 1
ATOM 10660 C C . GLY B 1 182 ? 26.732 -15.467 -5.924 1.00 13.98 146 GLY B C 1
ATOM 10661 O O . GLY B 1 182 ? 27.592 -16.353 -5.926 1.00 14.32 146 GLY B O 1
ATOM 10665 N N . GLU B 1 183 ? 26.984 -14.197 -5.609 1.00 13.94 147 GLU B N 1
ATOM 10666 C CA . GLU B 1 183 ? 28.278 -13.697 -5.163 1.00 14.41 147 GLU B CA 1
ATOM 10667 C C . GLU B 1 183 ? 28.915 -14.608 -4.130 1.00 17.20 147 GLU B C 1
ATOM 10668 O O . GLU B 1 183 ? 30.127 -14.851 -4.170 1.00 20.34 147 GLU B O 1
ATOM 10680 N N . LEU B 1 184 ? 28.106 -15.108 -3.204 1.00 14.86 148 LEU B N 1
ATOM 10681 C CA . LEU B 1 184 ? 28.580 -15.915 -2.087 1.00 18.38 148 LEU B CA 1
ATOM 10682 C C . LEU B 1 184 ? 28.153 -17.374 -2.195 1.00 16.17 148 LEU B C 1
ATOM 10683 O O . LEU B 1 184 ? 28.038 -18.083 -1.184 1.00 18.17 148 LEU B O 1
ATOM 10699 N N . CYS B 1 185 ? 27.922 -17.829 -3.414 1.00 15.61 149 CYS B N 1
ATOM 10700 C CA . CYS B 1 185 ? 27.726 -19.241 -3.712 1.00 16.39 149 CYS B CA 1
ATOM 10701 C C . CYS B 1 185 ? 29.038 -19.766 -4.269 1.00 15.91 149 CYS B C 1
ATOM 10702 O O . CYS B 1 185 ? 29.478 -19.331 -5.338 1.00 16.46 149 CYS B O 1
ATOM 10710 N N . TRP B 1 186 ? 29.678 -20.676 -3.540 1.00 17.00 150 TRP B N 1
ATOM 10711 C CA . TRP B 1 186 ? 31.032 -21.117 -3.851 1.00 18.56 150 TRP B CA 1
ATOM 10712 C C . TRP B 1 186 ? 31.012 -22.580 -4.261 1.00 17.84 150 TRP B C 1
ATOM 10713 O O . TRP B 1 186 ? 30.749 -23.460 -3.431 1.00 20.49 150 TRP B O 1
ATOM 10734 N N . THR B 1 187 ? 31.325 -22.832 -5.524 1.00 16.48 151 THR B N 1
ATOM 10735 C CA . THR B 1 187 ? 31.319 -24.151 -6.136 1.00 17.08 151 THR B CA 1
ATOM 10736 C C . THR B 1 187 ? 32.709 -24.725 -6.367 1.00 16.52 151 THR B C 1
ATOM 10737 O O . THR B 1 187 ? 32.813 -25.879 -6.793 1.00 18.84 151 THR B O 1
ATOM 10748 N N . GLY B 1 188 ? 33.771 -23.931 -6.182 1.00 16.44 152 GLY B N 1
ATOM 10749 C CA . GLY B 1 188 ? 35.099 -24.273 -6.661 1.00 17.30 152 GLY B CA 1
ATOM 10750 C C . GLY B 1 188 ? 35.405 -23.748 -8.049 1.00 16.88 152 GLY B C 1
ATOM 10751 O O . GLY B 1 188 ? 36.570 -23.797 -8.478 1.00 19.17 152 GLY B O 1
ATOM 10755 N N . GLY B 1 189 ? 34.397 -23.281 -8.770 1.00 15.79 153 GLY B N 1
ATOM 10756 C CA . GLY B 1 189 ? 34.610 -22.556 -9.997 1.00 16.68 153 GLY B CA 1
ATOM 10757 C C . GLY B 1 189 ? 34.651 -23.378 -11.272 1.00 16.15 153 GLY B C 1
ATOM 10758 O O . GLY B 1 189 ? 34.718 -22.790 -12.342 1.00 15.71 153 GLY B O 1
ATOM 10762 N N . GLU B 1 190 ? 34.628 -24.709 -11.196 1.00 15.89 154 GLU B N 1
ATOM 10763 C CA . GLU B 1 190 ? 34.668 -25.549 -12.398 1.00 16.57 154 GLU B CA 1
ATOM 10764 C C . GLU B 1 190 ? 33.268 -25.882 -12.892 1.00 15.87 154 GLU B C 1
ATOM 10765 O O . GLU B 1 190 ? 32.983 -26.989 -13.373 1.00 15.49 154 GLU B O 1
ATOM 10777 N N . ASP B 1 191 ? 32.369 -24.903 -12.790 1.00 15.52 155 ASP B N 1
ATOM 10778 C CA . ASP B 1 191 ? 30.957 -25.140 -13.043 1.00 14.13 155 ASP B CA 1
ATOM 10779 C C . ASP B 1 191 ? 30.708 -25.675 -14.447 1.00 14.27 155 ASP B C 1
ATOM 10780 O O . ASP B 1 191 ? 29.880 -26.570 -14.640 1.00 14.97 155 ASP B O 1
ATOM 10789 N N A GLU B 1 192 ? 31.379 -25.119 -15.452 0.53 15.09 156 GLU B N 1
ATOM 10790 N N B GLU B 1 192 ? 31.385 -25.119 -15.452 0.47 15.12 156 GLU B N 1
ATOM 10791 C CA A GLU B 1 192 ? 31.109 -25.553 -16.818 0.53 14.40 156 GLU B CA 1
ATOM 10792 C CA B GLU B 1 192 ? 31.124 -25.541 -16.826 0.47 14.69 156 GLU B CA 1
ATOM 10793 C C A GLU B 1 192 ? 31.431 -27.030 -17.002 0.53 16.28 156 GLU B C 1
ATOM 10794 C C B GLU B 1 192 ? 31.443 -27.019 -17.019 0.47 16.12 156 GLU B C 1
ATOM 10795 O O A GLU B 1 192 ? 30.663 -27.769 -17.632 0.53 14.50 156 GLU B O 1
ATOM 10796 O O B GLU B 1 192 ? 30.683 -27.746 -17.672 0.47 14.86 156 GLU B O 1
ATOM 10819 N N . LYS B 1 193 ? 32.558 -27.482 -16.451 1.00 15.42 157 LYS B N 1
ATOM 10820 C CA . LYS B 1 193 ? 32.937 -28.883 -16.579 1.00 14.80 157 LYS B CA 1
ATOM 10821 C C . LYS B 1 193 ? 31.930 -29.787 -15.884 1.00 15.55 157 LYS B C 1
ATOM 10822 O O . LYS B 1 193 ? 31.518 -30.816 -16.437 1.00 15.29 157 LYS B O 1
ATOM 10841 N N . TYR B 1 194 ? 31.528 -29.435 -14.660 1.00 14.44 158 TYR B N 1
ATOM 10842 C CA . TYR B 1 194 ? 30.620 -30.297 -13.913 1.00 15.06 158 TYR B CA 1
ATOM 10843 C C . TYR B 1 194 ? 29.218 -30.298 -14.517 1.00 14.69 158 TYR B C 1
ATOM 10844 O O . TYR B 1 194 ? 28.580 -31.352 -14.586 1.00 15.33 158 TYR B O 1
ATOM 10862 N N . LEU B 1 195 ? 28.726 -29.151 -14.985 1.00 14.29 159 LEU B N 1
ATOM 10863 C CA . LEU B 1 195 ? 27.455 -29.145 -15.705 1.00 13.20 159 LEU B CA 1
ATOM 10864 C C . LEU B 1 195 ? 27.551 -29.990 -16.966 1.00 13.36 159 LEU B C 1
ATOM 10865 O O . LEU B 1 195 ? 26.643 -30.775 -17.275 1.00 14.51 159 LEU B O 1
ATOM 10881 N N . SER B 1 196 ? 28.653 -29.848 -17.700 1.00 14.08 160 SER B N 1
ATOM 10882 C CA . SER B 1 196 ? 28.815 -30.593 -18.940 1.00 13.85 160 SER B CA 1
ATOM 10883 C C . SER B 1 196 ? 28.851 -32.091 -18.686 1.00 14.31 160 SER B C 1
ATOM 10884 O O . SER B 1 196 ? 28.335 -32.866 -19.497 1.00 14.98 160 SER B O 1
ATOM 10892 N N . LYS B 1 197 ? 29.450 -32.526 -17.575 1.00 14.02 161 LYS B N 1
ATOM 10893 C CA . LYS B 1 197 ? 29.470 -33.951 -17.259 1.00 14.48 161 LYS B CA 1
ATOM 10894 C C . LYS B 1 197 ? 28.062 -34.470 -17.021 1.00 15.18 161 LYS B C 1
ATOM 10895 O O . LYS B 1 197 ? 27.723 -35.587 -17.428 1.00 14.90 161 LYS B O 1
ATOM 10914 N N . GLY B 1 198 ? 27.224 -33.690 -16.339 1.00 14.56 162 GLY B N 1
ATOM 10915 C CA . GLY B 1 198 ? 25.852 -34.127 -16.131 1.00 14.84 162 GLY B CA 1
ATOM 10916 C C . GLY B 1 198 ? 25.071 -34.217 -17.431 1.00 13.69 162 GLY B C 1
ATOM 10917 O O . GLY B 1 198 ? 24.278 -35.143 -17.627 1.00 14.70 162 GLY B O 1
ATOM 10921 N N . ILE B 1 199 ? 25.264 -33.241 -18.315 1.00 13.37 163 ILE B N 1
ATOM 10922 C CA . ILE B 1 199 ? 24.657 -33.286 -19.636 1.00 13.97 163 ILE B CA 1
ATOM 10923 C C . ILE B 1 199 ? 25.164 -34.502 -20.402 1.00 14.80 163 ILE B C 1
ATOM 10924 O O . ILE B 1 199 ? 24.381 -35.246 -21.014 1.00 13.78 163 ILE B O 1
ATOM 10940 N N . TRP B 1 200 ? 26.486 -34.710 -20.391 1.00 14.16 164 TRP B N 1
ATOM 10941 C CA . TRP B 1 200 ? 27.087 -35.874 -21.046 1.00 13.96 164 TRP B CA 1
ATOM 10942 C C . TRP B 1 200 ? 26.452 -37.167 -20.541 1.00 14.25 164 TRP B C 1
ATOM 10943 O O . TRP B 1 200 ? 26.070 -38.034 -21.334 1.00 14.56 164 TRP B O 1
ATOM 10964 N N . ASN B 1 201 ? 26.282 -37.285 -19.218 1.00 14.08 165 ASN B N 1
ATOM 10965 C CA . ASN B 1 201 ? 25.638 -38.459 -18.635 1.00 15.55 165 ASN B CA 1
ATOM 10966 C C . ASN B 1 201 ? 24.219 -38.646 -19.158 1.00 16.41 165 ASN B C 1
ATOM 10967 O O . ASN B 1 201 ? 23.813 -39.766 -19.490 1.00 17.51 165 ASN B O 1
ATOM 10978 N N . ALA B 1 202 ? 23.429 -37.564 -19.177 1.00 16.60 166 ALA B N 1
ATOM 10979 C CA . ALA B 1 202 ? 22.039 -37.653 -19.619 1.00 16.03 166 ALA B CA 1
ATOM 10980 C C . ALA B 1 202 ? 21.959 -38.160 -21.053 1.00 17.50 166 ALA B C 1
ATOM 10981 O O . ALA B 1 202 ? 21.146 -39.032 -21.372 1.00 18.46 166 ALA B O 1
ATOM 10988 N N . TYR B 1 203 ? 22.804 -37.632 -21.936 1.00 14.21 167 TYR B N 1
ATOM 10989 C CA . TYR B 1 203 ? 22.729 -38.029 -23.342 1.00 13.97 167 TYR B CA 1
ATOM 10990 C C . TYR B 1 203 ? 23.363 -39.397 -23.586 1.00 14.59 167 TYR B C 1
ATOM 10991 O O . TYR B 1 203 ? 22.927 -40.105 -24.497 1.00 14.91 167 TYR B O 1
ATOM 11009 N N . ARG B 1 204 ? 24.365 -39.786 -22.799 1.00 14.67 168 ARG B N 1
ATOM 11010 C CA . ARG B 1 204 ? 25.054 -41.059 -23.002 1.00 15.42 168 ARG B CA 1
ATOM 11011 C C . ARG B 1 204 ? 24.237 -42.235 -22.498 1.00 17.10 168 ARG B C 1
ATOM 11012 O O . ARG B 1 204 ? 24.159 -43.262 -23.182 1.00 18.03 168 ARG B O 1
ATOM 11033 N N . TYR B 1 205 ? 23.635 -42.121 -21.312 1.00 15.95 169 TYR B N 1
ATOM 11034 C CA . TYR B 1 205 ? 23.040 -43.264 -20.629 1.00 18.28 169 TYR B CA 1
ATOM 11035 C C . TYR B 1 205 ? 21.533 -43.355 -20.790 1.00 20.28 169 TYR B C 1
ATOM 11036 O O . TYR B 1 205 ? 20.903 -44.214 -20.163 1.00 24.54 169 TYR B O 1
ATOM 11054 N N . HIS B 1 206 ? 20.941 -42.506 -21.616 1.00 17.96 170 HIS B N 1
ATOM 11055 C CA . HIS B 1 206 ? 19.526 -42.551 -21.935 1.00 17.09 170 HIS B CA 1
ATOM 11056 C C . HIS B 1 206 ? 19.380 -42.573 -23.449 1.00 15.20 170 HIS B C 1
ATOM 11057 O O . HIS B 1 206 ? 20.349 -42.383 -24.186 1.00 15.81 170 HIS B O 1
ATOM 11071 N N . ASN B 1 207 ? 18.163 -42.839 -23.903 1.00 15.05 171 ASN B N 1
ATOM 11072 C CA . ASN B 1 207 ? 17.910 -43.095 -25.325 1.00 15.91 171 ASN B CA 1
ATOM 11073 C C . ASN B 1 207 ? 17.683 -41.789 -26.091 1.00 13.88 171 ASN B C 1
ATOM 11074 O O . ASN B 1 207 ? 16.666 -41.586 -26.760 1.00 14.00 171 ASN B O 1
ATOM 11085 N N . LEU B 1 208 ? 18.663 -40.895 -25.992 1.00 12.56 172 LEU B N 1
ATOM 11086 C CA . LEU B 1 208 ? 18.586 -39.579 -26.599 1.00 13.33 172 LEU B CA 1
ATOM 11087 C C . LEU B 1 208 ? 19.399 -39.586 -27.895 1.00 13.81 172 LEU B C 1
ATOM 11088 O O . LEU B 1 208 ? 19.644 -40.653 -28.479 1.00 13.28 172 LEU B O 1
ATOM 11104 N N . ARG B 1 209 ? 19.815 -38.412 -28.358 1.00 12.50 173 ARG B N 1
ATOM 11105 C CA . ARG B 1 209 ? 20.482 -38.299 -29.649 1.00 13.14 173 ARG B CA 1
ATOM 11106 C C . ARG B 1 209 ? 21.669 -37.361 -29.533 1.00 12.75 173 ARG B C 1
ATOM 11107 O O . ARG B 1 209 ? 21.615 -36.368 -28.808 1.00 12.72 173 ARG B O 1
ATOM 11128 N N . TYR B 1 210 ? 22.731 -37.668 -30.268 1.00 12.45 174 TYR B N 1
ATOM 11129 C CA . TYR B 1 210 ? 23.911 -36.809 -30.336 1.00 12.69 174 TYR B CA 1
ATOM 11130 C C . TYR B 1 210 ? 23.736 -35.898 -31.547 1.00 13.42 174 TYR B C 1
ATOM 11131 O O . TYR B 1 210 ? 23.890 -36.337 -32.694 1.00 12.78 174 TYR B O 1
ATOM 11149 N N . SER B 1 211 ? 23.401 -34.625 -31.303 1.00 12.04 175 SER B N 1
ATOM 11150 C CA . SER B 1 211 ? 22.973 -33.723 -32.369 1.00 11.44 175 SER B CA 1
ATOM 11151 C C . SER B 1 211 ? 23.990 -32.653 -32.719 1.00 12.33 175 SER B C 1
ATOM 11152 O O . SER B 1 211 ? 23.725 -31.863 -33.640 1.00 13.21 175 SER B O 1
ATOM 11160 N N . GLN B 1 212 ? 25.128 -32.578 -32.038 1.00 11.25 176 GLN B N 1
ATOM 11161 C CA . GLN B 1 212 ? 26.060 -31.475 -32.244 1.00 10.64 176 GLN B CA 1
ATOM 11162 C C . GLN B 1 212 ? 27.100 -31.815 -33.298 1.00 12.47 176 GLN B C 1
ATOM 11163 O O . GLN B 1 212 ? 27.670 -32.912 -33.324 1.00 12.41 176 GLN B O 1
ATOM 11177 N N . THR B 1 213 ? 27.326 -30.849 -34.179 1.00 11.72 177 THR B N 1
ATOM 11178 C CA . THR B 1 213 ? 28.192 -30.999 -35.345 1.00 11.55 177 THR B CA 1
ATOM 11179 C C . THR B 1 213 ? 29.394 -30.082 -35.158 1.00 12.47 177 THR B C 1
ATOM 11180 O O . THR B 1 213 ? 29.249 -28.851 -35.168 1.00 13.08 177 THR B O 1
ATOM 11191 N N . ALA B 1 214 ? 30.572 -30.676 -35.025 1.00 13.11 178 ALA B N 1
ATOM 11192 C CA . ALA B 1 214 ? 31.820 -29.950 -34.901 1.00 12.80 178 ALA B CA 1
ATOM 11193 C C . ALA B 1 214 ? 32.370 -29.605 -36.270 1.00 15.25 178 ALA B C 1
ATOM 11194 O O . ALA B 1 214 ? 32.291 -30.402 -37.210 1.00 15.58 178 ALA B O 1
ATOM 11201 N N . ALA B 1 215 ? 32.966 -28.417 -36.362 1.00 12.81 179 ALA B N 1
ATOM 11202 C CA . ALA B 1 215 ? 33.663 -27.948 -37.557 1.00 12.29 179 ALA B CA 1
ATOM 11203 C C . ALA B 1 215 ? 35.152 -28.216 -37.380 1.00 13.09 179 ALA B C 1
ATOM 11204 O O . ALA B 1 215 ? 35.815 -27.585 -36.547 1.00 14.36 179 ALA B O 1
ATOM 11211 N N . LEU B 1 216 ? 35.681 -29.177 -38.136 1.00 13.96 180 LEU B N 1
ATOM 11212 C CA . LEU B 1 216 ? 37.124 -29.408 -38.139 1.00 15.31 180 LEU B CA 1
ATOM 11213 C C . LEU B 1 216 ? 37.851 -28.319 -38.918 1.00 17.37 180 LEU B C 1
ATOM 11214 O O . LEU B 1 216 ? 38.958 -27.907 -38.546 1.00 18.92 180 LEU B O 1
ATOM 11230 N N . ASP B 1 217 ? 37.239 -27.838 -40.002 1.00 15.02 181 ASP B N 1
ATOM 11231 C CA . ASP B 1 217 ? 37.620 -26.606 -40.683 1.00 15.59 181 ASP B CA 1
ATOM 11232 C C . ASP B 1 217 ? 36.313 -25.942 -41.102 1.00 14.69 181 ASP B C 1
ATOM 11233 O O . ASP B 1 217 ? 35.235 -26.322 -40.637 1.00 14.03 181 ASP B O 1
ATOM 11242 N N . MET B 1 218 ? 36.381 -24.903 -41.934 1.00 14.36 182 MET B N 1
ATOM 11243 C CA . MET B 1 218 ? 35.158 -24.178 -42.278 1.00 13.33 182 MET B CA 1
ATOM 11244 C C . MET B 1 218 ? 34.061 -25.119 -42.794 1.00 12.59 182 MET B C 1
ATOM 11245 O O . MET B 1 218 ? 32.876 -24.926 -42.493 1.00 13.22 182 MET B O 1
ATOM 11259 N N . PHE B 1 219 ? 34.437 -26.129 -43.582 1.00 13.69 183 PHE B N 1
ATOM 11260 C CA . PHE B 1 219 ? 33.463 -26.984 -44.244 1.00 12.86 183 PHE B CA 1
ATOM 11261 C C . PHE B 1 219 ? 33.492 -28.428 -43.800 1.00 13.73 183 PHE B C 1
ATOM 11262 O O . PHE B 1 219 ? 32.461 -29.090 -43.909 1.00 17.28 183 PHE B O 1
ATOM 11279 N N . LYS B 1 220 ? 34.613 -28.942 -43.297 1.00 13.58 184 LYS B N 1
ATOM 11280 C CA . LYS B 1 220 ? 34.694 -30.335 -42.876 1.00 14.98 184 LYS B CA 1
ATOM 11281 C C . LYS B 1 220 ? 34.127 -30.490 -41.471 1.00 13.91 184 LYS B C 1
ATOM 11282 O O . LYS B 1 220 ? 34.575 -29.811 -40.544 1.00 15.22 184 LYS B O 1
ATOM 11301 N N . GLU B 1 221 ? 33.135 -31.366 -41.320 1.00 13.60 185 GLU B N 1
ATOM 11302 C CA . GLU B 1 221 ? 32.403 -31.498 -40.072 1.00 14.00 185 GLU B CA 1
ATOM 11303 C C . GLU B 1 221 ? 32.362 -32.946 -39.605 1.00 14.52 185 GLU B C 1
ATOM 11304 O O . GLU B 1 221 ? 32.444 -33.891 -40.398 1.00 16.01 185 GLU B O 1
ATOM 11316 N N . CYS B 1 222 ? 32.184 -33.115 -38.300 1.00 14.35 186 CYS B N 1
ATOM 11317 C CA . CYS B 1 222 ? 31.914 -34.422 -37.725 1.00 14.70 186 CYS B CA 1
ATOM 11318 C C . CYS B 1 222 ? 30.981 -34.264 -36.536 1.00 14.91 186 CYS B C 1
ATOM 11319 O O . CYS B 1 222 ? 30.995 -33.245 -35.844 1.00 16.42 186 CYS B O 1
ATOM 11327 N N . ASN B 1 223 ? 30.197 -35.295 -36.260 1.00 12.41 187 ASN B N 1
ATOM 11328 C CA . ASN B 1 223 ? 29.379 -35.282 -35.062 1.00 12.46 187 ASN B CA 1
ATOM 11329 C C . ASN B 1 223 ? 30.281 -35.464 -33.853 1.00 13.13 187 ASN B C 1
ATOM 11330 O O . ASN B 1 223 ? 31.246 -36.234 -33.885 1.00 15.42 187 ASN B O 1
ATOM 11341 N N . THR B 1 224 ? 29.988 -34.733 -32.773 1.00 12.98 188 THR B N 1
ATOM 11342 C CA . THR B 1 224 ? 30.814 -34.861 -31.584 1.00 12.73 188 THR B CA 1
ATOM 11343 C C . THR B 1 224 ? 30.571 -36.166 -30.848 1.00 14.50 188 THR B C 1
ATOM 11344 O O . THR B 1 224 ? 31.379 -36.530 -29.993 1.00 15.47 188 THR B O 1
ATOM 11355 N N . GLY B 1 225 ? 29.471 -36.854 -31.128 1.00 13.79 189 GLY B N 1
ATOM 11356 C CA . GLY B 1 225 ? 29.204 -38.152 -30.547 1.00 14.32 189 GLY B CA 1
ATOM 11357 C C . GLY B 1 225 ? 28.724 -38.149 -29.119 1.00 13.32 189 GLY B C 1
ATOM 11358 O O . GLY B 1 225 ? 28.593 -39.234 -28.532 1.00 15.06 189 GLY B O 1
ATOM 11362 N N . ASP B 1 226 ? 28.426 -36.975 -28.541 1.00 14.10 190 ASP B N 1
ATOM 11363 C CA . ASP B 1 226 ? 28.031 -36.926 -27.137 1.00 14.42 190 ASP B CA 1
ATOM 11364 C C . ASP B 1 226 ? 27.066 -35.786 -26.827 1.00 14.00 190 ASP B C 1
ATOM 11365 O O . ASP B 1 226 ? 26.742 -35.571 -25.650 1.00 13.60 190 ASP B O 1
ATOM 11374 N N . ASN B 1 227 ? 26.557 -35.090 -27.836 1.00 12.47 191 ASN B N 1
ATOM 11375 C CA . ASN B 1 227 ? 25.693 -33.923 -27.690 1.00 11.34 191 ASN B CA 1
ATOM 11376 C C . ASN B 1 227 ? 26.347 -32.756 -26.962 1.00 13.31 191 ASN B C 1
ATOM 11377 O O . ASN B 1 227 ? 25.637 -31.865 -26.496 1.00 13.49 191 ASN B O 1
ATOM 11388 N N . LEU B 1 228 ? 27.673 -32.731 -26.863 1.00 13.55 192 LEU B N 1
ATOM 11389 C CA . LEU B 1 228 ? 28.401 -31.550 -26.424 1.00 13.21 192 LEU B CA 1
ATOM 11390 C C . LEU B 1 228 ? 29.019 -30.880 -27.641 1.00 13.12 192 LEU B C 1
ATOM 11391 O O . LEU B 1 228 ? 29.199 -31.516 -28.684 1.00 13.80 192 LEU B O 1
ATOM 11407 N N . PRO B 1 229 ? 29.347 -29.580 -27.575 1.00 11.80 193 PRO B N 1
ATOM 11408 C CA . PRO B 1 229 ? 29.250 -28.714 -26.398 1.00 12.39 193 PRO B CA 1
ATOM 11409 C C . PRO B 1 229 ? 27.857 -28.210 -26.096 1.00 13.92 193 PRO B C 1
ATOM 11410 O O . PRO B 1 229 ? 26.997 -28.100 -26.963 1.00 13.29 193 PRO B O 1
ATOM 11421 N N . ALA B 1 230 ? 27.660 -27.870 -24.834 1.00 13.73 194 ALA B N 1
ATOM 11422 C CA . ALA B 1 230 ? 26.476 -27.167 -24.372 1.00 13.23 194 ALA B CA 1
ATOM 11423 C C . ALA B 1 230 ? 26.664 -25.658 -24.474 1.00 13.51 194 ALA B C 1
ATOM 11424 O O . ALA B 1 230 ? 27.787 -25.147 -24.551 1.00 15.28 194 ALA B O 1
ATOM 11431 N N . GLN B 1 231 ? 25.546 -24.937 -24.449 1.00 11.32 195 GLN B N 1
ATOM 11432 C CA . GLN B 1 231 ? 25.554 -23.485 -24.296 1.00 11.70 195 GLN B CA 1
ATOM 11433 C C . GLN B 1 231 ? 25.430 -23.191 -22.810 1.00 12.49 195 GLN B C 1
ATOM 11434 O O . GLN B 1 231 ? 24.408 -23.513 -22.200 1.00 13.29 195 GLN B O 1
ATOM 11448 N N . LEU B 1 232 ? 26.489 -22.650 -22.211 1.00 12.81 196 LEU B N 1
ATOM 11449 C CA . LEU B 1 232 ? 26.573 -22.464 -20.755 1.00 14.12 196 LEU B CA 1
ATOM 11450 C C . LEU B 1 232 ? 26.693 -20.976 -20.436 1.00 14.38 196 LEU B C 1
ATOM 11451 O O . LEU B 1 232 ? 27.786 -20.407 -20.471 1.00 17.20 196 LEU B O 1
ATOM 11467 N N . ASP B 1 233 ? 25.585 -20.358 -20.088 1.00 12.88 197 ASP B N 1
ATOM 11468 C CA . ASP B 1 233 ? 25.507 -18.917 -19.830 1.00 12.13 197 ASP B CA 1
ATOM 11469 C C . ASP B 1 233 ? 25.371 -18.745 -18.318 1.00 12.40 197 ASP B C 1
ATOM 11470 O O . ASP B 1 233 ? 24.259 -18.805 -17.777 1.00 13.18 197 ASP B O 1
ATOM 11479 N N . LEU B 1 234 ? 26.498 -18.526 -17.641 1.00 12.32 198 LEU B N 1
ATOM 11480 C CA . LEU B 1 234 ? 26.555 -18.486 -16.179 1.00 12.04 198 LEU B CA 1
ATOM 11481 C C . LEU B 1 234 ? 26.759 -17.038 -15.758 1.00 12.57 198 LEU B C 1
ATOM 11482 O O . LEU B 1 234 ? 27.781 -16.431 -16.098 1.00 12.61 198 LEU B O 1
ATOM 11498 N N . LEU B 1 235 ? 25.765 -16.483 -15.075 1.00 12.75 199 LEU B N 1
ATOM 11499 C CA . LEU B 1 235 ? 25.724 -15.081 -14.698 1.00 12.76 199 LEU B CA 1
ATOM 11500 C C . LEU B 1 235 ? 26.086 -14.904 -13.230 1.00 13.12 199 LEU B C 1
ATOM 11501 O O . LEU B 1 235 ? 25.818 -15.770 -12.392 1.00 12.84 199 LEU B O 1
ATOM 11517 N N . ALA B 1 236 ? 26.639 -13.733 -12.927 1.00 12.54 200 ALA B N 1
ATOM 11518 C CA . ALA B 1 236 ? 26.996 -13.337 -11.575 1.00 13.10 200 ALA B CA 1
ATOM 11519 C C . ALA B 1 236 ? 25.870 -12.471 -11.024 1.00 12.92 200 ALA B C 1
ATOM 11520 O O . ALA B 1 236 ? 25.515 -11.449 -11.635 1.00 15.21 200 ALA B O 1
ATOM 11527 N N . VAL B 1 237 ? 25.291 -12.884 -9.897 1.00 13.24 201 VAL B N 1
ATOM 11528 C CA . VAL B 1 237 ? 24.114 -12.232 -9.328 1.00 13.76 201 VAL B CA 1
ATOM 11529 C C . VAL B 1 237 ? 24.294 -12.071 -7.822 1.00 14.31 201 VAL B C 1
ATOM 11530 O O . VAL B 1 237 ? 25.233 -12.634 -7.231 1.00 13.93 201 VAL B O 1
ATOM 11543 N N . PRO B 1 238 ? 23.419 -11.327 -7.149 1.00 14.56 202 PRO B N 1
ATOM 11544 C CA . PRO B 1 238 ? 23.524 -11.213 -5.692 1.00 14.67 202 PRO B CA 1
ATOM 11545 C C . PRO B 1 238 ? 23.140 -12.506 -4.990 1.00 14.06 202 PRO B C 1
ATOM 11546 O O . PRO B 1 238 ? 22.444 -13.352 -5.543 1.00 15.69 202 PRO B O 1
ATOM 11557 N N . GLY B 1 239 ? 23.583 -12.631 -3.742 1.00 14.86 203 GLY B N 1
ATOM 11558 C CA . GLY B 1 239 ? 23.111 -13.667 -2.845 1.00 15.24 203 GLY B CA 1
ATOM 11559 C C . GLY B 1 239 ? 24.051 -14.850 -2.748 1.00 16.50 203 GLY B C 1
ATOM 11560 O O . GLY B 1 239 ? 25.233 -14.772 -3.086 1.00 16.25 203 GLY B O 1
ATOM 11564 N N . SER B 1 240 ? 23.505 -15.965 -2.249 1.00 16.71 204 SER B N 1
ATOM 11565 C CA . SER B 1 240 ? 24.299 -17.160 -1.993 1.00 17.20 204 SER B CA 1
ATOM 11566 C C . SER B 1 240 ? 23.706 -18.420 -2.614 1.00 20.07 204 SER B C 1
ATOM 11567 O O . SER B 1 240 ? 24.190 -19.521 -2.328 1.00 23.09 204 SER B O 1
ATOM 11575 N N . ASP B 1 241 ? 22.693 -18.306 -3.471 1.00 15.64 205 ASP B N 1
ATOM 11576 C CA . ASP B 1 241 ? 22.092 -19.473 -4.093 1.00 16.85 205 ASP B CA 1
ATOM 11577 C C . ASP B 1 241 ? 22.602 -19.621 -5.525 1.00 14.63 205 ASP B C 1
ATOM 11578 O O . ASP B 1 241 ? 23.379 -18.804 -6.034 1.00 14.85 205 ASP B O 1
ATOM 11587 N N . TYR B 1 242 ? 22.149 -20.677 -6.187 1.00 13.94 206 TYR B N 1
ATOM 11588 C CA . TYR B 1 242 ? 22.455 -20.923 -7.591 1.00 13.09 206 TYR B CA 1
ATOM 11589 C C . TYR B 1 242 ? 21.143 -21.280 -8.270 1.00 14.18 206 TYR B C 1
ATOM 11590 O O . TYR B 1 242 ? 20.534 -22.308 -7.939 1.00 14.88 206 TYR B O 1
ATOM 11608 N N A GLU B 1 243 ? 20.709 -20.441 -9.201 0.52 13.31 207 GLU B N 1
ATOM 11609 N N B GLU B 1 243 ? 20.705 -20.443 -9.208 0.48 13.35 207 GLU B N 1
ATOM 11610 C CA A GLU B 1 243 ? 19.434 -20.620 -9.871 0.52 13.49 207 GLU B CA 1
ATOM 11611 C CA B GLU B 1 243 ? 19.416 -20.617 -9.862 0.48 13.46 207 GLU B CA 1
ATOM 11612 C C A GLU B 1 243 ? 19.678 -20.949 -11.335 0.52 13.21 207 GLU B C 1
ATOM 11613 C C B GLU B 1 243 ? 19.623 -20.875 -11.347 0.48 13.85 207 GLU B C 1
ATOM 11614 O O A GLU B 1 243 ? 20.679 -20.526 -11.924 0.52 14.66 207 GLU B O 1
ATOM 11615 O O B GLU B 1 243 ? 20.533 -20.312 -11.966 0.48 13.52 207 GLU B O 1
ATOM 11638 N N . PHE B 1 244 ? 18.763 -21.718 -11.922 1.00 12.55 208 PHE B N 1
ATOM 11639 C CA . PHE B 1 244 ? 18.958 -22.226 -13.272 1.00 12.32 208 PHE B CA 1
ATOM 11640 C C . PHE B 1 244 ? 17.669 -22.274 -14.088 1.00 12.17 208 PHE B C 1
ATOM 11641 O O . PHE B 1 244 ? 16.582 -22.528 -13.567 1.00 12.38 208 PHE B O 1
ATOM 11659 N N . LEU B 1 245 ? 17.819 -22.066 -15.398 1.00 11.53 209 LEU B N 1
ATOM 11660 C CA . LEU B 1 245 ? 16.863 -22.530 -16.398 1.00 12.02 209 LEU B CA 1
ATOM 11661 C C . LEU B 1 245 ? 17.618 -23.434 -17.355 1.00 11.67 209 LEU B C 1
ATOM 11662 O O . LEU B 1 245 ? 18.590 -23.005 -17.980 1.00 12.59 209 LEU B O 1
ATOM 11678 N N . PHE B 1 246 ? 17.178 -24.678 -17.461 1.00 11.08 210 PHE B N 1
ATOM 11679 C CA . PHE B 1 246 ? 17.725 -25.648 -18.407 1.00 11.79 210 PHE B CA 1
ATOM 11680 C C . PHE B 1 246 ? 16.772 -25.724 -19.596 1.00 12.29 210 PHE B C 1
ATOM 11681 O O . PHE B 1 246 ? 15.554 -25.812 -19.407 1.00 12.96 210 PHE B O 1
ATOM 11698 N N . ILE B 1 247 ? 17.310 -25.707 -20.816 1.00 11.51 211 ILE B N 1
ATOM 11699 C CA . ILE B 1 247 ? 16.499 -25.790 -22.029 1.00 11.45 211 ILE B CA 1
ATOM 11700 C C . ILE B 1 247 ? 17.109 -26.876 -22.903 1.00 11.96 211 ILE B C 1
ATOM 11701 O O . ILE B 1 247 ? 18.310 -26.849 -23.173 1.00 12.88 211 ILE B O 1
ATOM 11717 N N . ALA B 1 248 ? 16.292 -27.824 -23.356 1.00 11.02 212 ALA B N 1
ATOM 11718 C CA . ALA B 1 248 ? 16.717 -28.787 -24.373 1.00 12.28 212 ALA B CA 1
ATOM 11719 C C . ALA B 1 248 ? 16.082 -28.306 -25.667 1.00 11.31 212 ALA B C 1
ATOM 11720 O O . ALA B 1 248 ? 14.917 -28.596 -25.963 1.00 12.50 212 ALA B O 1
ATOM 11727 N N . LYS B 1 249 ? 16.835 -27.526 -26.423 1.00 11.17 213 LYS B N 1
ATOM 11728 C CA . LYS B 1 249 ? 16.268 -26.726 -27.502 1.00 10.97 213 LYS B CA 1
ATOM 11729 C C . LYS B 1 249 ? 16.392 -27.442 -28.837 1.00 11.90 213 LYS B C 1
ATOM 11730 O O . LYS B 1 249 ? 17.500 -27.667 -29.334 1.00 10.84 213 LYS B O 1
ATOM 11749 N N . GLY B 1 250 ? 15.253 -27.770 -29.441 1.00 10.60 214 GLY B N 1
ATOM 11750 C CA . GLY B 1 250 ? 15.276 -28.408 -30.741 1.00 11.79 214 GLY B CA 1
ATOM 11751 C C . GLY B 1 250 ? 15.823 -27.484 -31.812 1.00 11.11 214 GLY B C 1
ATOM 11752 O O . GLY B 1 250 ? 15.661 -26.258 -31.772 1.00 11.18 214 GLY B O 1
ATOM 11756 N N . GLY B 1 251 ? 16.474 -28.092 -32.794 1.00 11.24 215 GLY B N 1
ATOM 11757 C CA . GLY B 1 251 ? 17.023 -27.310 -33.886 1.00 11.33 215 GLY B CA 1
ATOM 11758 C C . GLY B 1 251 ? 15.960 -26.611 -34.720 1.00 12.34 215 GLY B C 1
ATOM 11759 O O . GLY B 1 251 ? 16.164 -25.489 -35.176 1.00 11.20 215 GLY B O 1
ATOM 11763 N N . GLY B 1 252 ? 14.829 -27.274 -34.972 1.00 11.78 216 GLY B N 1
ATOM 11764 C CA . GLY B 1 252 ? 13.828 -26.673 -35.838 1.00 11.61 216 GLY B CA 1
ATOM 11765 C C . GLY B 1 252 ? 13.243 -25.393 -35.278 1.00 10.87 216 GLY B C 1
ATOM 11766 O O . GLY B 1 252 ? 12.980 -24.446 -36.022 1.00 11.26 216 GLY B O 1
ATOM 11770 N N . SER B 1 253 ? 12.978 -25.365 -33.967 1.00 11.15 217 SER B N 1
ATOM 11771 C CA . SER B 1 253 ? 12.490 -24.144 -33.349 1.00 11.38 217 SER B CA 1
ATOM 11772 C C . SER B 1 253 ? 13.611 -23.139 -33.127 1.00 11.60 217 SER B C 1
ATOM 11773 O O . SER B 1 253 ? 13.371 -21.936 -33.224 1.00 11.53 217 SER B O 1
ATOM 11781 N N . ALA B 1 254 ? 14.832 -23.607 -32.889 1.00 10.22 218 ALA B N 1
ATOM 11782 C CA . ALA B 1 254 ? 15.977 -22.702 -32.846 1.00 10.45 218 ALA B CA 1
ATOM 11783 C C . ALA B 1 254 ? 16.106 -21.934 -34.154 1.00 10.89 218 ALA B C 1
ATOM 11784 O O . ALA B 1 254 ? 16.504 -20.763 -34.169 1.00 10.89 218 ALA B O 1
ATOM 11791 N N . ASN B 1 255 ? 15.793 -22.587 -35.276 1.00 10.41 219 ASN B N 1
ATOM 11792 C CA . ASN B 1 255 ? 15.902 -21.963 -36.585 1.00 10.39 219 ASN B CA 1
ATOM 11793 C C . ASN B 1 255 ? 14.820 -20.921 -36.805 1.00 11.90 219 ASN B C 1
ATOM 11794 O O . ASN B 1 255 ? 14.970 -20.095 -37.703 1.00 13.03 219 ASN B O 1
ATOM 11805 N N . LYS B 1 256 ? 13.725 -20.981 -36.054 1.00 10.57 220 LYS B N 1
ATOM 11806 C CA . LYS B 1 256 ? 12.630 -20.015 -36.095 1.00 10.57 220 LYS B CA 1
ATOM 11807 C C . LYS B 1 256 ? 12.770 -19.038 -34.938 1.00 13.89 220 LYS B C 1
ATOM 11808 O O . LYS B 1 256 ? 11.895 -18.915 -34.058 1.00 18.86 220 LYS B O 1
ATOM 11827 N N . ALA B 1 257 ? 13.972 -18.491 -34.855 1.00 12.17 221 ALA B N 1
ATOM 11828 C CA . ALA B 1 257 ? 14.329 -17.334 -34.036 1.00 11.48 221 ALA B CA 1
ATOM 11829 C C . ALA B 1 257 ? 14.884 -16.314 -35.023 1.00 11.35 221 ALA B C 1
ATOM 11830 O O . ALA B 1 257 ? 15.943 -16.546 -35.622 1.00 12.44 221 ALA B O 1
ATOM 11837 N N . TYR B 1 258 ? 14.171 -15.216 -35.212 1.00 11.11 222 TYR B N 1
ATOM 11838 C CA . TYR B 1 258 ? 14.474 -14.238 -36.238 1.00 11.01 222 TYR B CA 1
ATOM 11839 C C . TYR B 1 258 ? 14.716 -12.874 -35.614 1.00 11.19 222 TYR B C 1
ATOM 11840 O O . TYR B 1 258 ? 14.030 -12.486 -34.665 1.00 11.45 222 TYR B O 1
ATOM 11858 N N . LEU B 1 259 ? 15.668 -12.146 -36.200 1.00 10.82 223 LEU B N 1
ATOM 11859 C CA . LEU B 1 259 ? 16.008 -10.776 -35.827 1.00 10.86 223 LEU B CA 1
ATOM 11860 C C . LEU B 1 259 ? 15.676 -9.838 -36.977 1.00 10.62 223 LEU B C 1
ATOM 11861 O O . LEU B 1 259 ? 16.089 -10.070 -38.124 1.00 12.07 223 LEU B O 1
ATOM 11877 N N . TYR B 1 260 ? 14.946 -8.779 -36.681 1.00 10.96 224 TYR B N 1
ATOM 11878 C CA . TYR B 1 260 ? 14.634 -7.745 -37.655 1.00 10.82 224 TYR B CA 1
ATOM 11879 C C . TYR B 1 260 ? 15.213 -6.431 -37.171 1.00 11.70 224 TYR B C 1
ATOM 11880 O O . TYR B 1 260 ? 15.234 -6.159 -35.969 1.00 13.63 224 TYR B O 1
ATOM 11898 N N . GLN B 1 261 ? 15.720 -5.625 -38.093 1.00 11.90 225 GLN B N 1
ATOM 11899 C CA . GLN B 1 261 ? 16.249 -4.303 -37.769 1.00 12.31 225 GLN B CA 1
ATOM 11900 C C . GLN B 1 261 ? 15.260 -3.287 -38.327 1.00 13.44 225 GLN B C 1
ATOM 11901 O O . GLN B 1 261 ? 15.196 -3.074 -39.544 1.00 15.64 225 GLN B O 1
ATOM 11915 N N . GLU B 1 262 ? 14.470 -2.686 -37.445 1.00 13.23 226 GLU B N 1
ATOM 11916 C CA . GLU B 1 262 ? 13.351 -1.843 -37.825 1.00 13.46 226 GLU B CA 1
ATOM 11917 C C . GLU B 1 262 ? 13.612 -0.395 -37.395 1.00 13.63 226 GLU B C 1
ATOM 11918 O O . GLU B 1 262 ? 14.711 -0.058 -36.965 1.00 14.05 226 GLU B O 1
ATOM 11930 N N . THR B 1 263 ? 12.589 0.454 -37.503 1.00 15.14 227 THR B N 1
ATOM 11931 C CA . THR B 1 263 ? 12.714 1.879 -37.210 1.00 14.40 227 THR B CA 1
ATOM 11932 C C . THR B 1 263 ? 11.453 2.362 -36.517 1.00 16.37 227 THR B C 1
ATOM 11933 O O . THR B 1 263 ? 10.457 1.647 -36.401 1.00 14.78 227 THR B O 1
ATOM 11944 N N . LYS B 1 264 ? 11.504 3.627 -36.081 1.00 15.75 228 LYS B N 1
ATOM 11945 C CA . LYS B 1 264 ? 10.349 4.316 -35.516 1.00 16.46 228 LYS B CA 1
ATOM 11946 C C . LYS B 1 264 ? 9.118 4.235 -36.411 1.00 16.87 228 LYS B C 1
ATOM 11947 O O . LYS B 1 264 ? 7.983 4.318 -35.921 1.00 16.83 228 LYS B O 1
ATOM 11966 N N . ALA B 1 265 ? 9.306 4.093 -37.727 1.00 16.78 229 ALA B N 1
ATOM 11967 C CA . ALA B 1 265 ? 8.160 4.007 -38.623 1.00 17.31 229 ALA B CA 1
ATOM 11968 C C . ALA B 1 265 ? 7.317 2.763 -38.376 1.00 16.82 229 ALA B C 1
ATOM 11969 O O . ALA B 1 265 ? 6.148 2.740 -38.766 1.00 19.58 229 ALA B O 1
ATOM 11976 N N . LEU B 1 266 ? 7.867 1.736 -37.706 1.00 16.86 230 LEU B N 1
ATOM 11977 C CA . LEU B 1 266 ? 7.083 0.564 -37.317 1.00 16.08 230 LEU B CA 1
ATOM 11978 C C . LEU B 1 266 ? 6.183 0.843 -36.121 1.00 15.63 230 LEU B C 1
ATOM 11979 O O . LEU B 1 266 ? 5.176 0.145 -35.925 1.00 16.50 230 LEU B O 1
ATOM 11995 N N . LEU B 1 267 ? 6.527 1.837 -35.305 1.00 15.02 231 LEU B N 1
ATOM 11996 C CA . LEU B 1 267 ? 5.962 1.954 -33.960 1.00 15.89 231 LEU B CA 1
ATOM 11997 C C . LEU B 1 267 ? 4.666 2.770 -33.982 1.00 16.79 231 LEU B C 1
ATOM 11998 O O . LEU B 1 267 ? 4.538 3.856 -33.416 1.00 18.18 231 LEU B O 1
ATOM 12014 N N . ASN B 1 268 ? 3.676 2.184 -34.641 1.00 16.88 232 ASN B N 1
ATOM 12015 C CA . ASN B 1 268 ? 2.300 2.654 -34.592 1.00 17.29 232 ASN B CA 1
ATOM 12016 C C . ASN B 1 268 ? 1.399 1.444 -34.777 1.00 17.15 232 ASN B C 1
ATOM 12017 O O . ASN B 1 268 ? 1.836 0.413 -35.312 1.00 16.73 232 ASN B O 1
ATOM 12028 N N . PRO B 1 269 ? 0.138 1.522 -34.334 1.00 17.45 233 PRO B N 1
ATOM 12029 C CA . PRO B 1 269 ? -0.704 0.308 -34.318 1.00 19.04 233 PRO B CA 1
ATOM 12030 C C . PRO B 1 269 ? -0.891 -0.341 -35.677 1.00 19.55 233 PRO B C 1
ATOM 12031 O O . PRO B 1 269 ? -0.835 -1.575 -35.785 1.00 19.93 233 PRO B O 1
ATOM 12042 N N . LYS B 1 270 ? -1.143 0.447 -36.726 1.00 19.26 234 LYS B N 1
ATOM 12043 C CA . LYS B 1 270 ? -1.384 -0.146 -38.037 1.00 20.58 234 LYS B CA 1
ATOM 12044 C C . LYS B 1 270 ? -0.132 -0.838 -38.562 1.00 18.98 234 LYS B C 1
ATOM 12045 O O . LYS B 1 270 ? -0.198 -1.962 -39.068 1.00 20.34 234 LYS B O 1
ATOM 12052 N N . SER B 1 271 ? 1.016 -0.168 -38.485 1.00 17.95 235 SER B N 1
ATOM 12053 C CA . SER B 1 271 ? 2.248 -0.769 -38.989 1.00 16.96 235 SER B CA 1
ATOM 12054 C C . SER B 1 271 ? 2.618 -2.017 -38.198 1.00 19.29 235 SER B C 1
ATOM 12055 O O . SER B 1 271 ? 3.068 -3.016 -38.770 1.00 16.92 235 SER B O 1
ATOM 12063 N N . LEU B 1 272 ? 2.453 -1.979 -36.875 1.00 16.91 236 LEU B N 1
ATOM 12064 C CA . LEU B 1 272 ? 2.879 -3.120 -36.078 1.00 14.81 236 LEU B CA 1
ATOM 12065 C C . LEU B 1 272 ? 1.984 -4.327 -36.318 1.00 15.91 236 LEU B C 1
ATOM 12066 O O . LEU B 1 272 ? 2.473 -5.455 -36.408 1.00 16.87 236 LEU B O 1
ATOM 12082 N N A ARG B 1 273 ? 0.670 -4.115 -36.408 0.52 17.06 237 ARG B N 1
ATOM 12083 N N B ARG B 1 273 ? 0.673 -4.120 -36.450 0.48 17.04 237 ARG B N 1
ATOM 12084 C CA A ARG B 1 273 ? -0.230 -5.214 -36.741 0.52 16.03 237 ARG B CA 1
ATOM 12085 C CA B ARG B 1 273 ? -0.200 -5.260 -36.716 0.48 16.93 237 ARG B CA 1
ATOM 12086 C C A ARG B 1 273 ? 0.169 -5.859 -38.063 0.52 16.59 237 ARG B C 1
ATOM 12087 C C B ARG B 1 273 ? 0.094 -5.873 -38.084 0.48 16.90 237 ARG B C 1
ATOM 12088 O O A ARG B 1 273 ? 0.276 -7.084 -38.162 0.52 17.37 237 ARG B O 1
ATOM 12089 O O B ARG B 1 273 ? 0.060 -7.096 -38.232 0.48 18.14 237 ARG B O 1
ATOM 12130 N N . ALA B 1 274 ? 0.384 -5.045 -39.097 1.00 18.37 238 ALA B N 1
ATOM 12131 C CA . ALA B 1 274 ? 0.723 -5.600 -40.403 1.00 18.74 238 ALA B CA 1
ATOM 12132 C C . ALA B 1 274 ? 2.040 -6.369 -40.351 1.00 17.97 238 ALA B C 1
ATOM 12133 O O . ALA B 1 274 ? 2.187 -7.426 -40.979 1.00 17.82 238 ALA B O 1
ATOM 12140 N N . PHE B 1 275 ? 3.008 -5.846 -39.606 1.00 16.00 239 PHE B N 1
ATOM 12141 C CA . PHE B 1 275 ? 4.290 -6.523 -39.436 1.00 15.88 239 PHE B CA 1
ATOM 12142 C C . PHE B 1 275 ? 4.109 -7.895 -38.794 1.00 15.67 239 PHE B C 1
ATOM 12143 O O . PHE B 1 275 ? 4.686 -8.887 -39.251 1.00 14.60 239 PHE B O 1
ATOM 12160 N N . ILE B 1 276 ? 3.308 -7.971 -37.729 1.00 15.00 240 ILE B N 1
ATOM 12161 C CA . ILE B 1 276 ? 3.057 -9.237 -37.047 1.00 16.72 240 ILE B CA 1
ATOM 12162 C C . ILE B 1 276 ? 2.426 -10.249 -37.999 1.00 16.47 240 ILE B C 1
ATOM 12163 O O . ILE B 1 276 ? 2.830 -11.417 -38.048 1.00 17.03 240 ILE B O 1
ATOM 12179 N N A GLU B 1 277 ? 1.427 -9.802 -38.760 0.50 17.75 241 GLU B N 1
ATOM 12180 N N B GLU B 1 277 ? 1.428 -9.841 -38.770 0.50 17.66 241 GLU B N 1
ATOM 12181 C CA A GLU B 1 277 ? 0.726 -10.677 -39.691 0.50 17.84 241 GLU B CA 1
ATOM 12182 C CA B GLU B 1 277 ? 0.829 -10.797 -39.698 0.50 17.43 241 GLU B CA 1
ATOM 12183 C C A GLU B 1 277 ? 1.683 -11.252 -40.727 0.50 19.27 241 GLU B C 1
ATOM 12184 C C B GLU B 1 277 ? 1.869 -11.299 -40.696 0.50 17.99 241 GLU B C 1
ATOM 12185 O O A GLU B 1 277 ? 1.577 -12.428 -41.099 0.50 21.57 241 GLU B O 1
ATOM 12186 O O B GLU B 1 277 ? 1.989 -12.509 -40.942 0.50 15.84 241 GLU B O 1
ATOM 12209 N N A GLU B 1 278 ? 2.632 -10.444 -41.193 0.50 16.60 242 GLU B N 1
ATOM 12210 N N B GLU B 1 278 ? 2.643 -10.373 -41.260 0.50 17.31 242 GLU B N 1
ATOM 12211 C CA A GLU B 1 278 ? 3.571 -10.912 -42.203 0.50 16.92 242 GLU B CA 1
ATOM 12212 C CA B GLU B 1 278 ? 3.683 -10.718 -42.223 0.50 17.17 242 GLU B CA 1
ATOM 12213 C C A GLU B 1 278 ? 4.620 -11.832 -41.598 0.50 17.42 242 GLU B C 1
ATOM 12214 C C B GLU B 1 278 ? 4.654 -11.737 -41.642 0.50 15.58 242 GLU B C 1
ATOM 12215 O O A GLU B 1 278 ? 4.933 -12.893 -42.157 0.50 15.62 242 GLU B O 1
ATOM 12216 O O B GLU B 1 278 ? 4.951 -12.769 -42.259 0.50 20.39 242 GLU B O 1
ATOM 12239 N N . LYS B 1 279 ? 5.169 -11.462 -40.445 1.00 14.25 243 LYS B N 1
ATOM 12240 C CA . LYS B 1 279 ? 6.253 -12.257 -39.910 1.00 13.98 243 LYS B CA 1
ATOM 12241 C C . LYS B 1 279 ? 5.767 -13.601 -39.375 1.00 14.00 243 LYS B C 1
ATOM 12242 O O . LYS B 1 279 ? 6.484 -14.599 -39.485 1.00 14.05 243 LYS B O 1
ATOM 12261 N N A LEU B 1 280 ? 4.568 -13.658 -38.786 0.53 15.59 244 LEU B N 1
ATOM 12262 N N B LEU B 1 280 ? 4.569 -13.660 -38.785 0.47 15.55 244 LEU B N 1
ATOM 12263 C CA A LEU B 1 280 ? 4.087 -14.948 -38.299 0.53 13.73 244 LEU B CA 1
ATOM 12264 C CA B LEU B 1 280 ? 4.097 -14.951 -38.293 0.47 13.75 244 LEU B CA 1
ATOM 12265 C C A LEU B 1 280 ? 4.017 -15.965 -39.434 0.53 13.93 244 LEU B C 1
ATOM 12266 C C B LEU B 1 280 ? 3.976 -15.965 -39.427 0.47 14.19 244 LEU B C 1
ATOM 12267 O O A LEU B 1 280 ? 4.335 -17.144 -39.242 0.53 15.69 244 LEU B O 1
ATOM 12268 O O B LEU B 1 280 ? 4.226 -17.158 -39.221 0.47 15.26 244 LEU B O 1
ATOM 12299 N N A LYS B 1 281 ? 3.601 -15.526 -40.625 0.53 14.93 245 LYS B N 1
ATOM 12300 N N B LYS B 1 281 ? 3.602 -15.518 -40.629 0.47 15.05 245 LYS B N 1
ATOM 12301 C CA A LYS B 1 281 ? 3.524 -16.438 -41.758 0.53 15.97 245 LYS B CA 1
ATOM 12302 C CA B LYS B 1 281 ? 3.524 -16.439 -41.754 0.47 15.96 245 LYS B CA 1
ATOM 12303 C C A LYS B 1 281 ? 4.881 -17.032 -42.099 0.53 14.59 245 LYS B C 1
ATOM 12304 C C B LYS B 1 281 ? 4.882 -17.037 -42.087 0.47 14.89 245 LYS B C 1
ATOM 12305 O O A LYS B 1 281 ? 4.952 -18.170 -42.579 0.53 15.77 245 LYS B O 1
ATOM 12306 O O B LYS B 1 281 ? 4.953 -18.180 -42.553 0.47 15.78 245 LYS B O 1
ATOM 12343 N N . THR B 1 282 ? 5.968 -16.294 -41.850 1.00 13.79 246 THR B N 1
ATOM 12344 C CA . THR B 1 282 ? 7.292 -16.812 -42.157 1.00 14.32 246 THR B CA 1
ATOM 12345 C C . THR B 1 282 ? 7.711 -17.927 -41.212 1.00 15.39 246 THR B C 1
ATOM 12346 O O . THR B 1 282 ? 8.667 -18.641 -41.509 1.00 15.95 246 THR B O 1
ATOM 12357 N N . LEU B 1 283 ? 7.037 -18.089 -40.068 1.00 13.01 247 LEU B N 1
ATOM 12358 C CA . LEU B 1 283 ? 7.267 -19.262 -39.234 1.00 13.74 247 LEU B CA 1
ATOM 12359 C C . LEU B 1 283 ? 6.720 -20.514 -39.904 1.00 12.98 247 LEU B C 1
ATOM 12360 O O . LEU B 1 283 ? 7.255 -21.616 -39.718 1.00 14.10 247 LEU B O 1
ATOM 12376 N N . GLY B 1 284 ? 5.630 -20.365 -40.643 1.00 13.83 248 GLY B N 1
ATOM 12377 C CA . GLY B 1 284 ? 4.998 -21.506 -41.279 1.00 13.77 248 GLY B CA 1
ATOM 12378 C C . GLY B 1 284 ? 4.684 -22.592 -40.277 1.00 13.39 248 GLY B C 1
ATOM 12379 O O . GLY B 1 284 ? 4.474 -22.347 -39.080 1.00 14.25 248 GLY B O 1
ATOM 12383 N N . THR B 1 285 ? 4.646 -23.821 -40.771 1.00 11.99 249 THR B N 1
ATOM 12384 C CA . THR B 1 285 ? 4.511 -24.999 -39.924 1.00 11.59 249 THR B CA 1
ATOM 12385 C C . THR B 1 285 ? 5.857 -25.688 -39.731 1.00 12.53 249 THR B C 1
ATOM 12386 O O . THR B 1 285 ? 5.915 -26.845 -39.302 1.00 13.63 249 THR B O 1
ATOM 12397 N N . ALA B 1 286 ? 6.938 -24.978 -40.023 1.00 11.81 250 ALA B N 1
ATOM 12398 C CA . ALA B 1 286 ? 8.257 -25.588 -40.072 1.00 12.91 250 ALA B CA 1
ATOM 12399 C C . ALA B 1 286 ? 8.838 -25.916 -38.701 1.00 12.62 250 ALA B C 1
ATOM 12400 O O . ALA B 1 286 ? 9.842 -26.636 -38.640 1.00 12.71 250 ALA B O 1
ATOM 12407 N N . ALA B 1 287 ? 8.240 -25.448 -37.598 1.00 11.65 251 ALA B N 1
ATOM 12408 C CA . ALA B 1 287 ? 8.697 -25.786 -36.254 1.00 11.39 251 ALA B CA 1
ATOM 12409 C C . ALA B 1 287 ? 7.603 -26.447 -35.410 1.00 11.87 251 ALA B C 1
ATOM 12410 O O . ALA B 1 287 ? 7.547 -26.269 -34.193 1.00 12.28 251 ALA B O 1
ATOM 12417 N N . CYS B 1 288 ? 6.742 -27.242 -36.046 1.00 11.71 252 CYS B N 1
ATOM 12418 C CA . CYS B 1 288 ? 5.820 -28.139 -35.351 1.00 12.23 252 CYS B CA 1
ATOM 12419 C C . CYS B 1 288 ? 4.882 -27.401 -34.394 1.00 12.38 252 CYS B C 1
ATOM 12420 O O . CYS B 1 288 ? 4.890 -27.644 -33.172 1.00 12.63 252 CYS B O 1
ATOM 12427 N N . PRO B 1 289 ? 4.045 -26.508 -34.911 1.00 11.63 253 PRO B N 1
ATOM 12428 C CA . PRO B 1 289 ? 3.036 -25.865 -34.056 1.00 12.58 253 PRO B CA 1
ATOM 12429 C C . PRO B 1 289 ? 2.034 -26.884 -33.543 1.00 13.13 253 PRO B C 1
ATOM 12430 O O . PRO B 1 289 ? 1.989 -28.025 -34.032 1.00 13.67 253 PRO B O 1
ATOM 12441 N N . PRO B 1 290 ? 1.184 -26.521 -32.564 1.00 13.13 254 PRO B N 1
ATOM 12442 C CA . PRO B 1 290 ? 0.987 -25.195 -31.973 1.00 13.51 254 PRO B CA 1
ATOM 12443 C C . PRO B 1 290 ? 2.232 -24.608 -31.311 1.00 12.97 254 PRO B C 1
ATOM 12444 O O . PRO B 1 290 ? 2.961 -25.314 -30.626 1.00 13.70 254 PRO B O 1
ATOM 12455 N N . TYR B 1 291 ? 2.471 -23.324 -31.547 1.00 12.77 255 TYR B N 1
ATOM 12456 C CA . TYR B 1 291 ? 3.634 -22.626 -31.025 1.00 12.58 255 TYR B CA 1
ATOM 12457 C C . TYR B 1 291 ? 3.332 -21.866 -29.736 1.00 12.28 255 TYR B C 1
ATOM 12458 O O . TYR B 1 291 ? 2.250 -21.312 -29.560 1.00 13.30 255 TYR B O 1
ATOM 12476 N N . HIS B 1 292 ? 4.338 -21.759 -28.873 1.00 12.38 256 HIS B N 1
ATOM 12477 C CA . HIS B 1 292 ? 4.408 -20.638 -27.932 1.00 12.22 256 HIS B CA 1
ATOM 12478 C C . HIS B 1 292 ? 5.150 -19.547 -28.685 1.00 13.30 256 HIS B C 1
ATOM 12479 O O . HIS B 1 292 ? 6.319 -19.733 -29.040 1.00 12.94 256 HIS B O 1
ATOM 12493 N N . ILE B 1 293 ? 4.466 -18.447 -28.991 1.00 12.30 257 ILE B N 1
ATOM 12494 C CA . ILE B 1 293 ? 5.022 -17.362 -29.807 1.00 12.31 257 ILE B CA 1
ATOM 12495 C C . ILE B 1 293 ? 5.531 -16.258 -28.900 1.00 13.26 257 ILE B C 1
ATOM 12496 O O . ILE B 1 293 ? 4.792 -15.746 -28.051 1.00 14.62 257 ILE B O 1
ATOM 12512 N N . ALA B 1 294 ? 6.771 -15.852 -29.103 1.00 11.56 258 ALA B N 1
ATOM 12513 C CA . ALA B 1 294 ? 7.342 -14.726 -28.386 1.00 11.86 258 ALA B CA 1
ATOM 12514 C C . ALA B 1 294 ? 7.790 -13.651 -29.369 1.00 12.09 258 ALA B C 1
ATOM 12515 O O . ALA B 1 294 ? 8.400 -13.937 -30.408 1.00 11.62 258 ALA B O 1
ATOM 12522 N N . LEU B 1 295 ? 7.498 -12.405 -29.010 1.00 11.55 259 LEU B N 1
ATOM 12523 C CA . LEU B 1 295 ? 7.816 -11.235 -29.805 1.00 11.36 259 LEU B CA 1
ATOM 12524 C C . LEU B 1 295 ? 8.406 -10.194 -28.863 1.00 11.88 259 LEU B C 1
ATOM 12525 O O . LEU B 1 295 ? 7.802 -9.880 -27.823 1.00 12.46 259 LEU B O 1
ATOM 12541 N N . VAL B 1 296 ? 9.589 -9.689 -29.212 1.00 10.83 260 VAL B N 1
ATOM 12542 C CA . VAL B 1 296 ? 10.283 -8.672 -28.437 1.00 11.40 260 VAL B CA 1
ATOM 12543 C C . VAL B 1 296 ? 10.501 -7.466 -29.325 1.00 11.73 260 VAL B C 1
ATOM 12544 O O . VAL B 1 296 ? 11.093 -7.577 -30.405 1.00 12.51 260 VAL B O 1
ATOM 12557 N N A ILE B 1 297 ? 9.994 -6.317 -28.877 0.64 10.85 261 ILE B N 1
ATOM 12558 N N B ILE B 1 297 ? 10.030 -6.313 -28.872 0.36 12.01 261 ILE B N 1
ATOM 12559 C CA A ILE B 1 297 ? 10.084 -5.048 -29.598 0.64 12.78 261 ILE B CA 1
ATOM 12560 C CA B ILE B 1 297 ? 10.128 -5.073 -29.630 0.36 12.44 261 ILE B CA 1
ATOM 12561 C C A ILE B 1 297 ? 11.076 -4.168 -28.843 0.64 12.00 261 ILE B C 1
ATOM 12562 C C B ILE B 1 297 ? 11.064 -4.149 -28.869 0.36 12.18 261 ILE B C 1
ATOM 12563 O O A ILE B 1 297 ? 10.814 -3.769 -27.702 0.64 11.77 261 ILE B O 1
ATOM 12564 O O B ILE B 1 297 ? 10.755 -3.715 -27.753 0.36 12.37 261 ILE B O 1
ATOM 12595 N N . GLY B 1 298 ? 12.205 -3.852 -29.478 1.00 11.80 262 GLY B N 1
ATOM 12596 C CA . GLY B 1 298 ? 13.243 -3.070 -28.844 1.00 12.63 262 GLY B CA 1
ATOM 12597 C C . GLY B 1 298 ? 14.346 -3.949 -28.291 1.00 11.59 262 GLY B C 1
ATOM 12598 O O . GLY B 1 298 ? 14.368 -5.169 -28.496 1.00 12.01 262 GLY B O 1
ATOM 12602 N N . GLY B 1 299 ? 15.282 -3.308 -27.594 1.00 11.27 263 GLY B N 1
ATOM 12603 C CA . GLY B 1 299 ? 16.413 -3.965 -26.966 1.00 10.93 263 GLY B CA 1
ATOM 12604 C C . GLY B 1 299 ? 17.660 -3.116 -27.091 1.00 10.88 263 GLY B C 1
ATOM 12605 O O . GLY B 1 299 ? 17.750 -2.224 -27.940 1.00 12.48 263 GLY B O 1
ATOM 12609 N N . THR B 1 300 ? 18.624 -3.388 -26.211 1.00 11.39 264 THR B N 1
ATOM 12610 C CA . THR B 1 300 ? 19.855 -2.611 -26.138 1.00 12.78 264 THR B CA 1
ATOM 12611 C C . THR B 1 300 ? 20.899 -3.078 -27.138 1.00 12.49 264 THR B C 1
ATOM 12612 O O . THR B 1 300 ? 21.890 -2.370 -27.340 1.00 12.05 264 THR B O 1
ATOM 12623 N N . SER B 1 301 ? 20.698 -4.240 -27.750 1.00 11.74 265 SER B N 1
ATOM 12624 C CA . SER B 1 301 ? 21.527 -4.796 -28.814 1.00 10.74 265 SER B CA 1
ATOM 12625 C C . SER B 1 301 ? 20.766 -5.963 -29.428 1.00 10.64 265 SER B C 1
ATOM 12626 O O . SER B 1 301 ? 19.855 -6.522 -28.811 1.00 11.55 265 SER B O 1
ATOM 12634 N N . ALA B 1 302 ? 21.201 -6.365 -30.612 1.00 11.28 266 ALA B N 1
ATOM 12635 C CA . ALA B 1 302 ? 20.604 -7.521 -31.270 1.00 11.71 266 ALA B CA 1
ATOM 12636 C C . ALA B 1 302 ? 20.670 -8.763 -30.398 1.00 10.46 266 ALA B C 1
ATOM 12637 O O . ALA B 1 302 ? 19.681 -9.496 -30.270 1.00 10.93 266 ALA B O 1
ATOM 12644 N N . GLU B 1 303 ? 21.828 -9.020 -29.792 1.00 10.80 267 GLU B N 1
ATOM 12645 C CA . GLU B 1 303 ? 21.993 -10.224 -2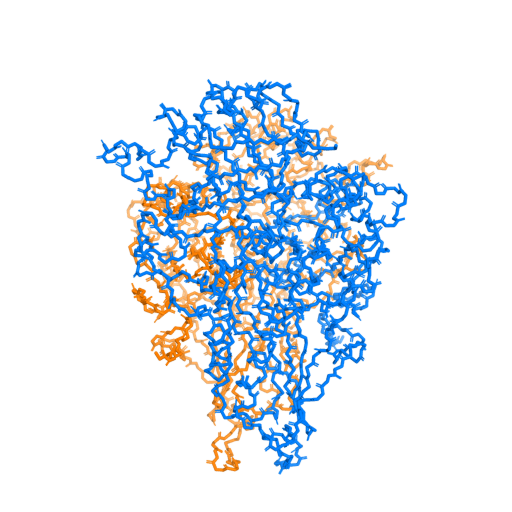8.981 1.00 11.15 267 GLU B CA 1
ATOM 12646 C C . GLU B 1 303 ? 21.100 -10.176 -27.749 1.00 11.11 267 GLU B C 1
ATOM 12647 O O . GLU B 1 303 ? 20.588 -11.214 -27.311 1.00 11.61 267 GLU B O 1
ATOM 12659 N N . MET B 1 304 ? 20.897 -8.986 -27.166 1.00 10.83 268 MET B N 1
ATOM 12660 C CA . MET B 1 304 ? 20.008 -8.851 -26.016 1.00 10.58 268 MET B CA 1
ATOM 12661 C C . MET B 1 304 ? 18.551 -9.084 -26.417 1.00 10.63 268 MET B C 1
ATOM 12662 O O . MET B 1 304 ? 17.800 -9.753 -25.692 1.00 11.48 268 MET B O 1
ATOM 12676 N N . THR B 1 305 ? 18.123 -8.523 -27.553 1.00 11.36 269 THR B N 1
ATOM 12677 C CA . THR B 1 305 ? 16.790 -8.796 -28.084 1.00 11.06 269 THR B CA 1
ATOM 12678 C C . THR B 1 305 ? 16.579 -10.292 -28.269 1.00 10.83 269 THR B C 1
ATOM 12679 O O . THR B 1 305 ? 15.534 -10.842 -27.889 1.00 11.08 269 THR B O 1
ATOM 12690 N N . MET B 1 306 ? 17.569 -10.977 -28.850 1.00 11.09 270 MET B N 1
ATOM 12691 C CA . MET B 1 306 ? 17.398 -12.394 -29.139 1.00 10.67 270 MET B CA 1
ATOM 12692 C C . MET B 1 306 ? 17.443 -13.248 -27.874 1.00 10.66 270 MET B C 1
ATOM 12693 O O . MET B 1 306 ? 16.720 -14.246 -27.787 1.00 10.34 270 MET B O 1
ATOM 12707 N N . LYS B 1 307 ? 18.277 -12.903 -26.901 1.00 10.40 271 LYS B N 1
ATOM 12708 C CA . LYS B 1 307 ? 18.225 -13.615 -25.623 1.00 10.40 271 LYS B CA 1
ATOM 12709 C C . LYS B 1 307 ? 16.853 -13.426 -24.984 1.00 10.81 271 LYS B C 1
ATOM 12710 O O . LYS B 1 307 ? 16.245 -14.373 -24.456 1.00 10.74 271 LYS B O 1
ATOM 12729 N N . THR B 1 308 ? 16.329 -12.195 -25.030 1.00 10.63 272 THR B N 1
ATOM 12730 C CA . THR B 1 308 ? 15.056 -11.920 -24.389 1.00 10.42 272 THR B CA 1
ATOM 12731 C C . THR B 1 308 ? 13.930 -12.697 -25.052 1.00 10.34 272 THR B C 1
ATOM 12732 O O . THR B 1 308 ? 13.054 -13.225 -24.367 1.00 11.24 272 THR B O 1
ATOM 12743 N N . VAL B 1 309 ? 13.939 -12.816 -26.388 1.00 10.37 273 VAL B N 1
ATOM 12744 C CA . VAL B 1 309 ? 12.838 -13.507 -27.054 1.00 10.29 273 VAL B CA 1
ATOM 12745 C C . VAL B 1 309 ? 12.920 -15.005 -26.785 1.00 10.27 273 VAL B C 1
ATOM 12746 O O . VAL B 1 309 ? 11.884 -15.659 -26.612 1.00 11.15 273 VAL B O 1
ATOM 12759 N N . LYS B 1 310 ? 14.135 -15.554 -26.669 1.00 10.17 274 LYS B N 1
ATOM 12760 C CA . LYS B 1 310 ? 14.280 -16.944 -26.230 1.00 11.26 274 LYS B CA 1
ATOM 12761 C C . LYS B 1 310 ? 13.650 -17.131 -24.858 1.00 11.87 274 LYS B C 1
ATOM 12762 O O . LYS B 1 310 ? 12.820 -18.024 -24.643 1.00 11.53 274 LYS B O 1
ATOM 12781 N N . LEU B 1 311 ? 14.059 -16.311 -23.894 1.00 11.03 275 LEU B N 1
ATOM 12782 C CA . LEU B 1 311 ? 13.573 -16.497 -22.533 1.00 11.21 275 LEU B CA 1
ATOM 12783 C C . LEU B 1 311 ? 12.073 -16.269 -22.455 1.00 11.40 275 LEU B C 1
ATOM 12784 O O . LEU B 1 311 ? 11.361 -16.976 -21.733 1.00 11.88 275 LEU B O 1
ATOM 12800 N N . ALA B 1 312 ? 11.550 -15.317 -23.227 1.00 11.86 276 ALA B N 1
ATOM 12801 C CA . ALA B 1 312 ? 10.112 -15.092 -23.250 1.00 11.79 276 ALA B CA 1
ATOM 12802 C C . ALA B 1 312 ? 9.367 -16.332 -23.720 1.00 12.30 276 ALA B C 1
ATOM 12803 O O . ALA B 1 312 ? 8.317 -16.679 -23.161 1.00 12.85 276 ALA B O 1
ATOM 12810 N N . SER B 1 313 ? 9.902 -17.025 -24.734 1.00 11.38 277 SER B N 1
ATOM 12811 C CA . SER B 1 313 ? 9.261 -18.224 -25.273 1.00 10.83 277 SER B CA 1
ATOM 12812 C C . SER B 1 313 ? 9.249 -19.349 -24.259 1.00 11.28 277 SER B C 1
ATOM 12813 O O . SER B 1 313 ? 8.395 -20.237 -24.355 1.00 13.19 277 SER B O 1
ATOM 12821 N N . CYS B 1 314 ? 10.167 -19.323 -23.293 1.00 11.89 278 CYS B N 1
ATOM 12822 C CA . CYS B 1 314 ? 10.226 -20.294 -22.209 1.00 12.23 278 CYS B CA 1
ATOM 12823 C C . CYS B 1 314 ? 9.377 -19.885 -21.018 1.00 12.94 278 CYS B C 1
ATOM 12824 O O . CYS B 1 314 ? 9.406 -20.566 -19.988 1.00 12.64 278 CYS B O 1
ATOM 12832 N N . ARG B 1 315 ? 8.628 -18.790 -21.141 1.00 12.51 279 ARG B N 1
ATOM 12833 C CA . ARG B 1 315 ? 7.780 -18.230 -20.086 1.00 12.71 279 ARG B CA 1
ATOM 12834 C C . ARG B 1 315 ? 8.592 -17.796 -18.874 1.00 13.27 279 ARG B C 1
ATOM 12835 O O . ARG B 1 315 ? 8.063 -17.658 -17.772 1.00 14.47 279 ARG B O 1
ATOM 12856 N N . TYR B 1 316 ? 9.871 -17.492 -19.096 1.00 12.23 280 TYR B N 1
ATOM 12857 C CA . TYR B 1 316 ? 10.764 -17.075 -18.019 1.00 11.62 280 TYR B CA 1
ATOM 12858 C C . TYR B 1 316 ? 10.470 -15.672 -17.524 1.00 13.71 280 TYR B C 1
ATOM 12859 O O . TYR B 1 316 ? 10.786 -15.361 -16.369 1.00 13.75 280 TYR B O 1
ATOM 12877 N N . TYR B 1 317 ? 9.878 -14.828 -18.371 1.00 12.91 281 TYR B N 1
ATOM 12878 C CA . TYR B 1 317 ? 9.604 -13.434 -18.045 1.00 14.74 281 TYR B CA 1
ATOM 12879 C C . TYR B 1 317 ? 8.125 -13.182 -17.776 1.00 14.73 281 TYR B C 1
ATOM 12880 O O . TYR B 1 317 ? 7.655 -12.042 -17.882 1.00 14.84 281 TYR B O 1
ATOM 12898 N N . ASP B 1 318 ? 7.385 -14.215 -17.388 1.00 14.56 282 ASP B N 1
ATOM 12899 C CA . ASP B 1 318 ? 5.939 -14.057 -17.239 1.00 13.89 282 ASP B CA 1
ATOM 12900 C C . ASP B 1 318 ? 5.557 -13.037 -16.177 1.00 15.45 282 ASP B C 1
ATOM 12901 O O . ASP B 1 318 ? 4.473 -12.454 -16.273 1.00 16.07 282 ASP B O 1
ATOM 12910 N N . SER B 1 319 ? 6.406 -12.814 -15.161 1.00 15.35 283 SER B N 1
ATOM 12911 C CA . SER B 1 319 ? 6.077 -11.943 -14.036 1.00 15.29 283 SER B CA 1
ATOM 12912 C C . SER B 1 319 ? 6.592 -10.521 -14.203 1.00 14.93 283 SER B C 1
ATOM 12913 O O . SER B 1 319 ? 6.569 -9.746 -13.242 1.00 14.95 283 SER B O 1
ATOM 12921 N N . LEU B 1 320 ? 6.996 -10.132 -15.406 1.00 15.76 284 LEU B N 1
ATOM 12922 C CA . LEU B 1 320 ? 7.408 -8.752 -15.613 1.00 14.95 284 LEU B CA 1
ATOM 12923 C C . LEU B 1 320 ? 6.244 -7.792 -15.367 1.00 15.67 284 LEU B C 1
ATOM 12924 O O . LEU B 1 320 ? 5.073 -8.173 -15.452 1.00 17.24 284 LEU B O 1
ATOM 12940 N N . PRO B 1 321 ? 6.554 -6.519 -15.075 1.00 15.76 285 PRO B N 1
ATOM 12941 C CA . PRO B 1 321 ? 5.511 -5.493 -15.085 1.00 16.43 285 PRO B CA 1
ATOM 12942 C C . PRO B 1 321 ? 4.791 -5.481 -16.421 1.00 16.83 285 PRO B C 1
ATOM 12943 O O . PRO B 1 321 ? 5.314 -5.977 -17.418 1.00 15.50 285 PRO B O 1
ATOM 12954 N N . THR B 1 322 ? 3.593 -4.911 -16.440 1.00 17.71 286 THR B N 1
ATOM 12955 C CA . THR B 1 322 ? 2.806 -4.777 -17.655 1.00 16.72 286 THR B CA 1
ATOM 12956 C C . THR B 1 322 ? 2.655 -3.330 -18.097 1.00 17.89 286 THR B C 1
ATOM 12957 O O . THR B 1 322 ? 1.839 -3.050 -18.985 1.00 18.89 286 THR B O 1
ATOM 12968 N N . THR B 1 323 ? 3.427 -2.416 -17.511 1.00 17.45 287 THR B N 1
ATOM 12969 C CA . THR B 1 323 ? 3.491 -1.029 -17.949 1.00 18.59 287 THR B CA 1
ATOM 12970 C C . THR B 1 323 ? 4.942 -0.572 -17.941 1.00 18.40 287 THR B C 1
ATOM 12971 O O . THR B 1 323 ? 5.760 -1.052 -17.153 1.00 17.76 287 THR B O 1
ATOM 12982 N N . GLY B 1 324 ? 5.256 0.366 -18.825 1.00 17.28 288 GLY B N 1
ATOM 12983 C CA . GLY B 1 324 ? 6.578 0.953 -18.877 1.00 17.14 288 GLY B CA 1
ATOM 12984 C C . GLY B 1 324 ? 6.722 2.158 -17.950 1.00 16.04 288 GLY B C 1
ATOM 12985 O O . GLY B 1 324 ? 5.790 2.565 -17.248 1.00 18.86 288 GLY B O 1
ATOM 12989 N N . ASP B 1 325 ? 7.922 2.740 -17.956 1.00 15.80 289 ASP B N 1
ATOM 12990 C CA . ASP B 1 325 ? 8.170 3.930 -17.144 1.00 17.39 289 ASP B CA 1
ATOM 12991 C C . ASP B 1 325 ? 9.275 4.766 -17.775 1.00 17.15 289 ASP B C 1
ATOM 12992 O O . ASP B 1 325 ? 9.879 4.390 -18.777 1.00 17.67 289 ASP B O 1
ATOM 13001 N N . LYS B 1 326 ? 9.535 5.922 -17.162 1.00 18.14 290 LYS B N 1
ATOM 13002 C CA . LYS B 1 326 ? 10.488 6.860 -17.736 1.00 19.61 290 LYS B CA 1
ATOM 13003 C C . LYS B 1 326 ? 11.923 6.396 -17.592 1.00 19.36 290 LYS B C 1
ATOM 13004 O O . LYS B 1 326 ? 12.823 7.046 -18.135 1.00 19.85 290 LYS B O 1
ATOM 13023 N N . TYR B 1 327 ? 12.159 5.289 -16.885 1.00 16.58 291 TYR B N 1
ATOM 13024 C CA . TYR B 1 327 ? 13.485 4.719 -16.740 1.00 16.15 291 TYR B CA 1
ATOM 13025 C C . TYR B 1 327 ? 13.741 3.595 -17.732 1.00 15.75 291 TYR B C 1
ATOM 13026 O O . TYR B 1 327 ? 14.824 3.005 -17.716 1.00 17.02 291 TYR B O 1
ATOM 13044 N N . GLY B 1 328 ? 12.755 3.262 -18.555 1.00 16.06 292 GLY B N 1
ATOM 13045 C CA . GLY B 1 328 ? 12.954 2.290 -19.600 1.00 18.44 292 GLY B CA 1
ATOM 13046 C C . GLY B 1 328 ? 12.814 0.846 -19.196 1.00 15.97 292 GLY B C 1
ATOM 13047 O O . GLY B 1 328 ? 13.340 -0.029 -19.892 1.00 18.57 292 GLY B O 1
ATOM 13051 N N . ARG B 1 329 ? 12.110 0.547 -18.115 1.00 15.84 293 ARG B N 1
ATOM 13052 C CA . ARG B 1 329 ? 12.001 -0.853 -17.719 1.00 15.41 293 ARG B CA 1
ATOM 13053 C C . ARG B 1 329 ? 11.252 -1.681 -18.771 1.00 15.95 293 ARG B C 1
ATOM 13054 O O . ARG B 1 329 ? 10.324 -1.208 -19.435 1.00 14.94 293 ARG B O 1
ATOM 13075 N N . ALA B 1 330 ? 11.638 -2.948 -18.881 1.00 14.22 294 ALA B N 1
ATOM 13076 C CA . ALA B 1 330 ? 10.934 -3.907 -19.720 1.00 13.40 294 ALA B CA 1
ATOM 13077 C C . ALA B 1 330 ? 9.530 -4.148 -19.187 1.00 13.84 294 ALA B C 1
ATOM 13078 O O . ALA B 1 330 ? 9.282 -4.096 -17.971 1.00 15.20 294 ALA B O 1
ATOM 13085 N N . PHE B 1 331 ? 8.603 -4.453 -20.095 1.00 13.73 295 PHE B N 1
ATOM 13086 C CA . PHE B 1 331 ? 7.273 -4.857 -19.678 1.00 13.76 295 PHE B CA 1
ATOM 13087 C C . PHE B 1 331 ? 6.674 -5.853 -20.662 1.00 13.56 295 PHE B C 1
ATOM 13088 O O . PHE B 1 331 ? 6.976 -5.847 -21.856 1.00 14.01 295 PHE B O 1
ATOM 13105 N N A ARG B 1 332 ? 5.864 -6.764 -20.132 0.69 14.80 296 ARG B N 1
ATOM 13106 N N B ARG B 1 332 ? 5.809 -6.696 -20.129 0.31 15.24 296 ARG B N 1
ATOM 13107 C CA A ARG B 1 332 ? 4.995 -7.572 -20.966 0.69 15.56 296 ARG B CA 1
ATOM 13108 C CA B ARG B 1 332 ? 4.971 -7.582 -20.909 0.31 15.61 296 ARG B CA 1
ATOM 13109 C C A ARG B 1 332 ? 3.791 -6.737 -21.365 0.69 13.13 296 ARG B C 1
ATOM 13110 C C B ARG B 1 332 ? 3.708 -6.824 -21.306 0.31 14.63 296 ARG B C 1
ATOM 13111 O O A ARG B 1 332 ? 3.311 -5.904 -20.593 0.69 15.54 296 ARG B O 1
ATOM 13112 O O B ARG B 1 332 ? 3.123 -6.112 -20.485 0.31 13.71 296 ARG B O 1
ATOM 13152 N N . ASP B 1 333 ? 3.278 -6.984 -22.563 1.00 14.83 297 ASP B N 1
ATOM 13153 C CA . ASP B 1 333 ? 2.183 -6.184 -23.115 1.00 15.58 297 ASP B CA 1
ATOM 13154 C C . ASP B 1 333 ? 0.990 -7.083 -23.420 1.00 18.09 297 ASP B C 1
ATOM 13155 O O . ASP B 1 333 ? 0.887 -7.648 -24.523 1.00 16.38 297 ASP B O 1
ATOM 13164 N N . PRO B 1 334 ? 0.062 -7.249 -22.474 1.00 19.53 298 PRO B N 1
ATOM 13165 C CA . PRO B 1 334 ? -1.073 -8.160 -22.708 1.00 18.88 298 PRO B CA 1
ATOM 13166 C C . PRO B 1 334 ? -1.953 -7.772 -23.879 1.00 18.70 298 PRO B C 1
ATOM 13167 O O . PRO B 1 334 ? -2.482 -8.668 -24.557 1.00 18.93 298 PRO B O 1
ATOM 13178 N N . GLU B 1 335 ? -2.133 -6.482 -24.145 1.00 18.25 299 GLU B N 1
ATOM 13179 C CA . GLU B 1 335 ? -2.940 -6.077 -25.292 1.00 19.49 299 GLU B CA 1
ATOM 13180 C C . GLU B 1 335 ? -2.358 -6.645 -26.569 1.00 18.14 299 GLU B C 1
ATOM 13181 O O . GLU B 1 335 ? -3.084 -7.182 -27.413 1.00 18.42 299 GLU B O 1
ATOM 13193 N N . TRP B 1 336 ? -1.041 -6.530 -26.733 1.00 16.39 300 TRP B N 1
ATOM 13194 C CA . TRP B 1 336 ? -0.401 -7.004 -27.953 1.00 14.43 300 TRP B CA 1
ATOM 13195 C C . TRP B 1 336 ? -0.233 -8.519 -27.972 1.00 17.12 300 TRP B C 1
ATOM 13196 O O . TRP B 1 336 ? -0.209 -9.109 -29.059 1.00 15.30 300 TRP B O 1
ATOM 13217 N N . GLU B 1 337 ? -0.185 -9.173 -26.810 1.00 14.50 301 GLU B N 1
ATOM 13218 C CA . GLU B 1 337 ? -0.270 -10.631 -26.789 1.00 14.81 301 GLU B CA 1
ATOM 13219 C C . GLU B 1 337 ? -1.601 -11.096 -27.362 1.00 16.76 301 GLU B C 1
ATOM 13220 O O . GLU B 1 337 ? -1.652 -12.055 -28.148 1.00 15.47 301 GLU B O 1
ATOM 13232 N N . LYS B 1 338 ? -2.696 -10.418 -26.987 1.00 16.16 302 LYS B N 1
ATOM 13233 C CA . LYS B 1 338 ? -4.018 -10.777 -27.497 1.00 16.14 302 LYS B CA 1
ATOM 13234 C C . LYS B 1 338 ? -4.086 -10.551 -28.999 1.00 17.32 302 LYS B C 1
ATOM 13235 O O . LYS B 1 338 ? -4.685 -11.348 -29.727 1.00 17.67 302 LYS B O 1
ATOM 13244 N N . ILE B 1 339 ? -3.471 -9.475 -29.485 1.00 15.55 303 ILE B N 1
ATOM 13245 C CA . ILE B 1 339 ? -3.425 -9.224 -30.921 1.00 16.01 303 ILE B CA 1
ATOM 13246 C C . ILE B 1 339 ? -2.630 -10.318 -31.634 1.00 16.95 303 ILE B C 1
ATOM 13247 O O . ILE B 1 339 ? -3.042 -10.807 -32.689 1.00 16.53 303 ILE B O 1
ATOM 13263 N N . VAL B 1 340 ? -1.482 -10.727 -31.087 1.00 14.87 304 VAL B N 1
ATOM 13264 C CA . VAL B 1 340 ? -0.736 -11.817 -31.711 1.00 13.90 304 VAL B CA 1
ATOM 13265 C C . VAL B 1 340 ? -1.608 -13.066 -31.818 1.00 15.32 304 VAL B C 1
ATOM 13266 O O . VAL B 1 340 ? -1.606 -13.763 -32.847 1.00 15.08 304 VAL B O 1
ATOM 13279 N N . MET B 1 341 ? -2.344 -13.387 -30.751 1.00 15.40 305 MET B N 1
ATOM 13280 C CA . MET B 1 341 ? -3.197 -14.565 -30.758 1.00 15.14 305 MET B CA 1
ATOM 13281 C C . MET B 1 341 ? -4.327 -14.437 -31.772 1.00 16.56 305 MET B C 1
ATOM 13282 O O . MET B 1 341 ? -4.672 -15.419 -32.443 1.00 16.36 305 MET B O 1
ATOM 13296 N N . GLU B 1 342 ? -4.912 -13.244 -31.906 1.00 15.73 306 GLU B N 1
ATOM 13297 C CA . GLU B 1 342 ? -5.950 -13.033 -32.912 1.00 16.78 306 GLU B CA 1
ATOM 13298 C C . GLU B 1 342 ? -5.391 -13.253 -34.309 1.00 17.42 306 GLU B C 1
ATOM 13299 O O . GLU B 1 342 ? -6.022 -13.920 -35.143 1.00 18.34 306 GLU B O 1
ATOM 13303 N N . VAL B 1 343 ? -4.207 -12.696 -34.583 1.00 16.08 307 VAL B N 1
ATOM 13304 C CA . VAL B 1 343 ? -3.549 -12.901 -35.873 1.00 17.16 307 VAL B CA 1
ATOM 13305 C C . VAL B 1 343 ? -3.287 -14.382 -36.105 1.00 16.45 307 VAL B C 1
ATOM 13306 O O . VAL B 1 343 ? -3.570 -14.917 -37.185 1.00 16.89 307 VAL B O 1
ATOM 13319 N N . ALA B 1 344 ? -2.766 -15.075 -35.088 1.00 15.41 308 ALA B N 1
ATOM 13320 C CA . ALA B 1 344 ? -2.466 -16.496 -35.222 1.00 15.50 308 ALA B CA 1
ATOM 13321 C C . ALA B 1 344 ? -3.718 -17.301 -35.536 1.00 15.61 308 ALA B C 1
ATOM 13322 O O . ALA B 1 344 ? -3.702 -18.170 -36.417 1.00 17.01 308 ALA B O 1
ATOM 13329 N N . GLN B 1 345 ? -4.816 -17.033 -34.824 1.00 15.94 309 GLN B N 1
ATOM 13330 C CA . GLN B 1 345 ? -6.055 -17.773 -35.048 1.00 15.89 309 GLN B CA 1
ATOM 13331 C C . GLN B 1 345 ? -6.633 -17.460 -36.421 1.00 19.20 309 GLN B C 1
ATOM 13332 O O . GLN B 1 345 ? -7.008 -18.372 -37.172 1.00 20.98 309 GLN B O 1
ATOM 13346 N N . LYS B 1 346 ? -6.697 -16.176 -36.778 1.00 16.72 310 LYS B N 1
ATOM 13347 C CA . LYS B 1 346 ? -7.317 -15.773 -38.041 1.00 18.60 310 LYS B CA 1
ATOM 13348 C C . LYS B 1 346 ? -6.480 -16.156 -39.256 1.00 18.87 310 LYS B C 1
ATOM 13349 O O . LYS B 1 346 ? -6.997 -16.134 -40.382 1.00 19.08 310 LYS B O 1
ATOM 13358 N N . SER B 1 347 ? -5.207 -16.506 -39.067 1.00 17.80 311 SER B N 1
ATOM 13359 C CA . SER B 1 347 ? -4.362 -16.877 -40.193 1.00 17.15 311 SER B CA 1
ATOM 13360 C C . SER B 1 347 ? -4.872 -18.134 -40.875 1.00 17.35 311 SER B C 1
ATOM 13361 O O . SER B 1 347 ? -4.582 -18.352 -42.056 1.00 18.64 311 SER B O 1
ATOM 13369 N N . GLY B 1 348 ? -5.599 -18.971 -40.156 1.00 16.40 312 GLY B N 1
ATOM 13370 C CA . GLY B 1 348 ? -6.007 -20.257 -40.671 1.00 15.98 312 GLY B CA 1
ATOM 13371 C C . GLY B 1 348 ? -4.898 -21.282 -40.795 1.00 16.11 312 GLY B C 1
ATOM 13372 O O . GLY B 1 348 ? -5.162 -22.380 -41.282 1.00 17.28 312 GLY B O 1
ATOM 13376 N N . ILE B 1 349 ? -3.672 -20.967 -40.372 1.00 16.30 313 ILE B N 1
ATOM 13377 C CA . ILE B 1 349 ? -2.568 -21.909 -40.549 1.00 14.45 313 ILE B CA 1
ATOM 13378 C C . ILE B 1 349 ? -2.813 -23.168 -39.733 1.00 15.48 313 ILE B C 1
ATOM 13379 O O . ILE B 1 349 ? -2.551 -24.289 -40.189 1.00 15.93 313 ILE B O 1
ATOM 13395 N N . GLY B 1 350 ? -3.286 -23.001 -38.501 1.00 14.74 314 GLY B N 1
ATOM 13396 C CA . GLY B 1 350 ? -3.699 -24.113 -37.674 1.00 16.13 314 GLY B CA 1
ATOM 13397 C C . GLY B 1 350 ? -2.542 -24.869 -37.045 1.00 13.53 314 GLY B C 1
ATOM 13398 O O . GLY B 1 350 ? -1.353 -24.534 -37.183 1.00 14.50 314 GLY B O 1
ATOM 13402 N N . ALA B 1 351 ? -2.919 -25.950 -36.356 1.00 14.67 315 ALA B N 1
ATOM 13403 C CA . ALA B 1 351 ? -1.968 -26.881 -35.761 1.00 14.25 315 ALA B CA 1
ATOM 13404 C C . ALA B 1 351 ? -1.454 -27.814 -36.859 1.00 15.87 315 ALA B C 1
ATOM 13405 O O . ALA B 1 351 ? -1.810 -28.988 -36.938 1.00 16.12 315 ALA B O 1
ATOM 13412 N N . GLN B 1 352 ? -0.626 -27.236 -37.732 1.00 14.74 316 GLN B N 1
ATOM 13413 C CA . GLN B 1 352 ? 0.150 -27.912 -38.782 1.00 13.37 316 GLN B CA 1
ATOM 13414 C C . GLN B 1 352 ? -0.573 -28.076 -40.115 1.00 14.83 316 GLN B C 1
ATOM 13415 O O . GLN B 1 352 ? 0.086 -28.032 -41.159 1.00 15.48 316 GLN B O 1
ATOM 13429 N N . PHE B 1 353 ? -1.897 -28.276 -40.123 1.00 14.27 317 PHE B N 1
ATOM 13430 C CA . PHE B 1 353 ? -2.605 -28.638 -41.354 1.00 14.58 317 PHE B CA 1
ATOM 13431 C C . PHE B 1 353 ? -3.920 -27.877 -41.500 1.00 15.77 317 PHE B C 1
ATOM 13432 O O . PHE B 1 353 ? -4.915 -28.408 -42.010 1.00 16.76 317 PHE B O 1
ATOM 13449 N N . GLY B 1 354 ? -3.921 -26.600 -41.107 1.00 16.06 318 GLY B N 1
ATOM 13450 C CA . GLY B 1 354 ? -5.076 -25.742 -41.296 1.00 15.01 318 GLY B CA 1
ATOM 13451 C C . GLY B 1 354 ? -6.014 -25.727 -40.111 1.00 17.16 318 GLY B C 1
ATOM 13452 O O . GLY B 1 354 ? -6.358 -26.788 -39.581 1.00 18.60 318 GLY B O 1
ATOM 13456 N N . GLY B 1 355 ? -6.417 -24.543 -39.675 1.00 17.22 319 GLY B N 1
ATOM 13457 C CA . GLY B 1 355 ? -7.341 -24.440 -38.566 1.00 18.10 319 GLY B CA 1
ATOM 13458 C C . GLY B 1 355 ? -7.059 -23.206 -37.726 1.00 15.95 319 GLY B C 1
ATOM 13459 O O . GLY B 1 355 ? -6.565 -22.196 -38.223 1.00 16.03 319 GLY B O 1
ATOM 13463 N N . LYS B 1 356 ? -7.382 -23.345 -36.440 1.00 15.97 320 LYS B N 1
ATOM 13464 C CA . LYS B 1 356 ? -7.349 -22.248 -35.491 1.00 15.93 320 LYS B CA 1
ATOM 13465 C C . LYS B 1 356 ? -6.112 -22.281 -34.600 1.00 18.04 320 LYS B C 1
ATOM 13466 O O . LYS B 1 356 ? -5.757 -21.237 -34.040 1.00 18.03 320 LYS B O 1
ATOM 13485 N N . TYR B 1 357 ? -5.456 -23.436 -34.458 1.00 15.89 321 TYR B N 1
ATOM 13486 C CA . TYR B 1 357 ? -4.478 -23.654 -33.382 1.00 15.72 321 TYR B CA 1
ATOM 13487 C C . TYR B 1 357 ? -3.017 -23.557 -33.838 1.00 14.91 321 TYR B C 1
ATOM 13488 O O . TYR B 1 357 ? -2.151 -24.347 -33.453 1.00 15.70 321 TYR B O 1
ATOM 13506 N N . PHE B 1 358 ? -2.717 -22.506 -34.600 1.00 14.69 322 PHE B N 1
ATOM 13507 C CA . PHE B 1 358 ? -1.333 -22.132 -34.888 1.00 13.56 322 PHE B CA 1
ATOM 13508 C C . PHE B 1 358 ? -0.533 -21.891 -33.609 1.00 13.71 322 PHE B C 1
ATOM 13509 O O . PHE B 1 358 ? 0.656 -22.223 -33.545 1.00 13.44 322 PHE B O 1
ATOM 13526 N N . ALA B 1 359 ? -1.166 -21.307 -32.580 1.00 14.85 323 ALA B N 1
ATOM 13527 C CA . ALA B 1 359 ? -0.476 -20.898 -31.356 1.00 13.89 323 ALA B CA 1
ATOM 13528 C C . ALA B 1 359 ? -1.197 -21.369 -30.094 1.00 15.27 323 ALA B C 1
ATOM 13529 O O . ALA B 1 359 ? -2.429 -21.296 -29.997 1.00 17.21 323 ALA B O 1
ATOM 13536 N N . HIS B 1 360 ? -0.405 -21.842 -29.126 1.00 15.04 324 HIS B N 1
ATOM 13537 C CA . HIS B 1 360 ? -0.884 -22.083 -27.770 1.00 16.03 324 HIS B CA 1
ATOM 13538 C C . HIS B 1 360 ? -1.157 -20.773 -27.050 1.00 15.49 324 HIS B C 1
ATOM 13539 O O . HIS B 1 360 ? -2.165 -20.622 -26.354 1.00 16.87 324 HIS B O 1
ATOM 13553 N N . GLN B 1 361 ? -0.197 -19.856 -27.123 1.00 15.28 325 GLN B N 1
ATOM 13554 C CA . GLN B 1 361 ? -0.210 -18.617 -26.355 1.00 15.09 325 GLN B CA 1
ATOM 13555 C C . GLN B 1 361 ? 0.905 -17.732 -26.899 1.00 13.69 325 GLN B C 1
ATOM 13556 O O . GLN B 1 361 ? 1.762 -18.175 -27.677 1.00 13.71 325 GLN B O 1
ATOM 13570 N N . ALA B 1 362 ? 0.889 -16.478 -26.458 1.00 14.37 326 ALA B N 1
ATOM 13571 C CA . ALA B 1 362 ? 1.822 -15.474 -26.931 1.00 14.30 326 ALA B CA 1
ATOM 13572 C C . ALA B 1 362 ? 2.422 -14.707 -25.762 1.00 12.50 326 ALA B C 1
ATOM 13573 O O . ALA B 1 362 ? 1.775 -14.498 -24.728 1.00 13.65 326 ALA B O 1
ATOM 13580 N N . ARG B 1 363 ? 3.670 -14.281 -25.942 1.00 12.98 327 ARG B N 1
ATOM 13581 C CA . ARG B 1 363 ? 4.361 -13.391 -25.017 1.00 12.99 327 ARG B CA 1
ATOM 13582 C C . ARG B 1 363 ? 4.943 -12.237 -25.815 1.00 13.06 327 ARG B C 1
ATOM 13583 O O . ARG B 1 363 ? 5.664 -12.462 -26.793 1.00 13.56 327 ARG B O 1
ATOM 13604 N N . VAL B 1 364 ? 4.621 -11.012 -25.410 1.00 13.58 328 VAL B N 1
ATOM 13605 C CA . VAL B 1 364 ? 5.135 -9.814 -26.066 1.00 12.74 328 VAL B CA 1
ATOM 13606 C C . VAL B 1 364 ? 5.843 -8.978 -25.009 1.00 13.17 328 VAL B C 1
ATOM 13607 O O . VAL B 1 364 ? 5.223 -8.585 -24.010 1.00 14.88 328 VAL B O 1
ATOM 13620 N N A ILE B 1 365 ? 7.130 -8.715 -25.215 0.61 12.16 329 ILE B N 1
ATOM 13621 N N B ILE B 1 365 ? 7.143 -8.750 -25.202 0.39 12.34 329 ILE B N 1
ATOM 13622 C CA A ILE B 1 365 ? 7.920 -7.898 -24.300 0.61 12.56 329 ILE B CA 1
ATOM 13623 C CA B ILE B 1 365 ? 7.952 -7.916 -24.316 0.39 12.34 329 ILE B CA 1
ATOM 13624 C C A ILE B 1 365 ? 8.401 -6.664 -25.043 0.61 13.03 329 ILE B C 1
ATOM 13625 C C B ILE B 1 365 ? 8.342 -6.660 -25.082 0.39 12.34 329 ILE B C 1
ATOM 13626 O O A ILE B 1 365 ? 9.038 -6.770 -26.098 0.61 12.26 329 ILE B O 1
ATOM 13627 O O B ILE B 1 365 ? 8.835 -6.744 -26.213 0.39 13.29 329 ILE B O 1
ATOM 13658 N N . ARG B 1 366 ? 8.126 -5.501 -24.467 1.00 12.83 330 ARG B N 1
ATOM 13659 C CA . ARG B 1 366 ? 8.601 -4.230 -24.985 1.00 12.15 330 ARG B CA 1
ATOM 13660 C C . ARG B 1 366 ? 9.828 -3.817 -24.184 1.00 12.73 330 ARG B C 1
ATOM 13661 O O . ARG B 1 366 ? 9.799 -3.826 -22.944 1.00 13.19 330 ARG B O 1
ATOM 13682 N N . LEU B 1 367 ? 10.893 -3.449 -24.889 1.00 12.30 331 LEU B N 1
ATOM 13683 C CA . LEU B 1 367 ? 12.170 -3.081 -24.298 1.00 11.89 331 LEU B CA 1
ATOM 13684 C C . LEU B 1 367 ? 12.553 -1.661 -24.676 1.00 12.22 331 LEU B C 1
ATOM 13685 O O . LEU B 1 367 ? 12.092 -1.136 -25.701 1.00 12.93 331 LEU B O 1
ATOM 13701 N N . PRO B 1 368 ? 13.439 -1.031 -23.899 1.00 13.29 332 PRO B N 1
ATOM 13702 C CA . PRO B 1 368 ? 14.028 0.243 -24.315 1.00 12.82 332 PRO B CA 1
ATOM 13703 C C . PRO B 1 368 ? 14.896 0.066 -25.551 1.00 13.13 332 PRO B C 1
ATOM 13704 O O . PRO B 1 368 ? 15.289 -1.045 -25.928 1.00 13.28 332 PRO B O 1
ATOM 13715 N N . ARG B 1 369 ? 15.205 1.195 -26.186 1.00 13.09 333 ARG B N 1
ATOM 13716 C CA . ARG B 1 369 ? 16.019 1.180 -27.393 1.00 12.07 333 ARG B CA 1
ATOM 13717 C C . ARG B 1 369 ? 16.795 2.486 -27.504 1.00 12.46 333 ARG B C 1
ATOM 13718 O O . ARG B 1 369 ? 16.353 3.532 -27.020 1.00 13.17 333 ARG B O 1
ATOM 13739 N N . HIS B 1 370 ? 17.957 2.414 -28.146 1.00 11.59 334 HIS B N 1
ATOM 13740 C CA . HIS B 1 370 ? 18.631 3.627 -28.611 1.00 10.84 334 HIS B CA 1
ATOM 13741 C C . HIS B 1 370 ? 17.725 4.287 -29.630 1.00 12.57 334 HIS B C 1
ATOM 13742 O O . HIS B 1 370 ? 17.095 3.601 -30.435 1.00 12.17 334 HIS B O 1
ATOM 13756 N N . GLY B 1 371 ? 17.632 5.624 -29.586 1.00 12.84 335 GLY B N 1
ATOM 13757 C CA . GLY B 1 371 ? 16.731 6.334 -30.487 1.00 13.54 335 GLY B CA 1
ATOM 13758 C C . GLY B 1 371 ? 16.933 6.017 -31.954 1.00 14.40 335 GLY B C 1
ATOM 13759 O O . GLY B 1 371 ? 15.996 6.133 -32.747 1.00 15.15 335 GLY B O 1
ATOM 13763 N N . ALA B 1 372 ? 18.146 5.653 -32.349 1.00 12.47 336 ALA B N 1
ATOM 13764 C CA . ALA B 1 372 ? 18.418 5.316 -33.744 1.00 11.55 336 ALA B CA 1
ATOM 13765 C C . ALA B 1 372 ? 18.077 3.884 -34.122 1.00 12.67 336 ALA B C 1
ATOM 13766 O O . ALA B 1 372 ? 18.212 3.530 -35.298 1.00 13.09 336 ALA B O 1
ATOM 13773 N N . SER B 1 373 ? 17.659 3.059 -33.164 1.00 11.82 337 SER B N 1
ATOM 13774 C CA . SER B 1 373 ? 17.608 1.611 -33.343 1.00 11.10 337 SER B CA 1
ATOM 13775 C C . SER B 1 373 ? 16.258 1.046 -32.953 1.00 11.54 337 SER B C 1
ATOM 13776 O O . SER B 1 373 ? 15.603 1.525 -32.024 1.00 13.11 337 SER B O 1
ATOM 13784 N N . CYS B 1 374 ? 15.860 -0.031 -33.609 1.00 12.45 338 CYS B N 1
ATOM 13785 C CA . CYS B 1 374 ? 14.684 -0.775 -33.168 1.00 13.60 338 CYS B CA 1
ATOM 13786 C C . CYS B 1 374 ? 14.839 -2.225 -33.573 1.00 11.80 338 CYS B C 1
ATOM 13787 O O . CYS B 1 374 ? 14.182 -2.709 -34.508 1.00 12.97 338 CYS B O 1
ATOM 13795 N N . PRO B 1 375 ? 15.683 -2.967 -32.868 1.00 11.84 339 PRO B N 1
ATOM 13796 C CA . PRO B 1 375 ? 15.739 -4.413 -33.105 1.00 11.60 339 PRO B CA 1
ATOM 13797 C C . PRO B 1 375 ? 14.434 -5.048 -32.651 1.00 11.29 339 PRO B C 1
ATOM 13798 O O . PRO B 1 375 ? 13.783 -4.584 -31.707 1.00 12.09 339 PRO B O 1
ATOM 13809 N N . VAL B 1 376 ? 14.041 -6.109 -33.351 1.00 11.20 340 VAL B N 1
ATOM 13810 C CA . VAL B 1 376 ? 12.819 -6.851 -33.055 1.00 11.19 340 VAL B CA 1
ATOM 13811 C C . VAL B 1 376 ? 13.154 -8.324 -33.162 1.00 10.48 340 VAL B C 1
ATOM 13812 O O . VAL B 1 376 ? 13.811 -8.754 -34.115 1.00 12.02 340 VAL B O 1
ATOM 13825 N N . GLY B 1 377 ? 12.720 -9.107 -32.182 1.00 11.00 341 GLY B N 1
ATOM 13826 C CA . GLY B 1 377 ? 12.927 -10.553 -32.190 1.00 10.54 341 GLY B CA 1
ATOM 13827 C C . GLY B 1 377 ? 11.606 -11.296 -32.231 1.00 11.50 341 GLY B C 1
ATOM 13828 O O . GLY B 1 377 ? 10.643 -10.901 -31.589 1.00 11.69 341 GLY B O 1
ATOM 13832 N N . LEU B 1 378 ? 11.570 -12.389 -32.985 1.00 10.68 342 LEU B N 1
ATOM 13833 C CA . LEU B 1 378 ? 10.412 -13.279 -33.056 1.00 11.97 342 LEU B CA 1
ATOM 13834 C C . LEU B 1 378 ? 10.929 -14.699 -32.906 1.00 12.11 342 LEU B C 1
ATOM 13835 O O . LEU B 1 378 ? 11.872 -15.091 -33.608 1.00 12.16 342 LEU B O 1
ATOM 13851 N N . ALA B 1 379 ? 10.327 -15.482 -32.013 1.00 11.49 343 ALA B N 1
ATOM 13852 C CA . ALA B 1 379 ? 10.798 -16.851 -31.817 1.00 11.19 343 ALA B CA 1
ATOM 13853 C C . ALA B 1 379 ? 9.669 -17.714 -31.292 1.00 11.77 343 ALA B C 1
ATOM 13854 O O . ALA B 1 379 ? 8.695 -17.213 -30.727 1.00 13.96 343 ALA B O 1
ATOM 13861 N N . VAL B 1 380 ? 9.811 -19.024 -31.451 1.00 11.71 344 VAL B N 1
ATOM 13862 C CA . VAL B 1 380 ? 8.798 -19.951 -30.971 1.00 11.86 344 VAL B CA 1
ATOM 13863 C C . VAL B 1 380 ? 9.422 -21.009 -30.077 1.00 11.85 344 VAL B C 1
ATOM 13864 O O . VAL B 1 380 ? 10.604 -21.345 -30.193 1.00 11.85 344 VAL B O 1
ATOM 13877 N N . SER B 1 381 ? 8.593 -21.566 -29.194 1.00 11.97 345 SER B N 1
ATOM 13878 C CA . SER B 1 381 ? 8.816 -22.893 -28.642 1.00 11.67 345 SER B CA 1
ATOM 13879 C C . SER B 1 381 ? 7.880 -23.865 -29.359 1.00 12.02 345 SER B C 1
ATOM 13880 O O . SER B 1 381 ? 6.698 -23.567 -29.554 1.00 12.22 345 SER B O 1
ATOM 13888 N N . CYS B 1 382 ? 8.443 -24.980 -29.821 1.00 11.50 346 CYS B N 1
ATOM 13889 C CA . CYS B 1 382 ? 7.748 -25.964 -30.641 1.00 11.30 346 CYS B CA 1
ATOM 13890 C C . CYS B 1 382 ? 7.026 -27.009 -29.795 1.00 10.90 346 CYS B C 1
ATOM 13891 O O . CYS B 1 382 ? 6.955 -26.921 -28.560 1.00 12.70 346 CYS B O 1
ATOM 13898 N N . SER B 1 383 ? 6.495 -28.036 -30.461 1.00 12.70 347 SER B N 1
ATOM 13899 C CA . SER B 1 383 ? 5.823 -29.126 -29.764 1.00 12.11 347 SER B CA 1
ATOM 13900 C C . SER B 1 383 ? 6.736 -29.797 -28.749 1.00 12.11 347 SER B C 1
ATOM 13901 O O . SER B 1 383 ? 6.250 -30.276 -27.713 1.00 12.86 347 SER B O 1
ATOM 13909 N N . ALA B 1 384 ? 8.039 -29.865 -29.022 1.00 11.31 348 ALA B N 1
ATOM 13910 C CA . ALA B 1 384 ? 9.021 -30.362 -28.045 1.00 11.96 348 ALA B CA 1
ATOM 13911 C C . ALA B 1 384 ? 9.423 -29.195 -27.131 1.00 11.29 348 ALA B C 1
ATOM 13912 O O . ALA B 1 384 ? 10.559 -28.724 -27.118 1.00 12.60 348 ALA B O 1
ATOM 13919 N N . ASP B 1 385 ? 8.450 -28.737 -26.354 1.00 11.44 349 ASP B N 1
ATOM 13920 C CA . ASP B 1 385 ? 8.587 -27.595 -25.452 1.00 12.61 349 ASP B CA 1
ATOM 13921 C C . ASP B 1 385 ? 9.269 -28.112 -24.189 1.00 13.38 349 ASP B C 1
ATOM 13922 O O . ASP B 1 385 ? 8.634 -28.770 -23.367 1.00 14.31 349 ASP B O 1
ATOM 13931 N N . ARG B 1 386 ? 10.572 -27.830 -24.035 1.00 12.01 350 ARG B N 1
ATOM 13932 C CA . ARG B 1 386 ? 11.428 -28.502 -23.053 1.00 11.37 350 ARG B CA 1
ATOM 13933 C C . ARG B 1 386 ? 12.286 -27.500 -22.296 1.00 12.19 350 ARG B C 1
ATOM 13934 O O . ARG B 1 386 ? 13.370 -27.109 -22.753 1.00 12.42 350 ARG B O 1
ATOM 13955 N N . GLN B 1 387 ? 11.829 -27.136 -21.103 1.00 12.58 351 GLN B N 1
ATOM 13956 C CA . GLN B 1 387 ? 12.629 -26.346 -20.179 1.00 13.17 351 GLN B CA 1
ATOM 13957 C C . GLN B 1 387 ? 12.290 -26.761 -18.758 1.00 13.73 351 GLN B C 1
ATOM 13958 O O . GLN B 1 387 ? 11.175 -27.229 -18.468 1.00 13.53 351 GLN B O 1
ATOM 13972 N N A ILE B 1 388 ? 13.290 -26.641 -17.871 0.51 12.25 352 ILE B N 1
ATOM 13973 N N B ILE B 1 388 ? 13.229 -26.520 -17.856 0.49 12.03 352 ILE B N 1
ATOM 13974 C CA A ILE B 1 388 ? 13.168 -26.972 -16.451 0.51 12.43 352 ILE B CA 1
ATOM 13975 C CA B ILE B 1 388 ? 13.028 -26.934 -16.481 0.49 12.71 352 ILE B CA 1
ATOM 13976 C C A ILE B 1 388 ? 13.852 -25.878 -15.643 0.51 11.44 352 ILE B C 1
ATOM 13977 C C B ILE B 1 388 ? 13.834 -26.004 -15.582 0.49 13.49 352 ILE B C 1
ATOM 13978 O O A ILE B 1 388 ? 15.029 -25.571 -15.868 0.51 10.63 352 ILE B O 1
ATOM 13979 O O B ILE B 1 388 ? 15.055 -25.856 -15.743 0.49 13.53 352 ILE B O 1
ATOM 14010 N N . LEU B 1 389 ? 13.131 -25.315 -14.678 1.00 12.37 353 LEU B N 1
ATOM 14011 C CA . LEU B 1 389 ? 13.742 -24.427 -13.701 1.00 11.63 353 LEU B CA 1
ATOM 14012 C C . LEU B 1 389 ? 14.325 -25.250 -12.562 1.00 12.36 353 LEU B C 1
ATOM 14013 O O . LEU B 1 389 ? 13.847 -26.346 -12.256 1.00 13.57 353 LEU B O 1
ATOM 14030 N N . ALA B 1 390 ? 15.351 -24.708 -11.913 1.00 12.13 354 ALA B N 1
ATOM 14031 C CA . ALA B 1 390 ? 15.955 -25.394 -10.774 1.00 12.91 354 ALA B CA 1
ATOM 14032 C C . ALA B 1 390 ? 16.717 -24.412 -9.907 1.00 12.52 354 ALA B C 1
ATOM 14033 O O . ALA B 1 390 ? 17.091 -23.324 -10.340 1.00 13.68 354 ALA B O 1
ATOM 14040 N N . HIS B 1 391 ? 16.977 -24.814 -8.673 1.00 13.14 355 HIS B N 1
ATOM 14041 C CA . HIS B 1 391 ? 17.836 -24.000 -7.836 1.00 14.40 355 HIS B CA 1
ATOM 14042 C C . HIS B 1 391 ? 18.511 -24.865 -6.791 1.00 14.48 355 HIS B C 1
ATOM 14043 O O . HIS B 1 391 ? 17.984 -25.894 -6.374 1.00 15.98 355 HIS B O 1
ATOM 14057 N N . ILE B 1 392 ? 19.686 -24.413 -6.372 1.00 14.04 356 ILE B N 1
ATOM 14058 C CA . ILE B 1 392 ? 20.439 -25.011 -5.276 1.00 14.04 356 ILE B CA 1
ATOM 14059 C C . ILE B 1 392 ? 20.488 -23.977 -4.163 1.00 14.89 356 ILE B C 1
ATOM 14060 O O . ILE B 1 392 ? 20.848 -22.814 -4.401 1.00 15.31 356 ILE B O 1
ATOM 14076 N N . ASN B 1 393 ? 20.116 -24.393 -2.951 1.00 16.18 357 ASN B N 1
ATOM 14077 C CA . ASN B 1 393 ? 20.130 -23.514 -1.787 1.00 17.39 357 ASN B CA 1
ATOM 14078 C C . ASN B 1 393 ? 20.599 -24.334 -0.586 1.00 17.51 357 ASN B C 1
ATOM 14079 O O . ASN B 1 393 ? 21.039 -25.476 -0.737 1.00 17.43 357 ASN B O 1
ATOM 14090 N N . LYS B 1 394 ? 20.494 -23.745 0.611 1.00 18.27 358 LYS B N 1
ATOM 14091 C CA . LYS B 1 394 ? 21.005 -24.370 1.830 1.00 19.01 358 LYS B CA 1
ATOM 14092 C C . LYS B 1 394 ? 20.309 -25.686 2.156 1.00 19.79 358 LYS B C 1
ATOM 14093 O O . LYS B 1 394 ? 20.833 -26.462 2.964 1.00 21.07 358 LYS B O 1
ATOM 14108 N N A SER B 1 395 ? 19.153 -25.961 1.548 0.83 19.20 359 SER B N 1
ATOM 14109 N N B SER B 1 395 ? 19.151 -25.956 1.551 0.17 19.08 359 SER B N 1
ATOM 14110 C CA A SER B 1 395 ? 18.418 -27.196 1.781 0.83 19.48 359 SER B CA 1
ATOM 14111 C CA B SER B 1 395 ? 18.432 -27.200 1.784 0.17 19.86 359 SER B CA 1
ATOM 14112 C C A SER B 1 395 ? 18.700 -28.277 0.752 0.83 21.55 359 SER B C 1
ATOM 14113 C C B SER B 1 395 ? 18.782 -28.293 0.787 0.17 20.24 359 SER B C 1
ATOM 14114 O O A SER B 1 395 ? 18.345 -29.435 0.982 0.83 23.02 359 SER B O 1
ATOM 14115 O O B SER B 1 395 ? 18.567 -29.473 1.083 0.17 20.37 359 SER B O 1
ATOM 14130 N N . GLY B 1 396 ? 19.325 -27.937 -0.375 1.00 18.44 360 GLY B N 1
ATOM 14131 C CA . GLY B 1 396 ? 19.681 -28.931 -1.357 1.00 18.44 360 GLY B CA 1
ATOM 14132 C C . GLY B 1 396 ? 19.361 -28.517 -2.787 1.00 15.83 360 GLY B C 1
ATOM 14133 O O . GLY B 1 396 ? 19.350 -27.327 -3.125 1.00 17.97 360 GLY B O 1
ATOM 14137 N N . ILE B 1 397 ? 19.064 -29.506 -3.619 1.00 15.94 361 ILE B N 1
ATOM 14138 C CA . ILE B 1 397 ? 18.847 -29.330 -5.054 1.00 14.74 361 ILE B CA 1
ATOM 14139 C C . ILE B 1 397 ? 17.355 -29.458 -5.320 1.00 16.20 361 ILE B C 1
ATOM 14140 O O . ILE B 1 397 ? 16.754 -30.501 -5.037 1.00 16.41 361 ILE B O 1
ATOM 14156 N N . TYR B 1 398 ? 16.768 -28.420 -5.912 1.00 15.23 362 TYR B N 1
ATOM 14157 C CA . TYR B 1 398 ? 15.347 -28.381 -6.240 1.00 15.62 362 TYR B CA 1
ATOM 14158 C C . TYR B 1 398 ? 15.168 -28.292 -7.748 1.00 14.13 362 TYR B C 1
ATOM 14159 O O . TYR B 1 398 ? 15.829 -27.485 -8.411 1.00 15.28 362 TYR B O 1
ATOM 14177 N N A ILE B 1 399 ? 14.284 -29.114 -8.285 0.54 13.56 363 ILE B N 1
ATOM 14178 N N B ILE B 1 399 ? 14.266 -29.116 -8.275 0.46 13.61 363 ILE B N 1
ATOM 14179 C CA A ILE B 1 399 ? 14.060 -29.153 -9.722 0.54 12.70 363 ILE B CA 1
ATOM 14180 C CA B ILE B 1 399 ? 14.027 -29.230 -9.708 0.46 13.96 363 ILE B CA 1
ATOM 14181 C C A ILE B 1 399 ? 12.566 -29.074 -10.004 0.54 12.54 363 ILE B C 1
ATOM 14182 C C B ILE B 1 399 ? 12.539 -29.046 -9.972 0.46 12.31 363 ILE B C 1
ATOM 14183 O O A ILE B 1 399 ? 11.751 -29.718 -9.327 0.54 13.67 363 ILE B O 1
ATOM 14184 O O B ILE B 1 399 ? 11.697 -29.609 -9.262 0.46 14.16 363 ILE B O 1
ATOM 14215 N N . GLU B 1 400 ? 12.215 -28.281 -11.015 1.00 13.55 364 GLU B N 1
ATOM 14216 C CA . GLU B 1 400 ? 10.826 -28.083 -11.384 1.00 13.31 364 GLU B CA 1
ATOM 14217 C C . GLU B 1 400 ? 10.141 -29.418 -11.643 1.00 14.42 364 GLU B C 1
ATOM 14218 O O . GLU B 1 400 ? 10.684 -30.299 -12.319 1.00 15.15 364 GLU B O 1
ATOM 14231 N N . GLN B 1 401 ? 8.938 -29.548 -11.098 1.00 15.04 365 GLN B N 1
ATOM 14232 C CA . GLN B 1 401 ? 8.104 -30.730 -11.277 1.00 15.34 365 GLN B CA 1
ATOM 14233 C C . GLN B 1 401 ? 7.235 -30.557 -12.515 1.00 16.79 365 GLN B C 1
ATOM 14234 O O . GLN B 1 401 ? 6.425 -29.629 -12.585 1.00 16.57 365 GLN B O 1
ATOM 14248 N 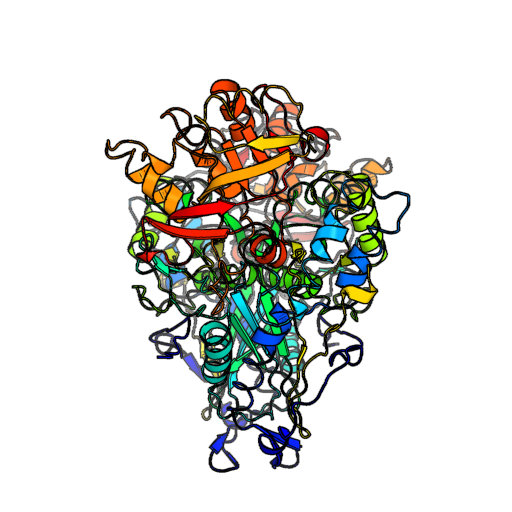N . LEU B 1 402 ? 7.427 -31.425 -13.503 1.00 15.73 366 LEU B N 1
ATOM 14249 C CA . LEU B 1 402 ? 6.621 -31.428 -14.717 1.00 14.97 366 LEU B CA 1
ATOM 14250 C C . LEU B 1 402 ? 5.450 -32.397 -14.548 1.00 17.07 366 LEU B C 1
ATOM 14251 O O . LEU B 1 402 ? 5.310 -33.075 -13.523 1.00 18.10 366 LEU B O 1
ATOM 14267 N N . GLU B 1 403 ? 4.560 -32.441 -15.535 1.00 16.63 367 GLU B N 1
ATOM 14268 C CA . GLU B 1 403 ? 3.344 -33.243 -15.416 1.00 17.29 367 GLU B CA 1
ATOM 14269 C C . GLU B 1 403 ? 3.643 -34.696 -15.747 1.00 18.72 367 GLU B C 1
ATOM 14270 O O . GLU B 1 403 ? 3.958 -35.035 -16.893 1.00 19.29 367 GLU B O 1
ATOM 14282 N N . GLN B 1 404 ? 3.523 -35.576 -14.764 1.00 20.02 368 GLN B N 1
ATOM 14283 C CA . GLN B 1 404 ? 3.893 -36.965 -14.992 1.00 23.11 368 GLN B CA 1
ATOM 14284 C C . GLN B 1 404 ? 2.738 -37.823 -15.510 1.00 21.81 368 GLN B C 1
ATOM 14285 O O . GLN B 1 404 ? 2.969 -38.974 -15.892 1.00 25.69 368 GLN B O 1
ATOM 14299 N N A ASN B 1 405 ? 1.515 -37.284 -15.537 0.56 19.94 369 ASN B N 1
ATOM 14300 N N B ASN B 1 405 ? 1.531 -37.278 -15.596 0.44 20.38 369 ASN B N 1
ATOM 14301 C CA A ASN B 1 405 ? 0.324 -37.980 -16.023 0.56 24.13 369 ASN B CA 1
ATOM 14302 C CA B ASN B 1 405 ? 0.355 -38.026 -16.043 0.44 24.16 369 ASN B CA 1
ATOM 14303 C C A ASN B 1 405 ? -0.332 -37.152 -17.123 0.56 24.61 369 ASN B C 1
ATOM 14304 C C B ASN B 1 405 ? -0.368 -37.262 -17.148 0.44 24.25 369 ASN B C 1
ATOM 14305 O O A ASN B 1 405 ? -1.404 -36.563 -16.927 0.56 22.35 369 ASN B O 1
ATOM 14306 O O B ASN B 1 405 ? -1.517 -36.837 -16.989 0.44 22.01 369 ASN B O 1
ATOM 14327 N N . PRO B 1 406 ? 0.279 -37.089 -18.303 1.00 19.38 370 PRO B N 1
ATOM 14328 C CA . PRO B 1 406 ? -0.360 -36.350 -19.399 1.00 20.31 370 PRO B CA 1
ATOM 14329 C C . PRO B 1 406 ? -1.665 -36.961 -19.895 1.00 19.65 370 PRO B C 1
ATOM 14330 O O . PRO B 1 406 ? -2.456 -36.249 -20.524 1.00 21.72 370 PRO B O 1
ATOM 14341 N N . ALA B 1 407 ? -1.919 -38.246 -19.639 1.00 21.34 371 ALA B N 1
ATOM 14342 C CA . ALA B 1 407 ? -3.139 -38.863 -20.139 1.00 24.37 371 ALA B CA 1
ATOM 14343 C C . ALA B 1 407 ? -4.392 -38.169 -19.620 1.00 27.58 371 ALA B C 1
ATOM 14344 O O . ALA B 1 407 ? -5.433 -38.225 -20.280 1.00 25.79 371 ALA B O 1
ATOM 14351 N N . GLN B 1 408 ? -4.313 -37.475 -18.485 1.00 25.11 372 GLN B N 1
ATOM 14352 C CA . GLN B 1 408 ? -5.498 -36.800 -17.960 1.00 26.59 372 GLN B CA 1
ATOM 14353 C C . GLN B 1 408 ? -5.971 -35.679 -18.873 1.00 28.07 372 GLN B C 1
ATOM 14354 O O . GLN B 1 408 ? -7.107 -35.216 -18.732 1.00 28.36 372 GLN B O 1
ATOM 14368 N N . TYR B 1 409 ? -5.136 -35.241 -19.814 1.00 22.81 373 TYR B N 1
ATOM 14369 C CA . TYR B 1 409 ? -5.497 -34.157 -20.713 1.00 22.48 373 TYR B CA 1
ATOM 14370 C C . TYR B 1 409 ? -6.215 -34.626 -21.972 1.00 26.10 373 TYR B C 1
ATOM 14371 O O . TYR B 1 409 ? -6.721 -33.787 -22.723 1.00 28.34 373 TYR B O 1
ATOM 14389 N N . LEU B 1 410 ? -6.295 -35.929 -22.210 1.00 25.43 374 LEU B N 1
ATOM 14390 C CA . LEU B 1 410 ? -7.022 -36.455 -23.362 1.00 28.09 374 LEU B CA 1
ATOM 14391 C C . LEU B 1 410 ? -8.507 -36.534 -23.054 1.00 27.97 374 LEU B C 1
ATOM 14392 O O . LEU B 1 410 ? -8.867 -37.050 -22.001 1.00 29.66 374 LEU B O 1
ATOM 14408 N N . SER B 1 422 ? -8.860 -42.127 -44.280 1.00 34.35 386 SER B N 1
ATOM 14409 C CA . SER B 1 422 ? -7.533 -42.065 -44.893 1.00 30.13 386 SER B CA 1
ATOM 14410 C C . SER B 1 422 ? -7.364 -43.130 -45.977 1.00 29.65 386 SER B C 1
ATOM 14411 O O . SER B 1 422 ? -8.112 -44.114 -46.028 1.00 32.37 386 SER B O 1
ATOM 14419 N N . VAL B 1 423 ? -6.390 -42.911 -46.854 1.00 21.50 387 VAL B N 1
ATOM 14420 C CA . VAL B 1 423 ? -6.109 -43.790 -47.981 1.00 22.10 387 VAL B CA 1
ATOM 14421 C C . VAL B 1 423 ? -4.892 -44.635 -47.628 1.00 23.50 387 VAL B C 1
ATOM 14422 O O . VAL B 1 423 ? -3.823 -44.089 -47.344 1.00 20.78 387 VAL B O 1
ATOM 14435 N N . LYS B 1 424 ? -5.026 -45.956 -47.695 1.00 21.48 388 LYS B N 1
ATOM 14436 C CA . LYS B 1 424 ? -3.893 -46.843 -47.451 1.00 19.94 388 LYS B CA 1
ATOM 14437 C C . LYS B 1 424 ? -3.032 -46.892 -48.708 1.00 21.19 388 LYS B C 1
ATOM 14438 O O . LYS B 1 424 ? -3.540 -47.112 -49.813 1.00 24.11 388 LYS B O 1
ATOM 14442 N N . VAL B 1 425 ? -1.734 -46.661 -48.540 1.00 21.26 389 VAL B N 1
ATOM 14443 C CA . VAL B 1 425 ? -0.778 -46.618 -49.637 1.00 19.11 389 VAL B CA 1
ATOM 14444 C C . VAL B 1 425 ? 0.281 -47.679 -49.374 1.00 21.59 389 VAL B C 1
ATOM 14445 O O . VAL B 1 425 ? 1.090 -47.548 -48.444 1.00 21.69 389 VAL B O 1
ATOM 14458 N N . ASP B 1 426 ? 0.311 -48.690 -50.233 1.00 20.58 390 ASP B N 1
ATOM 14459 C CA . ASP B 1 426 ? 1.274 -49.783 -50.175 1.00 20.01 390 ASP B CA 1
ATOM 14460 C C . ASP B 1 426 ? 2.526 -49.336 -50.917 1.00 20.78 390 ASP B C 1
ATOM 14461 O O . ASP B 1 426 ? 2.475 -49.041 -52.117 1.00 22.48 390 ASP B O 1
ATOM 14470 N N . LEU B 1 427 ? 3.633 -49.214 -50.191 1.00 21.69 391 LEU B N 1
ATOM 14471 C CA . LEU B 1 427 ? 4.895 -48.809 -50.790 1.00 20.25 391 LEU B CA 1
ATOM 14472 C C . LEU B 1 427 ? 5.676 -49.967 -51.390 1.00 20.99 391 LEU B C 1
ATOM 14473 O O . LEU B 1 427 ? 6.656 -49.721 -52.115 1.00 22.52 391 LEU B O 1
ATOM 14489 N N . LYS B 1 428 ? 5.231 -51.209 -51.154 1.00 23.65 392 LYS B N 1
ATOM 14490 C CA . LYS B 1 428 ? 5.928 -52.419 -51.587 1.00 23.25 392 LYS B CA 1
ATOM 14491 C C . LYS B 1 428 ? 5.597 -52.708 -53.054 1.00 23.86 392 LYS B C 1
ATOM 14492 O O . LYS B 1 428 ? 5.119 -53.779 -53.437 1.00 26.80 392 LYS B O 1
ATOM 14511 N N A ARG B 1 429 ? 5.858 -51.699 -53.875 0.49 24.54 393 ARG B N 1
ATOM 14512 N N B ARG B 1 429 ? 5.875 -51.706 -53.878 0.51 24.43 393 ARG B N 1
ATOM 14513 C CA A ARG B 1 429 ? 5.571 -51.729 -55.300 0.49 25.78 393 ARG B CA 1
ATOM 14514 C CA B ARG B 1 429 ? 5.552 -51.700 -55.294 0.51 25.76 393 ARG B CA 1
ATOM 14515 C C A ARG B 1 429 ? 6.623 -50.885 -55.995 0.49 25.07 393 ARG B C 1
ATOM 14516 C C B ARG B 1 429 ? 6.600 -50.859 -55.998 0.51 25.16 393 ARG B C 1
ATOM 14517 O O A ARG B 1 429 ? 7.355 -50.129 -55.344 0.49 25.57 393 ARG B O 1
ATOM 14518 O O B ARG B 1 429 ? 7.317 -50.087 -55.349 0.51 25.55 393 ARG B O 1
ATOM 14559 N N . PRO B 1 430 ? 6.708 -50.968 -57.320 1.00 25.33 394 PRO B N 1
ATOM 14560 C CA . PRO B 1 430 ? 7.534 -50.010 -58.063 1.00 26.16 394 PRO B CA 1
ATOM 14561 C C . PRO B 1 430 ? 7.081 -48.595 -57.738 1.00 24.64 394 PRO B C 1
ATOM 14562 O O . PRO B 1 430 ? 5.889 -48.330 -57.584 1.00 26.18 394 PRO B O 1
ATOM 14573 N N A ILE B 1 431 ? 8.039 -47.676 -57.623 0.47 24.34 395 ILE B N 1
ATOM 14574 N N B ILE B 1 431 ? 8.052 -47.686 -57.623 0.53 24.25 395 ILE B N 1
ATOM 14575 C CA A ILE B 1 431 ? 7.678 -46.333 -57.177 0.47 22.33 395 ILE B CA 1
ATOM 14576 C CA B ILE B 1 431 ? 7.745 -46.318 -57.220 0.53 22.30 395 ILE B CA 1
ATOM 14577 C C A ILE B 1 431 ? 6.745 -45.644 -58.170 0.47 23.11 395 ILE B C 1
ATOM 14578 C C B ILE B 1 431 ? 6.739 -45.678 -58.166 0.53 23.14 395 ILE B C 1
ATOM 14579 O O A ILE B 1 431 ? 5.970 -44.761 -57.785 0.47 22.12 395 ILE B O 1
ATOM 14580 O O B ILE B 1 431 ? 5.903 -44.871 -57.741 0.53 22.15 395 ILE B O 1
ATOM 14611 N N . ASP B 1 432 ? 6.784 -46.028 -59.450 1.00 24.07 396 ASP B N 1
ATOM 14612 C CA . ASP B 1 432 ? 5.852 -45.423 -60.398 1.00 22.45 396 ASP B CA 1
ATOM 14613 C C . ASP B 1 432 ? 4.411 -45.789 -60.075 1.00 22.74 396 ASP B C 1
ATOM 14614 O O . ASP B 1 432 ? 3.500 -44.987 -60.319 1.00 23.11 396 ASP B O 1
ATOM 14623 N N . LYS B 1 433 ? 4.182 -46.972 -59.495 1.00 22.84 397 LYS B N 1
ATOM 14624 C CA . LYS B 1 433 ? 2.827 -47.335 -59.098 1.00 21.05 397 LYS B CA 1
ATOM 14625 C C . LYS B 1 433 ? 2.379 -46.528 -57.892 1.00 20.95 397 LYS B C 1
ATOM 14626 O O . LYS B 1 433 ? 1.200 -46.169 -57.786 1.00 21.24 397 LYS B O 1
ATOM 14635 N N . VAL B 1 434 ? 3.298 -46.242 -56.963 1.00 18.76 398 VAL B N 1
ATOM 14636 C CA . VAL B 1 434 ? 2.962 -45.401 -55.821 1.00 18.58 398 VAL B CA 1
ATOM 14637 C C . VAL B 1 434 ? 2.622 -43.995 -56.296 1.00 18.77 398 VAL B C 1
ATOM 14638 O O . VAL B 1 434 ? 1.642 -43.387 -55.848 1.00 20.35 398 VAL B O 1
ATOM 14651 N N . ARG B 1 435 ? 3.441 -43.449 -57.200 1.00 19.98 399 ARG B N 1
ATOM 14652 C CA . ARG B 1 435 ? 3.156 -42.133 -57.768 1.00 18.55 399 ARG B CA 1
ATOM 14653 C C . ARG B 1 435 ? 1.792 -42.117 -58.451 1.00 18.99 399 ARG B C 1
ATOM 14654 O O . ARG B 1 435 ? 1.030 -41.147 -58.308 1.00 19.48 399 ARG B O 1
ATOM 14675 N N A GLN B 1 436 ? 1.465 -43.172 -59.202 0.62 19.35 400 GLN B N 1
ATOM 14676 N N B GLN B 1 436 ? 1.478 -43.159 -59.225 0.38 19.49 400 GLN B N 1
ATOM 14677 C CA A GLN B 1 436 ? 0.174 -43.217 -59.882 0.62 20.01 400 GLN B CA 1
ATOM 14678 C CA B GLN B 1 436 ? 0.172 -43.219 -59.872 0.38 20.76 400 GLN B CA 1
ATOM 14679 C C A GLN B 1 436 ? -0.978 -43.226 -58.884 0.62 22.62 400 GLN B C 1
ATOM 14680 C C B GLN B 1 436 ? -0.943 -43.158 -58.838 0.38 22.15 400 GLN B C 1
ATOM 14681 O O A GLN B 1 436 ? -2.017 -42.598 -59.122 0.62 22.44 400 GLN B O 1
ATOM 14682 O O B GLN B 1 436 ? -1.907 -42.399 -58.992 0.38 22.70 400 GLN B O 1
ATOM 14708 N N . GLN B 1 437 ? -0.829 -43.944 -57.766 1.00 19.77 401 GLN B N 1
ATOM 14709 C CA . GLN B 1 437 ? -1.880 -43.933 -56.754 1.00 20.40 401 GLN B CA 1
ATOM 14710 C C . GLN B 1 437 ? -2.027 -42.539 -56.150 1.00 20.41 401 GLN B C 1
ATOM 14711 O O . GLN B 1 437 ? -3.143 -42.016 -56.024 1.00 20.61 401 GLN B O 1
ATOM 14725 N N . LEU B 1 438 ? -0.909 -41.919 -55.762 1.00 18.29 402 LEU B N 1
ATOM 14726 C CA . LEU B 1 438 ? -0.996 -40.601 -55.144 1.00 17.78 402 LEU B CA 1
ATOM 14727 C C . LEU B 1 438 ? -1.608 -39.583 -56.093 1.00 19.92 402 LEU B C 1
ATOM 14728 O O . LEU B 1 438 ? -2.282 -38.646 -55.641 1.00 18.93 402 LEU B O 1
ATOM 14744 N N A SER B 1 439 ? -1.389 -39.746 -57.400 0.60 19.46 403 SER B N 1
ATOM 14745 N N B SER B 1 439 ? -1.391 -39.745 -57.402 0.40 19.56 403 SER B N 1
ATOM 14746 C CA A SER B 1 439 ? -1.920 -38.801 -58.373 0.60 19.76 403 SER B CA 1
ATOM 14747 C CA B SER B 1 439 ? -1.860 -38.760 -58.369 0.40 20.12 403 SER B CA 1
ATOM 14748 C C A SER B 1 439 ? -3.440 -38.803 -58.415 0.60 20.48 403 SER B C 1
ATOM 14749 C C B SER B 1 439 ? -3.378 -38.677 -58.425 0.40 21.14 403 SER B C 1
ATOM 14750 O O A SER B 1 439 ? -4.029 -37.872 -58.971 0.60 20.95 403 SER B O 1
ATOM 14751 O O B SER B 1 439 ? -3.912 -37.686 -58.931 0.40 21.96 403 SER B O 1
ATOM 14766 N N A GLN B 1 440 ? -4.082 -39.806 -57.827 0.60 18.51 404 GLN B N 1
ATOM 14767 N N B GLN B 1 440 ? -4.077 -39.680 -57.905 0.40 18.33 404 GLN B N 1
ATOM 14768 C CA A GLN B 1 440 ? -5.535 -39.898 -57.819 0.60 18.95 404 GLN B CA 1
ATOM 14769 C CA B GLN B 1 440 ? -5.531 -39.727 -57.949 0.40 20.51 404 GLN B CA 1
ATOM 14770 C C A GLN B 1 440 ? -6.185 -38.965 -56.806 0.60 21.73 404 GLN B C 1
ATOM 14771 C C B GLN B 1 440 ? -6.187 -38.960 -56.808 0.40 21.75 404 GLN B C 1
ATOM 14772 O O A GLN B 1 440 ? -7.412 -38.818 -56.835 0.60 23.52 404 GLN B O 1
ATOM 14773 O O B GLN B 1 440 ? -7.420 -38.952 -56.727 0.40 23.54 404 GLN B O 1
ATOM 14800 N N . TYR B 1 441 ? -5.408 -38.334 -55.926 1.00 20.55 405 TYR B N 1
ATOM 14801 C CA . TYR B 1 441 ? -5.957 -37.622 -54.785 1.00 20.94 405 TYR B CA 1
ATOM 14802 C C . TYR B 1 441 ? -5.517 -36.166 -54.735 1.00 20.31 405 TYR B C 1
ATOM 14803 O O . TYR B 1 441 ? -4.406 -35.820 -55.153 1.00 19.55 405 TYR B O 1
ATOM 14821 N N . PRO B 1 442 ? -6.350 -35.293 -54.176 1.00 19.81 406 PRO B N 1
ATOM 14822 C CA . PRO B 1 442 ? -5.968 -33.885 -54.039 1.00 19.26 406 PRO B CA 1
ATOM 14823 C C . PRO B 1 442 ? -5.107 -33.641 -52.806 1.00 17.84 406 PRO B C 1
ATOM 14824 O O . PRO B 1 442 ? -5.045 -34.455 -51.881 1.00 18.91 406 PRO B O 1
ATOM 14835 N N . VAL B 1 443 ? -4.443 -32.483 -52.795 1.00 16.30 407 VAL B N 1
ATOM 14836 C CA . VAL B 1 443 ? -3.714 -32.084 -51.597 1.00 16.10 407 VAL B CA 1
ATOM 14837 C C . VAL B 1 443 ? -4.702 -31.978 -50.438 1.00 19.12 407 VAL B C 1
ATOM 14838 O O . VAL B 1 443 ? -5.891 -31.682 -50.624 1.00 19.93 407 VAL B O 1
ATOM 14851 N N . GLY B 1 444 ? -4.208 -32.262 -49.236 1.00 17.39 408 GLY B N 1
ATOM 14852 C CA . GLY B 1 444 ? -5.034 -32.370 -48.050 1.00 17.82 408 GLY B CA 1
ATOM 14853 C C . GLY B 1 444 ? -5.510 -33.770 -47.729 1.00 19.25 408 GLY B C 1
ATOM 14854 O O . GLY B 1 444 ? -6.021 -33.992 -46.624 1.00 19.27 408 GLY B O 1
ATOM 14858 N N . THR B 1 445 ? -5.381 -34.715 -48.655 1.00 17.75 409 THR B N 1
ATOM 14859 C CA . THR B 1 445 ? -5.782 -36.092 -48.397 1.00 18.63 409 THR B CA 1
ATOM 14860 C C . THR B 1 445 ? -4.857 -36.730 -47.364 1.00 17.03 409 THR B C 1
ATOM 14861 O O . THR B 1 445 ? -3.633 -36.625 -47.466 1.00 17.85 409 THR B O 1
ATOM 14872 N N A ARG B 1 446 ? -5.460 -37.401 -46.382 0.46 18.45 410 ARG B N 1
ATOM 14873 N N B ARG B 1 446 ? -5.431 -37.406 -46.371 0.54 18.16 410 ARG B N 1
ATOM 14874 C CA A ARG B 1 446 ? -4.720 -38.205 -45.421 0.46 19.97 410 ARG B CA 1
ATOM 14875 C CA B ARG B 1 446 ? -4.622 -38.132 -45.399 0.54 20.43 410 ARG B CA 1
ATOM 14876 C C A ARG B 1 446 ? -4.381 -39.554 -46.033 0.46 18.71 410 ARG B C 1
ATOM 14877 C C B ARG B 1 446 ? -4.396 -39.561 -45.879 0.54 19.09 410 ARG B C 1
ATOM 14878 O O A ARG B 1 446 ? -5.228 -40.190 -46.669 0.46 17.44 410 ARG B O 1
ATOM 14879 O O B ARG B 1 446 ? -5.341 -40.248 -46.277 0.54 20.92 410 ARG B O 1
ATOM 14920 N N . VAL B 1 447 ? -3.134 -39.994 -45.834 1.00 18.93 411 VAL B N 1
ATOM 14921 C CA . VAL B 1 447 ? -2.687 -41.302 -46.284 1.00 19.03 411 VAL B CA 1
ATOM 14922 C C . VAL B 1 447 ? -2.041 -42.056 -45.124 1.00 18.42 411 VAL B C 1
ATOM 14923 O O . VAL B 1 447 ? -1.593 -41.471 -44.135 1.00 18.57 411 VAL B O 1
ATOM 14937 N N . MET B 1 448 ? -2.022 -43.382 -45.252 1.00 17.81 412 MET B N 1
ATOM 14938 C CA . MET B 1 448 ? -1.326 -44.280 -44.333 1.00 17.21 412 MET B CA 1
ATOM 14939 C C . MET B 1 448 ? -0.356 -45.134 -45.134 1.00 17.78 412 MET B C 1
ATOM 14940 O O . MET B 1 448 ? -0.780 -45.906 -45.999 1.00 19.59 412 MET B O 1
ATOM 14954 N N . LEU B 1 449 ? 0.936 -44.989 -44.858 1.00 17.11 413 LEU B N 1
ATOM 14955 C CA . LEU B 1 449 ? 1.985 -45.628 -45.647 1.00 18.93 413 LEU B CA 1
ATOM 14956 C C . LEU B 1 449 ? 2.428 -46.954 -45.034 1.00 18.37 413 LEU B C 1
ATOM 14957 O O . LEU B 1 449 ? 2.601 -47.058 -43.814 1.00 17.63 413 LEU B O 1
ATOM 14973 N N . ASN B 1 450 ? 2.650 -47.955 -45.895 1.00 18.56 414 ASN B N 1
ATOM 14974 C CA . ASN B 1 450 ? 3.060 -49.293 -45.458 1.00 17.90 414 ASN B CA 1
ATOM 14975 C C . ASN B 1 450 ? 4.153 -49.807 -46.383 1.00 19.09 414 ASN B C 1
ATOM 14976 O O . ASN B 1 450 ? 3.890 -50.099 -47.551 1.00 19.46 414 ASN B O 1
ATOM 14987 N N . GLY B 1 451 ? 5.373 -49.924 -45.860 1.00 18.67 415 GLY B N 1
ATOM 14988 C CA . GLY B 1 451 ? 6.483 -50.435 -46.631 1.00 17.31 415 GLY B CA 1
ATOM 14989 C C . GLY B 1 451 ? 7.790 -49.751 -46.297 1.00 16.41 415 GLY B C 1
ATOM 14990 O O . GLY B 1 451 ? 7.993 -49.297 -45.169 1.00 17.04 415 GLY B O 1
ATOM 14994 N N . THR B 1 452 ? 8.698 -49.702 -47.267 1.00 18.04 416 THR B N 1
ATOM 14995 C CA . THR B 1 452 ? 10.046 -49.215 -47.033 1.00 17.04 416 THR B CA 1
ATOM 14996 C C . THR B 1 452 ? 10.119 -47.706 -47.236 1.00 15.19 416 THR B C 1
ATOM 14997 O O . THR B 1 452 ? 9.585 -47.167 -48.214 1.00 17.62 416 THR B O 1
ATOM 15008 N N . LEU B 1 453 ? 10.797 -47.033 -46.311 1.00 14.67 417 LEU B N 1
ATOM 15009 C CA . LEU B 1 453 ? 11.214 -45.643 -46.469 1.00 15.11 417 LEU B CA 1
ATOM 15010 C C . LEU B 1 453 ? 12.732 -45.597 -46.449 1.00 15.53 417 LEU B C 1
ATOM 15011 O O . LEU B 1 453 ? 13.373 -46.311 -45.673 1.00 15.06 417 LEU B O 1
ATOM 15027 N N . ILE B 1 454 ? 13.317 -44.760 -47.300 1.00 14.15 418 ILE B N 1
ATOM 15028 C CA . ILE B 1 454 ? 14.744 -44.477 -47.254 1.00 15.07 418 ILE B CA 1
ATOM 15029 C C . ILE B 1 454 ? 14.908 -43.123 -46.581 1.00 14.42 418 ILE B C 1
ATOM 15030 O O . ILE B 1 454 ? 14.234 -42.154 -46.957 1.00 14.58 418 ILE B O 1
ATOM 15046 N N . VAL B 1 455 ? 15.761 -43.057 -45.562 1.00 13.26 419 VAL B N 1
ATOM 15047 C CA . VAL B 1 455 ? 15.858 -41.908 -44.671 1.00 13.55 419 VAL B CA 1
ATOM 15048 C C . VAL B 1 455 ? 17.132 -41.138 -44.991 1.00 12.46 419 VAL B C 1
ATOM 15049 O O . VAL B 1 455 ? 18.227 -41.713 -44.980 1.00 12.85 419 VAL B O 1
ATOM 15062 N N . ALA B 1 456 ? 17.003 -39.841 -45.277 1.00 12.44 420 ALA B N 1
ATOM 15063 C CA . ALA B 1 456 ? 18.166 -39.014 -45.586 1.00 12.79 420 ALA B CA 1
ATOM 15064 C C . ALA B 1 456 ? 17.849 -37.566 -45.267 1.00 12.54 420 ALA B C 1
ATOM 15065 O O . ALA B 1 456 ? 16.832 -37.037 -45.720 1.00 13.59 420 ALA B O 1
ATOM 15072 N N . ALA B 1 457 ? 18.728 -36.928 -44.507 1.00 12.87 421 ALA B N 1
ATOM 15073 C CA . ALA B 1 457 ? 18.554 -35.527 -44.137 1.00 12.66 421 ALA B CA 1
ATOM 15074 C C . ALA B 1 457 ? 19.656 -34.650 -44.739 1.00 11.98 421 ALA B C 1
ATOM 15075 O O . ALA B 1 457 ? 20.114 -34.902 -45.856 1.00 12.23 421 ALA B O 1
ATOM 15082 N N . ASP B 1 458 ? 20.095 -33.626 -44.007 1.00 11.77 422 ASP B N 1
ATOM 15083 C CA . ASP B 1 458 ? 20.838 -32.525 -44.621 1.00 11.37 422 ASP B CA 1
ATOM 15084 C C . ASP B 1 458 ? 22.189 -32.952 -45.180 1.00 11.78 422 ASP B C 1
ATOM 15085 O O . ASP B 1 458 ? 22.516 -32.642 -46.329 1.00 11.94 422 ASP B O 1
ATOM 15094 N N . ILE B 1 459 ? 23.027 -33.569 -44.348 1.00 12.83 423 ILE B N 1
ATOM 15095 C CA . ILE B 1 459 ? 24.370 -33.900 -44.811 1.00 12.24 423 ILE B CA 1
ATOM 15096 C C . ILE B 1 459 ? 24.310 -34.970 -45.893 1.00 13.49 423 ILE B C 1
ATOM 15097 O O . ILE B 1 459 ? 25.078 -34.928 -46.859 1.00 13.21 423 ILE B O 1
ATOM 15113 N N . ALA B 1 460 ? 23.410 -35.952 -45.753 1.00 12.84 424 ALA B N 1
ATOM 15114 C CA . ALA B 1 460 ? 23.284 -36.973 -46.789 1.00 12.79 424 ALA B CA 1
ATOM 15115 C C . ALA B 1 460 ? 22.924 -36.353 -48.134 1.00 13.38 424 ALA B C 1
ATOM 15116 O O . ALA B 1 460 ? 23.522 -36.691 -49.160 1.00 13.96 424 ALA B O 1
ATOM 15123 N N . HIS B 1 461 ? 21.967 -35.417 -48.138 1.00 13.15 425 HIS B N 1
ATOM 15124 C CA . HIS B 1 461 ? 21.628 -34.744 -49.384 1.00 13.24 425 HIS B CA 1
ATOM 15125 C C . HIS B 1 461 ? 22.833 -34.001 -49.954 1.00 12.22 425 HIS B C 1
ATOM 15126 O O . HIS B 1 461 ? 23.076 -34.046 -51.169 1.00 12.74 425 HIS B O 1
ATOM 15140 N N . ALA B 1 462 ? 23.589 -33.296 -49.100 1.00 12.59 426 ALA B N 1
ATOM 15141 C CA . ALA B 1 462 ? 24.751 -32.574 -49.606 1.00 13.29 426 ALA B CA 1
ATOM 15142 C C . ALA B 1 462 ? 25.784 -33.523 -50.185 1.00 13.91 426 ALA B C 1
ATOM 15143 O O . ALA B 1 462 ? 26.393 -33.234 -51.223 1.00 15.09 426 ALA B O 1
ATOM 15150 N N . LYS B 1 463 ? 26.006 -34.659 -49.528 1.00 13.80 427 LYS B N 1
ATOM 15151 C CA . LYS B 1 463 ? 26.975 -35.619 -50.048 1.00 14.06 427 LYS B CA 1
ATOM 15152 C C . LYS B 1 463 ? 26.523 -36.178 -51.391 1.00 16.09 427 LYS B C 1
ATOM 15153 O O . LYS B 1 463 ? 27.344 -36.403 -52.293 1.00 17.38 427 LYS B O 1
ATOM 15172 N N . ILE B 1 464 ? 25.224 -36.440 -51.543 1.00 14.25 428 ILE B N 1
ATOM 15173 C CA . ILE B 1 464 ? 24.709 -37.007 -52.789 1.00 14.62 428 ILE B CA 1
ATOM 15174 C C . ILE B 1 464 ? 24.800 -35.984 -53.918 1.00 16.84 428 ILE B C 1
ATOM 15175 O O . ILE B 1 464 ? 25.190 -36.314 -55.043 1.00 16.70 428 ILE B O 1
ATOM 15191 N N . LYS B 1 465 ? 24.486 -34.720 -53.633 1.00 14.69 429 LYS B N 1
ATOM 15192 C CA . LYS B 1 465 ? 24.681 -33.697 -54.645 1.00 14.18 429 LYS B CA 1
ATOM 15193 C C . LYS B 1 465 ? 26.140 -33.640 -55.075 1.00 15.74 429 LYS B C 1
ATOM 15194 O O . LYS B 1 465 ? 26.448 -33.535 -56.270 1.00 15.74 429 LYS B O 1
ATOM 15213 N N . GLU B 1 466 ? 27.054 -33.702 -54.109 1.00 16.82 430 GLU B N 1
ATOM 15214 C CA . GLU B 1 466 ? 28.477 -33.649 -54.433 1.00 18.14 430 GLU B CA 1
ATOM 15215 C C . GLU B 1 466 ? 28.891 -34.820 -55.320 1.00 17.01 430 GLU B C 1
ATOM 15216 O O . GLU B 1 466 ? 29.651 -34.649 -56.294 1.00 18.59 430 GLU B O 1
ATOM 15228 N N . MET B 1 467 ? 28.380 -36.017 -55.034 1.00 17.49 431 MET B N 1
ATOM 15229 C CA . MET B 1 467 ? 28.680 -37.172 -55.869 1.00 20.86 431 MET B CA 1
ATOM 15230 C C . MET B 1 467 ? 28.228 -36.936 -57.303 1.00 18.88 431 MET B C 1
ATOM 15231 O O . MET B 1 467 ? 28.965 -37.221 -58.261 1.00 19.56 431 MET B O 1
ATOM 15245 N N A MET B 1 468 ? 27.013 -36.414 -57.472 0.51 17.80 432 MET B N 1
ATOM 15246 N N B MET B 1 468 ? 27.005 -36.429 -57.480 0.49 17.87 432 MET B N 1
ATOM 15247 C CA A MET B 1 468 ? 26.487 -36.172 -58.809 0.51 18.80 432 MET B CA 1
ATOM 15248 C CA B MET B 1 468 ? 26.508 -36.191 -58.831 0.49 18.63 432 MET B CA 1
ATOM 15249 C C A MET B 1 468 ? 27.267 -35.069 -59.512 0.51 17.48 432 MET B C 1
ATOM 15250 C C B MET B 1 468 ? 27.274 -35.069 -59.518 0.49 17.63 432 MET B C 1
ATOM 15251 O O A MET B 1 468 ? 27.508 -35.152 -60.724 0.51 19.74 432 MET B O 1
ATOM 15252 O O B MET B 1 468 ? 27.507 -35.142 -60.732 0.49 19.91 432 MET B O 1
ATOM 15279 N N . ASP B 1 469 ? 27.701 -34.050 -58.768 1.00 17.41 433 ASP B N 1
ATOM 15280 C CA . ASP B 1 469 ? 28.489 -32.979 -59.374 1.00 18.45 433 ASP B CA 1
ATOM 15281 C C . ASP B 1 469 ? 29.812 -33.510 -59.888 1.00 20.42 433 ASP B C 1
ATOM 15282 O O . ASP B 1 469 ? 30.390 -32.939 -60.822 1.00 21.04 433 ASP B O 1
ATOM 15291 N N . ASN B 1 470 ? 30.302 -34.595 -59.290 1.00 22.49 434 ASN B N 1
ATOM 15292 C CA . ASN B 1 470 ? 31.524 -35.250 -59.721 1.00 25.18 434 ASN B CA 1
ATOM 15293 C C . ASN B 1 470 ? 31.256 -36.367 -60.713 1.00 24.82 434 ASN B C 1
ATOM 15294 O O . ASN B 1 470 ? 32.156 -37.174 -60.983 1.00 34.71 434 ASN B O 1
ATOM 15305 N N . GLY B 1 471 ? 30.055 -36.419 -61.293 1.00 20.46 435 GLY B N 1
ATOM 15306 C CA . GLY B 1 471 ? 29.750 -37.338 -62.358 1.00 24.64 435 GLY B CA 1
ATOM 15307 C C . GLY B 1 471 ? 29.226 -38.701 -61.949 1.00 27.78 435 GLY B C 1
ATOM 15308 O O . GLY B 1 471 ? 29.102 -39.577 -62.815 1.00 26.09 435 GLY B O 1
ATOM 15312 N N . GLU B 1 472 ? 28.967 -38.930 -60.676 1.00 21.16 436 GLU B N 1
ATOM 15313 C CA . GLU B 1 472 ? 28.462 -40.224 -60.230 1.00 21.84 436 GLU B CA 1
ATOM 15314 C C . GLU B 1 472 ? 26.942 -40.275 -60.298 1.00 19.90 436 GLU B C 1
ATOM 15315 O O . GLU B 1 472 ? 26.270 -39.242 -60.238 1.00 19.13 436 GLU B O 1
ATOM 15327 N N . PRO B 1 473 ? 26.353 -41.463 -60.347 1.00 19.45 437 PRO B N 1
ATOM 15328 C CA . PRO B 1 473 ? 24.891 -41.547 -60.436 1.00 19.90 437 PRO B CA 1
ATOM 15329 C C . PRO B 1 473 ? 24.220 -41.140 -59.134 1.00 19.14 437 PRO B C 1
ATOM 15330 O O . PRO B 1 473 ? 24.789 -41.246 -58.046 1.00 19.61 437 PRO B O 1
ATOM 15341 N N . LEU B 1 474 ? 22.985 -40.661 -59.256 1.00 18.30 438 LEU B N 1
ATOM 15342 C CA . LEU B 1 474 ? 22.109 -40.619 -58.100 1.00 17.01 438 LEU B CA 1
ATOM 15343 C C . LEU B 1 474 ? 21.997 -42.044 -57.557 1.00 16.88 438 LEU B C 1
ATOM 15344 O O . LEU B 1 474 ? 21.721 -42.971 -58.325 1.00 18.40 438 LEU B O 1
ATOM 15360 N N . PRO B 1 475 ? 22.213 -42.265 -56.261 1.00 16.21 439 PRO B N 1
ATOM 15361 C CA . PRO B 1 475 ? 22.201 -43.647 -55.765 1.00 16.76 439 PRO B CA 1
ATOM 15362 C C . PRO B 1 475 ? 20.864 -44.340 -55.955 1.00 15.36 439 PRO B C 1
ATOM 15363 O O . PRO B 1 475 ? 19.791 -43.721 -55.908 1.00 17.60 439 PRO B O 1
ATOM 15374 N N . GLU B 1 476 ? 20.953 -45.662 -56.120 1.00 17.70 440 GLU B N 1
ATOM 15375 C CA . GLU B 1 476 ? 19.771 -46.491 -56.263 1.00 18.29 440 GLU B CA 1
ATOM 15376 C C . GLU B 1 476 ? 18.800 -46.265 -55.105 1.00 19.42 440 GLU B C 1
ATOM 15377 O O . GLU B 1 476 ? 17.575 -46.267 -55.299 1.00 19.66 440 GLU B O 1
ATOM 15389 N N . TYR B 1 477 ? 19.319 -46.087 -53.897 1.00 17.17 441 TYR B N 1
ATOM 15390 C CA . TYR B 1 477 ? 18.429 -45.949 -52.754 1.00 17.09 441 TYR B CA 1
ATOM 15391 C C . TYR B 1 477 ? 17.649 -44.640 -52.748 1.00 19.28 441 TYR B C 1
ATOM 15392 O O . TYR B 1 477 ? 16.790 -44.455 -51.879 1.00 18.71 441 TYR B O 1
ATOM 15410 N N . MET B 1 478 ? 17.944 -43.699 -53.647 1.00 17.87 442 MET B N 1
ATOM 15411 C CA . MET B 1 478 ? 17.119 -42.508 -53.767 1.00 17.86 442 MET B CA 1
ATOM 15412 C C . MET B 1 478 ? 16.009 -42.693 -54.798 1.00 19.55 442 MET B C 1
ATOM 15413 O O . MET B 1 478 ? 15.205 -41.769 -54.998 1.00 22.92 442 MET B O 1
ATOM 15427 N N . LYS B 1 479 ? 15.935 -43.861 -55.442 1.00 19.66 443 LYS B N 1
ATOM 15428 C CA . LYS B 1 479 ? 15.054 -44.098 -56.575 1.00 21.29 443 LYS B CA 1
ATOM 15429 C C . LYS B 1 479 ? 13.998 -45.172 -56.349 1.00 22.09 443 LYS B C 1
ATOM 15430 O O . LYS B 1 479 ? 13.164 -45.393 -57.230 1.00 32.71 443 LYS B O 1
ATOM 15449 N N . THR B 1 480 ? 14.014 -45.855 -55.211 1.00 20.26 444 THR B N 1
ATOM 15450 C CA . THR B 1 480 ? 13.162 -47.010 -54.984 1.00 22.71 444 THR B CA 1
ATOM 15451 C C . THR B 1 480 ? 11.962 -46.718 -54.091 1.00 22.80 444 THR B C 1
ATOM 15452 O O . THR B 1 480 ? 10.939 -47.409 -54.200 1.00 23.33 444 THR B O 1
ATOM 15463 N N . SER B 1 481 ? 12.055 -45.713 -53.221 1.00 18.60 445 SER B N 1
ATOM 15464 C CA . SER B 1 481 ? 11.112 -45.545 -52.126 1.00 18.28 445 SER B CA 1
ATOM 15465 C C . SER B 1 481 ? 10.906 -44.067 -51.844 1.00 15.46 445 SER B C 1
ATOM 15466 O O . SER B 1 481 ? 11.743 -43.237 -52.216 1.00 16.58 445 SER B O 1
ATOM 15474 N N . PRO B 1 482 ? 9.849 -43.708 -51.113 1.00 16.57 446 PRO B N 1
ATOM 15475 C CA . PRO B 1 482 ? 9.778 -42.340 -50.598 1.00 15.45 446 PRO B CA 1
ATOM 15476 C C . PRO B 1 482 ? 10.993 -42.051 -49.728 1.00 13.99 446 PRO B C 1
ATOM 15477 O O . PRO B 1 482 ? 11.512 -42.938 -49.033 1.00 16.08 446 PRO B O 1
ATOM 15488 N N A ILE B 1 483 ? 11.469 -40.812 -49.813 0.69 13.31 447 ILE B N 1
ATOM 15489 N N B ILE B 1 483 ? 11.438 -40.800 -49.767 0.31 14.04 447 ILE B N 1
ATOM 15490 C CA A ILE B 1 483 ? 12.581 -40.324 -49.007 0.69 12.48 447 ILE B CA 1
ATOM 15491 C CA B ILE B 1 483 ? 12.577 -40.341 -48.983 0.31 13.58 447 ILE B CA 1
ATOM 15492 C C A ILE B 1 483 ? 11.999 -39.660 -47.767 0.69 13.45 447 ILE B C 1
ATOM 15493 C C B ILE B 1 483 ? 12.045 -39.625 -47.752 0.31 13.99 447 ILE B C 1
ATOM 15494 O O A ILE B 1 483 ? 11.299 -38.647 -47.874 0.69 14.62 447 ILE B O 1
ATOM 15495 O O B ILE B 1 483 ? 11.450 -38.544 -47.849 0.31 12.83 447 ILE B O 1
ATOM 15526 N N . TYR B 1 484 ? 12.317 -40.208 -46.592 1.00 12.36 448 TYR B N 1
ATOM 15527 C CA . TYR B 1 484 ? 11.912 -39.653 -45.305 1.00 12.20 448 TYR B CA 1
ATOM 15528 C C . TYR B 1 484 ? 13.058 -38.801 -44.787 1.00 12.46 448 TYR B C 1
ATOM 15529 O O . TYR B 1 484 ? 14.153 -39.311 -44.548 1.00 13.38 448 TYR B O 1
ATOM 15547 N N . TYR B 1 485 ? 12.831 -37.509 -44.593 1.00 12.11 449 TYR B N 1
ATOM 15548 C CA . TYR B 1 485 ? 13.885 -36.679 -44.032 1.00 10.94 449 TYR B CA 1
ATOM 15549 C C . TYR B 1 485 ? 13.819 -36.800 -42.517 1.00 11.99 449 TYR B C 1
ATOM 15550 O O . TYR B 1 485 ? 12.855 -36.334 -41.899 1.00 12.63 449 TYR B O 1
ATOM 15568 N N . ALA B 1 486 ? 14.822 -37.433 -41.904 1.00 12.28 450 ALA B N 1
ATOM 15569 C CA . ALA B 1 486 ? 14.780 -37.673 -40.464 1.00 12.34 450 ALA B CA 1
ATOM 15570 C C . ALA B 1 486 ? 16.145 -38.132 -39.990 1.00 12.27 450 ALA B C 1
ATOM 15571 O O . ALA B 1 486 ? 16.987 -38.569 -40.777 1.00 12.75 450 ALA B O 1
ATOM 15578 N N . GLY B 1 487 ? 16.339 -38.034 -38.675 1.00 12.53 451 GLY B N 1
ATOM 15579 C CA . GLY B 1 487 ? 17.508 -38.554 -38.004 1.00 14.78 451 GLY B CA 1
ATOM 15580 C C . GLY B 1 487 ? 17.101 -39.165 -36.674 1.00 12.89 451 GLY B C 1
ATOM 15581 O O . GLY B 1 487 ? 16.600 -38.466 -35.793 1.00 12.70 451 GLY B O 1
ATOM 15585 N N . PRO B 1 488 ? 17.304 -40.466 -36.489 1.00 13.09 452 PRO B N 1
ATOM 15586 C CA . PRO B 1 488 ? 16.769 -41.140 -35.297 1.00 13.28 452 PRO B CA 1
ATOM 15587 C C . PRO B 1 488 ? 17.572 -40.871 -34.036 1.00 12.35 452 PRO B C 1
ATOM 15588 O O . PRO B 1 488 ? 18.785 -40.646 -34.069 1.00 13.84 452 PRO B O 1
ATOM 15599 N N . ALA B 1 489 ? 16.861 -40.896 -32.912 1.00 13.43 453 ALA B N 1
ATOM 15600 C CA . ALA B 1 489 ? 17.502 -41.021 -31.619 1.00 13.71 453 ALA B CA 1
ATOM 15601 C C . ALA B 1 489 ? 17.924 -42.481 -31.392 1.00 15.37 453 ALA B C 1
ATOM 15602 O O . ALA B 1 489 ? 17.589 -43.385 -32.164 1.00 15.07 453 ALA B O 1
ATOM 15609 N N . LYS B 1 490 ? 18.691 -42.710 -30.326 1.00 14.34 454 LYS B N 1
ATOM 15610 C CA . LYS B 1 490 ? 19.251 -44.035 -30.070 1.00 13.76 454 LYS B CA 1
ATOM 15611 C C . LYS B 1 490 ? 18.158 -45.049 -29.747 1.00 14.68 454 LYS B C 1
ATOM 15612 O O . LYS B 1 490 ? 17.118 -44.735 -29.161 1.00 15.65 454 LYS B O 1
ATOM 15631 N N . THR B 1 491 ? 18.404 -46.301 -30.138 1.00 14.40 455 THR B N 1
ATOM 15632 C CA . THR B 1 491 ? 17.403 -47.343 -29.971 1.00 15.64 455 THR B CA 1
ATOM 15633 C C . THR B 1 491 ? 17.452 -47.928 -28.563 1.00 15.40 455 THR B C 1
ATOM 15634 O O . THR B 1 491 ? 18.509 -48.418 -28.143 1.00 18.63 455 THR B O 1
ATOM 15645 N N . PRO B 1 492 ? 16.346 -47.918 -27.820 1.00 16.29 456 PRO B N 1
ATOM 15646 C CA . PRO B 1 492 ? 16.331 -48.597 -26.521 1.00 17.29 456 PRO B CA 1
ATOM 15647 C C . PRO B 1 492 ? 16.525 -50.089 -26.697 1.00 17.35 456 PRO B C 1
ATOM 15648 O O . PRO B 1 492 ? 16.061 -50.686 -27.672 1.00 20.58 456 PRO B O 1
ATOM 15659 N N . GLU B 1 493 ? 17.201 -50.692 -25.722 1.00 21.35 457 GLU B N 1
ATOM 15660 C CA . GLU B 1 493 ? 17.372 -52.137 -25.701 1.00 23.72 457 GLU B CA 1
ATOM 15661 C C . GLU B 1 493 ? 16.011 -52.808 -25.795 1.00 22.79 457 GLU B C 1
ATOM 15662 O O . GLU B 1 493 ? 15.063 -52.425 -25.103 1.00 22.41 457 GLU B O 1
ATOM 15666 N N . GLY B 1 494 ? 15.898 -53.776 -26.703 1.00 26.42 458 GLY B N 1
ATOM 15667 C CA . GLY B 1 494 ? 14.655 -54.486 -26.897 1.00 28.95 458 GLY B CA 1
ATOM 15668 C C . GLY B 1 494 ? 13.651 -53.814 -27.808 1.00 35.28 458 GLY B C 1
ATOM 15669 O O . GLY B 1 494 ? 12.578 -54.381 -28.044 1.00 34.06 458 GLY B O 1
ATOM 15673 N N . TYR B 1 495 ? 13.940 -52.615 -28.305 1.00 21.04 459 TYR B N 1
ATOM 15674 C CA . TYR B 1 495 ? 13.047 -51.899 -29.199 1.00 24.32 459 TYR B CA 1
ATOM 15675 C C . TYR B 1 495 ? 13.566 -51.978 -30.636 1.00 18.92 459 TYR B C 1
ATOM 15676 O O . TYR B 1 495 ? 14.769 -52.132 -30.880 1.00 22.49 459 TYR B O 1
ATOM 15694 N N . ALA B 1 496 ? 12.637 -51.871 -31.589 1.00 22.92 460 ALA B N 1
ATOM 15695 C CA . ALA B 1 496 ? 13.004 -51.862 -33.001 1.00 22.83 460 ALA B CA 1
ATOM 15696 C C . ALA B 1 496 ? 13.601 -50.531 -33.416 1.00 17.65 460 ALA B C 1
ATOM 15697 O O . ALA B 1 496 ? 14.462 -50.488 -34.304 1.00 18.96 460 ALA B O 1
ATOM 15704 N N . SER B 1 497 ? 13.199 -49.456 -32.741 1.00 18.57 461 SER B N 1
ATOM 15705 C CA . SER B 1 497 ? 13.567 -48.112 -33.150 1.00 17.13 461 SER B CA 1
ATOM 15706 C C . SER B 1 497 ? 13.556 -47.192 -31.944 1.00 17.37 461 SER B C 1
ATOM 15707 O O . SER B 1 497 ? 12.726 -47.338 -31.045 1.00 19.14 461 SER B O 1
ATOM 15715 N N . GLY B 1 498 ? 14.462 -46.229 -31.944 1.00 17.41 462 GLY B N 1
ATOM 15716 C CA . GLY B 1 498 ? 14.317 -45.084 -31.071 1.00 17.46 462 GLY B CA 1
ATOM 15717 C C . GLY B 1 498 ? 13.328 -44.086 -31.653 1.00 15.63 462 GLY B C 1
ATOM 15718 O O . GLY B 1 498 ? 12.785 -44.272 -32.746 1.00 15.79 462 GLY B O 1
ATOM 15722 N N . SER B 1 499 ? 13.092 -43.001 -30.912 1.00 14.34 463 SER B N 1
ATOM 15723 C CA . SER B 1 499 ? 12.217 -41.946 -31.423 1.00 13.04 463 SER B CA 1
ATOM 15724 C C . SER B 1 499 ? 12.716 -41.491 -32.788 1.00 12.72 463 SER B C 1
ATOM 15725 O O . SER B 1 499 ? 13.921 -41.398 -33.022 1.00 14.01 463 SER B O 1
ATOM 15733 N N . PHE B 1 500 ? 11.782 -41.254 -33.713 1.00 13.00 464 PHE B N 1
ATOM 15734 C CA . PHE B 1 500 ? 12.153 -41.193 -35.132 1.00 12.31 464 PHE B CA 1
ATOM 15735 C C . PHE B 1 500 ? 11.122 -40.407 -35.945 1.00 13.03 464 PHE B C 1
ATOM 15736 O O . PHE B 1 500 ? 10.594 -40.920 -36.933 1.00 13.69 464 PHE B O 1
ATOM 15753 N N . GLY B 1 501 ? 10.837 -39.160 -35.550 1.00 12.08 465 GLY B N 1
ATOM 15754 C CA . GLY B 1 501 ? 9.951 -38.288 -36.286 1.00 13.22 465 GLY B CA 1
ATOM 15755 C C . GLY B 1 501 ? 10.695 -37.490 -37.340 1.00 12.21 465 GLY B C 1
ATOM 15756 O O . GLY B 1 501 ? 11.922 -37.562 -37.456 1.00 13.04 465 GLY B O 1
ATOM 15760 N N . PRO B 1 502 ? 9.943 -36.710 -38.120 1.00 11.92 466 PRO B N 1
ATOM 15761 C CA . PRO B 1 502 ? 10.502 -36.026 -39.288 1.00 11.44 466 PRO B CA 1
ATOM 15762 C C . PRO B 1 502 ? 11.287 -34.770 -38.960 1.00 12.19 466 PRO B C 1
ATOM 15763 O O . PRO B 1 502 ? 11.044 -34.082 -37.965 1.00 12.81 466 PRO B O 1
ATOM 15774 N N A THR B 1 503 ? 12.227 -34.447 -39.843 0.78 11.21 467 THR B N 1
ATOM 15775 N N B THR B 1 503 ? 12.183 -34.450 -39.892 0.22 12.64 467 THR B N 1
ATOM 15776 C CA A THR B 1 503 ? 12.911 -33.162 -39.805 0.78 11.70 467 THR B CA 1
ATOM 15777 C CA B THR B 1 503 ? 12.967 -33.227 -39.977 0.22 11.70 467 THR B CA 1
ATOM 15778 C C A THR B 1 503 ? 12.254 -32.183 -40.787 0.78 11.45 467 THR B C 1
ATOM 15779 C C B THR B 1 503 ? 12.193 -32.162 -40.762 0.22 11.51 467 THR B C 1
ATOM 15780 O O A THR B 1 503 ? 11.385 -32.544 -41.579 0.78 12.75 467 THR B O 1
ATOM 15781 O O B THR B 1 503 ? 11.168 -32.442 -41.383 0.22 10.12 467 THR B O 1
ATOM 15802 N N . THR B 1 504 ? 12.676 -30.917 -40.713 1.00 12.31 468 THR B N 1
ATOM 15803 C CA . THR B 1 504 ? 12.035 -29.841 -41.462 1.00 11.41 468 THR B CA 1
ATOM 15804 C C . THR B 1 504 ? 12.349 -29.953 -42.952 1.00 11.77 468 THR B C 1
ATOM 15805 O O . THR B 1 504 ? 13.516 -29.929 -43.358 1.00 12.26 468 THR B O 1
ATOM 15817 N N . ALA B 1 505 ? 11.292 -30.025 -43.761 1.00 11.55 469 ALA B N 1
ATOM 15818 C CA . ALA B 1 505 ? 11.431 -30.283 -45.191 1.00 11.30 469 ALA B CA 1
ATOM 15819 C C . ALA B 1 505 ? 12.133 -29.154 -45.923 1.00 12.80 469 ALA B C 1
ATOM 15820 O O . ALA B 1 505 ? 12.880 -29.398 -46.876 1.00 12.59 469 ALA B O 1
ATOM 15827 N N . GLY B 1 506 ? 11.858 -27.909 -45.535 1.00 11.39 470 GLY B N 1
ATOM 15828 C CA . GLY B 1 506 ? 12.340 -26.763 -46.288 1.00 12.45 470 GLY B CA 1
ATOM 15829 C C . GLY B 1 506 ? 13.842 -26.737 -46.468 1.00 11.00 470 GLY B C 1
ATOM 15830 O O . GLY B 1 506 ? 14.346 -26.196 -47.456 1.00 12.22 470 GLY B O 1
ATOM 15834 N N . ARG B 1 507 ? 14.582 -27.304 -45.520 1.00 11.25 471 ARG B N 1
ATOM 15835 C CA . ARG B 1 507 ? 16.038 -27.269 -45.611 1.00 11.08 471 ARG B CA 1
ATOM 15836 C C . ARG B 1 507 ? 16.568 -28.114 -46.759 1.00 11.19 471 ARG B C 1
ATOM 15837 O O . ARG B 1 507 ? 17.731 -27.944 -47.150 1.00 12.24 471 ARG B O 1
ATOM 15858 N N . MET B 1 508 ? 15.752 -29.001 -47.309 1.00 11.78 472 MET B N 1
ATOM 15859 C CA . MET B 1 508 ? 16.146 -29.837 -48.429 1.00 11.15 472 MET B CA 1
ATOM 15860 C C . MET B 1 508 ? 15.604 -29.323 -49.755 1.00 11.72 472 MET B C 1
ATOM 15861 O O . MET B 1 508 ? 15.793 -29.971 -50.781 1.00 12.46 472 MET B O 1
ATOM 15875 N N . ASP B 1 509 ? 14.961 -28.150 -49.772 1.00 12.41 473 ASP B N 1
ATOM 15876 C CA . ASP B 1 509 ? 14.289 -27.707 -50.987 1.00 12.27 473 ASP B CA 1
ATOM 15877 C C . ASP B 1 509 ? 15.236 -27.562 -52.169 1.00 12.58 473 ASP B C 1
ATOM 15878 O O . ASP B 1 509 ? 14.829 -27.822 -53.309 1.00 13.90 473 ASP B O 1
ATOM 15887 N N . SER B 1 510 ? 16.482 -27.157 -51.934 1.00 13.17 474 SER B N 1
ATOM 15888 C CA . SER B 1 510 ? 17.410 -26.918 -53.043 1.00 13.12 474 SER B CA 1
ATOM 15889 C C . SER B 1 510 ? 17.829 -28.188 -53.766 1.00 12.94 474 SER B C 1
ATOM 15890 O O . SER B 1 510 ? 18.434 -28.091 -54.844 1.00 15.30 474 SER B O 1
ATOM 15898 N N . TYR B 1 511 ? 17.501 -29.357 -53.230 1.00 12.28 475 TYR B N 1
ATOM 15899 C CA . TYR B 1 511 ? 17.871 -30.616 -53.849 1.00 12.42 475 TYR B CA 1
ATOM 15900 C C . TYR B 1 511 ? 16.762 -31.237 -54.677 1.00 13.29 475 TYR B C 1
ATOM 15901 O O . TYR B 1 511 ? 17.045 -32.139 -55.461 1.00 13.80 475 TYR B O 1
ATOM 15919 N N . VAL B 1 512 ? 15.501 -30.808 -54.521 1.00 13.04 476 VAL B N 1
ATOM 15920 C CA . VAL B 1 512 ? 14.393 -31.594 -55.058 1.00 13.88 476 VAL B CA 1
ATOM 15921 C C . VAL B 1 512 ? 14.392 -31.599 -56.585 1.00 13.98 476 VAL B C 1
ATOM 15922 O O . VAL B 1 512 ? 14.330 -32.660 -57.217 1.00 14.65 476 VAL B O 1
ATOM 15935 N N . ASP B 1 513 ? 14.414 -30.422 -57.213 1.00 14.46 477 ASP B N 1
ATOM 15936 C CA . ASP B 1 513 ? 14.400 -30.399 -58.666 1.00 14.41 477 ASP B CA 1
ATOM 15937 C C . ASP B 1 513 ? 15.599 -31.154 -59.235 1.00 13.75 477 ASP B C 1
ATOM 15938 O O . ASP B 1 513 ? 15.466 -31.915 -60.199 1.00 15.19 477 ASP B O 1
ATOM 15947 N N . LEU B 1 514 ? 16.786 -30.929 -58.658 1.00 14.60 478 LEU B N 1
ATOM 15948 C CA . LEU B 1 514 ? 17.989 -31.618 -59.122 1.00 15.19 478 LEU B CA 1
ATOM 15949 C C . LEU B 1 514 ? 17.811 -33.130 -59.055 1.00 13.55 478 LEU B C 1
ATOM 15950 O O . LEU B 1 514 ? 18.088 -33.847 -60.024 1.00 15.71 478 LEU B O 1
ATOM 15966 N N . PHE B 1 515 ? 17.390 -33.640 -57.897 1.00 13.92 479 PHE B N 1
ATOM 15967 C CA . PHE B 1 515 ? 17.315 -35.085 -57.752 1.00 13.13 479 PHE B CA 1
ATOM 15968 C C . PHE B 1 515 ? 16.227 -35.672 -58.641 1.00 14.44 479 PHE B C 1
ATOM 15969 O O . PHE B 1 515 ? 16.409 -36.744 -59.241 1.00 14.54 479 PHE B O 1
ATOM 15986 N N . GLN B 1 516 ? 15.087 -34.980 -58.753 1.00 15.21 480 GLN B N 1
ATOM 15987 C CA . GLN B 1 516 ? 14.021 -35.451 -59.629 1.00 14.98 480 GLN B CA 1
ATOM 15988 C C . GLN B 1 516 ? 14.447 -35.428 -61.096 1.00 15.46 480 GLN B C 1
ATOM 15989 O O . GLN B 1 516 ? 14.099 -36.335 -61.856 1.00 17.52 480 GLN B O 1
ATOM 16003 N N A SER B 1 517 ? 15.193 -34.395 -61.502 0.52 14.54 481 SER B N 1
ATOM 16004 N N B SER B 1 517 ? 15.197 -34.407 -61.514 0.30 14.73 481 SER B N 1
ATOM 16005 N N C SER B 1 517 ? 15.194 -34.399 -61.505 0.18 14.93 481 SER B N 1
ATOM 16006 C CA A SER B 1 517 ? 15.749 -34.330 -62.852 0.52 14.78 481 SER B CA 1
ATOM 16007 C CA B SER B 1 517 ? 15.698 -34.366 -62.883 0.30 15.37 481 SER B CA 1
ATOM 16008 C CA C SER B 1 517 ? 15.721 -34.340 -62.863 0.18 15.86 481 SER B CA 1
ATOM 16009 C C A SER B 1 517 ? 16.603 -35.550 -63.149 0.52 17.25 481 SER B C 1
ATOM 16010 C C B SER B 1 517 ? 16.720 -35.458 -63.157 0.30 18.09 481 SER B C 1
ATOM 16011 C C C SER B 1 517 ? 16.665 -35.497 -63.153 0.18 17.53 481 SER B C 1
ATOM 16012 O O A SER B 1 517 ? 16.706 -35.977 -64.312 0.52 19.28 481 SER B O 1
ATOM 16013 O O B SER B 1 517 ? 17.065 -35.685 -64.324 0.30 16.28 481 SER B O 1
ATOM 16014 O O C SER B 1 517 ? 16.888 -35.826 -64.325 0.18 18.11 481 SER B O 1
ATOM 16036 N N . HIS B 1 518 ? 17.230 -36.108 -62.110 1.00 17.18 482 HIS B N 1
ATOM 16037 C CA . HIS B 1 518 ? 18.125 -37.247 -62.235 1.00 18.06 482 HIS B CA 1
ATOM 16038 C C . HIS B 1 518 ? 17.465 -38.544 -61.784 1.00 20.77 482 HIS B C 1
ATOM 16039 O O . HIS B 1 518 ? 18.155 -39.536 -61.519 1.00 20.19 482 HIS B O 1
ATOM 16054 N N . GLY B 1 519 ? 16.137 -38.562 -61.724 1.00 17.39 483 GLY B N 1
ATOM 16055 C CA . GLY B 1 519 ? 15.382 -39.796 -61.632 1.00 19.46 483 GLY B CA 1
ATOM 16056 C C . GLY B 1 519 ? 15.034 -40.290 -60.246 1.00 18.47 483 GLY B C 1
ATOM 16057 O O . GLY B 1 519 ? 14.631 -41.451 -60.111 1.00 20.19 483 GLY B O 1
ATOM 16061 N N . GLY B 1 520 ? 15.134 -39.458 -59.216 1.00 16.27 484 GLY B N 1
ATOM 16062 C CA . GLY B 1 520 ? 14.814 -39.899 -57.878 1.00 17.19 484 GLY B CA 1
ATOM 16063 C C . GLY B 1 520 ? 14.186 -38.806 -57.035 1.00 16.61 484 GLY B C 1
ATOM 16064 O O . GLY B 1 520 ? 13.921 -37.688 -57.489 1.00 16.10 484 GLY B O 1
ATOM 16068 N N . SER B 1 521 ? 13.953 -39.149 -55.773 1.00 15.55 485 SER B N 1
ATOM 16069 C CA . SER B 1 521 ? 13.304 -38.234 -54.846 1.00 14.78 485 SER B CA 1
ATOM 16070 C C . SER B 1 521 ? 11.930 -37.768 -55.349 1.00 13.91 485 SER B C 1
ATOM 16071 O O . SER B 1 521 ? 11.489 -36.651 -55.044 1.00 15.02 485 SER B O 1
ATOM 16079 N N . TYR B 1 522 ? 11.222 -38.637 -56.071 1.00 14.72 486 TYR B N 1
ATOM 16080 C CA . TYR B 1 522 ? 9.900 -38.275 -56.569 1.00 13.65 486 TYR B CA 1
ATOM 16081 C C . TYR B 1 522 ? 8.882 -38.152 -55.445 1.00 16.12 486 TYR B C 1
ATOM 16082 O O . TYR B 1 522 ? 7.887 -37.439 -55.595 1.00 19.41 486 TYR B O 1
ATOM 16100 N N . ILE B 1 523 ? 9.048 -38.893 -54.358 1.00 14.67 487 ILE B N 1
ATOM 16101 C CA . ILE B 1 523 ? 8.149 -38.782 -53.213 1.00 14.34 487 ILE B CA 1
ATOM 16102 C C . ILE B 1 523 ? 9.008 -38.494 -51.996 1.00 14.33 487 ILE B C 1
ATOM 16103 O O . ILE B 1 523 ? 9.899 -39.287 -51.668 1.00 13.94 487 ILE B O 1
ATOM 16119 N N . THR B 1 524 ? 8.731 -37.390 -51.317 1.00 13.96 488 THR B N 1
ATOM 16120 C CA . THR B 1 524 ? 9.418 -37.030 -50.085 1.00 13.27 488 THR B CA 1
ATOM 16121 C C . THR B 1 524 ? 8.414 -36.946 -48.947 1.00 12.89 488 THR B C 1
ATOM 16122 O O . THR B 1 524 ? 7.227 -36.701 -49.168 1.00 14.18 488 THR B O 1
ATOM 16133 N N . LEU B 1 525 ? 8.911 -37.215 -47.741 1.00 12.70 489 LEU B N 1
ATOM 16134 C CA . LEU B 1 525 ? 8.091 -37.324 -46.537 1.00 12.69 489 LEU B CA 1
ATOM 16135 C C . LEU B 1 525 ? 8.843 -36.604 -45.433 1.00 12.47 489 LEU B C 1
ATOM 16136 O O . LEU B 1 525 ? 9.957 -37.009 -45.076 1.00 12.99 489 LEU B O 1
ATOM 16152 N N . ALA B 1 526 ? 8.248 -35.547 -44.881 1.00 12.04 490 ALA B N 1
ATOM 16153 C CA . ALA B 1 526 ? 8.888 -34.785 -43.805 1.00 11.46 490 ALA B CA 1
ATOM 16154 C C . ALA B 1 526 ? 7.812 -33.918 -43.144 1.00 12.35 490 ALA B C 1
ATOM 16155 O O . ALA B 1 526 ? 6.635 -34.277 -43.165 1.00 13.46 490 ALA B O 1
ATOM 16162 N N . LYS B 1 527 ? 8.209 -32.785 -42.558 1.00 12.11 491 LYS B N 1
ATOM 16163 C CA . LYS B 1 527 ? 7.212 -31.879 -41.999 1.00 12.43 491 LYS B CA 1
ATOM 16164 C C . LYS B 1 527 ? 7.584 -30.452 -42.342 1.00 12.72 491 LYS B C 1
ATOM 16165 O O . LYS B 1 527 ? 8.761 -30.122 -42.522 1.00 12.94 491 LYS B O 1
ATOM 16184 N N . GLY B 1 528 ? 6.556 -29.618 -42.431 1.00 12.34 492 GLY B N 1
ATOM 16185 C CA . GLY B 1 528 ? 6.727 -28.211 -42.720 1.00 13.42 492 GLY B CA 1
ATOM 16186 C C . GLY B 1 528 ? 6.318 -27.847 -44.140 1.00 13.26 492 GLY B C 1
ATOM 16187 O O . GLY B 1 528 ? 6.358 -28.663 -45.064 1.00 13.84 492 GLY B O 1
ATOM 16191 N N . ASN B 1 529 ? 5.934 -26.590 -44.316 1.00 12.78 493 ASN B N 1
ATOM 16192 C CA . ASN B 1 529 ? 5.636 -26.039 -45.627 1.00 13.61 493 ASN B CA 1
ATOM 16193 C C . ASN B 1 529 ? 6.937 -25.811 -46.385 1.00 12.22 493 ASN B C 1
ATOM 16194 O O . ASN B 1 529 ? 7.977 -25.537 -45.788 1.00 14.39 493 ASN B O 1
ATOM 16205 N N . ARG B 1 530 ? 6.878 -25.919 -47.707 1.00 13.83 494 ARG B N 1
ATOM 16206 C CA . ARG B 1 530 ? 8.069 -25.837 -48.548 1.00 12.98 494 ARG B CA 1
ATOM 16207 C C . ARG B 1 530 ? 7.956 -24.681 -49.534 1.00 13.84 494 ARG B C 1
ATOM 16208 O O . ARG B 1 530 ? 6.882 -24.109 -49.746 1.00 15.82 494 ARG B O 1
ATOM 16229 N N . SER B 1 531 ? 9.082 -24.348 -50.153 1.00 13.84 495 SER B N 1
ATOM 16230 C CA . SER B 1 531 ? 9.136 -23.215 -51.064 1.00 15.27 495 SER B CA 1
ATOM 16231 C C . SER B 1 531 ? 8.552 -23.567 -52.429 1.00 14.76 495 SER B C 1
ATOM 16232 O O . SER B 1 531 ? 8.309 -24.739 -52.772 1.00 14.95 495 SER B O 1
ATOM 16240 N N . LYS B 1 532 ? 8.320 -22.517 -53.225 1.00 15.54 496 LYS B N 1
ATOM 16241 C CA . LYS B 1 532 ? 7.669 -22.666 -54.514 1.00 18.65 496 LYS B CA 1
ATOM 16242 C C . LYS B 1 532 ? 8.468 -23.556 -55.453 1.00 14.46 496 LYS B C 1
ATOM 16243 O O . LYS B 1 532 ? 7.879 -24.248 -56.289 1.00 16.88 496 LYS B O 1
ATOM 16247 N N . GLN B 1 533 ? 9.803 -23.560 -55.335 1.00 15.17 497 GLN B N 1
ATOM 16248 C CA . GLN B 1 533 ? 10.605 -24.406 -56.221 1.00 15.30 497 GLN B CA 1
ATOM 16249 C C . GLN B 1 533 ? 10.227 -25.871 -56.087 1.00 14.50 497 GLN B C 1
ATOM 16250 O O . GLN B 1 533 ? 10.319 -26.618 -57.064 1.00 15.23 497 GLN B O 1
ATOM 16264 N N . VAL B 1 534 ? 9.788 -26.300 -54.902 1.00 15.00 498 VAL B N 1
ATOM 16265 C CA . VAL B 1 534 ? 9.400 -27.697 -54.718 1.00 14.77 498 VAL B CA 1
ATOM 16266 C C . VAL B 1 534 ? 8.065 -27.978 -55.400 1.00 13.69 498 VAL B C 1
ATOM 16267 O O . VAL B 1 534 ? 7.881 -29.014 -56.047 1.00 14.64 498 VAL B O 1
ATOM 16280 N N . THR B 1 535 ? 7.103 -27.059 -55.272 1.00 14.41 499 THR B N 1
ATOM 16281 C CA . THR B 1 535 ? 5.852 -27.210 -55.999 1.00 15.42 499 THR B CA 1
ATOM 16282 C C . THR B 1 535 ? 6.099 -27.285 -57.501 1.00 13.76 499 THR B C 1
ATOM 16283 O O . THR B 1 535 ? 5.552 -28.153 -58.188 1.00 15.54 499 THR B O 1
ATOM 16294 N N . ASP B 1 536 ? 6.961 -26.403 -58.012 1.00 16.18 500 ASP B N 1
ATOM 16295 C CA . ASP B 1 536 ? 7.260 -26.409 -59.442 1.00 15.71 500 ASP B CA 1
ATOM 16296 C C . ASP B 1 536 ? 7.946 -27.714 -59.851 1.00 15.19 500 ASP B C 1
ATOM 16297 O O . ASP B 1 536 ? 7.628 -28.293 -60.893 1.00 16.41 500 ASP B O 1
ATOM 16306 N N . ALA B 1 537 ? 8.895 -28.185 -59.038 1.00 15.23 501 ALA B N 1
ATOM 16307 C CA . ALA B 1 537 ? 9.591 -29.428 -59.365 1.00 14.79 501 ALA B CA 1
ATOM 16308 C C . ALA B 1 537 ? 8.619 -30.598 -59.413 1.00 14.70 501 ALA B C 1
ATOM 16309 O O . ALA B 1 537 ? 8.641 -31.408 -60.348 1.00 15.98 501 ALA B O 1
ATOM 16316 N N . CYS B 1 538 ? 7.761 -30.712 -58.405 1.00 15.10 502 CYS B N 1
ATOM 16317 C CA . CYS B 1 538 ? 6.832 -31.836 -58.374 1.00 15.27 502 CYS B CA 1
ATOM 16318 C C . CYS B 1 538 ? 5.871 -31.806 -59.561 1.00 15.68 502 CYS B C 1
ATOM 16319 O O . CYS B 1 538 ? 5.496 -32.853 -60.079 1.00 15.73 502 CYS B O 1
ATOM 16327 N N . LYS B 1 539 ? 5.473 -30.622 -60.019 1.00 15.62 503 LYS B N 1
ATOM 16328 C CA . LYS B 1 539 ? 4.621 -30.545 -61.196 1.00 17.29 503 LYS B CA 1
ATOM 16329 C C . LYS B 1 539 ? 5.393 -30.931 -62.447 1.00 17.02 503 LYS B C 1
ATOM 16330 O O . LYS B 1 539 ? 4.858 -31.615 -63.322 1.00 19.29 503 LYS B O 1
ATOM 16349 N N . LYS B 1 540 ? 6.645 -30.468 -62.560 1.00 16.67 504 LYS B N 1
ATOM 16350 C CA . LYS B 1 540 ? 7.445 -30.764 -63.749 1.00 17.85 504 LYS B CA 1
ATOM 16351 C C . LYS B 1 540 ? 7.773 -32.250 -63.862 1.00 19.00 504 LYS B C 1
ATOM 16352 O O . LYS B 1 540 ? 7.799 -32.801 -64.970 1.00 20.44 504 LYS B O 1
ATOM 16371 N N . HIS B 1 541 ? 8.058 -32.907 -62.739 1.00 16.77 505 HIS B N 1
ATOM 16372 C CA . HIS B 1 541 ? 8.629 -34.248 -62.765 1.00 17.76 505 HIS B CA 1
ATOM 16373 C C . HIS B 1 541 ? 7.687 -35.328 -62.270 1.00 21.73 505 HIS B C 1
ATOM 16374 O O . HIS B 1 541 ? 8.086 -36.498 -62.223 1.00 23.66 505 HIS B O 1
ATOM 16388 N N . GLY B 1 542 ? 6.455 -34.991 -61.899 1.00 17.95 506 GLY B N 1
ATOM 16389 C CA . GLY B 1 542 ? 5.533 -35.995 -61.422 1.00 17.21 506 GLY B CA 1
ATOM 16390 C C . GLY B 1 542 ? 5.840 -36.477 -60.022 1.00 17.36 506 GLY B C 1
ATOM 16391 O O . GLY B 1 542 ? 5.850 -37.680 -59.760 1.00 20.71 506 GLY B O 1
ATOM 16395 N N . GLY B 1 543 ? 6.070 -35.537 -59.110 1.00 16.16 507 GLY B N 1
ATOM 16396 C CA . GLY B 1 543 ? 6.432 -35.850 -57.748 1.00 16.69 507 GLY B CA 1
ATOM 16397 C C . GLY B 1 543 ? 5.380 -35.417 -56.735 1.00 16.75 507 GLY B C 1
ATOM 16398 O O . GLY B 1 543 ? 4.377 -34.786 -57.073 1.00 16.22 507 GLY B O 1
ATOM 16402 N N . PHE B 1 544 ? 5.656 -35.754 -55.470 1.00 14.72 508 PHE B N 1
ATOM 16403 C CA . PHE B 1 544 ? 4.776 -35.453 -54.347 1.00 13.53 508 PHE B CA 1
ATOM 16404 C C . PHE B 1 544 ? 5.600 -35.178 -53.106 1.00 15.28 508 PHE B C 1
ATOM 16405 O O . PHE B 1 544 ? 6.678 -35.749 -52.917 1.00 14.89 508 PHE B O 1
ATOM 16422 N N . TYR B 1 545 ? 5.076 -34.305 -52.248 1.00 14.18 509 TYR B N 1
ATOM 16423 C CA . TYR B 1 545 ? 5.613 -34.103 -50.914 1.00 13.43 509 TYR B CA 1
ATOM 16424 C C . TYR B 1 545 ? 4.520 -34.436 -49.910 1.00 15.52 509 TYR B C 1
ATOM 16425 O O . TYR B 1 545 ? 3.418 -33.870 -49.967 1.00 15.19 509 TYR B O 1
ATOM 16443 N N . LEU B 1 546 ? 4.834 -35.359 -49.007 1.00 13.18 510 LEU B N 1
ATOM 16444 C CA . LEU B 1 546 ? 3.929 -35.840 -47.974 1.00 13.99 510 LEU B CA 1
ATOM 16445 C C . LEU B 1 546 ? 4.372 -35.253 -46.644 1.00 12.81 510 LEU B C 1
ATOM 16446 O O . LEU B 1 546 ? 5.555 -35.322 -46.276 1.00 13.82 510 LEU B O 1
ATOM 16462 N N . GLY B 1 547 ? 3.424 -34.663 -45.927 1.00 14.31 511 GLY B N 1
ATOM 16463 C CA . GLY B 1 547 ? 3.678 -34.111 -44.612 1.00 13.87 511 GLY B CA 1
ATOM 16464 C C . GLY B 1 547 ? 3.266 -35.060 -43.504 1.00 14.20 511 GLY B C 1
ATOM 16465 O O . GLY B 1 547 ? 2.077 -35.298 -43.277 1.00 14.44 511 GLY B O 1
ATOM 16469 N N . SER B 1 548 ? 4.253 -35.626 -42.830 1.00 13.87 512 SER B N 1
ATOM 16470 C CA . SER B 1 548 ? 4.024 -36.274 -41.551 1.00 14.00 512 SER B CA 1
ATOM 16471 C C . SER B 1 548 ? 3.583 -35.242 -40.529 1.00 14.19 512 SER B C 1
ATOM 16472 O O . SER B 1 548 ? 3.892 -34.049 -40.647 1.00 14.42 512 SER B O 1
ATOM 16480 N N A ILE B 1 549 ? 2.848 -35.695 -39.512 0.42 14.01 513 ILE B N 1
ATOM 16481 N N B ILE B 1 549 ? 2.853 -35.708 -39.512 0.58 13.80 513 ILE B N 1
ATOM 16482 C CA A ILE B 1 549 ? 2.696 -34.853 -38.336 0.42 13.76 513 ILE B CA 1
ATOM 16483 C CA B ILE B 1 549 ? 2.704 -34.905 -38.307 0.58 13.75 513 ILE B CA 1
ATOM 16484 C C A ILE B 1 549 ? 4.086 -34.605 -37.765 0.42 13.61 513 ILE B C 1
ATOM 16485 C C B ILE B 1 549 ? 4.106 -34.603 -37.784 0.58 13.56 513 ILE B C 1
ATOM 16486 O O A ILE B 1 549 ? 4.948 -35.496 -37.749 0.42 14.45 513 ILE B O 1
ATOM 16487 O O B ILE B 1 549 ? 5.005 -35.457 -37.830 0.58 12.93 513 ILE B O 1
ATOM 16518 N N . GLY B 1 550 ? 4.319 -33.370 -37.329 1.00 14.31 514 GLY B N 1
ATOM 16519 C CA . GLY B 1 550 ? 5.610 -32.957 -36.810 1.00 12.56 514 GLY B CA 1
ATOM 16520 C C . GLY B 1 550 ? 5.606 -33.051 -35.295 1.00 14.01 514 GLY B C 1
ATOM 16521 O O . GLY B 1 550 ? 4.687 -32.557 -34.637 1.00 13.98 514 GLY B O 1
ATOM 16525 N N . GLY B 1 551 ? 6.608 -33.740 -34.760 1.00 13.55 515 GLY B N 1
ATOM 16526 C CA . GLY B 1 551 ? 6.764 -33.869 -33.326 1.00 14.75 515 GLY B CA 1
ATOM 16527 C C . GLY B 1 551 ? 6.500 -35.228 -32.685 1.00 15.10 515 GLY B C 1
ATOM 16528 O O . GLY B 1 551 ? 7.083 -35.508 -31.632 1.00 14.45 515 GLY B O 1
ATOM 16532 N N . PRO B 1 552 ? 5.623 -36.106 -33.248 1.00 13.59 516 PRO B N 1
ATOM 16533 C CA . PRO B 1 552 ? 5.215 -37.302 -32.465 1.00 13.54 516 PRO B CA 1
ATOM 16534 C C . PRO B 1 552 ? 6.173 -38.480 -32.646 1.00 14.48 516 PRO B C 1
ATOM 16535 O O . PRO B 1 552 ? 5.796 -39.571 -33.082 1.00 14.57 516 PRO B O 1
ATOM 16546 N N . ALA B 1 553 ? 7.436 -38.255 -32.282 1.00 13.76 517 ALA B N 1
ATOM 16547 C CA . ALA B 1 553 ? 8.512 -39.175 -32.625 1.00 13.65 517 ALA B CA 1
ATOM 16548 C C . ALA B 1 553 ? 8.431 -40.492 -31.866 1.00 14.81 517 ALA B C 1
ATOM 16549 O O . ALA B 1 553 ? 8.877 -41.534 -32.371 1.00 13.93 517 ALA B O 1
ATOM 16556 N N . ALA B 1 554 ? 7.949 -40.446 -30.626 1.00 14.72 518 ALA B N 1
ATOM 16557 C CA . ALA B 1 554 ? 7.895 -41.650 -29.802 1.00 15.85 518 ALA B CA 1
ATOM 16558 C C . ALA B 1 554 ? 6.773 -42.584 -30.249 1.00 16.12 518 ALA B C 1
ATOM 16559 O O . ALA B 1 554 ? 6.970 -43.802 -30.341 1.00 15.88 518 ALA B O 1
ATOM 16566 N N . ILE B 1 555 ? 5.591 -42.040 -30.540 1.00 15.19 519 ILE B N 1
ATOM 16567 C CA . ILE B 1 555 ? 4.493 -42.885 -31.006 1.00 16.47 519 ILE B CA 1
ATOM 16568 C C . ILE B 1 555 ? 4.768 -43.416 -32.406 1.00 17.30 519 ILE B C 1
ATOM 16569 O O . ILE B 1 555 ? 4.422 -44.562 -32.720 1.00 17.53 519 ILE B O 1
ATOM 16585 N N . LEU B 1 556 ? 5.417 -42.625 -33.265 1.00 16.25 520 LEU B N 1
ATOM 16586 C CA . LEU B 1 556 ? 5.826 -43.171 -34.558 1.00 17.92 520 LEU B CA 1
ATOM 16587 C C . LEU B 1 556 ? 6.765 -44.353 -34.378 1.00 19.69 520 LEU B C 1
ATOM 16588 O O . LEU B 1 556 ? 6.612 -45.395 -35.033 1.00 19.00 520 LEU B O 1
ATOM 16604 N N . ALA B 1 557 ? 7.756 -44.216 -33.499 1.00 18.33 521 ALA B N 1
ATOM 16605 C CA . ALA B 1 557 ? 8.685 -45.320 -33.270 1.00 19.67 521 ALA B CA 1
ATOM 16606 C C . ALA B 1 557 ? 7.979 -46.523 -32.657 1.00 21.55 521 ALA B C 1
ATOM 16607 O O . ALA B 1 557 ? 8.262 -47.670 -33.024 1.00 24.89 521 ALA B O 1
ATOM 16614 N N . LYS B 1 558 ? 7.082 -46.284 -31.702 1.00 17.91 522 LYS B N 1
ATOM 16615 C CA . LYS B 1 558 ? 6.446 -47.396 -30.998 1.00 19.22 522 LYS B CA 1
ATOM 16616 C C . LYS B 1 558 ? 5.498 -48.150 -31.914 1.00 21.19 522 LYS B C 1
ATOM 16617 O O . LYS B 1 558 ? 5.463 -49.393 -31.899 1.00 24.73 522 LYS B O 1
ATOM 16626 N N . ASP B 1 559 ? 4.716 -47.431 -32.708 1.00 18.51 523 ASP B N 1
ATOM 16627 C CA . ASP B 1 559 ? 3.596 -48.022 -33.430 1.00 22.81 523 ASP B CA 1
ATOM 16628 C C . ASP B 1 559 ? 3.877 -48.256 -34.910 1.00 22.69 523 ASP B C 1
ATOM 16629 O O . ASP B 1 559 ? 3.299 -49.183 -35.488 1.00 23.19 523 ASP B O 1
ATOM 16638 N N . SER B 1 560 ? 4.746 -47.467 -35.549 1.00 18.26 524 SER B N 1
ATOM 16639 C CA . SER B 1 560 ? 4.897 -47.556 -37.001 1.00 15.78 524 SER B CA 1
ATOM 16640 C C . SER B 1 560 ? 6.213 -48.137 -37.491 1.00 19.52 524 SER B C 1
ATOM 16641 O O . SER B 1 560 ? 6.225 -48.754 -38.555 1.00 21.12 524 SER B O 1
ATOM 16649 N N . ILE B 1 561 ? 7.319 -47.962 -36.779 1.00 17.08 525 ILE B N 1
ATOM 16650 C CA . ILE B 1 561 ? 8.634 -48.320 -37.306 1.00 18.51 525 ILE B CA 1
ATOM 16651 C C . ILE B 1 561 ? 8.994 -49.720 -36.831 1.00 19.37 525 ILE B C 1
ATOM 16652 O O . ILE B 1 561 ? 9.094 -49.969 -35.625 1.00 21.27 525 ILE B O 1
ATOM 16668 N N . LYS B 1 562 ? 9.175 -50.645 -37.776 1.00 16.95 526 LYS B N 1
ATOM 16669 C CA . LYS B 1 562 ? 9.347 -52.058 -37.454 1.00 15.54 526 LYS B CA 1
ATOM 16670 C C . LYS B 1 562 ? 10.772 -52.570 -37.615 1.00 17.77 526 LYS B C 1
ATOM 16671 O O . LYS B 1 562 ? 11.139 -53.532 -36.939 1.00 18.45 526 LYS B O 1
ATOM 16690 N N . GLN B 1 563 ? 11.578 -51.957 -38.479 1.00 16.67 527 GLN B N 1
ATOM 16691 C CA . GLN B 1 563 ? 12.957 -52.364 -38.717 1.00 15.86 527 GLN B CA 1
ATOM 16692 C C . GLN B 1 563 ? 13.727 -51.129 -39.130 1.00 17.19 527 GLN B C 1
ATOM 16693 O O . GLN B 1 563 ? 13.213 -50.300 -39.885 1.00 16.53 527 GLN B O 1
ATOM 16707 N N . VAL B 1 564 ? 14.968 -51.031 -38.650 1.00 17.03 528 VAL B N 1
ATOM 16708 C CA . VAL B 1 564 ? 15.862 -49.922 -38.950 1.00 14.39 528 VAL B CA 1
ATOM 16709 C C . VAL B 1 564 ? 17.240 -50.481 -39.261 1.00 18.66 528 VAL B C 1
ATOM 16710 O O . VAL B 1 564 ? 17.783 -51.271 -38.481 1.00 17.24 528 VAL B O 1
ATOM 16723 N N . THR B 1 565 ? 17.817 -50.057 -40.382 1.00 17.42 529 THR B N 1
ATOM 16724 C CA . THR B 1 565 ? 19.153 -50.464 -40.795 1.00 15.87 529 THR B CA 1
ATOM 16725 C C . THR B 1 565 ? 19.908 -49.256 -41.326 1.00 16.74 529 THR B C 1
ATOM 16726 O O . THR B 1 565 ? 19.355 -48.458 -42.097 1.00 17.20 529 THR B O 1
ATOM 16737 N N . CYS B 1 566 ? 21.179 -49.130 -40.965 1.00 17.39 530 CYS B N 1
ATOM 16738 C CA . CYS B 1 566 ? 21.990 -48.064 -41.535 1.00 16.32 530 CYS B CA 1
ATOM 16739 C C . CYS B 1 566 ? 22.407 -48.487 -42.937 1.00 17.27 530 CYS B C 1
ATOM 16740 O O . CYS B 1 566 ? 22.967 -49.573 -43.143 1.00 18.85 530 CYS B O 1
ATOM 16748 N N . LEU B 1 567 ? 22.144 -47.617 -43.906 1.00 16.97 531 LEU B N 1
ATOM 16749 C CA . LEU B 1 567 ? 22.359 -47.935 -45.307 1.00 17.87 531 LEU B CA 1
ATOM 16750 C C . LEU B 1 567 ? 23.645 -47.326 -45.859 1.00 17.23 531 LEU B C 1
ATOM 16751 O O . LEU B 1 567 ? 24.393 -48.006 -46.570 1.00 19.37 531 LEU B O 1
ATOM 16767 N N . ALA B 1 568 ? 23.951 -46.078 -45.526 1.00 15.96 532 ALA B N 1
ATOM 16768 C CA . ALA B 1 568 ? 25.140 -45.422 -46.047 1.00 16.06 532 ALA B CA 1
ATOM 167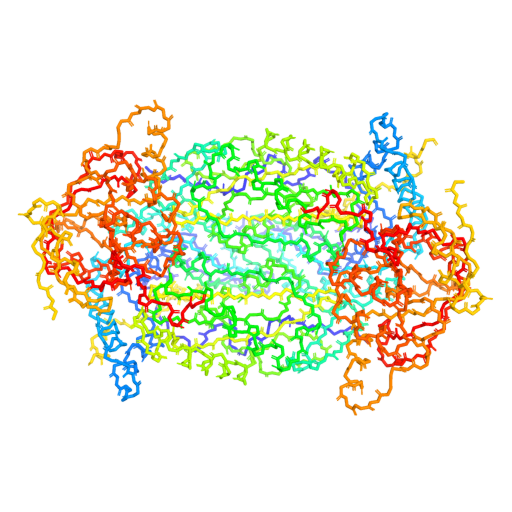69 C C . ALA B 1 568 ? 25.584 -44.330 -45.085 1.00 17.15 532 ALA B C 1
ATOM 16770 O O . ALA B 1 568 ? 24.793 -43.807 -44.294 1.00 16.74 532 ALA B O 1
ATOM 16777 N N . PHE B 1 569 ? 26.860 -43.948 -45.189 1.00 18.14 533 PHE B N 1
ATOM 16778 C CA . PHE B 1 569 ? 27.452 -42.851 -44.422 1.00 18.29 533 PHE B CA 1
ATOM 16779 C C . PHE B 1 569 ? 27.301 -43.058 -42.917 1.00 16.42 533 PHE B C 1
ATOM 16780 O O . PHE B 1 569 ? 26.869 -42.149 -42.200 1.00 16.91 533 PHE B O 1
ATOM 16797 N N . PRO B 1 570 ? 27.677 -44.229 -42.391 1.00 17.28 534 PRO B N 1
ATOM 16798 C CA . PRO B 1 570 ? 27.486 -44.462 -40.943 1.00 17.09 534 PRO B CA 1
ATOM 16799 C C . PRO B 1 570 ? 28.219 -43.476 -40.043 1.00 16.75 534 PRO B C 1
ATOM 16800 O O . PRO B 1 570 ? 27.783 -43.224 -38.908 1.00 18.20 534 PRO B O 1
ATOM 16811 N N . GLU B 1 571 ? 29.330 -42.916 -40.519 1.00 18.20 535 GLU B N 1
ATOM 16812 C CA . GLU B 1 571 ? 30.096 -41.951 -39.737 1.00 18.62 535 GLU B CA 1
ATOM 16813 C C . GLU B 1 571 ? 29.292 -40.699 -39.384 1.00 19.74 535 GLU B C 1
ATOM 16814 O O . GLU B 1 571 ? 29.697 -39.944 -38.484 1.00 19.41 535 GLU B O 1
ATOM 16826 N N . LEU B 1 572 ? 28.163 -40.456 -40.065 1.00 16.04 536 LEU B N 1
ATOM 16827 C CA . LEU B 1 572 ? 27.350 -39.270 -39.820 1.00 15.25 536 LEU B CA 1
ATOM 16828 C C . LEU B 1 572 ? 26.433 -39.428 -38.617 1.00 14.74 536 LEU B C 1
ATOM 16829 O O . LEU B 1 572 ? 25.713 -38.482 -38.287 1.00 15.88 536 LEU B O 1
ATOM 16845 N N . GLY B 1 573 ? 26.461 -40.568 -37.944 1.00 16.39 537 GLY B N 1
ATOM 16846 C CA . GLY B 1 573 ? 25.627 -40.751 -36.772 1.00 16.57 537 GLY B CA 1
ATOM 16847 C C . GLY B 1 573 ? 24.169 -40.745 -37.175 1.00 14.37 537 GLY B C 1
ATOM 16848 O O . GLY B 1 573 ? 23.757 -41.470 -38.094 1.00 15.23 537 GLY B O 1
ATOM 16852 N N A MET B 1 574 ? 23.378 -39.912 -36.515 0.55 15.33 538 MET B N 1
ATOM 16853 N N B MET B 1 574 ? 23.368 -39.914 -36.506 0.45 15.33 538 MET B N 1
ATOM 16854 C CA A MET B 1 574 ? 21.955 -39.879 -36.810 0.55 14.84 538 MET B CA 1
ATOM 16855 C CA B MET B 1 574 ? 21.947 -39.881 -36.826 0.45 14.98 538 MET B CA 1
ATOM 16856 C C A MET B 1 574 ? 21.670 -39.387 -38.226 0.55 13.82 538 MET B C 1
ATOM 16857 C C B MET B 1 574 ? 21.719 -39.497 -38.278 0.45 14.59 538 MET B C 1
ATOM 16858 O O A MET B 1 574 ? 20.590 -39.671 -38.762 0.55 13.30 538 MET B O 1
ATOM 16859 O O B MET B 1 574 ? 20.723 -39.920 -38.878 0.45 14.33 538 MET B O 1
ATOM 16886 N N . GLU B 1 575 ? 22.631 -38.709 -38.857 1.00 13.99 539 GLU B N 1
ATOM 16887 C CA . GLU B 1 575 ? 22.494 -38.199 -40.220 1.00 13.30 539 GLU B CA 1
ATOM 16888 C C . GLU B 1 575 ? 22.922 -39.186 -41.303 1.00 13.49 539 GLU B C 1
ATOM 16889 O O . GLU B 1 575 ? 22.961 -38.817 -42.486 1.00 13.32 539 GLU B O 1
ATOM 16902 N N . ALA B 1 576 ? 23.188 -40.439 -40.953 1.00 13.24 540 ALA B N 1
ATOM 16903 C CA . ALA B 1 576 ? 23.401 -41.468 -41.959 1.00 13.26 540 ALA B CA 1
ATOM 16904 C C . ALA B 1 576 ? 22.132 -41.637 -42.803 1.00 13.19 540 ALA B C 1
ATOM 16905 O O . ALA B 1 576 ? 21.045 -41.190 -42.439 1.00 13.57 540 ALA B O 1
ATOM 16912 N N . VAL B 1 577 ? 22.284 -42.311 -43.937 1.00 13.85 541 VAL B N 1
ATOM 16913 C CA . VAL B 1 577 ? 21.137 -42.798 -44.698 1.00 13.02 541 VAL B CA 1
ATOM 16914 C C . VAL B 1 577 ? 20.669 -44.093 -44.050 1.00 13.83 541 VAL B C 1
ATOM 16915 O O . VAL B 1 577 ? 21.489 -44.969 -43.748 1.00 15.29 541 VAL B O 1
ATOM 16928 N N . TRP B 1 578 ? 19.368 -44.199 -43.790 1.00 13.36 542 TRP B N 1
ATOM 16929 C CA . TRP B 1 578 ? 18.779 -45.386 -43.186 1.00 14.03 542 TRP B CA 1
ATOM 16930 C C . TRP B 1 578 ? 17.762 -46.023 -44.124 1.00 14.78 542 TRP B C 1
ATOM 16931 O O . TRP B 1 578 ? 17.198 -45.367 -45.005 1.00 14.63 542 TRP B O 1
ATOM 16952 N N . LYS B 1 579 ? 17.530 -47.319 -43.930 1.00 14.71 543 LYS B N 1
ATOM 16953 C CA . LYS B 1 579 ? 16.442 -48.039 -44.583 1.00 15.52 543 LYS B CA 1
ATOM 16954 C C . LYS B 1 579 ? 15.528 -48.522 -43.476 1.00 15.27 543 LYS B C 1
ATOM 16955 O O . LYS B 1 579 ? 15.979 -49.261 -42.588 1.00 16.98 543 LYS B O 1
ATOM 16974 N N . ILE B 1 580 ? 14.273 -48.090 -43.490 1.00 14.89 544 ILE B N 1
ATOM 16975 C CA . ILE B 1 580 ? 13.333 -48.461 -42.441 1.00 15.46 544 ILE B CA 1
ATOM 16976 C C . ILE B 1 580 ? 12.098 -49.103 -43.054 1.00 15.59 544 ILE B C 1
ATOM 16977 O O . ILE B 1 580 ? 11.669 -48.762 -44.162 1.00 17.22 544 ILE B O 1
ATOM 16993 N N . GLU B 1 581 ? 11.512 -50.040 -42.323 1.00 16.54 545 GLU B N 1
ATOM 16994 C CA . GLU B 1 581 ? 10.267 -50.674 -42.731 1.00 16.33 545 GLU B CA 1
ATOM 16995 C C . GLU B 1 581 ? 9.188 -50.169 -41.781 1.00 17.36 545 GLU B C 1
ATOM 16996 O O . GLU B 1 581 ? 9.367 -50.216 -40.557 1.00 19.06 545 GLU B O 1
ATOM 17008 N N . VAL B 1 582 ? 8.084 -49.655 -42.334 1.00 17.06 546 VAL B N 1
ATOM 17009 C CA . VAL B 1 582 ? 7.056 -48.984 -41.552 1.00 16.75 546 VAL B CA 1
ATOM 17010 C C . VAL B 1 582 ? 5.674 -49.534 -41.872 1.00 17.74 546 VAL B C 1
ATOM 17011 O O . VAL B 1 582 ? 5.425 -50.082 -42.951 1.00 17.92 546 VAL B O 1
ATOM 17024 N N . GLU B 1 583 ? 4.764 -49.370 -40.908 1.00 18.96 547 GLU B N 1
ATOM 17025 C CA . GLU B 1 583 ? 3.358 -49.724 -41.070 1.00 18.93 547 GLU B CA 1
ATOM 17026 C C . GLU B 1 583 ? 2.506 -48.611 -40.477 1.00 18.97 547 GLU B C 1
ATOM 17027 O O . GLU B 1 583 ? 2.887 -47.981 -39.486 1.00 19.42 547 GLU B O 1
ATOM 17039 N N . ASP B 1 584 ? 1.362 -48.354 -41.110 1.00 19.46 548 ASP B N 1
ATOM 17040 C CA . ASP B 1 584 ? 0.388 -47.391 -40.589 1.00 20.73 548 ASP B CA 1
ATOM 17041 C C . ASP B 1 584 ? 1.012 -46.017 -40.309 1.00 21.40 548 ASP B C 1
ATOM 17042 O O . ASP B 1 584 ? 0.722 -45.370 -39.296 1.00 21.60 548 ASP B O 1
ATOM 17051 N N . PHE B 1 585 ? 1.860 -45.539 -41.223 1.00 17.84 549 PHE B N 1
ATOM 17052 C CA . PHE B 1 585 ? 2.564 -44.275 -41.008 1.00 16.14 549 PHE B CA 1
ATOM 17053 C C . PHE B 1 585 ? 1.703 -43.143 -41.569 1.00 18.08 549 PHE B C 1
ATOM 17054 O O . PHE B 1 585 ? 1.544 -43.054 -42.794 1.00 17.17 549 PHE B O 1
ATOM 17071 N N . PRO B 1 586 ? 1.156 -42.257 -40.739 1.00 16.96 550 PRO B N 1
ATOM 17072 C CA . PRO B 1 586 ? 0.229 -41.235 -41.247 1.00 16.96 550 PRO B CA 1
ATOM 17073 C C . PRO B 1 586 ? 0.936 -40.058 -41.901 1.00 16.32 550 PRO B C 1
ATOM 17074 O O . PRO B 1 586 ? 2.000 -39.616 -41.467 1.00 16.00 550 PRO B O 1
ATOM 17085 N N . ALA B 1 587 ? 0.283 -39.498 -42.923 1.00 16.26 551 ALA B N 1
ATOM 17086 C CA . ALA B 1 587 ? 0.765 -38.267 -43.539 1.00 15.68 551 ALA B CA 1
ATOM 17087 C C . ALA B 1 587 ? -0.373 -37.608 -44.306 1.00 14.84 551 ALA B C 1
ATOM 17088 O O . ALA B 1 587 ? -1.413 -38.218 -44.558 1.00 18.22 551 ALA B O 1
ATOM 17095 N N . PHE B 1 588 ? -0.161 -36.352 -44.683 1.00 15.66 552 PHE B N 1
ATOM 17096 C CA . PHE B 1 588 ? -1.044 -35.629 -45.589 1.00 15.38 552 PHE B CA 1
ATOM 17097 C C . PHE B 1 588 ? -0.319 -35.374 -46.907 1.00 15.60 552 PHE B C 1
ATOM 17098 O O . PHE B 1 588 ? 0.888 -35.096 -46.915 1.00 16.39 552 PHE B O 1
ATOM 17115 N N . ILE B 1 589 ? -1.053 -35.411 -48.019 1.00 15.12 553 ILE B N 1
ATOM 17116 C CA . ILE B 1 589 ? -0.474 -34.980 -49.295 1.00 15.83 553 ILE B CA 1
ATOM 17117 C C . ILE B 1 589 ? -0.403 -33.457 -49.281 1.00 16.99 553 ILE B C 1
ATOM 17118 O O . ILE B 1 589 ? -1.441 -32.794 -49.317 1.00 16.60 553 ILE B O 1
ATOM 17134 N N . VAL B 1 590 ? 0.799 -32.897 -49.183 1.00 14.46 554 VAL B N 1
ATOM 17135 C CA . VAL B 1 590 ? 0.975 -31.445 -49.108 1.00 14.20 554 VAL B CA 1
ATOM 17136 C C . VAL B 1 590 ? 1.180 -30.833 -50.483 1.00 16.57 554 VAL B C 1
ATOM 17137 O O . VAL B 1 590 ? 0.547 -29.831 -50.817 1.00 16.84 554 VAL B O 1
ATOM 17150 N N . VAL B 1 591 ? 2.060 -31.416 -51.296 1.00 14.81 555 VAL B N 1
ATOM 17151 C CA . VAL B 1 591 ? 2.299 -30.980 -52.669 1.00 16.26 555 VAL B CA 1
ATOM 17152 C C . VAL B 1 591 ? 2.039 -32.166 -53.577 1.00 15.59 555 VAL B C 1
ATOM 17153 O O . VAL B 1 591 ? 2.556 -33.262 -53.336 1.00 15.93 555 VAL B O 1
ATOM 17166 N N . ASP B 1 592 ? 1.244 -31.952 -54.618 1.00 16.43 556 ASP B N 1
ATOM 17167 C CA . ASP B 1 592 ? 0.933 -32.995 -55.576 1.00 16.22 556 ASP B CA 1
ATOM 17168 C C . ASP B 1 592 ? 1.778 -32.818 -56.833 1.00 14.78 556 ASP B C 1
ATOM 17169 O O . ASP B 1 592 ? 2.760 -32.058 -56.848 1.00 16.12 556 ASP B O 1
ATOM 17178 N N . ASP B 1 593 ? 1.402 -33.551 -57.886 1.00 15.71 557 ASP B N 1
ATOM 17179 C CA . ASP B 1 593 ? 2.091 -33.546 -59.165 1.00 15.55 557 ASP B CA 1
ATOM 17180 C C . ASP B 1 593 ? 1.435 -32.610 -60.172 1.00 17.03 557 ASP B C 1
ATOM 17181 O O . ASP B 1 593 ? 1.628 -32.772 -61.386 1.00 19.42 557 ASP B O 1
ATOM 17190 N N . LYS B 1 594 ? 0.683 -31.611 -59.690 1.00 17.77 558 LYS B N 1
ATOM 17191 C CA . LYS B 1 594 ? -0.144 -30.781 -60.558 1.00 17.50 558 LYS B CA 1
ATOM 17192 C C . LYS B 1 594 ? 0.005 -29.291 -60.268 1.00 19.40 558 LYS B C 1
ATOM 17193 O O . LYS B 1 594 ? -0.704 -28.476 -60.881 1.00 19.52 558 LYS B O 1
ATOM 17212 N N . GLY B 1 595 ? 0.912 -28.904 -59.393 1.00 16.96 559 GLY B N 1
ATOM 17213 C CA . GLY B 1 595 ? 1.090 -27.515 -59.032 1.00 17.60 559 GLY B CA 1
ATOM 17214 C C . GLY B 1 595 ? 0.357 -27.064 -57.782 1.00 17.96 559 GLY B C 1
ATOM 17215 O O . GLY B 1 595 ? 0.389 -25.868 -57.469 1.00 19.24 559 GLY B O 1
ATOM 17219 N N . ASN B 1 596 ? -0.265 -27.980 -57.041 1.00 17.77 560 ASN B N 1
ATOM 17220 C CA . ASN B 1 596 ? -1.049 -27.630 -55.864 1.00 18.06 560 ASN B CA 1
ATOM 17221 C C . ASN B 1 596 ? -0.272 -27.871 -54.581 1.00 19.21 560 ASN B C 1
ATOM 17222 O O . ASN B 1 596 ? 0.568 -28.770 -54.488 1.00 17.26 560 ASN B O 1
ATOM 17233 N N . ASP B 1 597 ? -0.590 -27.055 -53.583 1.00 17.40 561 ASP B N 1
ATOM 17234 C CA . ASP B 1 597 ? 0.115 -27.008 -52.307 1.00 16.55 561 ASP B CA 1
ATOM 17235 C C . ASP B 1 597 ? -0.918 -26.705 -51.234 1.00 18.38 561 ASP B C 1
ATOM 17236 O O . ASP B 1 597 ? -1.613 -25.684 -51.298 1.00 19.14 561 ASP B 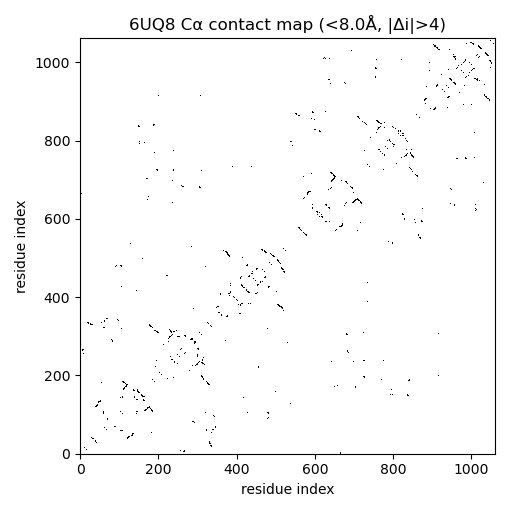O 1
ATOM 17245 N N . MET B 1 598 ? -1.030 -27.611 -50.264 1.00 17.36 562 MET B N 1
ATOM 17246 C CA . MET B 1 598 ? -1.989 -27.483 -49.179 1.00 18.35 562 MET B CA 1
ATOM 17247 C C . MET B 1 598 ? -1.816 -26.190 -48.405 1.00 17.81 562 MET B C 1
ATOM 17248 O O . MET B 1 598 ? -2.758 -25.753 -47.725 1.00 20.56 562 MET B O 1
ATOM 17262 N N . TYR B 1 599 ? -0.644 -25.568 -48.480 1.00 15.40 563 TYR B N 1
ATOM 17263 C CA . TYR B 1 599 ? -0.352 -24.352 -47.744 1.00 16.75 563 TYR B CA 1
ATOM 17264 C C . TYR B 1 599 ? -0.492 -23.086 -48.588 1.00 19.13 563 TYR B C 1
ATOM 17265 O O . TYR B 1 599 ? -0.163 -21.998 -48.106 1.00 21.17 563 TYR B O 1
ATOM 17283 N N . SER B 1 600 ? -0.972 -23.192 -49.831 1.00 20.06 564 SER B N 1
ATOM 17284 C CA . SER B 1 600 ? -0.935 -22.041 -50.735 1.00 20.24 564 SER B CA 1
ATOM 17285 C C . SER B 1 600 ? -1.878 -20.928 -50.292 1.00 24.59 564 SER B C 1
ATOM 17286 O O . SER B 1 600 ? -1.617 -19.759 -50.581 1.00 35.50 564 SER B O 1
ATOM 17294 N N . LYS B 1 601 ? -2.959 -21.262 -49.595 1.00 22.18 565 LYS B N 1
ATOM 17295 C CA . LYS B 1 601 ? -3.878 -20.228 -49.134 1.00 28.19 565 LYS B CA 1
ATOM 17296 C C . LYS B 1 601 ? -3.363 -19.567 -47.859 1.00 26.95 565 LYS B C 1
ATOM 17297 O O . LYS B 1 601 ? -3.301 -18.337 -47.765 1.00 34.64 565 LYS B O 1
ATOM 17301 N N . THR B 1 602 ? -2.960 -20.367 -46.875 1.00 18.58 566 THR B N 1
ATOM 17302 C CA . THR B 1 602 ? -2.612 -19.819 -45.574 1.00 17.88 566 THR B CA 1
ATOM 17303 C C . THR B 1 602 ? -1.186 -19.287 -45.487 1.00 19.40 566 THR B C 1
ATOM 17304 O O . THR B 1 602 ? -0.906 -18.451 -44.616 1.00 20.02 566 THR B O 1
ATOM 17315 N N . LEU B 1 603 ? -0.267 -19.777 -46.317 1.00 18.11 567 LEU B N 1
ATOM 17316 C CA . LEU B 1 603 ? 1.140 -19.385 -46.260 1.00 20.16 567 LEU B CA 1
ATOM 17317 C C . LEU B 1 603 ? 1.618 -18.861 -47.607 1.00 35.07 567 LEU B C 1
ATOM 17318 O O . LEU B 1 603 ? 2.755 -19.098 -48.015 1.00 42.46 567 LEU B O 1
ATOM 17334 N N . ALA B 1 604 ? 0.743 -18.167 -48.325 1.00 38.29 568 ALA B N 1
ATOM 17335 C CA . ALA B 1 604 ? 1.121 -17.572 -49.598 1.00 48.86 568 ALA B CA 1
ATOM 17336 C C . ALA B 1 604 ? 2.224 -16.549 -49.368 1.00 52.88 568 ALA B C 1
ATOM 17337 O O . ALA B 1 604 ? 3.285 -16.626 -49.984 1.00 56.35 568 ALA B O 1
#

B-factor: mean 20.34, std 7.43, range [9.64, 69.35]

GO terms:
  GO:0051539 4 iron, 4 sulfur cluster binding (F, IDA)
  GO:0005829 cytosol (C, IDA)
  GO:0042803 protein homodimerization activity (F, IDA)
  GO:0004333 fumarate hydratase activity (F, IDA)
  GO:0006106 fumarate metabolic process (P, IDA)
  GO:0006108 malate metabolic process (P, IDA)

Secondary structure (DSSP, 8-state):
------S---S-TT-TTS-EEEPTTGGGGEEEEEETTEEEEEE-THHHHHHHHHHHHHTTT-B-HHHHHHHHHHHH-TTS-HHHHHHHHHHHHHHHHHTTSSS-SSS---EEEEEEEEETTEE--S-HHHHHHHHHHHHHHHTT----EEEESSSS-EEE-SSS---EEEEEEESSS-EEEEEEEE-HHHHTTEEEEEE-GGG-SHHHHHHHHHHHHHHHTTTT-SSEEEEEEEEESSHHHHHHHHHHHHTTTTTTS-SS--TT---EE-HHHHHHHHHHHHHT-BTTTTSBS-SEEEEEEEEEEEETT-EEEEEEEE-SS--EEEEEEETTEEEEE--BS-GGGG----EEEE-SS-HHHHHHHHTTS-TT-EEEEEEEEEE--HHHHHHHHHHHHTTPPPPGGGSSSPEE-B-PPPPPTT-S-S---BPBGGGGHHHHHHHHTTT--SEEEEBS---HHHHHHHHHHT-EEEEEPSS-HHHIIIIIEEEEEEEE-GGGGGGSEEEEEEEEEEEEEEE-SSS-BTTTTTT-/------S---S-TT-TTS-EEEPTTGGGGEEEEEETTEEEEEE-THHHHHHHHHHHHHTTT-B-HHHHHHHHHHHH-TTS-HHHHHHHHHHHHHHHHHTTSSS-SSS---EEEEEEEEETTEE--S-HHHHHHHHHHHHHHHTT----EEEESSSS-EEE-SSSPPPEEEEEEESSS-EEEEEEEE-HHHHTSEEEEEE-GGG-SHHHHHHHHHHHHHHHTTTT-SSEEEEEEE--SSHHHHHHHHHHHHTTTTTTS-SS--TT---EE-HHHHHHHHHHHHHT-BTTTTSBS-SEEEEEEEE--EETT-EEEEEEEE-SS--EEEEEEETTEEEEE--BS-GGGG--EEEE-SS-HHHHHHHHTTS-TT-EEEEEEEEEE--HHHHHHHHHHHHTTPPPPGGGTSSPEE-B-PPPPPTT-S-----BPBGGGGHHHHHHHHHTT---EEEEBS---HHHHHHHHHHT-EEEEPPSS-HHHIIIIIEEEEEEEE-GGGGGGSEEEEEEEEEEEEEEE-SSS-BTTTTTT-

Sequence (1062 aa):
DFHHFSAIFQPTDPHHHQTEFAKVEGSEKYVEEVEVFGRQALKKVNPEEALLTIILAHHRAFSDVHHFFRKDHLEGWRRRAIEDPPEASDNDRYVATTLLKKNACIIAAGRRVLPSCQDTGTAIVLGKRGELCWTGGEDEKYLSKGIWNAYRYHNLRYSQTAALDMFKECNTGDNLPAQLDLLAVPGSDYEEFLFIAKGGGSANKAYLYQETKALLNPKSLRRAFIEEEEKLLKKTLGTAACPPYHIALVIIGGTSAEMTMKKTVKLASCRYYDSLPTTGDKYGRAFRDPEWEKIVMEVAQKSGIGAQFGGKYFAHQARVIIRLPRHGASCPVGLAVSCSADRQIILAHINKSGIYIEQLEQQNPAQYLPTSVKVDLKRPIDKVRQQQLSQQYPVGTRVMMLNGTLIVAADIIAHAKIKEMMDNGEPLPEYMKTSPIYYAGPAKTPEGYASGSFGPTTTAGRMDSYVDLFQSSHGGSYITLAKGNRSKQVTDACKKHGGFYLGSIIGGPAAILAKDSIIKQVTCLAFPELGMEAVWKIEVEDFPAFIVVDDKGNDMMYSKTLADFHFSAIFQPTDPHHHQTEFAKVEGSEKYVEEVEVFGRRQALKVNPEEALLTILAHHRAFSDVHHFFRKDHLEGWRRRAIEDPEASDNDRRYVATTLLKKNACIIAAGRVLPSCQDTGTAIVLGKKRGELCWTGGEDEEKYLSKGIWNAYRYHNLRYSQTAALDMFKECNTGDNLPAQLDLLAVPGSDYEEFLFIAKGGGSANKAYLYQETKALLNPKSLRRAFIEEEEKLLKKTLGTAACPPYHIALVIIGGTSAEMTMKTVKLASCRYYDSLPTTGDKYGRAFRRDPEWEKIVMEVAQKSGIGAQFGGKYFAHQARVIIRLPRHGASCPVGLAVSCSADRQIILAHINKSSGIYIIEQLEQNNPAQYLSVKVDLKRRPIIDKVRQQQLSSQQYPVGTRRVMLNGTLIVAADIAHAKIKEMMMDNGEPLPEYMKTSPIIYYAGPAKTPEGYASGSFGPTTTAGRMDSYVDLFQSSSHGGSYITLAKGNRSKQVTDACKKHGGFYLGSIIGGPAAILAKDSIKQVTCLAFPELGMMEAVWKIEVEDFPAFIVVDDKGNDMYSKTLA

Solvent-accessible surface area: 34508 Å² total; per-residue (Å²): 129,50,96,55,17,38,21,53,60,40,114,23,61,95,29,148,124,33,109,48,26,84,25,100,36,1,86,156,38,20,100,106,22,122,20,97,64,82,136,4,4,76,5,66,29,81,0,0,13,56,0,0,54,82,1,0,18,24,4,0,11,12,6,31,113,44,0,0,61,0,4,80,102,0,24,108,28,119,125,5,33,115,38,0,86,60,0,0,42,22,2,0,97,5,1,39,42,0,21,51,138,56,4,0,3,13,10,16,0,0,5,0,7,0,10,0,27,8,2,6,11,0,14,3,42,4,86,0,51,78,50,0,3,66,0,0,12,18,0,0,86,145,63,39,1,18,47,1,1,6,0,3,52,70,5,42,133,35,39,52,24,34,19,0,12,9,6,20,40,22,6,36,4,30,89,42,32,60,0,33,4,1,3,6,1,18,4,0,14,2,17,20,31,7,44,19,31,43,47,33,30,34,12,9,54,82,104,40,0,82,57,20,2,72,103,39,5,71,65,0,1,4,10,1,12,0,0,0,3,2,0,6,0,0,0,2,9,4,3,15,24,0,0,58,4,1,10,10,2,2,4,17,29,23,52,30,7,20,75,78,13,34,126,74,1,52,0,3,43,12,63,118,10,15,87,32,1,33,48,10,0,64,100,32,24,1,0,0,5,10,25,20,40,15,0,2,8,32,3,29,0,1,0,1,1,2,5,2,12,7,0,5,0,0,2,6,0,7,12,4,14,3,6,4,0,12,4,36,0,30,132,45,0,0,45,0,11,54,13,24,101,78,6,52,103,10,49,127,134,46,28,94,0,57,8,140,91,95,27,71,89,1,46,95,32,0,36,131,69,92,38,28,23,46,0,38,0,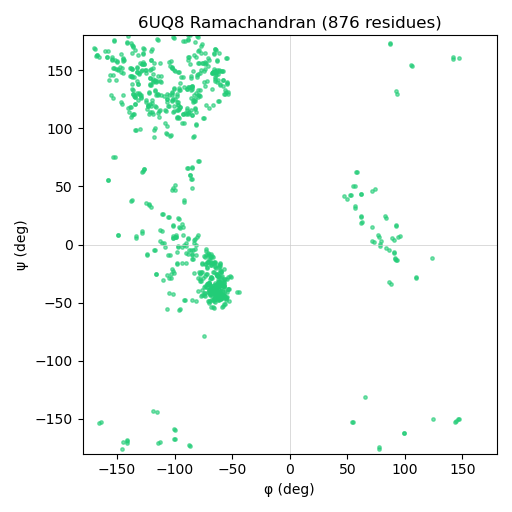31,6,25,0,4,0,0,15,11,20,0,1,21,39,0,78,107,45,22,94,111,70,82,102,5,17,115,44,0,67,69,12,2,0,0,0,2,8,14,4,60,76,4,106,90,91,56,3,1,0,0,0,3,22,14,0,30,26,0,10,65,9,3,55,52,0,4,66,89,27,0,4,41,0,2,0,0,14,6,38,19,47,90,94,0,15,71,0,1,126,135,46,24,0,1,0,0,0,2,5,0,10,1,0,0,21,10,6,114,61,5,4,93,91,40,57,59,74,15,39,96,135,45,42,37,24,2,0,44,73,0,39,2,84,81,0,24,0,5,0,1,2,3,29,100,32,70,26,42,8,73,87,33,32,94,128,47,91,57,15,39,20,53,63,39,112,21,61,96,28,142,163,31,132,50,30,80,26,100,37,0,86,96,54,17,98,102,19,127,9,122,63,93,62,1,4,69,5,73,29,68,0,0,7,44,0,0,52,75,0,1,16,19,4,0,11,6,8,31,44,44,0,0,71,1,2,78,106,0,44,123,22,122,128,7,35,106,26,0,67,64,0,0,36,23,2,0,101,5,0,38,61,0,21,52,130,54,3,0,3,13,10,15,0,0,5,0,6,0,9,0,27,8,2,7,9,0,14,3,44,4,87,0,50,78,60,0,2,64,0,0,11,18,0,0,89,141,63,37,1,14,46,0,2,6,0,3,52,70,5,40,131,30,40,37,24,33,20,0,13,8,6,20,39,29,6,26,5,32,91,43,28,61,0,32,3,1,3,5,2,16,5,1,14,2,16,19,29,6,42,19,30,44,48,34,31,38,13,11,52,80,101,40,0,87,54,20,3,70,102,39,5,81,65,0,1,3,9,1,12,0,0,0,3,2,0,5,0,0,0,2,9,5,3,8,21,0,1,60,2,0,12,8,1,2,4,18,29,19,52,28,7,20,78,81,13,35,122,71,1,55,0,3,38,13,62,118,10,14,87,34,1,34,38,10,0,66,108,34,24,1,0,0,6,11,23,19,44,13,0,4,8,34,4,30,0,1,0,1,2,2,7,7,15,7,0,5,0,0,3,5,0,7,11,4,13,3,5,4,0,11,4,35,0,33,113,45,0,0,52,0,12,68,13,44,83,80,6,52,102,16,100,110,28,73,0,61,12,142,100,96,23,72,35,2,46,119,35,1,37,131,68,91,38,28,24,73,2,55,0,33,7,31,0,5,0,0,5,6,18,0,1,22,67,0,82,105,46,23,94,108,70,88,111,10,18,141,37,1,91,67,10,1,0,0,0,0,3,14,4,60,72,5,105,91,95,56,3,1,0,0,0,3,21,13,0,29,25,0,10,67,8,3,61,50,0,4,72,99,25,0,3,40,0,2,0,0,16,6,37,17,48,73,93,0,17,94,2,2,127,157,37,21,0,1,0,0,1,1,5,0,10,2,0,0,29,10,6,62,76,4,4,88,111,42,74,52,70,20,33,95,117,22,34,21,6,1,0,42,87,0,48,2,83,78,0,30,3,2,0,1,1,3,31,99,31,69,26,42,10,70,92,35,26,105

Nearest PDB structures (foldseek):
  6uq8-assembly1_A  TM=1.002E+00  e=0.000E+00  Leishmania major strain Friedlin
  6upm-assembly1_A  TM=1.002E+00  e=0.000E+00  Leishmania major strain Friedlin
  6uql-assembly1_A  TM=1.001E+00  e=0.000E+00  Leishmania major strain Friedlin
  6uqn-assembly1_B  TM=1.000E+00  e=0.000E+00  Leishmania major strain Friedlin
  6unz-assembly1_A  TM=9.956E-01  e=0.000E+00  Leishmania major strain Friedlin